Protein 4AS2 (pdb70)

Nearest PDB structures (foldseek):
  4as3-assembly1_A  TM=1.001E+00  e=1.064E-64  Pseudomonas aeruginosa
  4gxt-assembly1_A  TM=6.581E-01  e=7.121E-14  Anaerococcus prevotii DSM 20548
  4byg-assembly1_A  TM=3.192E-01  e=2.583E-02  Legionella pneumophila subsp. pneumophila str. Philadelphia 1
  4as3-assembly1_A  TM=9.998E-01  e=2.075E-66  Pseudomonas aeruginosa
  4gxt-assembly1_A  TM=6.626E-01  e=2.497E-14  Anaerococcus prevotii DSM 20548

Foldseek 3Di:
DALPLFDVVLSVLLVVLLVVCFQPQFAEEEAPDCWQWDFDALLQLQLVCVVVVNQFDVQFDPVLCPDDFDDDPVDGHGPSQVLVVQCVVHPVNSLLSSQQRQFPDFLQVLLVSSVVLQVVQWWGKDWHQPPPRIDIDTGGRIGGFQSSLVSLVSCVVRVHAYAYQYSHEQSSSLSQCCDCVNRSNHDSLRRHYWYAWWADPVVGDTDTQPRCVVVVHHDPVVRRGTTGHSHTDDPNRFQCSVVVCCCVRPHVPRAHQEYEDEACRGRVCCQQVRHDLNHAYEYAHADVVRVVVLVVVLVVQQVVCVVVPHHRRSPPHYDYHYSSSRD/DAQPLFDVVLRVLLVVLLVVCFPPQFAEEEAPDCWQWDFDQLLQLQLVCVVVVNQAPVQFDPVLCPDDWDDDPVGGAGPSQVLVVQCVVHPVRSLLSSQQSQFPDFLLVVLVSSVVLVPVQDWRKHWHQPPNDIDIDTGGRIGGQQSSLVSLVSSVVRVYAYAYQYSHEQSSSLSQCCDCVNRNNHDSLRRHYWWAWWADPVPRDTDTQQRCVVVVNHDPVVRRGTTGHSHTDDPNRFALRVVVCCCVRPHVPRAHLEYIDEACRGRVNCQQVRHPLNHAYEYADADPVRVVSLVVVLVVSQVVCVVVVHHRRSNPHYSYHYSSSRD/DQLPLFDVVLSVLLVVLLVVCFPPQFAEEEAFDLWQWDFDQLLQLQLVCVVVVNQDPVQFDVVLCPDDFDADPVGGAGVSQVLVVQVVVPPVRNLLSSQQRQFPAALLVLLVSSVCLQVVPDWRWHWHDPPNDIDTDTGHRIGGQQSSLVSLVSCVVRVHAYAYQYSHEQSNSLSQCCDCVNNNNHPSLRRHYWWAWWADPVPRDTDTQPRCVVVVNHDPVVRRGTTGHSHTDDPNRFALRVVVCCCVRPHVPRAHLEYEDEACRGRVNCQQVGHDLNHAYEYAHADPVRVVVLVVVLVVQQVVCVVVVHHRRSNPHYSYHYSSSRD/DALPLFDVVLSVLLVVLLVVCFPPQFAAEEAPDCWQWDFDALLQLQLVCVVVVNQFDVQFDPVLCPDDWDDDPVGGAGPSQVLVVQCVVHCVRNLLSSQQSQFPAALLVLLVSSVVLQVVQDWRKDWHDPPPDIDIDTGGHIGGQQSSLVSLVSNVVRRHAYAYQYSHELSSSLSQCCDCVNNNNHPSLRRHYWWAWWADPVPRDTDTQPRCVVVVNHDPVVRRGTTGHSHTDDPNRFALRVVVCCCPRPHVPRAHLYYEDEACRRRVNCQQVRHDLNHAYEYAHEDVVRVVVLVVVLVVQQVVCVVVVHHRRSVPHYHYHYSSSRD

B-factor: mean 22.14, std 10.2, range [2.0, 81.15]

GO terms:
  GO:0052731 phosphocholine phosphatase activity (F, EXP)
  GO:0052732 phosphoethanolamine phosphatase activity (F, EXP)
  GO:0042597 periplasmic space (C, EXP)

Radius of gyration: 36.2 Å; Cα contacts (8 Å, |Δi|>4): 2693; chains: 4; bounding box: 84×119×88 Å

InterPro domains:
  IPR023214 HAD superfamily [G3DSA:3.40.50.1000] (26-347)
  IPR036412 HAD-like superfamily [SSF56784] (27-221)
  IPR050582 HAD-like hydrolase superfamily, SerB [PTHR43344] (30-237)

Secondary structure (DSSP, 8-state):
---TTS-HHHHHHHHHHHHHHTTSS-EEEE--BTTTEES-HHHHHHHHHHHTTSS-TTTS-GGG--S-----SS-PPPHHHHHHHHHHH-HHHHHHHHHHTTTTSBHHHHHHHHHHHHHH-S-EEEEEEETTEEEEEEEPPPEE-HHHHHHHHHHHHTT-EEEEEEEEEHHHHHHHHT-GGGS----GGGEEEE-EEEE-TTT--EE-HHHHHHTT---GGGGTTPEEEEEEPSS-SSTHHHHHHHHHHT-SSPPPSEEEES-HHHHHHIIIIIS-TT-EEEEE---HHHHHHHHHHHHHHHHHHHTTT----TTSSEEEE-HHHH-/---TTS-HHHHHHHHHHHHHTTTSS-EEEE--BTTTEES-HHHHHHHHHHHTTSS-TTTS-GGG--S----BTTBPPPHHHHHHHHHHH-HHHHHHHHHHTTTTSBHHHHHHHHHHHHHH-S-EEEEEEETTEEEEEEEPPPEE-HHHHHHHHHHHHTT-EEEEEEEEEHHHHHHHHT-GGGS----GGGEEEE-EEEE-TTT--EE-HHHHHHTT---TGGGTTPEEEEEEPSS-SSTHHHHHHIIIII-SSPPPSEEEES-HHHHHIIIIIIS-TT-EEEEE---HHHHHHHHHHHHHHHHHHHHTT----TTSSEEEE-HHHH-/----SS-HHHHHHHHHHHHHHTTSS-EEEE--BTTTEES-HHHHHHHHHHHTTSS-GGGS-GGG--S----BTTBPPPHHHHHHHHHHH-HHHHHHHHHHTTTTSBHHHHHHHHHHHHHH-S-EEEEEEETTEEEEEEEPPPEE-HHHHHHHHHHHHTT-EEEEEEEEEHHHHHHHHT-GGGS----GGGEEEE-EEEE-TTT--EE-HHHHHHTT---GGGGTTPEEEEEEPSS--STHHHHHHIIIII-SSSPPSEEEES-HHHHHHIIIIIS-TT-EEEEE---HHHHHHHHHHHHHHHHHHHHTT----TTS-EEEE-HHHH-/----SS-HHHHHHHHHHHHHHTTSS-EEEE--BTTTEES-HHHHHHHHHHHTTSS-GGGS-GGG--S-----SS-PPPHHHHHHHHHHH-HHHHHHHHHHTTBTBBHHHHHHHHHHHHHH-S-EEEEEEETTEEEEEEEPPPEE-HHHHHHHHHHHHTT-EEEEEEEEEHHHHHHHHT-GGGS----GGGEEEE-EEEE-TTT--EE-HHHHHHHT---TGGGTTPEEEEEE-SS-SSTHHHHHHHHHHT-SS---SEEEES-HHHHHHIIIIIS-TT-EEEEE---HHHHHHHHHHHHHHHHHHHHTTPPP-TTSSEEEE-HHHH-

Organism: Pseudomonas aeruginosa (strain ATCC 15692 / DSM 22644 / CIP 104116 / JCM 14847 / LMG 12228 / 1C / PRS 101 / PAO1) (NCBI:txid208964)

Sequence (1308 aa):
TELEHWPAPAARQLNALIEANANKGAYAVFDMDNTSYRYDLEESLLPYLEMKGVLTRDRLDPSLKLIPFKDQAGHKESLFSYYYRLCEIDDMVCYPWVAQVFSGFTLRELKGYVDELMAYGKPIPATYYDGDKLATLDVEPPRVFSGQRELYNKLMENGIEVYVISAAHEELVRMVAADPRYGYNAKPENVIGVTTLLKNRKTGELTTARKQIAEGKYDPKANLDLEVTPYLWTPATWMAGKQAAILTYIDRWKRPILVAGDTPDSDGYMLFNGTAENGVHLWVNRKAKYMEQINGMIKQHSAAQAKAGLPVTADRNWVIVTPEQIQTELEHWPAPAARQLNALIEANANKGAYAVFDMDNTSYRYDLEESLLPYLEMKGVLTRDRLDPSLKLIPFKDQAGHKESLFSYYYRLCEIDDMVCYPWVAQVFSGFTLRELKGYVDELMAYGKPIPATYYDGDKLATLDVEPPRVFSGQRELYNKLMENGIEVYVISAAHEELVRMVAADPRYGYNAKPENVIGVTTLLKNRKTGELTTARKQIAEGKYDPKANLDLEVTPYLWTPATWMAGKQAAILTYIDRWKRPILVAGDTPDSDGYMLFNGTAENGVHLWVNRKAKYMEQINGMIKQHSAAQAKAGLPVTADRNWVIVTPEQIQTELEHWPAPAARQLNALIEANANKGAYAVFDMDNTSYRYDLEESLLPYLEMKGVLTRDRLDPSLKLIPFKDQAGHKESLFSYYYRLCEIDDMVCYPWVAQVFSGFTLRELKGYVDELMAYGKPIPATYYDGDKLATLDVEPPRVFSGQRELYNKLMENGIEVYVISAAHEELVRMVAADPRYGYNAKPENVIGVTTLLKNRKTGELTTARKQIAEGKYDPKANLDLEVTPYLWTPATWMAGKQAAILTYIDRWKRPILVAGDTPDSDGYMLFNGTAENGVHLWVNRKAKYMEQINGMIKQHSAAQAKAGLPVTADRNWVIVTPEQIQTELEHWPAPAARQLNALIEANANKGAYAVFDMDNTSYRYDLEESLLPYLEMKGVLTRDRLDPSLKLIPFKDQAGHKESLFSYYYRLCEIDDMVCYPWVAQVFSGFTLRELKGYVDELMAYGKPIPATYYDGDKLATLDVEPPRVFSGQRELYNKLMENGIEVYVISAAHEELVRMVAADPRYGYNAKPENVIGVTTLLKNRKTGELTTARKQIAEGKYDPKANLDLEVTPYLWTPATWMAGKQAAILTYIDRWKRPILVAGDTPDSDGYMLFNGTAENGVHLWVNRKAKYMEQINGMIKQHSAAQAKAGLPVTADRNWVIVTPEQIQ

Solvent-accessible surface area: 49157 Å² total; per-residue (Å²): 75,126,12,111,68,16,36,79,94,8,15,190,79,0,44,62,14,3,130,60,20,24,110,147,47,12,7,0,0,0,9,0,15,16,0,0,0,37,60,29,0,4,49,0,0,0,2,4,0,42,84,105,50,34,1,62,50,144,109,13,40,113,34,0,117,24,21,96,24,73,74,140,115,83,44,142,6,25,3,2,0,0,12,78,34,0,34,128,37,33,45,18,0,0,34,1,0,9,0,12,2,1,6,30,3,18,6,122,87,1,41,38,47,0,41,80,0,27,85,70,54,137,52,0,87,14,39,52,19,76,50,129,146,89,21,102,43,87,18,60,4,7,131,37,0,17,0,0,78,14,0,0,24,35,0,56,101,35,31,1,62,4,25,0,0,0,22,3,3,2,11,1,0,16,17,0,0,17,30,99,187,25,18,0,62,4,100,38,34,7,0,1,2,0,7,0,1,1,53,27,170,177,98,38,94,9,4,0,2,8,39,30,36,75,81,4,96,8,74,42,165,70,5,46,60,9,22,3,29,19,20,9,11,2,14,5,0,3,24,0,6,2,19,2,0,5,13,45,47,32,41,40,27,75,84,0,10,0,0,0,0,1,22,0,58,6,1,2,27,0,0,3,18,1,2,10,79,85,0,7,5,0,0,0,33,82,88,86,130,38,26,132,62,0,59,34,49,15,147,129,14,15,44,29,4,54,171,41,70,75,71,54,7,1,84,90,57,36,2,70,1,44,5,116,85,0,35,77,93,8,132,76,17,32,59,80,9,13,156,70,0,39,62,13,2,143,66,24,27,111,141,47,11,8,0,0,0,9,0,17,16,0,0,0,53,66,28,0,6,53,0,0,0,3,4,0,41,74,109,46,37,2,47,62,131,177,5,42,103,30,0,88,29,23,109,39,90,76,90,122,81,47,167,5,23,2,4,1,0,11,79,33,0,38,133,38,28,47,19,0,0,37,0,0,9,0,11,1,0,6,39,26,9,5,120,79,1,41,40,50,0,37,78,0,30,89,75,66,134,57,0,78,6,38,42,13,86,67,109,154,82,23,98,60,93,20,67,9,7,146,32,0,17,0,0,82,12,0,0,24,32,0,64,105,39,33,1,62,3,28,0,0,0,22,3,2,3,11,1,0,16,16,0,0,21,29,100,185,23,19,0,58,5,92,42,65,6,0,1,2,0,8,0,2,2,74,39,136,200,103,21,108,9,15,0,1,9,37,23,41,90,95,65,152,46,70,52,164,65,5,50,81,17,36,1,19,17,16,9,10,3,18,4,0,3,19,0,5,2,15,1,0,2,16,46,50,31,44,46,28,87,85,0,18,0,0,0,0,0,23,8,72,6,1,5,26,0,0,4,20,0,2,22,79,101,1,5,5,0,0,0,31,84,87,43,96,35,40,68,62,0,67,8,43,24,114,26,2,16,39,28,3,56,178,44,70,71,74,63,11,0,76,99,33,35,3,67,0,42,3,114,86,0,38,74,123,9,109,66,15,35,66,80,10,14,59,16,0,37,25,14,1,115,59,25,10,52,53,41,9,8,0,0,0,9,0,16,13,0,0,0,45,63,31,0,6,49,0,0,0,2,11,0,38,83,89,40,19,1,48,43,127,136,5,39,106,33,0,88,30,21,107,37,119,71,90,119,81,49,139,4,19,2,2,2,0,13,75,31,0,37,135,35,30,48,19,0,0,38,1,0,9,0,11,0,1,2,38,19,10,6,120,80,2,41,37,46,0,39,70,0,30,86,61,65,120,54,0,67,4,33,41,26,76,64,119,119,62,29,83,55,92,18,62,6,5,120,29,0,13,0,0,84,17,0,0,27,38,0,55,103,35,33,0,64,3,27,0,0,0,23,4,3,2,13,1,0,16,18,0,0,21,27,97,184,23,20,0,65,4,94,41,62,5,0,1,2,0,8,1,1,2,64,43,132,189,91,18,109,10,9,0,1,10,39,25,44,88,95,66,149,42,67,51,162,69,6,50,80,15,37,2,20,19,16,10,10,2,17,4,0,4,23,0,5,2,17,1,0,3,16,46,52,30,45,44,30,87,92,0,16,0,0,0,0,2,21,10,65,5,1,5,25,0,0,3,22,0,1,20,70,95,1,3,4,0,0,0,33,84,98,78,118,36,26,122,70,0,63,29,73,24,149,107,9,16,50,18,4,58,163,44,68,70,78,48,7,0,76,79,21,36,4,77,1,56,11,113,87,0,29,78,119,12,118,66,17,38,78,94,8,14,191,78,0,50,60,15,1,127,72,24,24,115,138,49,10,7,0,0,0,8,0,17,15,0,0,0,35,66,28,0,6,48,0,0,0,4,15,0,36,97,80,54,38,2,53,49,137,123,14,40,118,32,1,116,26,19,94,30,78,72,84,124,81,46,128,6,25,1,3,0,0,11,74,36,0,35,128,34,35,46,19,0,0,38,1,0,9,0,12,2,0,6,26,6,8,7,129,78,2,41,40,43,0,26,65,0,27,82,78,52,134,60,0,86,9,34,48,7,72,52,114,132,74,21,106,63,87,19,59,5,7,128,31,0,18,0,0,74,13,0,0,24,37,0,54,102,35,32,1,64,3,23,0,0,0,23,3,4,2,11,0,0,15,17,0,0,17,31,94,163,22,18,0,62,4,93,40,68,6,0,1,2,0,7,1,1,1,66,33,130,189,103,29,94,8,6,0,2,8,43,17,43,89,80,66,140,40,74,50,164,69,8,43,63,10,38,1,24,18,18,9,10,3,16,6,0,4,24,1,5,2,17,2,0,2,14,45,52,33,42,48,27,85,80,0,17,0,0,0,0,1,22,2,70,6,1,0,26,0,0,1,20,0,2,21,78,114,0,7,5,0,0,0,32,81,98,88,130,41,28,133,68,0,60,35,35,17,150,119,11,16,51,22,4,39,148,32,15,64,72,51,10,1,80,76,61,34,2,76,1,51,12,123,86,0,27

CATH classification: 3.40.50.1000 (+1 more: 1.20.1440.310)

Structure (mmCIF, N/CA/C/O backbone):
data_4AS2
#
_entry.id   4AS2
#
_cell.length_a   136.006
_cell.length_b   156.633
_cell.length_c   71.816
_cell.angle_alpha   90.00
_cell.angle_beta   118.03
_cell.angle_gamma   90.00
#
_symmetry.space_group_name_H-M   'C 1 2 1'
#
loop_
_entity.id
_entity.type
_entity.pdbx_description
1 polymer 'PHOSPHORYLCHOLINE PHOSPHATASE'
2 non-polymer 'MAGNESIUM ION'
3 non-polymer 'CHLORIDE ION'
4 non-polymer 'IODIDE ION'
5 non-polymer 2-[BIS-(2-HYDROXY-ETHYL)-AMINO]-2-HYDROXYMETHYL-PROPANE-1,3-DIOL
6 water water
#
loop_
_atom_site.group_PDB
_atom_site.id
_atom_site.type_symbol
_atom_site.label_atom_id
_atom_site.label_alt_id
_atom_site.label_comp_id
_atom_site.label_asym_id
_atom_site.label_entity_id
_atom_site.label_seq_id
_atom_site.pdbx_PDB_ins_code
_atom_site.Cartn_x
_atom_site.Cartn_y
_atom_site.Cartn_z
_atom_site.occupancy
_atom_site.B_iso_or_equiv
_atom_site.auth_seq_id
_atom_site.auth_comp_id
_atom_site.auth_asym_id
_atom_site.auth_atom_id
_atom_site.pdbx_PDB_model_num
ATOM 1 N N . THR A 1 1 ? 51.143 28.181 48.080 1.00 26.47 1 THR A N 1
ATOM 2 C CA . THR A 1 1 ? 50.684 29.530 48.644 1.00 23.91 1 THR A CA 1
ATOM 3 C C . THR A 1 1 ? 50.245 29.446 50.093 1.00 23.69 1 THR A C 1
ATOM 4 O O . THR A 1 1 ? 49.486 28.565 50.463 1.00 26.45 1 THR A O 1
ATOM 8 N N . GLU A 1 2 ? 50.692 30.349 50.949 1.00 23.89 2 GLU A N 1
ATOM 9 C CA . GLU A 1 2 ? 50.206 30.291 52.317 1.00 23.94 2 GLU A CA 1
ATOM 10 C C . GLU A 1 2 ? 49.177 31.439 52.567 1.00 23.13 2 GLU A C 1
ATOM 11 O O . GLU A 1 2 ? 49.187 32.504 51.918 1.00 20.27 2 GLU A O 1
ATOM 17 N N . LEU A 1 3 ? 48.269 31.213 53.504 1.00 20.65 3 LEU A N 1
ATOM 18 C CA . LEU A 1 3 ? 47.245 32.182 53.759 1.00 20.21 3 LEU A CA 1
ATOM 19 C C . LEU A 1 3 ? 47.758 33.206 54.740 1.00 19.93 3 LEU A C 1
ATOM 20 O O . LEU A 1 3 ? 47.262 33.322 55.826 1.00 19.97 3 LEU A O 1
ATOM 25 N N . GLU A 1 4 ? 48.727 33.987 54.313 1.00 22.01 4 GLU A N 1
ATOM 26 C CA . GLU A 1 4 ? 49.436 34.883 55.187 1.00 21.31 4 GLU A CA 1
ATOM 27 C C . GLU A 1 4 ? 48.549 36.094 55.562 1.00 19.62 4 GLU A C 1
ATOM 28 O O . GLU A 1 4 ? 48.525 36.537 56.730 1.00 15.73 4 GLU A O 1
ATOM 34 N N . HIS A 1 5 ? 47.813 36.655 54.599 1.00 16.43 5 HIS A N 1
ATOM 35 C CA . HIS A 1 5 ? 47.041 37.855 54.879 1.00 16.47 5 HIS A CA 1
ATOM 36 C C . HIS A 1 5 ? 45.645 37.604 55.337 1.00 16.34 5 HIS A C 1
ATOM 37 O O . HIS A 1 5 ? 44.699 38.150 54.764 1.00 17.24 5 HIS A O 1
ATOM 44 N N . TRP A 1 6 ? 45.540 36.814 56.391 1.00 16.52 6 TRP A N 1
ATOM 45 C CA . TRP A 1 6 ? 44.290 36.338 57.051 1.00 17.92 6 TRP A CA 1
ATOM 46 C C . TRP A 1 6 ? 44.498 36.319 58.531 1.00 17.66 6 TRP A C 1
ATOM 47 O O . TRP A 1 6 ? 45.575 35.992 58.946 1.00 16.71 6 TRP A O 1
ATOM 58 N N . PRO A 1 7 ? 43.446 36.606 59.337 1.00 18.65 7 PRO A N 1
ATOM 59 C CA . PRO A 1 7 ? 43.560 36.292 60.757 1.00 18.07 7 PRO A CA 1
ATOM 60 C C . PRO A 1 7 ? 43.797 34.804 60.896 1.00 17.06 7 PRO A C 1
ATOM 61 O O . PRO A 1 7 ? 43.312 34.017 60.057 1.00 18.07 7 PRO A O 1
ATOM 65 N N . ALA A 1 8 ? 44.583 34.409 61.898 1.00 16.09 8 ALA A N 1
ATOM 66 C CA . ALA A 1 8 ? 44.950 33.003 62.059 1.00 15.47 8 ALA A CA 1
ATOM 67 C C . ALA A 1 8 ? 43.738 32.069 62.209 1.00 14.91 8 ALA A C 1
ATOM 68 O O . ALA A 1 8 ? 43.764 30.944 61.683 1.00 15.54 8 ALA A O 1
ATOM 70 N N . PRO A 1 9 ? 42.675 32.516 62.900 1.00 13.97 9 PRO A N 1
ATOM 71 C CA . PRO A 1 9 ? 41.607 31.513 63.036 1.00 15.24 9 PRO A CA 1
ATOM 72 C C . PRO A 1 9 ? 40.813 31.262 61.724 1.00 15.52 9 PRO A C 1
ATOM 73 O O . PRO A 1 9 ? 40.433 30.114 61.437 1.00 15.78 9 PRO A O 1
ATOM 77 N N . ALA A 1 10 ? 40.562 32.329 60.969 1.00 16.14 10 ALA A N 1
ATOM 78 C CA . ALA A 1 10 ? 40.012 32.241 59.605 1.00 14.82 10 ALA A CA 1
ATOM 79 C C . ALA A 1 10 ? 40.955 31.405 58.699 1.00 14.86 10 ALA A C 1
ATOM 80 O O . ALA A 1 10 ? 40.475 30.523 58.026 1.00 16.60 10 ALA A O 1
ATOM 82 N N . ALA A 1 11 ? 42.281 31.616 58.771 1.00 13.92 11 ALA A N 1
ATOM 83 C CA . ALA A 1 11 ? 43.292 30.764 58.059 1.00 15.27 11 ALA A CA 1
ATOM 84 C C . ALA A 1 11 ? 43.169 29.314 58.366 1.00 14.73 11 ALA A C 1
ATOM 85 O O . ALA A 1 11 ? 43.272 28.485 57.450 1.00 14.68 11 ALA A O 1
ATOM 87 N N . ARG A 1 12 ? 42.986 28.980 59.647 1.00 15.09 12 ARG A N 1
ATOM 88 C CA . ARG A 1 12 ? 42.795 27.564 59.998 1.00 16.60 12 ARG A CA 1
ATOM 89 C C . ARG A 1 12 ? 41.496 26.962 59.432 1.00 16.58 12 ARG A C 1
ATOM 90 O O . ARG A 1 12 ? 41.474 25.818 58.932 1.00 17.09 12 ARG A O 1
ATOM 98 N N . GLN A 1 13 ? 40.388 27.698 59.565 1.00 17.37 13 GLN A N 1
ATOM 99 C CA . GLN A 1 13 ? 39.130 27.193 59.021 1.00 18.50 13 GLN A CA 1
ATOM 100 C C . GLN A 1 13 ? 39.205 27.006 57.509 1.00 17.84 13 GLN A C 1
ATOM 101 O O . GLN A 1 13 ? 38.724 26.005 56.958 1.00 17.96 13 GLN A O 1
ATOM 107 N N . LEU A 1 14 ? 39.812 27.976 56.825 1.00 16.90 14 LEU A N 1
ATOM 108 C CA . LEU A 1 14 ? 39.972 27.851 55.370 1.00 16.35 14 LEU A CA 1
ATOM 109 C C . LEU A 1 14 ? 40.924 26.660 55.052 1.00 16.43 14 LEU A C 1
ATOM 110 O O . LEU A 1 14 ? 40.639 25.849 54.181 1.00 15.68 14 LEU A O 1
ATOM 115 N N . ASN A 1 15 ? 42.042 26.571 55.768 1.00 16.00 15 ASN A N 1
ATOM 116 C CA . ASN A 1 15 ? 42.905 25.407 55.621 1.00 18.49 15 ASN A CA 1
ATOM 117 C C . ASN A 1 15 ? 42.193 24.070 55.857 1.00 17.51 15 ASN A C 1
ATOM 118 O O . ASN A 1 15 ? 42.333 23.143 55.091 1.00 17.44 15 ASN A O 1
ATOM 123 N N . ALA A 1 16 ? 41.383 24.010 56.880 1.00 16.65 16 ALA A N 1
ATOM 124 C CA . ALA A 1 16 ? 40.641 22.769 57.114 1.00 17.47 16 ALA A CA 1
ATOM 125 C C . ALA A 1 16 ? 39.718 22.445 55.904 1.00 17.83 16 ALA A C 1
ATOM 126 O O . ALA A 1 16 ? 39.604 21.276 55.470 1.00 15.93 16 ALA A O 1
ATOM 128 N N . LEU A 1 17 ? 39.005 23.464 55.414 1.00 17.02 17 LEU A N 1
ATOM 129 C CA . LEU A 1 17 ? 38.106 23.267 54.279 1.00 17.11 17 LEU A CA 1
ATOM 130 C C . LEU A 1 17 ? 38.897 22.776 53.069 1.00 16.75 17 LEU A C 1
ATOM 131 O O . LEU A 1 17 ? 38.570 21.745 52.492 1.00 18.27 17 LEU A O 1
ATOM 136 N N . ILE A 1 18 ? 39.971 23.476 52.727 1.00 16.74 18 ILE A N 1
ATOM 137 C CA . ILE A 1 18 ? 40.799 23.068 51.610 1.00 18.99 18 ILE A CA 1
ATOM 138 C C . ILE A 1 18 ? 41.260 21.619 51.764 1.00 22.21 18 ILE A C 1
ATOM 139 O O . ILE A 1 18 ? 41.186 20.880 50.787 1.00 21.03 18 ILE A O 1
ATOM 144 N N . GLU A 1 19 ? 41.722 21.216 52.960 1.00 22.75 19 GLU A N 1
ATOM 145 C CA . GLU A 1 19 ? 42.308 19.856 53.095 1.00 25.76 19 GLU A CA 1
ATOM 146 C C . GLU A 1 19 ? 41.245 18.822 52.938 1.00 24.12 19 GLU A C 1
ATOM 147 O O . GLU A 1 19 ? 41.509 17.786 52.382 1.00 25.96 19 GLU A O 1
ATOM 153 N N . ALA A 1 20 ? 40.050 19.083 53.473 1.00 21.73 20 ALA A N 1
ATOM 154 C CA . ALA A 1 20 ? 38.920 18.155 53.334 1.00 18.71 20 ALA A CA 1
ATOM 155 C C . ALA A 1 20 ? 38.473 18.058 51.898 1.00 19.94 20 ALA A C 1
ATOM 156 O O . ALA A 1 20 ? 37.966 17.037 51.499 1.00 21.36 20 ALA A O 1
ATOM 158 N N . ASN A 1 21 ? 38.689 19.088 51.070 1.00 20.25 21 ASN A N 1
ATOM 159 C CA . ASN A 1 21 ? 38.103 19.084 49.729 1.00 17.98 21 ASN A CA 1
ATOM 160 C C . ASN A 1 21 ? 39.094 19.068 48.583 1.00 18.03 21 ASN A C 1
ATOM 161 O O . ASN A 1 21 ? 38.719 19.352 47.461 1.00 16.77 21 ASN A O 1
ATOM 166 N N . ALA A 1 22 ? 40.367 18.802 48.871 1.00 17.76 22 ALA A N 1
ATOM 167 C CA . ALA A 1 22 ? 41.427 19.049 47.905 1.00 17.29 22 ALA A CA 1
ATOM 168 C C . ALA A 1 22 ? 41.289 18.020 46.812 1.00 17.26 22 ALA A C 1
ATOM 169 O O . ALA A 1 22 ? 41.014 16.896 47.097 1.00 17.17 22 ALA A O 1
ATOM 171 N N . ASN A 1 23 ? 41.473 18.426 45.575 1.00 17.68 23 ASN A N 1
ATOM 172 C CA . ASN A 1 23 ? 41.529 17.500 44.459 1.00 19.30 23 ASN A CA 1
ATOM 173 C C . ASN A 1 23 ? 40.408 16.544 44.431 1.00 19.92 23 ASN A C 1
ATOM 174 O O . ASN A 1 23 ? 40.619 15.363 44.295 1.00 19.28 23 ASN A O 1
ATOM 179 N N . LYS A 1 24 ? 39.190 17.038 44.519 1.00 21.09 24 LYS A N 1
ATOM 180 C CA . LYS A 1 24 ? 38.045 16.140 44.561 1.00 21.04 24 LYS A CA 1
ATOM 181 C C . LYS A 1 24 ? 36.981 16.622 43.602 1.00 19.44 24 LYS A C 1
ATOM 182 O O . LYS A 1 24 ? 35.857 16.172 43.692 1.00 18.96 24 LYS A O 1
ATOM 188 N N . GLY A 1 25 ? 37.320 17.552 42.707 1.00 20.51 25 GLY A N 1
ATOM 189 C CA . GLY A 1 25 ? 36.360 18.127 41.756 1.00 18.07 25 GLY A CA 1
ATOM 190 C C . GLY A 1 25 ? 35.454 19.198 42.388 1.00 17.89 25 GLY A C 1
ATOM 191 O O . GLY A 1 25 ? 34.434 19.533 41.827 1.00 17.50 25 GLY A O 1
ATOM 192 N N . ALA A 1 26 ? 35.851 19.733 43.540 1.00 15.62 26 ALA A N 1
ATOM 193 C CA . ALA A 1 26 ? 35.047 20.679 44.260 1.00 13.93 26 ALA A CA 1
ATOM 194 C C . ALA A 1 26 ? 35.324 22.022 43.638 1.00 14.64 26 ALA A C 1
ATOM 195 O O . ALA A 1 26 ? 36.336 22.196 42.925 1.00 13.21 26 ALA A O 1
ATOM 197 N N . TYR A 1 27 ? 34.465 23.006 43.937 1.00 14.32 27 TYR A N 1
ATOM 198 C CA . TYR A 1 27 ? 34.714 24.346 43.444 1.00 13.95 27 TYR A CA 1
ATOM 199 C C . TYR A 1 27 ? 34.300 25.373 44.464 1.00 14.54 27 TYR A C 1
ATOM 200 O O . TYR A 1 27 ? 33.613 25.047 45.426 1.00 14.90 27 TYR A O 1
ATOM 209 N N . ALA A 1 28 ? 34.793 26.606 44.269 1.00 14.92 28 ALA A N 1
ATOM 210 C CA . ALA A 1 28 ? 34.503 27.731 45.108 1.00 13.08 28 ALA A CA 1
ATOM 211 C C . ALA A 1 28 ? 33.959 28.873 44.201 1.00 12.28 28 ALA A C 1
ATOM 212 O O . ALA A 1 28 ? 34.302 28.963 43.004 1.00 12.16 28 ALA A O 1
ATOM 214 N N . VAL A 1 29 ? 33.158 29.765 44.775 1.00 10.75 29 VAL A N 1
ATOM 215 C CA . VAL A 1 29 ? 32.641 30.910 44.001 1.00 10.45 29 VAL A CA 1
ATOM 216 C C . VAL A 1 29 ? 32.899 32.187 44.800 1.00 11.59 29 VAL A C 1
ATOM 217 O O . VAL A 1 29 ? 32.600 32.222 46.001 1.00 10.76 29 VAL A O 1
ATOM 221 N N . PHE A 1 30 ? 33.447 33.220 44.156 1.00 10.80 30 PHE A N 1
ATOM 222 C CA . PHE A 1 30 ? 33.691 34.459 44.833 1.00 10.83 30 PHE A CA 1
ATOM 223 C C . PHE A 1 30 ? 32.898 35.568 44.103 1.00 11.34 30 PHE A C 1
ATOM 224 O O . PHE A 1 30 ? 32.978 35.695 42.864 1.00 9.85 30 PHE A O 1
ATOM 232 N N . ASP A 1 31 ? 32.241 36.429 44.878 1.00 10.09 31 ASP A N 1
ATOM 233 C CA . ASP A 1 31 ? 31.950 37.739 44.341 1.00 10.62 31 ASP A CA 1
ATOM 234 C C . ASP A 1 31 ? 33.273 38.493 44.086 1.00 10.62 31 ASP A C 1
ATOM 235 O O . ASP A 1 31 ? 34.321 38.174 44.659 1.00 10.08 31 ASP A O 1
ATOM 240 N N . MET A 1 32 ? 33.242 39.478 43.198 1.00 10.58 32 MET A N 1
ATOM 241 C CA . MET A 1 32 ? 34.435 40.255 42.948 1.00 10.59 32 MET A CA 1
ATOM 242 C C . MET A 1 32 ? 34.523 41.576 43.754 1.00 12.28 32 MET A C 1
ATOM 243 O O . MET A 1 32 ? 35.377 41.709 44.696 1.00 12.13 32 MET A O 1
ATOM 248 N N . ASP A 1 33 ? 33.665 42.558 43.391 1.00 12.23 33 ASP A N 1
ATOM 249 C CA . ASP A 1 33 ? 33.716 43.879 44.043 1.00 12.24 33 ASP A CA 1
ATOM 250 C C . ASP A 1 33 ? 33.519 43.824 45.561 1.00 13.64 33 ASP A C 1
ATOM 251 O O . ASP A 1 33 ? 32.527 43.252 46.034 1.00 14.88 33 ASP A O 1
ATOM 256 N N . ASN A 1 34 ? 34.443 44.407 46.327 1.00 12.92 34 ASN A N 1
ATOM 257 C CA . ASN A 1 34 ? 34.335 44.401 47.778 1.00 13.44 34 ASN A CA 1
ATOM 258 C C . ASN A 1 34 ? 34.426 43.029 48.467 1.00 13.13 34 ASN A C 1
ATOM 259 O O . ASN A 1 34 ? 34.267 42.929 49.661 1.00 13.01 34 ASN A O 1
ATOM 264 N N . THR A 1 35 ? 34.661 41.974 47.694 1.00 12.30 35 THR A N 1
ATOM 265 C CA . THR A 1 35 ? 34.872 40.624 48.249 1.00 11.50 35 THR A CA 1
ATOM 266 C C . THR A 1 35 ? 36.244 40.167 47.833 1.00 11.91 35 THR A C 1
ATOM 267 O O . THR A 1 35 ? 37.006 39.761 48.691 1.00 11.46 35 THR A O 1
ATOM 271 N N . SER A 1 36 ? 36.565 40.236 46.521 1.00 11.68 36 SER A N 1
ATOM 272 C CA . SER A 1 36 ? 37.901 39.774 46.080 1.00 12.04 36 SER A CA 1
ATOM 273 C C . SER A 1 36 ? 38.968 40.836 46.114 1.00 11.53 36 SER A C 1
ATOM 274 O O . SER A 1 36 ? 40.146 40.526 46.302 1.00 11.23 36 SER A O 1
ATOM 277 N N . TYR A 1 37 ? 38.574 42.071 45.820 1.00 12.62 37 TYR A N 1
ATOM 278 C CA . TYR A 1 37 ? 39.380 43.268 46.097 1.00 13.07 37 TYR A CA 1
ATOM 279 C C . TYR A 1 37 ? 38.468 44.226 46.837 1.00 13.86 37 TYR A C 1
ATOM 280 O O . TYR A 1 37 ? 37.227 44.169 46.803 1.00 12.11 37 TYR A O 1
ATOM 289 N N . ARG A 1 38 ? 39.111 45.127 47.524 1.00 14.29 38 ARG A N 1
ATOM 290 C CA . ARG A 1 38 ? 38.383 46.147 48.164 1.00 14.62 38 ARG A CA 1
ATOM 291 C C . ARG A 1 38 ? 37.900 47.163 47.120 1.00 13.41 38 ARG A C 1
ATOM 292 O O . ARG A 1 38 ? 38.589 47.435 46.148 1.00 12.03 38 ARG A O 1
ATOM 300 N N . TYR A 1 39 ? 36.720 47.702 47.408 1.00 12.94 39 TYR A N 1
ATOM 301 C CA . TYR A 1 39 ? 36.040 48.757 46.656 1.00 14.62 39 TYR A CA 1
ATOM 302 C C . TYR A 1 39 ? 35.437 48.176 45.387 1.00 14.04 39 TYR A C 1
ATOM 303 O O . TYR A 1 39 ? 35.365 46.984 45.265 1.00 11.71 39 TYR A O 1
ATOM 312 N N . ASP A 1 40 ? 35.052 49.054 44.460 1.00 14.95 40 ASP A N 1
ATOM 313 C CA . ASP A 1 40 ? 34.171 48.685 43.383 1.00 14.79 40 ASP A CA 1
ATOM 314 C C . ASP A 1 40 ? 34.653 49.145 42.027 1.00 14.65 40 ASP A C 1
ATOM 315 O O . ASP A 1 40 ? 34.935 50.340 41.778 1.00 14.34 40 ASP A O 1
ATOM 320 N N . LEU A 1 41 ? 34.772 48.186 41.122 1.00 14.08 41 LEU A N 1
ATOM 321 C CA . LEU A 1 41 ? 35.273 48.531 39.780 1.00 13.15 41 LEU A CA 1
ATOM 322 C C . LEU A 1 41 ? 34.349 49.504 39.018 1.00 11.94 41 LEU A C 1
ATOM 323 O O . LEU A 1 41 ? 34.768 50.580 38.625 1.00 12.62 41 LEU A O 1
ATOM 328 N N . GLU A 1 42 ? 33.100 49.121 38.776 1.00 12.08 42 GLU A N 1
ATOM 329 C CA . GLU A 1 42 ? 32.277 49.934 37.890 1.00 12.29 42 GLU A CA 1
ATOM 330 C C . GLU A 1 42 ? 32.004 51.311 38.564 1.00 13.69 42 GLU A C 1
ATOM 331 O O . GLU A 1 42 ? 31.991 52.370 37.905 1.00 13.77 42 GLU A O 1
ATOM 337 N N . GLU A 1 43 ? 31.814 51.311 39.875 1.00 13.38 43 GLU A N 1
ATOM 338 C CA . GLU A 1 43 ? 31.463 52.574 40.574 1.00 15.00 43 GLU A CA 1
ATOM 339 C C . GLU A 1 43 ? 32.596 53.537 40.634 1.00 15.34 43 GLU A C 1
ATOM 340 O O . GLU A 1 43 ? 32.392 54.740 40.860 1.00 16.46 43 GLU A O 1
ATOM 346 N N . SER A 1 44 ? 33.817 53.026 40.458 1.00 15.53 44 SER A N 1
ATOM 347 C CA . SER A 1 44 ? 34.975 53.917 40.344 1.00 15.01 44 SER A CA 1
ATOM 348 C C . SER A 1 44 ? 35.351 54.202 38.880 1.00 14.83 44 SER A C 1
ATOM 349 O O . SER A 1 44 ? 35.806 55.323 38.559 1.00 17.52 44 SER A O 1
ATOM 352 N N . LEU A 1 45 ? 35.243 53.213 38.002 1.00 14.09 45 LEU A N 1
ATOM 353 C CA . LEU A 1 45 ? 35.608 53.414 36.610 1.00 13.87 45 LEU A CA 1
ATOM 354 C C . LEU A 1 45 ? 34.689 54.435 35.938 1.00 14.58 45 LEU A C 1
ATOM 355 O O . LEU A 1 45 ? 35.128 55.183 35.067 1.00 14.94 45 LEU A O 1
ATOM 360 N N . LEU A 1 46 ? 33.412 54.440 36.307 1.00 14.31 46 LEU A N 1
ATOM 361 C CA . LEU A 1 46 ? 32.458 55.377 35.737 1.00 14.11 46 LEU A CA 1
ATOM 362 C C . LEU A 1 46 ? 32.906 56.845 36.013 1.00 15.69 46 LEU A C 1
ATOM 363 O O . LEU A 1 46 ? 33.141 57.608 35.070 1.00 15.86 46 LEU A O 1
ATOM 368 N N . PRO A 1 47 ? 33.043 57.222 37.300 1.00 15.74 47 PRO A N 1
ATOM 369 C CA . PRO A 1 47 ? 33.462 58.615 37.535 1.00 16.96 47 PRO A CA 1
ATOM 370 C C . PRO A 1 47 ? 34.915 58.884 37.109 1.00 17.61 47 PRO A C 1
ATOM 371 O O . PRO A 1 47 ? 35.242 60.031 36.755 1.00 17.56 47 PRO A O 1
ATOM 375 N N . TYR A 1 48 ? 35.789 57.860 37.159 1.00 17.91 48 TYR A N 1
ATOM 376 C CA . TYR A 1 48 ? 37.113 58.008 36.537 1.00 18.70 48 TYR A CA 1
ATOM 377 C C . TYR A 1 48 ? 36.990 58.408 35.035 1.00 19.12 48 TYR A C 1
ATOM 378 O O . TYR A 1 48 ? 37.608 59.406 34.580 1.00 19.83 48 TYR A O 1
ATOM 387 N N . LEU A 1 49 ? 36.188 57.667 34.267 1.00 17.42 49 LEU A N 1
ATOM 388 C CA . LEU A 1 49 ? 35.986 58.014 32.856 1.00 18.50 49 LEU A CA 1
ATOM 389 C C . LEU A 1 49 ? 35.287 59.365 32.640 1.00 18.41 49 LEU A C 1
ATOM 390 O O . LEU A 1 49 ? 35.611 60.061 31.702 1.00 19.12 49 LEU A O 1
ATOM 395 N N . GLU A 1 50 ? 34.340 59.711 33.495 1.00 17.80 50 GLU A N 1
ATOM 396 C CA . GLU A 1 50 ? 33.788 61.073 33.493 1.00 19.41 50 GLU A CA 1
ATOM 397 C C . GLU A 1 50 ? 34.815 62.188 33.777 1.00 19.62 50 GLU A C 1
ATOM 398 O O . GLU A 1 50 ? 34.856 63.175 33.087 1.00 18.71 50 GLU A O 1
ATOM 404 N N . MET A 1 51 ? 35.681 61.980 34.774 1.00 23.42 51 MET A N 1
ATOM 405 C CA . MET A 1 51 ? 36.675 62.963 35.179 1.00 23.58 51 MET A CA 1
ATOM 406 C C . MET A 1 51 ? 37.636 63.128 34.015 1.00 25.83 51 MET A C 1
ATOM 407 O O . MET A 1 51 ? 38.117 64.247 33.724 1.00 23.55 51 MET A O 1
ATOM 412 N N . LYS A 1 52 ? 37.917 62.009 33.351 1.00 24.83 52 LYS A N 1
ATOM 413 C CA . LYS A 1 52 ? 38.826 62.034 32.202 1.00 25.00 52 LYS A CA 1
ATOM 414 C C . LYS A 1 52 ? 38.169 62.684 30.991 1.00 24.84 52 LYS A C 1
ATOM 415 O O . LYS A 1 52 ? 38.833 62.918 29.995 1.00 25.44 52 LYS A O 1
ATOM 421 N N . GLY A 1 53 ? 36.863 62.942 31.059 1.00 26.12 53 GLY A N 1
ATOM 422 C CA . GLY A 1 53 ? 36.101 63.371 29.893 1.00 26.29 53 GLY A CA 1
ATOM 423 C C . GLY A 1 53 ? 35.972 62.341 28.788 1.00 27.13 53 GLY A C 1
ATOM 424 O O . GLY A 1 53 ? 35.778 62.695 27.630 1.00 27.33 53 GLY A O 1
ATOM 425 N N . VAL A 1 54 ? 36.065 61.059 29.115 1.00 28.12 54 VAL A N 1
ATOM 426 C CA . VAL A 1 54 ? 36.024 60.004 28.092 1.00 27.07 54 VAL A CA 1
ATOM 427 C C . VAL A 1 54 ? 34.559 59.545 28.008 1.00 31.71 54 VAL A C 1
ATOM 428 O O . VAL A 1 54 ? 34.036 59.271 26.927 1.00 34.96 54 VAL A O 1
ATOM 432 N N . LEU A 1 55 ? 33.894 59.454 29.160 1.00 29.58 55 LEU A N 1
ATOM 433 C CA . LEU A 1 55 ? 32.530 58.973 29.209 1.00 27.66 55 LEU A CA 1
ATOM 434 C C . LEU A 1 55 ? 31.561 60.103 29.632 1.00 31.58 55 LEU A C 1
ATOM 435 O O . LEU A 1 55 ? 31.541 60.522 30.795 1.00 30.76 55 LEU A O 1
ATOM 440 N N . THR A 1 56 ? 30.752 60.590 28.694 1.00 31.47 56 THR A N 1
ATOM 441 C CA . THR A 1 56 ? 29.890 61.741 28.949 1.00 30.55 56 THR A CA 1
ATOM 442 C C . THR A 1 56 ? 28.518 61.322 28.539 1.00 31.32 56 THR A C 1
ATOM 443 O O . THR A 1 56 ? 28.346 60.284 27.904 1.00 30.01 56 THR A O 1
ATOM 447 N N . ARG A 1 57 ? 27.550 62.141 28.898 1.00 30.23 57 ARG A N 1
ATOM 448 C CA . ARG A 1 57 ? 26.150 61.978 28.534 1.00 33.55 57 ARG A CA 1
ATOM 449 C C . ARG A 1 57 ? 25.842 61.738 27.063 1.00 34.51 57 ARG A C 1
ATOM 450 O O . ARG A 1 57 ? 24.996 60.927 26.769 1.00 36.08 57 ARG A O 1
ATOM 458 N N . ASP A 1 58 ? 26.494 62.485 26.159 1.00 34.05 58 ASP A N 1
ATOM 459 C CA . ASP A 1 58 ? 26.248 62.430 24.711 1.00 35.79 58 ASP A CA 1
ATOM 460 C C . ASP A 1 58 ? 26.812 61.162 24.166 1.00 40.12 58 ASP A C 1
ATOM 461 O O . ASP A 1 58 ? 26.395 60.700 23.100 1.00 40.73 58 ASP A O 1
ATOM 466 N N . ARG A 1 59 ? 27.794 60.612 24.865 1.00 36.88 59 ARG A N 1
ATOM 467 C CA . ARG A 1 59 ? 28.318 59.334 24.469 1.00 37.69 59 ARG A CA 1
ATOM 468 C C . ARG A 1 59 ? 27.427 58.188 24.909 1.00 34.37 59 ARG A C 1
ATOM 469 O O . ARG A 1 59 ? 27.455 57.110 24.308 1.00 30.46 59 ARG A O 1
ATOM 477 N N . LEU A 1 60 ? 26.664 58.411 25.980 1.00 30.89 60 LEU A N 1
ATOM 478 C CA . LEU A 1 60 ? 25.802 57.359 26.533 1.00 28.89 60 LEU A CA 1
ATOM 479 C C . LEU A 1 60 ? 24.875 56.696 25.500 1.00 31.54 60 LEU A C 1
ATOM 480 O O . LEU A 1 60 ? 24.047 57.380 24.880 1.00 31.87 60 LEU A O 1
ATOM 485 N N . ASP A 1 61 ? 24.946 55.372 25.346 1.00 28.72 61 ASP A N 1
ATOM 486 C CA . ASP A 1 61 ? 23.971 54.691 24.508 1.00 30.20 61 ASP A CA 1
ATOM 487 C C . ASP A 1 61 ? 22.551 55.192 24.774 1.00 32.40 61 ASP A C 1
ATOM 488 O O . ASP A 1 61 ? 22.146 55.377 25.955 1.00 34.12 61 ASP A O 1
ATOM 493 N N . PRO A 1 62 ? 21.780 55.426 23.691 1.00 31.03 62 PRO A N 1
ATOM 494 C CA . PRO A 1 62 ? 20.469 56.042 23.795 1.00 27.96 62 PRO A CA 1
ATOM 495 C C . PRO A 1 62 ? 19.500 55.249 24.559 1.00 26.00 62 PRO A C 1
ATOM 496 O O . PRO A 1 62 ? 18.685 55.838 25.243 1.00 25.51 62 PRO A O 1
ATOM 500 N N . SER A 1 63 ? 19.560 53.919 24.427 1.00 24.50 63 SER A N 1
ATOM 501 C CA . SER A 1 63 ? 18.668 53.047 25.158 1.00 22.88 63 SER A CA 1
ATOM 502 C C . SER A 1 63 ? 18.843 53.169 26.689 1.00 21.37 63 SER A C 1
ATOM 503 O O . SER A 1 63 ? 18.132 52.507 27.447 1.00 22.01 63 SER A O 1
ATOM 506 N N . LEU A 1 64 ? 19.848 53.928 27.130 1.00 19.68 64 LEU A N 1
ATOM 507 C CA . LEU A 1 64 ? 20.219 53.929 28.562 1.00 19.80 64 LEU A CA 1
ATOM 508 C C . LEU A 1 64 ? 19.720 55.191 29.200 1.00 20.05 64 LEU A C 1
ATOM 509 O O . LEU A 1 64 ? 19.849 55.381 30.440 1.00 18.96 64 LEU A O 1
ATOM 514 N N . LYS A 1 65 ? 19.173 56.078 28.357 1.00 20.09 65 LYS A N 1
ATOM 515 C CA . LYS A 1 65 ? 18.682 57.323 28.876 1.00 22.51 65 LYS A CA 1
ATOM 516 C C . LYS A 1 65 ? 17.251 57.029 29.371 1.00 23.35 65 LYS A C 1
ATOM 517 O O . LYS A 1 65 ? 16.285 57.236 28.680 1.00 24.24 65 LYS A O 1
ATOM 523 N N . LEU A 1 66 ? 17.111 56.457 30.558 1.00 21.81 66 LEU A N 1
ATOM 524 C CA . LEU A 1 66 ? 15.784 55.987 30.976 1.00 20.93 66 LEU A CA 1
ATOM 525 C C . LEU A 1 66 ? 14.863 57.078 31.544 1.00 22.22 66 LEU A C 1
ATOM 526 O O . LEU A 1 66 ? 13.657 56.933 31.554 1.00 21.80 66 LEU A O 1
ATOM 531 N N . ILE A 1 67 ? 15.443 58.152 32.062 1.00 22.57 67 ILE A N 1
ATOM 532 C CA . ILE A 1 67 ? 14.672 59.178 32.737 1.00 22.60 67 ILE A CA 1
ATOM 533 C C . ILE A 1 67 ? 15.381 60.467 32.445 1.00 24.42 67 ILE A C 1
ATOM 534 O O . ILE A 1 67 ? 16.548 60.448 32.049 1.00 24.82 67 ILE A O 1
ATOM 539 N N . PRO A 1 68 ? 14.689 61.613 32.602 1.00 26.84 68 PRO A N 1
ATOM 540 C CA . PRO A 1 68 ? 15.379 62.895 32.299 1.00 25.71 68 PRO A CA 1
ATOM 541 C C . PRO A 1 68 ? 16.554 63.096 33.251 1.00 25.07 68 PRO A C 1
ATOM 542 O O . PRO A 1 68 ? 16.488 62.650 34.413 1.00 27.29 68 PRO A O 1
ATOM 546 N N . PHE A 1 69 ? 17.632 63.716 32.767 1.00 25.72 69 PHE A N 1
ATOM 547 C CA . PHE A 1 69 ? 18.692 64.193 33.641 1.00 27.62 69 PHE A CA 1
ATOM 548 C C . PHE A 1 69 ? 18.219 65.368 34.487 1.00 29.78 69 PHE A C 1
ATOM 549 O O . PHE A 1 69 ? 17.339 66.128 34.075 1.00 31.56 69 PHE A O 1
ATOM 557 N N . LYS A 1 70 ? 18.764 65.495 35.685 1.00 28.84 70 LYS A N 1
ATOM 558 C CA . LYS A 1 70 ? 18.264 66.501 36.608 1.00 32.02 70 LYS A CA 1
ATOM 559 C C . LYS A 1 70 ? 19.351 67.542 36.726 1.00 33.15 70 LYS A C 1
ATOM 560 O O . LYS A 1 70 ? 20.299 67.373 37.486 1.00 34.05 70 LYS A O 1
ATOM 566 N N . ASP A 1 71 ? 19.269 68.563 35.880 1.00 35.08 71 ASP A N 1
ATOM 567 C CA . ASP A 1 71 ? 20.228 69.663 35.836 1.00 38.55 71 ASP A CA 1
ATOM 568 C C . ASP A 1 71 ? 19.692 70.903 36.565 1.00 42.24 71 ASP A C 1
ATOM 569 O O . ASP A 1 71 ? 18.505 71.188 36.486 1.00 43.04 71 ASP A O 1
ATOM 574 N N . GLN A 1 72 ? 20.544 71.582 37.333 1.00 48.46 72 GLN A N 1
ATOM 575 C CA . GLN A 1 72 ? 20.280 72.953 37.823 1.00 50.03 72 GLN A CA 1
ATOM 576 C C . GLN A 1 72 ? 21.189 73.905 36.988 1.00 50.93 72 GLN A C 1
ATOM 577 O O . GLN A 1 72 ? 22.210 73.465 36.458 1.00 47.88 72 GLN A O 1
ATOM 583 N N . ALA A 1 73 ? 20.816 75.177 36.823 1.00 52.89 73 ALA A N 1
ATOM 584 C CA . ALA A 1 73 ? 21.575 76.083 35.922 1.00 52.39 73 ALA A CA 1
ATOM 585 C C . ALA A 1 73 ? 23.094 76.134 36.192 1.00 53.68 73 ALA A C 1
ATOM 586 O O . ALA A 1 73 ? 23.887 76.231 35.241 1.00 49.45 73 ALA A O 1
ATOM 588 N N . GLY A 1 74 ? 23.482 76.069 37.476 1.00 51.63 74 GLY A N 1
ATOM 589 C CA . GLY A 1 74 ? 24.882 75.953 37.871 1.00 50.43 74 GLY A CA 1
ATOM 590 C C . GLY A 1 74 ? 25.529 74.644 37.397 1.00 58.53 74 GLY A C 1
ATOM 591 O O . GLY A 1 74 ? 26.653 74.637 36.893 1.00 57.31 74 GLY A O 1
ATOM 592 N N . HIS A 1 75 ? 24.794 73.536 37.491 1.00 56.04 75 HIS A N 1
ATOM 593 C CA . HIS A 1 75 ? 25.416 72.204 37.467 1.00 47.97 75 HIS A CA 1
ATOM 594 C C . HIS A 1 75 ? 24.775 71.178 36.539 1.00 41.05 75 HIS A C 1
ATOM 595 O O . HIS A 1 75 ? 23.562 70.987 36.514 1.00 40.15 75 HIS A O 1
ATOM 602 N N . LYS A 1 76 ? 25.590 70.535 35.721 1.00 39.47 76 LYS A N 1
ATOM 603 C CA . LYS A 1 76 ? 25.087 69.481 34.848 1.00 39.63 76 LYS A CA 1
ATOM 604 C C . LYS A 1 76 ? 25.174 68.129 35.594 1.00 33.60 76 LYS A C 1
ATOM 605 O O . LYS A 1 76 ? 26.181 67.837 36.224 1.00 32.06 76 LYS A O 1
ATOM 611 N N . GLU A 1 77 ? 24.107 67.343 35.567 1.00 29.59 77 GLU A N 1
ATOM 612 C CA . GLU A 1 77 ? 24.065 66.078 36.336 1.00 24.29 77 GLU A CA 1
ATOM 613 C C . GLU A 1 77 ? 25.096 65.088 35.785 1.00 22.14 77 GLU A C 1
ATOM 614 O O . GLU A 1 77 ? 25.108 64.839 34.616 1.00 21.16 77 GLU A O 1
ATOM 620 N N . SER A 1 78 ? 25.930 64.516 36.651 1.00 20.98 78 SER A N 1
ATOM 621 C CA . SER A 1 78 ? 26.869 63.523 36.234 1.00 20.22 78 SER A CA 1
ATOM 622 C C . SER A 1 78 ? 26.151 62.189 36.017 1.00 20.50 78 SER A C 1
ATOM 623 O O . SER A 1 78 ? 25.007 61.966 36.534 1.00 19.53 78 SER A O 1
ATOM 626 N N . LEU A 1 79 ? 26.798 61.336 35.207 1.00 19.97 79 LEU A N 1
ATOM 627 C CA . LEU A 1 79 ? 26.338 59.969 34.972 1.00 19.05 79 LEU A CA 1
ATOM 628 C C . LEU A 1 79 ? 26.383 59.174 36.269 1.00 16.33 79 LEU A C 1
ATOM 629 O O . LEU A 1 79 ? 25.567 58.283 36.504 1.00 16.04 79 LEU A O 1
ATOM 634 N N . PHE A 1 80 ? 27.336 59.513 37.119 1.00 16.70 80 PHE A N 1
ATOM 635 C CA . PHE A 1 80 ? 27.435 58.861 38.434 1.00 17.41 80 PHE A CA 1
ATOM 636 C C . PHE A 1 80 ? 26.214 59.191 39.255 1.00 16.71 80 PHE A C 1
ATOM 637 O O . PHE A 1 80 ? 25.614 58.315 39.956 1.00 16.56 80 PHE A O 1
ATOM 645 N N . SER A 1 81 ? 25.822 60.460 39.167 1.00 16.84 81 SER A N 1
ATOM 646 C CA . SER A 1 81 ? 24.669 60.925 39.928 1.00 16.73 81 SER A CA 1
ATOM 647 C C . SER A 1 81 ? 23.424 60.251 39.327 1.00 14.97 81 SER A C 1
ATOM 648 O O . SER A 1 81 ? 22.500 59.903 40.025 1.00 13.26 81 SER A O 1
ATOM 651 N N . TYR A 1 82 ? 23.390 60.176 38.005 1.00 13.46 82 TYR A N 1
ATOM 652 C CA . TYR A 1 82 ? 22.272 59.587 37.300 1.00 13.85 82 TYR A CA 1
ATOM 653 C C . TYR A 1 82 ? 22.067 58.077 37.751 1.00 13.39 82 TYR A C 1
ATOM 654 O O . TYR A 1 82 ? 20.950 57.624 38.061 1.00 13.61 82 TYR A O 1
ATOM 663 N N . TYR A 1 83 ? 23.157 57.324 37.735 1.00 12.80 83 TYR A N 1
ATOM 664 C CA . TYR A 1 83 ? 23.178 55.963 38.253 1.00 15.75 83 TYR A CA 1
ATOM 665 C C . TYR A 1 83 ? 22.540 55.831 39.622 1.00 17.06 83 TYR A C 1
ATOM 666 O O . TYR A 1 83 ? 21.693 54.969 39.789 1.00 16.76 83 TYR A O 1
ATOM 675 N N . TYR A 1 84 ? 22.938 56.700 40.577 1.00 19.54 84 TYR A N 1
ATOM 676 C CA . TYR A 1 84 ? 22.397 56.671 41.926 1.00 21.08 84 TYR A CA 1
ATOM 677 C C . TYR A 1 84 ? 20.907 56.976 41.906 1.00 20.11 84 TYR A C 1
ATOM 678 O O . TYR A 1 84 ? 20.150 56.291 42.546 1.00 17.74 84 TYR A O 1
ATOM 687 N N . ARG A 1 85 ? 20.474 57.965 41.127 1.00 18.56 85 ARG A N 1
ATOM 688 C CA . ARG A 1 85 ? 19.014 58.100 40.963 1.00 18.62 85 ARG A CA 1
ATOM 689 C C . ARG A 1 85 ? 18.393 56.878 40.377 1.00 16.66 85 ARG A C 1
ATOM 690 O O . ARG A 1 85 ? 17.350 56.492 40.813 1.00 16.31 85 ARG A O 1
ATOM 698 N N . LEU A 1 86 ? 19.045 56.211 39.412 1.00 17.62 86 LEU A N 1
ATOM 699 C CA . LEU A 1 86 ? 18.410 54.962 38.932 1.00 15.35 86 LEU A CA 1
ATOM 700 C C . LEU A 1 86 ? 18.291 53.941 40.036 1.00 13.84 86 LEU A C 1
ATOM 701 O O . LEU A 1 86 ? 17.300 53.226 40.109 1.00 14.04 86 LEU A O 1
ATOM 706 N N . CYS A 1 87 ? 19.284 53.860 40.908 1.00 14.80 87 CYS A N 1
ATOM 707 C CA . CYS A 1 87 ? 19.160 52.903 42.015 1.00 17.29 87 CYS A CA 1
ATOM 708 C C . CYS A 1 87 ? 17.987 53.264 42.873 1.00 16.78 87 CYS A C 1
ATOM 709 O O . CYS A 1 87 ? 17.358 52.368 43.394 1.00 17.81 87 CYS A O 1
ATOM 712 N N . GLU A 1 88 ? 17.691 54.539 43.050 1.00 18.80 88 GLU A N 1
ATOM 713 C CA . GLU A 1 88 ? 16.538 54.899 43.894 1.00 22.58 88 GLU A CA 1
ATOM 714 C C . GLU A 1 88 ? 15.241 54.374 43.311 1.00 22.72 88 GLU A C 1
ATOM 715 O O . GLU A 1 88 ? 14.304 54.158 44.061 1.00 22.09 88 GLU A O 1
ATOM 721 N N . ILE A 1 89 ? 15.188 54.167 41.992 1.00 19.69 89 ILE A N 1
ATOM 722 C CA . ILE A 1 89 ? 14.031 53.517 41.417 1.00 21.56 89 ILE A CA 1
ATOM 723 C C . ILE A 1 89 ? 14.073 52.076 41.854 1.00 21.26 89 ILE A C 1
ATOM 724 O O . ILE A 1 89 ? 13.213 51.662 42.566 1.00 20.72 89 ILE A O 1
ATOM 729 N N . ASP A 1 90 ? 15.109 51.335 41.469 1.00 19.62 90 ASP A N 1
ATOM 730 C CA . ASP A 1 90 ? 15.301 49.979 41.978 1.00 18.85 90 ASP A CA 1
ATOM 731 C C . ASP A 1 90 ? 16.702 49.516 41.640 1.00 17.54 90 ASP A C 1
ATOM 732 O O . ASP A 1 90 ? 17.231 49.907 40.612 1.00 16.01 90 ASP A O 1
ATOM 737 N N . ASP A 1 91 ? 17.269 48.662 42.502 1.00 17.28 91 ASP A N 1
ATOM 738 C CA . ASP A 1 91 ? 18.443 47.874 42.132 1.00 17.61 91 ASP A CA 1
ATOM 739 C C . ASP A 1 91 ? 18.317 47.221 40.739 1.00 17.37 91 ASP A C 1
ATOM 740 O O . ASP A 1 91 ? 19.298 47.200 39.983 1.00 16.75 91 ASP A O 1
ATOM 745 N N . MET A 1 92 ? 17.121 46.737 40.384 1.00 15.92 92 MET A N 1
ATOM 746 C CA . MET A 1 92 ? 16.995 45.985 39.163 1.00 15.88 92 MET A CA 1
ATOM 747 C C . MET A 1 92 ? 17.068 46.900 38.025 1.00 15.48 92 MET A C 1
ATOM 748 O O . MET A 1 92 ? 17.171 46.444 36.894 1.00 15.24 92 MET A O 1
ATOM 753 N N . VAL A 1 93 ? 16.998 48.213 38.291 1.00 14.83 93 VAL A N 1
ATOM 754 C CA . VAL A 1 93 ? 17.300 49.165 37.205 1.00 13.12 93 VAL A CA 1
ATOM 755 C C . VAL A 1 93 ? 18.779 49.511 37.081 1.00 13.69 93 VAL A C 1
ATOM 756 O O . VAL A 1 93 ? 19.424 49.530 35.982 1.00 12.76 93 VAL A O 1
ATOM 760 N N . CYS A 1 94 ? 19.351 49.838 38.230 1.00 13.74 94 CYS A N 1
ATOM 761 C CA . CYS A 1 94 ? 20.717 50.394 38.186 1.00 13.75 94 CYS A CA 1
ATOM 762 C C . CYS A 1 94 ? 21.804 49.348 38.112 1.00 12.25 94 CYS A C 1
ATOM 763 O O . CYS A 1 94 ? 22.833 49.648 37.546 1.00 10.58 94 CYS A O 1
ATOM 766 N N . TYR A 1 95 ? 21.556 48.110 38.606 1.00 13.13 95 TYR A N 1
ATOM 767 C CA . TYR A 1 95 ? 22.536 47.032 38.335 1.00 12.97 95 TYR A CA 1
ATOM 768 C C . TYR A 1 95 ? 22.843 46.846 36.827 1.00 13.22 95 TYR A C 1
ATOM 769 O O . TYR A 1 95 ? 24.001 46.859 36.447 1.00 14.14 95 TYR A O 1
ATOM 778 N N . PRO A 1 96 ? 21.820 46.557 35.967 1.00 12.67 96 PRO A N 1
ATOM 779 C CA . PRO A 1 96 ? 22.218 46.322 34.561 1.00 12.16 96 PRO A CA 1
ATOM 780 C C . PRO A 1 96 ? 22.836 47.635 34.043 1.00 12.98 96 PRO A C 1
ATOM 781 O O . PRO A 1 96 ? 23.842 47.626 33.410 1.00 13.48 96 PRO A O 1
ATOM 785 N N . TRP A 1 97 ? 22.241 48.766 34.384 1.00 13.36 97 TRP A N 1
ATOM 786 C CA . TRP A 1 97 ? 22.656 50.050 33.821 1.00 14.06 97 TRP A CA 1
ATOM 787 C C . TRP A 1 97 ? 24.117 50.363 34.028 1.00 14.24 97 TRP A C 1
ATOM 788 O O . TRP A 1 97 ? 24.791 50.839 33.118 1.00 14.73 97 TRP A O 1
ATOM 799 N N . VAL A 1 98 ? 24.634 50.100 35.238 1.00 14.92 98 VAL A N 1
ATOM 800 C CA . VAL A 1 98 ? 26.029 50.497 35.562 1.00 13.76 98 VAL A CA 1
ATOM 801 C C . VAL A 1 98 ? 27.055 49.533 34.935 1.00 13.53 98 VAL A C 1
ATOM 802 O O . VAL A 1 98 ? 28.252 49.827 34.955 1.00 13.97 98 VAL A O 1
ATOM 806 N N . ALA A 1 99 ? 26.596 48.385 34.399 1.00 13.62 99 ALA A N 1
ATOM 807 C CA . ALA A 1 99 ? 27.478 47.558 33.478 1.00 13.69 99 ALA A CA 1
ATOM 808 C C . ALA A 1 99 ? 27.299 48.087 32.042 1.00 12.86 99 ALA A C 1
ATOM 809 O O . ALA A 1 99 ? 28.286 48.260 31.321 1.00 12.61 99 ALA A O 1
ATOM 811 N N . GLN A 1 100 ? 26.050 48.348 31.640 1.00 11.92 100 GLN A N 1
ATOM 812 C CA . GLN A 1 100 ? 25.726 48.800 30.261 1.00 11.98 100 GLN A CA 1
ATOM 813 C C . GLN A 1 100 ? 26.334 50.138 29.891 1.00 12.76 100 GLN A C 1
ATOM 814 O O . GLN A 1 100 ? 26.583 50.404 28.709 1.00 14.86 100 GLN A O 1
ATOM 820 N N . VAL A 1 101 ? 26.564 50.993 30.867 1.00 12.02 101 VAL A N 1
ATOM 821 C CA . VAL A 1 101 ? 27.060 52.352 30.627 1.00 13.06 101 VAL A CA 1
ATOM 822 C C . VAL A 1 101 ? 28.419 52.324 29.951 1.00 14.30 101 VAL A C 1
ATOM 823 O O . VAL A 1 101 ? 28.803 53.289 29.337 1.00 16.82 101 VAL A O 1
ATOM 827 N N . PHE A 1 102 ? 29.124 51.207 30.014 1.00 14.57 102 PHE A N 1
ATOM 828 C CA . PHE A 1 102 ? 30.441 51.084 29.345 1.00 15.83 102 PHE A CA 1
ATOM 829 C C . PHE A 1 102 ? 30.363 50.631 27.875 1.00 16.42 102 PHE A C 1
ATOM 830 O O . PHE A 1 102 ? 31.390 50.369 27.211 1.00 15.94 102 PHE A O 1
ATOM 838 N N . SER A 1 103 ? 29.128 50.511 27.402 1.00 16.58 103 SER A N 1
ATOM 839 C CA . SER A 1 103 ? 28.833 50.269 25.976 1.00 17.86 103 SER A CA 1
ATOM 840 C C . SER A 1 103 ? 29.463 51.353 25.090 1.00 19.57 103 SER A C 1
ATOM 841 O O . SER A 1 103 ? 29.586 52.507 25.509 1.00 18.38 103 SER A O 1
ATOM 844 N N . GLY A 1 104 ? 29.861 50.956 23.889 1.00 19.20 104 GLY A N 1
ATOM 845 C CA . GLY A 1 104 ? 30.515 51.842 22.941 1.00 19.84 104 GLY A CA 1
ATOM 846 C C . GLY A 1 104 ? 32.040 51.875 23.021 1.00 21.06 104 GLY A C 1
ATOM 847 O O . GLY A 1 104 ? 32.675 52.591 22.244 1.00 21.55 104 GLY A O 1
ATOM 848 N N . PHE A 1 105 ? 32.636 51.114 23.946 1.00 20.28 105 PHE A N 1
ATOM 849 C CA . PHE A 1 105 ? 34.084 50.922 23.966 1.00 17.99 105 PHE A CA 1
ATOM 850 C C . PHE A 1 105 ? 34.416 49.500 23.585 1.00 18.36 105 PHE A C 1
ATOM 851 O O . PHE A 1 105 ? 33.648 48.558 23.916 1.00 17.81 105 PHE A O 1
ATOM 859 N N . THR A 1 106 ? 35.569 49.281 22.970 1.00 17.49 106 THR A N 1
ATOM 860 C CA . THR A 1 106 ? 35.918 47.885 22.789 1.00 16.26 106 THR A CA 1
ATOM 861 C C . THR A 1 106 ? 36.512 47.334 24.087 1.00 15.79 106 THR A C 1
ATOM 862 O O . THR A 1 106 ? 36.903 48.116 24.975 1.00 15.89 106 THR A O 1
ATOM 866 N N . LEU A 1 107 ? 36.607 46.007 24.161 1.00 13.05 107 LEU A N 1
ATOM 867 C CA . LEU A 1 107 ? 37.213 45.357 25.312 1.00 14.39 107 LEU A CA 1
ATOM 868 C C . LEU A 1 107 ? 38.619 45.884 25.461 1.00 13.51 107 LEU A C 1
ATOM 869 O O . LEU A 1 107 ? 39.055 46.237 26.611 1.00 13.09 107 LEU A O 1
ATOM 874 N N . ARG A 1 108 ? 39.346 45.992 24.335 1.00 14.08 108 ARG A N 1
ATOM 875 C CA . ARG A 1 108 ? 40.728 46.464 24.440 1.00 13.47 108 ARG A CA 1
ATOM 876 C C . ARG A 1 108 ? 40.772 47.873 25.009 1.00 14.11 108 ARG A C 1
ATOM 877 O O . ARG A 1 108 ? 41.650 48.186 25.804 1.00 12.85 108 ARG A O 1
ATOM 885 N N . GLU A 1 109 ? 39.883 48.749 24.570 1.00 12.81 109 GLU A N 1
ATOM 886 C CA . GLU A 1 109 ? 39.954 50.122 25.137 1.00 15.16 109 GLU A CA 1
ATOM 887 C C . GLU A 1 109 ? 39.660 50.054 26.633 1.00 15.17 109 GLU A C 1
ATOM 888 O O . GLU A 1 109 ? 40.306 50.761 27.436 1.00 14.73 109 GLU A O 1
ATOM 894 N N . LEU A 1 110 ? 38.659 49.231 26.986 1.00 14.86 110 LEU A N 1
ATOM 895 C CA . LEU A 1 110 ? 38.240 49.141 28.369 1.00 15.71 110 LEU A CA 1
ATOM 896 C C . LEU A 1 110 ? 39.327 48.566 29.265 1.00 16.30 110 LEU A C 1
ATOM 897 O O . LEU A 1 110 ? 39.435 48.971 30.422 1.00 18.38 110 LEU A O 1
ATOM 902 N N . LYS A 1 111 ? 40.086 47.601 28.734 1.00 16.45 111 LYS A N 1
ATOM 903 C CA . LYS A 1 111 ? 41.204 47.022 29.452 1.00 17.26 111 LYS A CA 1
ATOM 904 C C . LYS A 1 111 ? 42.272 48.111 29.758 1.00 18.13 111 LYS A C 1
ATOM 905 O O . LYS A 1 111 ? 42.861 48.127 30.859 1.00 17.71 111 LYS A O 1
ATOM 911 N N . GLY A 1 112 ? 42.527 48.988 28.784 1.00 17.20 112 GLY A N 1
ATOM 912 C CA . GLY A 1 112 ? 43.472 50.082 28.995 1.00 17.19 112 GLY A CA 1
ATOM 913 C C . GLY A 1 112 ? 42.997 50.938 30.144 1.00 16.76 112 GLY A C 1
ATOM 914 O O . GLY A 1 112 ? 43.771 51.283 31.032 1.00 15.95 112 GLY A O 1
ATOM 915 N N . TYR A 1 113 ? 41.706 51.273 30.141 1.00 17.55 113 TYR A N 1
ATOM 916 C CA . TYR A 1 113 ? 41.169 52.103 31.219 1.00 17.62 113 TYR A CA 1
ATOM 917 C C . TYR A 1 113 ? 41.121 51.375 32.541 1.00 17.46 113 TYR A C 1
ATOM 918 O O . TYR A 1 113 ? 41.351 51.981 33.557 1.00 18.65 113 TYR A O 1
ATOM 927 N N . VAL A 1 114 ? 40.782 50.094 32.540 1.00 15.94 114 VAL A N 1
ATOM 928 C CA . VAL A 1 114 ? 40.793 49.367 33.794 1.00 17.10 114 VAL A CA 1
ATOM 929 C C . VAL A 1 114 ? 42.204 49.348 34.410 1.00 17.86 114 VAL A C 1
ATOM 930 O O . VAL A 1 114 ? 42.347 49.625 35.620 1.00 19.23 114 VAL A O 1
ATOM 934 N N . ASP A 1 115 ? 43.220 49.009 33.619 1.00 18.22 115 ASP A N 1
ATOM 935 C CA . ASP A 1 115 ? 44.606 48.962 34.131 1.00 19.13 115 ASP A CA 1
ATOM 936 C C . ASP A 1 115 ? 44.970 50.333 34.624 1.00 20.01 115 ASP A C 1
ATOM 937 O O . ASP A 1 115 ? 45.581 50.449 35.663 1.00 20.41 115 ASP A O 1
ATOM 942 N N . GLU A 1 116 ? 44.566 51.372 33.883 1.00 19.86 116 GLU A N 1
ATOM 943 C CA . GLU A 1 116 ? 44.783 52.736 34.331 1.00 21.83 116 GLU A CA 1
ATOM 944 C C . GLU A 1 116 ? 44.129 53.024 35.659 1.00 21.54 116 GLU A C 1
ATOM 945 O O . GLU A 1 116 ? 44.787 53.481 36.607 1.00 19.57 116 GLU A O 1
ATOM 951 N N . LEU A 1 117 ? 42.826 52.729 35.728 1.00 19.89 117 LEU A N 1
ATOM 952 C CA . LEU A 1 117 ? 42.090 52.862 36.958 1.00 19.82 117 LEU A CA 1
ATOM 953 C C . LEU A 1 117 ? 42.785 52.111 38.117 1.00 20.59 117 LEU A C 1
ATOM 954 O O . LEU A 1 117 ? 42.979 52.692 39.220 1.00 21.54 117 LEU A O 1
ATOM 959 N N . MET A 1 118 ? 43.149 50.852 37.867 1.00 19.91 118 MET A N 1
ATOM 960 C CA . MET A 1 118 ? 43.801 50.012 38.858 1.00 21.92 118 MET A CA 1
ATOM 961 C C . MET A 1 118 ? 45.168 50.620 39.216 1.00 22.87 118 MET A C 1
ATOM 962 O O . MET A 1 118 ? 45.663 50.364 40.321 1.00 26.03 118 MET A O 1
ATOM 967 N N . ALA A 1 119 ? 45.804 51.397 38.332 1.00 21.42 119 ALA A N 1
ATOM 968 C CA . ALA A 1 119 ? 47.123 51.913 38.744 1.00 23.59 119 ALA A CA 1
ATOM 969 C C . ALA A 1 119 ? 47.059 53.299 39.410 1.00 24.65 119 ALA A C 1
ATOM 970 O O . ALA A 1 119 ? 47.982 53.708 40.074 1.00 24.69 119 ALA A O 1
ATOM 972 N N . TYR A 1 120 ? 45.942 53.986 39.237 1.00 24.94 120 TYR A N 1
ATOM 973 C CA . TYR A 1 120 ? 45.757 55.366 39.656 1.00 26.02 120 TYR A CA 1
ATOM 974 C C . TYR A 1 120 ? 45.781 55.559 41.184 1.00 26.21 120 TYR A C 1
ATOM 975 O O . TYR A 1 120 ? 46.377 56.487 41.660 1.00 26.17 120 TYR A O 1
ATOM 984 N N . GLY A 1 121 ? 45.090 54.711 41.925 1.00 23.65 121 GLY A N 1
ATOM 985 C CA . GLY A 1 121 ? 45.319 54.629 43.363 1.00 24.85 121 GLY A CA 1
ATOM 986 C C . GLY A 1 121 ? 44.617 55.658 44.196 1.00 23.35 121 GLY A C 1
ATOM 987 O O . GLY A 1 121 ? 44.265 55.379 45.334 1.00 24.75 121 GLY A O 1
ATOM 988 N N . LYS A 1 122 ? 44.397 56.841 43.648 1.00 21.72 122 LYS A N 1
ATOM 989 C CA . LYS A 1 122 ? 43.758 57.934 44.381 1.00 20.92 122 LYS A CA 1
ATOM 990 C C . LYS A 1 122 ? 42.214 57.871 44.245 1.00 19.53 122 LYS A C 1
ATOM 991 O O . LYS A 1 122 ? 41.704 57.455 43.209 1.00 16.22 122 LYS A O 1
ATOM 997 N N . PRO A 1 123 ? 41.472 58.376 45.259 1.00 20.68 123 PRO A N 1
ATOM 998 C CA . PRO A 1 123 ? 40.023 58.434 45.154 1.00 19.90 123 PRO A CA 1
ATOM 999 C C . PRO A 1 123 ? 39.654 59.365 44.019 1.00 21.51 123 PRO A C 1
ATOM 1000 O O . PRO A 1 123 ? 40.477 60.193 43.619 1.00 18.93 123 PRO A O 1
ATOM 1004 N N . ILE A 1 124 ? 38.448 59.177 43.476 1.00 21.47 124 ILE A N 1
ATOM 1005 C CA . ILE A 1 124 ? 37.986 59.925 42.320 1.00 19.83 124 ILE A CA 1
ATOM 1006 C C . ILE A 1 124 ? 36.817 60.740 42.765 1.00 21.23 124 ILE A C 1
ATOM 1007 O O . ILE A 1 124 ? 35.820 60.184 43.199 1.00 21.48 124 ILE A O 1
ATOM 1012 N N . PRO A 1 125 ? 36.922 62.081 42.701 1.00 23.87 125 PRO A N 1
ATOM 1013 C CA . PRO A 1 125 ? 35.742 62.892 43.103 1.00 24.20 125 PRO A CA 1
ATOM 1014 C C . PRO A 1 125 ? 34.546 62.630 42.222 1.00 23.74 125 PRO A C 1
ATOM 1015 O O . PRO A 1 125 ? 34.712 62.374 41.029 1.00 23.24 125 PRO A O 1
ATOM 1019 N N . ALA A 1 126 ? 33.361 62.582 42.827 1.00 23.87 126 ALA A N 1
ATOM 1020 C CA . ALA A 1 126 ? 32.130 62.512 42.083 1.00 22.18 126 ALA A CA 1
ATOM 1021 C C . ALA A 1 126 ? 31.004 63.198 42.893 1.00 25.72 126 ALA A C 1
ATOM 1022 O O . ALA A 1 126 ? 31.071 63.356 44.142 1.00 26.87 126 ALA A O 1
ATOM 1024 N N . THR A 1 127 ? 29.967 63.596 42.171 1.00 27.81 127 THR A N 1
ATOM 1025 C CA . THR A 1 127 ? 28.752 64.160 42.749 1.00 28.40 127 THR A CA 1
ATOM 1026 C C . THR A 1 127 ? 27.503 63.347 42.477 1.00 25.38 127 THR A C 1
ATOM 1027 O O . THR A 1 127 ? 27.424 62.613 41.501 1.00 26.49 127 THR A O 1
ATOM 1031 N N . TYR A 1 128 ? 26.538 63.470 43.382 1.00 23.16 128 TYR A N 1
ATOM 1032 C CA . TYR A 1 128 ? 25.272 62.785 43.266 1.00 25.01 128 TYR A CA 1
ATOM 1033 C C . TYR A 1 128 ? 24.254 63.592 44.009 1.00 25.86 128 TYR A C 1
ATOM 1034 O O . TYR A 1 128 ? 24.616 64.527 44.725 1.00 26.21 128 TYR A O 1
ATOM 1043 N N . TYR A 1 129 ? 22.979 63.234 43.887 1.00 24.96 129 TYR A N 1
ATOM 1044 C CA . TYR A 1 129 ? 21.953 64.038 44.584 1.00 26.56 129 TYR A CA 1
ATOM 1045 C C . TYR A 1 129 ? 21.578 63.355 45.848 1.00 28.84 129 TYR A C 1
ATOM 1046 O O . TYR A 1 129 ? 21.336 62.157 45.851 1.00 30.61 129 TYR A O 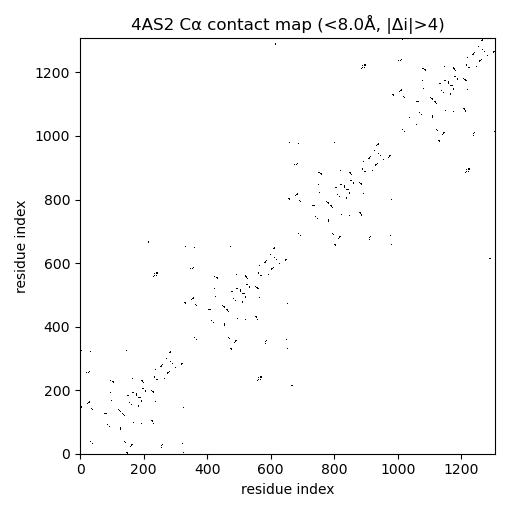1
ATOM 1055 N N . ASP A 1 130 ? 21.627 64.116 46.936 1.00 35.78 130 ASP A N 1
ATOM 1056 C CA . ASP A 1 130 ? 21.148 63.699 48.237 1.00 37.99 130 ASP A CA 1
ATOM 1057 C C . ASP A 1 130 ? 19.702 64.243 48.333 1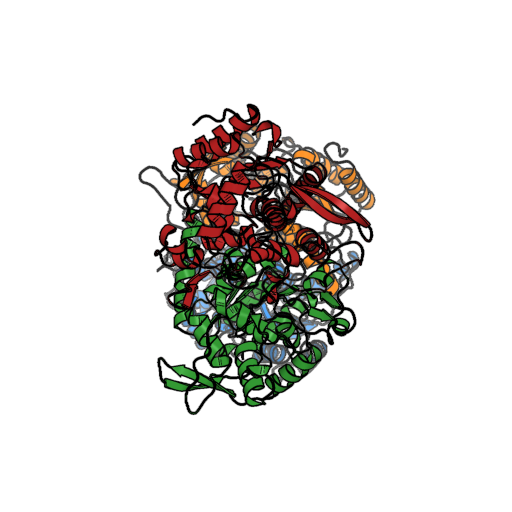.00 37.00 130 ASP A C 1
ATOM 1058 O O . ASP A 1 130 ? 19.479 65.345 48.825 1.00 33.25 130 ASP A O 1
ATOM 1063 N N . GLY A 1 131 ? 18.745 63.459 47.838 1.00 35.48 131 GLY A N 1
ATOM 1064 C CA . GLY A 1 131 ? 17.414 63.950 47.528 1.00 33.97 131 GLY A CA 1
ATOM 1065 C C . GLY A 1 131 ? 17.570 65.155 46.635 1.00 34.61 131 GLY A C 1
ATOM 1066 O O . GLY A 1 131 ? 18.010 65.042 45.492 1.00 32.82 131 GLY A O 1
ATOM 1067 N N . ASP A 1 132 ? 17.299 66.333 47.176 1.00 35.11 132 ASP A N 1
ATOM 1068 C CA . ASP A 1 132 ? 17.492 67.541 46.387 1.00 38.31 132 ASP A CA 1
ATOM 1069 C C . ASP A 1 132 ? 18.842 68.228 46.536 1.00 37.61 132 ASP A C 1
ATOM 1070 O O . ASP A 1 132 ? 19.126 69.202 45.848 1.00 32.97 132 ASP A O 1
ATOM 1075 N N . LYS A 1 133 ? 19.686 67.731 47.433 1.00 36.72 133 LYS A N 1
ATOM 1076 C CA . LYS A 1 133 ? 20.941 68.399 47.663 1.00 34.66 133 LYS A CA 1
ATOM 1077 C C . LYS A 1 133 ? 22.031 67.710 46.874 1.00 35.10 133 LYS A C 1
ATOM 1078 O O . LYS A 1 133 ? 22.168 66.497 46.880 1.00 29.41 133 LYS A O 1
ATOM 1084 N N . LEU A 1 134 ? 22.777 68.527 46.162 1.00 36.71 134 LEU A N 1
ATOM 1085 C CA . LEU A 1 134 ? 23.998 68.141 45.491 1.00 36.91 134 LEU A CA 1
ATOM 1086 C C . LEU A 1 134 ? 25.015 67.718 46.548 1.00 35.48 134 LEU A C 1
ATOM 1087 O O . LEU A 1 134 ? 25.327 68.495 47.442 1.00 35.16 134 LEU A O 1
ATOM 1092 N N . ALA A 1 135 ? 25.453 66.465 46.519 1.00 31.06 135 ALA A N 1
ATOM 1093 C CA . ALA A 1 135 ? 26.320 65.936 47.565 1.00 30.22 135 ALA A CA 1
ATOM 1094 C C . ALA A 1 135 ? 27.597 65.443 46.858 1.00 31.58 135 ALA A C 1
ATOM 1095 O O . ALA A 1 135 ? 27.632 65.359 45.639 1.00 32.85 135 ALA A O 1
ATOM 1097 N N . THR A 1 136 ? 28.629 65.088 47.618 1.00 33.21 136 THR A N 1
ATOM 1098 C CA . THR A 1 136 ? 29.981 64.930 47.084 1.00 31.76 136 THR A CA 1
ATOM 1099 C C . THR A 1 136 ? 30.536 63.685 47.707 1.00 33.02 136 THR A C 1
ATOM 1100 O O . THR A 1 136 ? 30.126 63.327 48.830 1.00 34.66 136 THR A O 1
ATOM 1104 N N . LEU A 1 137 ? 31.410 62.980 46.981 1.00 31.59 137 LEU A N 1
ATOM 1105 C CA . LEU A 1 137 ? 32.202 61.912 47.601 1.00 27.63 137 LEU A CA 1
ATOM 1106 C C . LEU A 1 137 ? 33.484 61.635 46.840 1.00 25.28 137 LEU A C 1
ATOM 1107 O O . LEU A 1 137 ? 33.743 62.230 45.785 1.00 25.58 137 LEU A O 1
ATOM 1112 N N . ASP A 1 138 ? 34.304 60.750 47.377 1.00 24.14 138 ASP A N 1
ATOM 1113 C CA . ASP A 1 138 ? 35.535 60.383 46.703 1.00 24.24 138 ASP A CA 1
ATOM 1114 C C . ASP A 1 138 ? 35.420 58.903 46.484 1.00 25.05 138 ASP A C 1
ATOM 1115 O O . ASP A 1 138 ? 35.385 58.144 47.431 1.00 25.07 138 ASP A O 1
ATOM 1120 N N . VAL A 1 139 ? 35.380 58.468 45.238 1.00 21.89 139 VAL A N 1
ATOM 1121 C CA . VAL A 1 139 ? 35.287 57.033 45.037 1.00 20.71 139 VAL A CA 1
ATOM 1122 C C . VAL A 1 139 ? 36.653 56.370 44.941 1.00 20.09 139 VAL A C 1
ATOM 1123 O O . VAL A 1 139 ? 37.522 56.796 44.166 1.00 19.62 139 VAL A O 1
ATOM 1127 N N . GLU A 1 140 ? 36.811 55.310 45.740 1.00 20.42 140 GLU A N 1
ATOM 1128 C CA . GLU A 1 140 ? 38.023 54.512 45.739 1.00 18.93 140 GLU A CA 1
ATOM 1129 C C . GLU A 1 140 ? 38.093 53.511 44.591 1.00 18.91 140 GLU A C 1
ATOM 1130 O O . GLU A 1 140 ? 37.186 52.715 44.387 1.00 18.86 140 GLU A O 1
ATOM 1136 N N . PRO A 1 141 ? 39.201 53.543 43.852 1.00 16.86 141 PRO A N 1
ATOM 1137 C CA . PRO A 1 141 ? 39.463 52.494 42.901 1.00 16.22 141 PRO A CA 1
ATOM 1138 C C . PRO A 1 141 ? 39.731 51.167 43.617 1.00 14.82 141 PRO A C 1
ATOM 1139 O O . PRO A 1 141 ? 40.046 51.127 44.813 1.00 15.05 141 PRO A O 1
ATOM 1143 N N . PRO A 1 142 ? 39.539 50.061 42.894 1.00 14.77 142 PRO A N 1
ATOM 1144 C CA . PRO A 1 142 ? 39.713 48.772 43.560 1.00 14.23 142 PRO A CA 1
ATOM 1145 C C . PRO A 1 142 ? 41.130 48.624 44.176 1.00 14.76 142 PRO A C 1
ATOM 1146 O O . PRO A 1 142 ? 42.102 49.142 43.613 1.00 14.71 142 PRO A O 1
ATOM 1150 N N . ARG A 1 143 ? 41.243 47.903 45.295 1.00 15.21 143 ARG A N 1
ATOM 1151 C CA . ARG A 1 143 ? 42.576 47.533 45.885 1.00 16.20 143 ARG A CA 1
ATOM 1152 C C . ARG A 1 143 ? 42.583 46.039 46.064 1.00 14.45 143 ARG A C 1
ATOM 1153 O O . ARG A 1 143 ? 41.747 45.486 46.864 1.00 12.98 143 ARG A O 1
ATOM 1161 N N . VAL A 1 144 ? 43.548 45.387 45.417 1.00 14.25 144 VAL A N 1
ATOM 1162 C CA . VAL A 1 144 ? 43.589 43.919 45.505 1.00 13.80 144 VAL A CA 1
ATOM 1163 C C . VAL A 1 144 ? 43.677 43.500 46.970 1.00 13.69 144 VAL A C 1
ATOM 1164 O O . VAL A 1 144 ? 44.488 44.034 47.734 1.00 16.46 144 VAL A O 1
ATOM 1168 N N . PHE A 1 145 ? 42.840 42.585 47.401 1.00 13.23 145 PHE A N 1
ATOM 1169 C CA . PHE A 1 145 ? 43.025 42.042 48.740 1.00 13.47 145 PHE A CA 1
ATOM 1170 C C . PHE A 1 145 ? 44.084 40.963 48.700 1.00 13.53 145 PHE A C 1
ATOM 1171 O O . PHE A 1 145 ? 43.855 39.894 48.088 1.00 13.21 145 PHE A O 1
ATOM 1179 N N . SER A 1 146 ? 45.178 41.180 49.430 1.00 12.46 146 SER A N 1
ATOM 1180 C CA . SER A 1 146 ? 46.233 40.180 49.421 1.00 13.06 146 SER A CA 1
ATOM 1181 C C . SER A 1 146 ? 45.724 38.844 49.874 1.00 12.86 146 SER A C 1
ATOM 1182 O O . SER A 1 146 ? 46.119 37.818 49.317 1.00 12.63 146 SER A O 1
ATOM 1185 N N . GLY A 1 147 ? 44.885 38.818 50.904 1.00 12.73 147 GLY A N 1
ATOM 1186 C CA . GLY A 1 147 ? 44.398 37.511 51.401 1.00 12.84 147 GLY A CA 1
ATOM 1187 C C . GLY A 1 147 ? 43.571 36.735 50.332 1.00 14.57 147 GLY A C 1
ATOM 1188 O O . GLY A 1 147 ? 43.636 35.502 50.226 1.00 13.98 147 GLY A O 1
ATOM 1189 N N . GLN A 1 148 ? 42.779 37.471 49.544 1.00 14.64 148 GLN A N 1
ATOM 1190 C CA . GLN A 1 148 ? 41.953 36.800 48.527 1.00 15.38 148 GLN A CA 1
ATOM 1191 C C . GLN A 1 148 ? 42.830 36.304 47.387 1.00 14.32 148 GLN A C 1
ATOM 1192 O O . GLN A 1 148 ? 42.615 35.215 46.898 1.00 14.07 148 GLN A O 1
ATOM 1198 N N . ARG A 1 149 ? 43.765 37.129 46.952 1.00 15.44 149 ARG A N 1
ATOM 1199 C CA . ARG A 1 149 ? 44.803 36.687 46.000 1.00 17.54 149 ARG A CA 1
ATOM 1200 C C . ARG A 1 149 ? 45.377 35.350 46.524 1.00 17.42 149 ARG A C 1
ATOM 1201 O O . ARG A 1 149 ? 45.425 34.351 45.788 1.00 18.59 149 ARG A O 1
ATOM 1209 N N . GLU A 1 150 ? 45.711 35.275 47.820 1.00 15.83 150 GLU A N 1
ATOM 1210 C CA . GLU A 1 150 ? 46.329 34.055 48.333 1.00 14.60 150 GLU A CA 1
ATOM 1211 C C . GLU A 1 150 ? 45.347 32.895 48.286 1.00 14.79 150 GLU A C 1
ATOM 1212 O O . GLU A 1 150 ? 45.703 31.757 47.876 1.00 14.18 150 GLU A O 1
ATOM 1218 N N . LEU A 1 151 ? 44.101 33.169 48.722 1.00 13.04 151 LEU A N 1
ATOM 1219 C CA . LEU A 1 151 ? 43.104 32.113 48.810 1.00 12.76 151 LEU A CA 1
ATOM 1220 C C . LEU A 1 151 ? 42.671 31.543 47.427 1.00 12.43 151 LEU A C 1
ATOM 1221 O O . LEU A 1 151 ? 42.541 30.316 47.287 1.00 11.64 151 LEU A O 1
ATOM 1226 N N . TYR A 1 152 ? 42.481 32.413 46.428 1.00 10.69 152 TYR A N 1
ATOM 1227 C CA . TYR A 1 152 ? 42.251 31.943 45.078 1.00 12.05 152 TYR A CA 1
ATOM 1228 C C . TYR A 1 152 ? 43.339 30.930 44.676 1.00 13.38 152 TYR A C 1
ATOM 1229 O O . TYR A 1 152 ? 43.025 29.843 44.162 1.00 13.66 152 TYR A O 1
ATOM 1238 N N . ASN A 1 153 ? 44.612 31.317 44.841 1.00 13.63 153 ASN A N 1
ATOM 1239 C CA . ASN A 1 153 ? 45.732 30.502 44.393 1.00 16.21 153 ASN A CA 1
ATOM 1240 C C . ASN A 1 153 ? 45.835 29.237 45.240 1.00 16.18 153 ASN A C 1
ATOM 1241 O O . ASN A 1 153 ? 46.099 28.192 44.701 1.00 19.94 153 ASN A O 1
ATOM 1246 N N . LYS A 1 154 ? 45.560 29.315 46.535 1.00 15.01 154 LYS A N 1
ATOM 1247 C CA . LYS A 1 154 ? 45.702 28.135 47.387 1.00 13.83 154 LYS A CA 1
ATOM 1248 C C . LYS A 1 154 ? 44.590 27.108 47.033 1.00 14.35 154 LYS A C 1
ATOM 1249 O O . LYS A 1 154 ? 44.860 25.909 46.959 1.00 13.58 154 LYS A O 1
ATOM 1255 N N . LEU A 1 155 ? 43.354 27.588 46.790 1.00 12.93 155 LEU A N 1
ATOM 1256 C CA . LEU A 1 155 ? 42.294 26.754 46.218 1.00 13.84 155 LEU A CA 1
ATOM 1257 C C . LEU A 1 155 ? 42.729 26.051 44.930 1.00 15.16 155 LEU A C 1
ATOM 1258 O O . LEU A 1 155 ? 42.738 24.803 44.819 1.00 14.23 155 LEU A O 1
ATOM 1263 N N . MET A 1 156 ? 43.160 26.844 43.974 1.00 15.02 156 MET A N 1
ATOM 1264 C CA . MET A 1 156 ? 43.535 26.285 42.710 1.00 15.53 156 MET A CA 1
ATOM 1265 C C . MET A 1 156 ? 44.683 25.280 42.819 1.00 16.23 156 MET A C 1
ATOM 1266 O O . MET A 1 156 ? 44.594 24.210 42.202 1.00 15.11 156 MET A O 1
ATOM 1271 N N . GLU A 1 157 ? 45.708 25.601 43.605 1.00 14.22 157 GLU A N 1
ATOM 1272 C CA . GLU A 1 157 ? 46.811 24.678 43.826 1.00 16.72 157 GLU A CA 1
ATOM 1273 C C . GLU A 1 157 ? 46.330 23.381 44.463 1.00 16.31 157 GLU A C 1
ATOM 1274 O O . GLU A 1 157 ? 46.997 22.368 44.367 1.00 19.44 157 GLU A O 1
ATOM 1280 N N . ASN A 1 158 ? 45.191 23.407 45.119 1.00 15.32 158 ASN A N 1
ATOM 1281 C CA . ASN A 1 158 ? 44.663 22.216 45.735 1.00 16.39 158 ASN A CA 1
ATOM 1282 C C . ASN A 1 158 ? 43.525 21.567 44.915 1.00 17.64 158 ASN A C 1
ATOM 1283 O O . ASN A 1 158 ? 42.678 20.797 45.433 1.00 18.65 158 ASN A O 1
ATOM 1288 N N . GLY A 1 159 ? 43.492 21.894 43.627 1.00 15.93 159 GLY A N 1
ATOM 1289 C CA . GLY A 1 159 ? 42.489 21.293 42.761 1.00 15.90 159 GLY A CA 1
ATOM 1290 C C . GLY A 1 159 ? 41.094 21.672 43.186 1.00 15.88 159 GLY A C 1
ATOM 1291 O O . GLY A 1 159 ? 40.181 20.842 43.159 1.00 15.79 159 GLY A O 1
ATOM 1292 N N . ILE A 1 160 ? 40.947 22.900 43.676 1.00 14.45 160 ILE A N 1
ATOM 1293 C CA . ILE A 1 160 ? 39.598 23.411 43.922 1.00 14.19 160 ILE A CA 1
ATOM 1294 C C . ILE A 1 160 ? 39.413 24.534 42.922 1.00 13.98 160 ILE A C 1
ATOM 1295 O O . ILE A 1 160 ? 40.136 25.577 42.950 1.00 13.52 160 ILE A O 1
ATOM 1300 N N . GLU A 1 161 ? 38.484 24.272 42.023 1.00 14.62 161 GLU A N 1
ATOM 1301 C CA . GLU A 1 161 ? 38.278 25.171 40.916 1.00 16.49 161 GLU A CA 1
ATOM 1302 C C . GLU A 1 161 ? 37.677 26.478 41.432 1.00 16.16 161 GLU A C 1
ATOM 1303 O O . GLU A 1 161 ? 36.739 26.465 42.285 1.00 19.88 161 GLU A O 1
ATOM 1309 N N . VAL A 1 162 ? 38.245 27.594 40.988 1.00 14.37 162 VAL A N 1
ATOM 1310 C CA . VAL A 1 162 ? 37.731 28.878 41.392 1.00 13.49 162 VAL A CA 1
ATOM 1311 C C . VAL A 1 162 ? 36.843 29.573 40.305 1.00 13.53 162 VAL A C 1
ATOM 1312 O O . VAL A 1 162 ? 37.258 29.699 39.177 1.00 13.43 162 VAL A O 1
ATOM 1316 N N . TYR A 1 163 ? 35.678 30.097 40.709 1.00 12.16 163 TYR A N 1
ATOM 1317 C CA . TYR A 1 163 ? 34.812 30.882 39.819 1.00 11.77 163 TYR A CA 1
ATOM 1318 C C . TYR A 1 163 ? 34.552 32.190 40.439 1.00 10.58 163 TYR A C 1
ATOM 1319 O O . TYR A 1 163 ? 34.498 32.306 41.690 1.00 10.68 163 TYR A O 1
ATOM 1328 N N . VAL A 1 164 ? 34.392 33.209 39.595 1.00 11.17 164 VAL A N 1
ATOM 1329 C CA . VAL A 1 164 ? 33.946 34.541 40.086 1.00 11.46 164 VAL A CA 1
ATOM 1330 C C . VAL A 1 164 ? 32.509 34.679 39.614 1.00 12.05 164 VAL A C 1
ATOM 1331 O O . VAL A 1 164 ? 32.241 34.445 38.417 1.00 13.34 164 VAL A O 1
ATOM 1335 N N . ILE A 1 165 ? 31.567 34.975 40.522 1.00 10.98 165 ILE A N 1
ATOM 1336 C CA . ILE A 1 165 ? 30.250 35.409 40.047 1.00 11.28 165 ILE A CA 1
ATOM 1337 C C . ILE A 1 165 ? 29.982 36.822 40.567 1.00 12.00 165 ILE A C 1
ATOM 1338 O O . ILE A 1 165 ? 29.828 37.069 41.784 1.00 11.19 165 ILE A O 1
ATOM 1343 N N . SER A 1 166 ? 30.014 37.749 39.638 1.00 11.52 166 SER A N 1
ATOM 1344 C CA . SER A 1 166 ? 30.035 39.162 39.945 1.00 12.51 166 SER A CA 1
ATOM 1345 C C . SER A 1 166 ? 28.831 39.856 39.288 1.00 12.51 166 SER A C 1
ATOM 1346 O O . SER A 1 166 ? 28.449 39.484 38.145 1.00 10.73 166 SER A O 1
ATOM 1349 N N . ALA A 1 167 ? 28.249 40.867 39.961 1.00 11.76 167 ALA A N 1
ATOM 1350 C CA . ALA A 1 167 ? 27.196 41.651 39.315 1.00 11.81 167 ALA A CA 1
ATOM 1351 C C . ALA A 1 167 ? 27.774 42.807 38.545 1.00 12.32 167 ALA A C 1
ATOM 1352 O O . ALA A 1 167 ? 27.026 43.750 38.140 1.00 12.76 167 ALA A O 1
ATOM 1354 N N . ALA A 1 168 ? 29.090 42.779 38.314 1.00 10.82 168 ALA A N 1
ATOM 1355 C CA . ALA A 1 168 ? 29.670 43.749 37.437 1.00 11.25 168 ALA A CA 1
ATOM 1356 C C . ALA A 1 168 ? 29.817 43.089 36.001 1.00 11.06 168 ALA A C 1
ATOM 1357 O O . ALA A 1 168 ? 29.764 41.866 35.849 1.00 11.76 168 ALA A O 1
ATOM 1359 N N . HIS A 1 169 ? 30.078 43.905 35.000 1.00 11.66 169 HIS A N 1
ATOM 1360 C CA . HIS A 1 169 ? 30.215 43.415 33.628 1.00 12.27 169 HIS A CA 1
ATOM 1361 C C . HIS A 1 169 ? 31.188 42.308 33.619 1.00 11.97 169 HIS A C 1
ATOM 1362 O O . HIS A 1 169 ? 32.328 42.451 34.057 1.00 12.70 169 HIS A O 1
ATOM 1369 N N . GLU A 1 170 ? 30.800 41.151 33.103 1.00 12.96 170 GLU A N 1
ATOM 1370 C CA . GLU A 1 170 ? 31.756 40.040 33.101 1.00 11.23 170 GLU A CA 1
ATOM 1371 C C . GLU A 1 170 ? 33.107 40.421 32.515 1.00 12.55 170 GLU A C 1
ATOM 1372 O O . GLU A 1 170 ? 34.196 39.979 33.002 1.00 12.23 170 GLU A O 1
ATOM 1378 N N . GLU A 1 171 ? 33.089 41.224 31.451 1.00 11.49 171 GLU A N 1
ATOM 1379 C CA . GLU A 1 171 ? 34.352 41.472 30.786 1.00 13.20 171 GLU A CA 1
ATOM 1380 C C . GLU A 1 171 ? 35.238 42.410 31.602 1.00 13.31 171 GLU A C 1
ATOM 1381 O O . GLU A 1 171 ? 36.464 42.252 31.636 1.00 13.81 171 GLU A O 1
ATOM 1387 N N . LEU A 1 172 ? 34.616 43.376 32.264 1.00 12.13 172 LEU A N 1
ATOM 1388 C CA . LEU A 1 172 ? 35.445 44.235 33.149 1.00 13.00 172 LEU A CA 1
ATOM 1389 C C . LEU A 1 172 ? 36.118 43.405 34.261 1.00 12.54 172 LEU A C 1
ATOM 1390 O O . LEU A 1 172 ? 37.306 43.613 34.571 1.00 13.61 172 LEU A O 1
ATOM 1395 N N . VAL A 1 173 ? 35.357 42.517 34.882 1.00 12.19 173 VAL A N 1
ATOM 1396 C CA . VAL A 1 173 ? 35.861 41.732 36.019 1.00 13.80 173 VAL A CA 1
ATOM 1397 C C . VAL A 1 173 ? 37.020 40.819 35.573 1.00 13.24 173 VAL A C 1
ATOM 1398 O O . VAL A 1 173 ? 38.004 40.657 36.265 1.00 13.21 173 VAL A O 1
ATOM 1402 N N . ARG A 1 174 ? 36.864 40.248 34.372 1.00 14.05 174 ARG A N 1
ATOM 1403 C CA . ARG A 1 174 ? 37.838 39.341 33.792 1.00 13.97 174 ARG A CA 1
ATOM 1404 C C . ARG A 1 174 ? 39.094 40.121 33.605 1.00 13.58 174 ARG A C 1
ATOM 1405 O O . ARG A 1 174 ? 40.178 39.571 33.812 1.00 14.49 174 ARG A O 1
ATOM 1413 N N . MET A 1 175 ? 38.963 41.424 33.253 1.00 12.83 175 MET A N 1
ATOM 1414 C CA . MET A 1 175 ? 40.168 42.257 33.079 1.00 13.47 175 MET A CA 1
ATOM 1415 C C . MET A 1 175 ? 41.075 42.353 34.328 1.00 13.66 175 MET A C 1
ATOM 1416 O O . MET A 1 175 ? 42.295 42.546 34.220 1.00 14.81 175 MET A O 1
ATOM 1421 N N . VAL A 1 176 ? 40.493 42.150 35.518 1.00 14.41 176 VAL A N 1
ATOM 1422 C CA . VAL A 1 176 ? 41.275 42.066 36.784 1.00 12.80 176 VAL A CA 1
ATOM 1423 C C . VAL A 1 176 ? 41.516 40.594 37.163 1.00 14.23 176 VAL A C 1
ATOM 1424 O O . VAL A 1 176 ? 42.686 40.119 37.273 1.00 14.81 176 VAL A O 1
ATOM 1428 N N . ALA A 1 177 ? 40.418 39.848 37.331 1.00 13.35 177 ALA A N 1
ATOM 1429 C CA . ALA A 1 177 ? 40.523 38.542 37.909 1.00 14.24 177 ALA A CA 1
ATOM 1430 C C . ALA A 1 177 ? 41.395 37.624 37.072 1.00 15.77 177 ALA A C 1
ATOM 1431 O O . ALA A 1 177 ? 42.027 36.738 37.625 1.00 16.80 177 ALA A O 1
ATOM 1433 N N . ALA A 1 178 ? 41.400 37.779 35.736 1.00 16.36 178 ALA A N 1
ATOM 1434 C CA . ALA A 1 178 ? 42.118 36.790 34.908 1.00 17.79 178 ALA A CA 1
ATOM 1435 C C . ALA A 1 178 ? 43.442 37.330 34.350 1.00 17.62 178 ALA A C 1
ATOM 1436 O O . ALA A 1 178 ? 44.158 36.627 33.690 1.00 16.91 178 ALA A O 1
ATOM 1438 N N . ASP A 1 179 ? 43.785 38.572 34.664 1.00 17.94 179 ASP A N 1
ATOM 1439 C CA . ASP A 1 179 ? 45.062 39.087 34.232 1.00 16.41 179 ASP A CA 1
ATOM 1440 C C . ASP A 1 179 ? 46.117 38.740 35.285 1.00 17.42 179 ASP A C 1
ATOM 1441 O O . ASP A 1 179 ? 46.003 39.214 36.396 1.00 17.17 179 ASP A O 1
ATOM 1446 N N . PRO A 1 180 ? 47.145 37.911 34.945 1.00 18.40 180 PRO A N 1
ATOM 1447 C CA . PRO A 1 180 ? 48.155 37.481 35.954 1.00 18.60 180 PRO A CA 1
ATOM 1448 C C . PRO A 1 180 ? 48.773 38.637 36.722 1.00 19.78 180 PRO A C 1
ATOM 1449 O O . PRO A 1 180 ? 49.174 38.479 37.860 1.00 22.83 180 PRO A O 1
ATOM 1453 N N . ARG A 1 181 ? 48.805 39.813 36.120 1.00 19.66 181 ARG A N 1
ATOM 1454 C CA . ARG A 1 181 ? 49.334 41.002 36.743 1.00 22.71 181 ARG A CA 1
ATOM 1455 C C . ARG A 1 181 ? 48.706 41.315 38.134 1.00 21.21 181 ARG A C 1
ATOM 1456 O O . ARG A 1 181 ? 49.392 41.742 39.013 1.00 19.30 181 ARG A O 1
ATOM 1464 N N . TYR A 1 182 ? 47.412 41.087 38.322 1.00 17.42 182 TYR A N 1
ATOM 1465 C CA . TYR A 1 182 ? 46.793 41.319 39.600 1.00 16.91 182 TYR A CA 1
ATOM 1466 C C . TYR A 1 182 ? 46.878 40.137 40.572 1.00 18.00 182 TYR A C 1
ATOM 1467 O O . TYR A 1 182 ? 46.460 40.273 41.763 1.00 19.72 182 TYR A O 1
ATOM 1476 N N . GLY A 1 183 ? 47.327 38.966 40.094 1.00 16.25 183 GLY A N 1
ATOM 1477 C CA . GLY A 1 183 ? 47.701 37.895 41.022 1.00 16.43 183 GLY A CA 1
ATOM 1478 C C . GLY A 1 183 ? 46.607 36.922 41.488 1.00 16.76 183 GLY A C 1
ATOM 1479 O O . GLY A 1 183 ? 46.841 36.080 42.350 1.00 15.30 183 GLY A O 1
ATOM 1480 N N . TYR A 1 184 ? 45.405 37.041 40.956 1.00 14.60 184 TYR A N 1
ATOM 1481 C CA . TYR A 1 184 ? 44.335 36.113 41.315 1.00 14.24 184 TYR A CA 1
ATOM 1482 C C . TYR A 1 184 ? 44.451 34.839 40.477 1.00 14.86 184 TYR A C 1
ATOM 1483 O O . TYR A 1 184 ? 44.183 33.731 40.998 1.00 15.18 184 TYR A O 1
ATOM 1492 N N . ASN A 1 185 ? 44.848 35.023 39.209 1.00 15.24 185 ASN A N 1
ATOM 1493 C CA . ASN A 1 185 ? 45.050 33.955 38.226 1.00 15.35 185 ASN A CA 1
ATOM 1494 C C . ASN A 1 185 ? 43.784 33.165 37.983 1.00 14.94 185 ASN A C 1
ATOM 1495 O O . ASN A 1 185 ? 43.855 31.997 37.642 1.00 16.50 185 ASN A O 1
ATOM 1500 N N . ALA A 1 186 ? 42.607 33.779 38.129 1.00 14.25 186 ALA A N 1
ATOM 1501 C CA . ALA A 1 186 ? 41.420 33.074 37.671 1.00 15.19 186 ALA A CA 1
ATOM 1502 C C . ALA A 1 186 ? 41.502 32.734 36.165 1.00 15.49 186 ALA A C 1
ATOM 1503 O O . ALA A 1 186 ? 42.005 33.532 35.374 1.00 15.16 186 ALA A O 1
ATOM 1505 N N . LYS A 1 187 ? 41.063 31.540 35.798 1.00 14.78 187 LYS A N 1
ATOM 1506 C CA . LYS A 1 187 ? 40.895 31.211 34.394 1.00 16.64 187 LYS A CA 1
ATOM 1507 C C . LYS A 1 187 ? 39.821 32.164 33.826 1.00 15.70 187 LYS A C 1
ATOM 1508 O O . LYS A 1 187 ? 38.783 32.339 34.425 1.00 14.73 187 LYS A O 1
ATOM 1514 N N . PRO A 1 188 ? 40.094 32.776 32.664 1.00 16.08 188 PRO A N 1
ATOM 1515 C CA . PRO A 1 188 ? 39.097 33.711 32.068 1.00 15.13 188 PRO A CA 1
ATOM 1516 C C . PRO A 1 188 ? 37.706 33.090 31.882 1.00 15.37 188 PRO A C 1
ATOM 1517 O O . PRO A 1 188 ? 36.688 33.780 32.076 1.00 16.14 188 PRO A O 1
ATOM 1521 N N . GLU A 1 189 ? 37.632 31.805 31.520 1.00 14.21 189 GLU A N 1
ATOM 1522 C CA . GLU A 1 189 ? 36.342 31.177 31.312 1.00 13.73 189 GLU A CA 1
ATOM 1523 C C . GLU A 1 189 ? 35.604 30.973 32.623 1.00 13.44 189 GLU A C 1
ATOM 1524 O O . GLU A 1 189 ? 34.388 30.780 32.625 1.00 13.09 189 GLU A O 1
ATOM 1530 N N . ASN A 1 190 ? 36.309 31.015 33.752 1.00 12.43 190 ASN A N 1
ATOM 1531 C CA . ASN A 1 190 ? 35.657 30.942 35.048 1.00 13.27 190 ASN A CA 1
ATOM 1532 C C . ASN A 1 190 ? 35.152 32.277 35.649 1.00 12.84 190 ASN A C 1
ATOM 1533 O O . ASN A 1 190 ? 34.630 32.353 36.773 1.00 12.81 190 ASN A O 1
ATOM 1538 N N . VAL A 1 191 ? 35.377 33.328 34.929 1.00 12.22 191 VAL A N 1
ATOM 1539 C CA . VAL A 1 191 ? 34.863 34.612 35.359 1.00 12.26 191 VAL A CA 1
ATOM 1540 C C . VAL A 1 191 ? 33.426 34.809 34.789 1.00 10.83 191 VAL A C 1
ATOM 1541 O O . VAL A 1 191 ? 33.211 34.889 33.561 1.00 10.60 191 VAL A O 1
ATOM 1545 N N . ILE A 1 192 ? 32.455 34.872 35.695 1.00 10.20 192 ILE A N 1
ATOM 1546 C CA . ILE A 1 192 ? 31.058 34.968 35.332 1.00 9.81 192 ILE A CA 1
ATOM 1547 C C . ILE A 1 192 ? 30.514 36.271 35.901 1.00 11.02 192 ILE A C 1
ATOM 1548 O O . ILE A 1 192 ? 30.560 36.508 37.140 1.00 10.16 192 ILE A O 1
ATOM 1553 N N . GLY A 1 193 ? 30.016 37.117 35.000 1.00 11.21 193 GLY A N 1
ATOM 1554 C CA . GLY A 1 193 ? 29.480 38.411 35.413 1.00 10.74 193 GLY A CA 1
ATOM 1555 C C . GLY A 1 193 ? 28.319 38.860 34.565 1.00 12.57 193 GLY A C 1
ATOM 1556 O O . GLY A 1 193 ? 27.642 38.050 33.895 1.00 14.18 193 GLY A O 1
ATOM 1557 N N . VAL A 1 194 ? 28.061 40.158 34.572 1.00 11.91 194 VAL A N 1
ATOM 1558 C CA . VAL A 1 194 ? 26.965 40.651 33.800 1.00 12.53 194 VAL A CA 1
ATOM 1559 C C . VAL A 1 194 ? 27.433 40.671 32.346 1.00 12.43 194 VAL A C 1
ATOM 1560 O O . VAL A 1 194 ? 28.444 41.214 32.028 1.00 11.66 194 VAL A O 1
ATOM 1564 N N . THR A 1 195 ? 26.665 40.023 31.489 1.00 13.95 195 THR A N 1
ATOM 1565 C CA . THR A 1 195 ? 27.073 39.880 30.106 1.00 14.72 195 THR A CA 1
ATOM 1566 C C . THR A 1 195 ? 26.159 40.716 29.203 1.00 14.41 195 THR A C 1
ATOM 1567 O O . THR A 1 195 ? 24.920 40.721 29.358 1.00 12.56 195 THR A O 1
ATOM 1571 N N . THR A 1 196 ? 26.778 41.460 28.300 1.00 15.17 196 THR A N 1
ATOM 1572 C CA . THR A 1 196 ? 26.010 42.107 27.238 1.00 14.26 196 THR A CA 1
ATOM 1573 C C . THR A 1 196 ? 26.529 41.744 25.861 1.00 15.50 196 THR A C 1
ATOM 1574 O O . THR A 1 196 ? 27.718 41.346 25.707 1.00 13.25 196 THR A O 1
ATOM 1578 N N . LEU A 1 197 ? 25.667 41.882 24.843 1.00 15.56 197 LEU A N 1
ATOM 1579 C CA . LEU A 1 197 ? 26.122 41.501 23.476 1.00 15.92 197 LEU A CA 1
ATOM 1580 C C . LEU A 1 197 ? 27.354 42.279 23.109 1.00 15.53 197 LEU A C 1
ATOM 1581 O O . LEU A 1 197 ? 27.425 43.495 23.319 1.00 15.96 197 LEU A O 1
ATOM 1586 N N . LEU A 1 198 ? 28.334 41.553 22.591 1.00 14.91 198 LEU A N 1
ATOM 1587 C CA . LEU A 1 198 ? 29.529 42.132 22.021 1.00 15.57 198 LEU A CA 1
ATOM 1588 C C . LEU A 1 198 ? 29.471 42.161 20.455 1.00 17.74 198 LEU A C 1
ATOM 1589 O O . LEU A 1 198 ? 29.067 41.191 19.814 1.00 15.84 198 LEU A O 1
ATOM 1594 N N . LYS A 1 199 ? 29.866 43.302 19.871 1.00 19.11 199 LYS A N 1
ATOM 1595 C CA . LYS A 1 199 ? 29.767 43.438 18.438 1.00 22.28 199 LYS A CA 1
ATOM 1596 C C . LYS A 1 199 ? 31.121 43.490 17.828 1.00 20.57 199 LYS A C 1
ATOM 1597 O O . LYS A 1 199 ? 31.961 44.349 18.179 1.00 19.50 199 LYS A O 1
ATOM 1603 N N . ASN A 1 200 ? 31.270 42.616 16.848 1.00 20.92 200 ASN A N 1
ATOM 1604 C CA . ASN A 1 200 ? 32.438 42.638 15.965 1.00 24.10 200 ASN A CA 1
ATOM 1605 C C . ASN A 1 200 ? 32.060 43.479 14.764 1.00 25.13 200 ASN A C 1
ATOM 1606 O O . ASN A 1 200 ? 31.244 43.069 13.959 1.00 23.51 200 ASN A O 1
ATOM 1611 N N . ARG A 1 201 ? 32.634 44.682 14.686 1.00 25.28 201 ARG A N 1
ATOM 1612 C CA . ARG A 1 201 ? 32.257 45.669 13.717 1.00 27.32 201 ARG A CA 1
ATOM 1613 C C . ARG A 1 201 ? 32.876 45.363 12.354 1.00 31.05 201 ARG A C 1
ATOM 1614 O O . ARG A 1 201 ? 32.518 46.010 11.352 1.00 29.24 201 ARG A O 1
ATOM 1622 N N . LYS A 1 202 ? 33.768 44.373 12.316 1.00 31.74 202 LYS A N 1
ATOM 1623 C CA . LYS A 1 202 ? 34.419 43.989 11.079 1.00 33.12 202 LYS A CA 1
ATOM 1624 C C . LYS A 1 202 ? 33.541 43.002 10.341 1.00 33.95 202 LYS A C 1
ATOM 1625 O O . LYS A 1 202 ? 33.267 43.145 9.149 1.00 31.91 202 LYS A O 1
ATOM 1631 N N . THR A 1 203 ? 33.001 42.053 11.084 1.00 31.89 203 THR A N 1
ATOM 1632 C CA . THR A 1 203 ? 32.252 40.982 10.493 1.00 25.91 203 THR A CA 1
ATOM 1633 C C . THR A 1 203 ? 30.768 41.119 10.746 1.00 26.78 203 THR A C 1
ATOM 1634 O O . THR A 1 203 ? 30.016 40.368 10.178 1.00 29.93 203 THR A O 1
ATOM 1638 N N . GLY A 1 204 ? 30.326 42.031 11.605 1.00 23.66 204 GLY A N 1
ATOM 1639 C CA . GLY A 1 204 ? 28.894 42.106 11.999 1.00 21.06 204 GLY A CA 1
ATOM 1640 C C . GLY A 1 204 ? 28.427 41.160 13.113 1.00 21.50 204 GLY A C 1
ATOM 1641 O O . GLY A 1 204 ? 27.308 41.242 13.627 1.00 18.72 204 GLY A O 1
ATOM 1642 N N . GLU A 1 205 ? 29.272 40.210 13.490 1.00 23.39 205 GLU A N 1
ATOM 1643 C CA . GLU A 1 205 ? 28.798 39.196 14.429 1.00 22.06 205 GLU A CA 1
ATOM 1644 C C . GLU A 1 205 ? 28.481 39.821 15.816 1.00 18.97 205 GLU A C 1
ATOM 1645 O O . GLU A 1 205 ? 29.239 40.618 16.303 1.00 17.52 205 GLU A O 1
ATOM 1651 N N . LEU A 1 206 ? 27.389 39.377 16.425 1.00 18.16 206 LEU A N 1
ATOM 1652 C CA . LEU A 1 206 ? 27.089 39.638 17.812 1.00 19.05 206 LEU A CA 1
ATOM 1653 C C . LEU A 1 206 ? 27.371 38.363 18.643 1.00 17.99 206 LEU A C 1
ATOM 1654 O O . LEU A 1 206 ? 26.860 37.298 18.323 1.00 15.28 206 LEU A O 1
ATOM 1659 N N . THR A 1 207 ? 28.209 38.473 19.682 1.00 16.37 207 THR A N 1
ATOM 1660 C CA . THR A 1 207 ? 28.514 37.243 20.486 1.00 15.70 207 THR A CA 1
ATOM 1661 C C . THR A 1 207 ? 28.696 37.650 21.955 1.00 14.59 207 THR A C 1
ATOM 1662 O O . THR A 1 207 ? 28.635 38.848 22.302 1.00 14.21 207 THR A O 1
ATOM 1666 N N . THR A 1 208 ? 28.913 36.667 22.798 1.00 14.56 208 THR A N 1
ATOM 1667 C CA . THR A 1 208 ? 29.392 36.932 24.174 1.00 14.61 208 THR A CA 1
ATOM 1668 C C . THR A 1 208 ? 30.352 35.850 24.550 1.00 14.57 208 THR A C 1
ATOM 1669 O O . THR A 1 208 ? 30.278 34.719 23.955 1.00 14.44 208 THR A O 1
ATOM 1673 N N . ALA A 1 209 ? 31.164 36.102 25.590 1.00 13.84 209 ALA A N 1
ATOM 1674 C CA . ALA A 1 209 ? 32.086 35.061 26.121 1.00 13.97 209 ALA A CA 1
ATOM 1675 C C . ALA A 1 209 ? 31.253 33.895 26.551 1.00 13.27 209 ALA A C 1
ATOM 1676 O O . ALA A 1 209 ? 31.593 32.751 26.226 1.00 13.38 209 ALA A O 1
ATOM 1678 N N . ARG A 1 210 ? 30.130 34.157 27.250 1.00 12.55 210 ARG A N 1
ATOM 1679 C CA . ARG A 1 210 ? 29.325 33.044 27.766 1.00 12.76 210 ARG A CA 1
ATOM 1680 C C . ARG A 1 210 ? 28.948 32.133 26.603 1.00 13.71 210 ARG A C 1
ATOM 1681 O O . ARG A 1 210 ? 29.012 30.869 26.711 1.00 12.43 210 ARG A O 1
ATOM 1689 N N . LYS A 1 211 ? 28.506 32.755 25.504 1.00 14.11 211 LYS A N 1
ATOM 1690 C CA . LYS A 1 211 ? 28.101 31.920 24.339 1.00 16.58 211 LYS A CA 1
ATOM 1691 C C . LYS A 1 211 ? 29.301 31.065 23.831 1.00 15.10 211 LYS A C 1
ATOM 1692 O O . LYS A 1 211 ? 29.184 29.851 23.636 1.00 14.64 211 LYS A O 1
ATOM 1698 N N . GLN A 1 212 ? 30.434 31.731 23.607 1.00 15.78 212 GLN A N 1
ATOM 1699 C CA . GLN A 1 212 ? 31.674 31.078 23.093 1.00 15.25 212 GLN A CA 1
ATOM 1700 C C . GLN A 1 212 ? 32.064 29.914 24.033 1.00 16.06 212 GLN A C 1
ATOM 1701 O O . GLN A 1 212 ? 32.324 28.811 23.560 1.00 16.68 212 GLN A O 1
ATOM 1707 N N . ILE A 1 213 ? 31.949 30.130 25.351 1.00 16.17 213 ILE A N 1
ATOM 1708 C CA . ILE A 1 213 ? 32.422 29.196 26.376 1.00 16.27 213 ILE A CA 1
ATOM 1709 C C . ILE A 1 213 ? 31.510 27.980 26.405 1.00 19.60 213 ILE A C 1
ATOM 1710 O O . ILE A 1 213 ? 31.985 26.831 26.523 1.00 19.54 213 ILE A O 1
ATOM 1715 N N . ALA A 1 214 ? 30.216 28.212 26.271 1.00 18.96 214 ALA A N 1
ATOM 1716 C CA . ALA A 1 214 ? 29.279 27.085 26.180 1.00 20.36 214 ALA A CA 1
ATOM 1717 C C . ALA A 1 214 ? 29.439 26.319 24.851 1.00 22.83 214 ALA A C 1
ATOM 1718 O O . ALA A 1 214 ? 29.058 25.176 24.810 1.00 22.96 214 ALA A O 1
ATOM 1720 N N . GLU A 1 215 ? 29.956 26.955 23.775 1.00 26.40 215 GLU A N 1
ATOM 1721 C CA . GLU A 1 215 ? 30.103 26.256 22.493 1.00 29.54 215 GLU A CA 1
ATOM 1722 C C . GLU A 1 215 ? 31.437 25.538 22.488 1.00 28.05 215 GLU A C 1
ATOM 1723 O O . GLU A 1 215 ? 31.768 24.879 21.519 1.00 27.35 215 GLU A O 1
ATOM 1729 N N . GLY A 1 216 ? 32.200 25.659 23.566 1.00 25.65 216 GLY A N 1
ATOM 1730 C CA . GLY A 1 216 ? 33.529 25.087 23.605 1.00 26.46 216 GLY A CA 1
ATOM 1731 C C . GLY A 1 216 ? 34.562 25.794 22.707 1.00 28.44 216 GLY A C 1
ATOM 1732 O O . GLY A 1 216 ? 35.543 25.191 22.317 1.00 30.58 216 GLY A O 1
ATOM 1733 N N . LYS A 1 217 ? 34.380 27.078 22.417 1.00 26.39 217 LYS A N 1
ATOM 1734 C CA . LYS A 1 217 ? 35.180 27.773 21.411 1.00 27.86 217 LYS A CA 1
ATOM 1735 C C . LYS A 1 217 ? 35.595 29.177 21.945 1.00 24.08 217 LYS A C 1
ATOM 1736 O O . LYS A 1 217 ? 35.463 30.171 21.280 1.00 25.95 217 LYS A O 1
ATOM 1742 N N . TYR A 1 218 ? 36.144 29.240 23.127 1.00 22.89 218 TYR A N 1
ATOM 1743 C CA . TYR A 1 218 ? 36.429 30.550 23.694 1.00 21.91 218 TYR A CA 1
ATOM 1744 C C . TYR A 1 218 ? 37.886 30.907 23.599 1.00 22.94 218 TYR A C 1
ATOM 1745 O O . TYR A 1 218 ? 38.720 30.124 24.033 1.00 23.24 218 TYR A O 1
ATOM 1754 N N . ASP A 1 219 ? 38.210 32.083 23.052 1.00 23.99 219 ASP A N 1
ATOM 1755 C CA . ASP A 1 219 ? 39.574 32.670 23.205 1.00 27.17 219 ASP A CA 1
ATOM 1756 C C . ASP A 1 219 ? 39.400 34.170 23.537 1.00 24.76 219 ASP A C 1
ATOM 1757 O O . ASP A 1 219 ? 38.901 34.942 22.705 1.00 20.71 219 ASP A O 1
ATOM 1762 N N . PRO A 1 220 ? 39.829 34.574 24.747 1.00 24.24 220 PRO A N 1
ATOM 1763 C CA . PRO A 1 220 ? 39.688 35.949 25.233 1.00 25.42 220 PRO A CA 1
ATOM 1764 C C . PRO A 1 220 ? 40.430 36.924 24.337 1.00 27.01 220 PRO A C 1
ATOM 1765 O O . PRO A 1 220 ? 39.970 38.060 24.094 1.00 28.24 220 PRO A O 1
ATOM 1769 N N . LYS A 1 221 ? 41.576 36.495 23.838 1.00 26.31 221 LYS A N 1
ATOM 1770 C CA . LYS A 1 221 ? 42.317 37.356 22.950 1.00 27.35 221 LYS A CA 1
ATOM 1771 C C . LYS A 1 221 ? 41.477 37.732 21.726 1.00 23.80 221 LYS A C 1
ATOM 1772 O O . LYS A 1 221 ? 41.562 38.850 21.260 1.00 22.86 221 LYS A O 1
ATOM 1778 N N . ALA A 1 222 ? 40.633 36.805 21.251 1.00 22.40 222 ALA A N 1
ATOM 1779 C CA . ALA A 1 222 ? 39.863 36.986 20.021 1.00 20.67 222 ALA A CA 1
ATOM 1780 C C . ALA A 1 222 ? 38.861 38.081 20.218 1.00 20.55 222 ALA A C 1
ATOM 1781 O O . ALA A 1 222 ? 38.391 38.634 19.250 1.00 18.44 222 ALA A O 1
ATOM 1783 N N . ASN A 1 223 ? 38.483 38.377 21.462 1.00 19.52 223 ASN A N 1
ATOM 1784 C CA . ASN A 1 223 ? 37.383 39.320 21.652 1.00 19.86 223 ASN A CA 1
ATOM 1785 C C . ASN A 1 223 ? 37.809 40.761 21.896 1.00 19.93 223 ASN A C 1
ATOM 1786 O O . ASN A 1 223 ? 36.978 41.644 22.095 1.00 21.25 223 ASN A O 1
ATOM 1791 N N . LEU A 1 224 ? 39.097 41.004 21.944 1.00 19.29 224 LEU A N 1
ATOM 1792 C CA . LEU A 1 224 ? 39.580 42.244 22.479 1.00 18.40 224 LEU A CA 1
ATOM 1793 C C . LEU A 1 224 ? 39.006 43.468 21.714 1.00 20.01 224 LEU A C 1
ATOM 1794 O O . LEU A 1 224 ? 38.734 44.524 22.311 1.00 21.23 224 LEU A O 1
ATOM 1799 N N . ASP A 1 225 ? 38.829 43.314 20.411 1.00 19.07 225 ASP A N 1
ATOM 1800 C CA . ASP A 1 225 ? 38.429 44.401 19.545 1.00 20.52 225 ASP A CA 1
ATOM 1801 C C . ASP A 1 225 ? 36.955 44.336 19.177 1.00 20.13 225 ASP A C 1
ATOM 1802 O O . ASP A 1 225 ? 36.525 44.903 18.193 1.00 20.79 225 ASP A O 1
ATOM 1807 N N . LEU A 1 226 ? 36.170 43.644 19.988 1.00 18.75 226 LEU A N 1
ATOM 1808 C CA . LEU A 1 226 ? 34.711 43.715 19.856 1.00 19.95 226 LEU A CA 1
ATOM 1809 C C . LEU A 1 226 ? 34.200 44.898 20.679 1.00 19.02 226 LEU A C 1
ATOM 1810 O O . LEU A 1 226 ? 34.741 45.149 21.763 1.00 16.23 226 LEU A O 1
ATOM 1815 N N . GLU A 1 227 ? 33.116 45.547 20.222 1.00 18.74 227 GLU A N 1
ATOM 1816 C CA . GLU A 1 227 ? 32.509 46.653 20.954 1.00 18.76 227 GLU A CA 1
ATOM 1817 C C . GLU A 1 227 ? 31.501 46.133 21.931 1.00 18.22 227 GLU A C 1
ATOM 1818 O O . GLU A 1 227 ? 30.717 45.233 21.584 1.00 16.82 227 GLU A O 1
ATOM 1824 N N . VAL A 1 228 ? 31.517 46.681 23.146 1.00 14.79 228 VAL A N 1
ATOM 1825 C CA . VAL A 1 228 ? 30.443 46.368 24.105 1.00 15.42 228 VAL A CA 1
ATOM 1826 C C . VAL A 1 228 ? 29.183 47.068 23.626 1.00 15.71 228 VAL A C 1
ATOM 1827 O O . VAL A 1 228 ? 29.226 48.258 23.326 1.00 14.59 228 VAL A O 1
ATOM 1831 N N . THR A 1 229 ? 28.083 46.327 23.559 1.00 15.60 229 THR A N 1
ATOM 1832 C CA . THR A 1 229 ? 26.745 46.909 23.368 1.00 16.24 229 THR A CA 1
ATOM 1833 C C . THR A 1 229 ? 25.935 46.731 24.660 1.00 15.91 229 THR A C 1
ATOM 1834 O O . THR A 1 229 ? 26.317 45.979 25.543 1.00 15.25 229 THR A O 1
ATOM 1838 N N . PRO A 1 230 ? 24.794 47.407 24.756 1.00 16.24 230 PRO A N 1
ATOM 1839 C CA . PRO A 1 230 ? 24.062 47.259 26.018 1.00 15.53 230 PRO A CA 1
ATOM 1840 C C . PRO A 1 230 ? 23.117 46.116 26.119 1.00 15.39 230 PRO A C 1
ATOM 1841 O O . PRO A 1 230 ? 22.607 45.881 27.207 1.00 17.02 230 PRO A O 1
ATOM 1845 N N . TYR A 1 231 ? 22.875 45.384 25.036 1.00 14.74 231 TYR A N 1
ATOM 1846 C CA . TYR A 1 231 ? 21.847 44.402 25.053 1.00 13.34 231 TYR A CA 1
ATOM 1847 C C . TYR A 1 231 ? 22.134 43.317 26.125 1.00 16.01 231 TYR A C 1
ATOM 1848 O O . TYR A 1 231 ? 23.160 42.657 26.083 1.00 16.14 231 TYR A O 1
ATOM 1857 N N . LEU A 1 232 ? 21.230 43.147 27.094 1.00 15.50 232 LEU A N 1
ATOM 1858 C CA . LEU A 1 232 ? 21.485 42.290 28.216 1.00 16.01 232 LEU A CA 1
ATOM 1859 C C . LEU A 1 232 ? 21.311 40.801 27.896 1.00 15.92 232 LEU A C 1
ATOM 1860 O O . LEU A 1 232 ? 20.273 40.361 27.458 1.00 15.88 232 LEU A O 1
ATOM 1865 N N . TRP A 1 233 ? 22.381 40.062 28.072 1.00 15.84 233 TRP A N 1
ATOM 1866 C CA . TRP A 1 233 ? 22.393 38.617 28.107 1.00 16.71 233 TRP A CA 1
ATOM 1867 C C . TRP A 1 233 ? 22.064 38.190 29.516 1.00 16.55 233 TRP A C 1
ATOM 1868 O O . TRP A 1 233 ? 22.211 38.973 30.451 1.00 18.62 233 TRP A O 1
ATOM 1879 N N . THR A 1 234 ? 21.611 36.961 29.676 1.00 16.15 234 THR A N 1
ATOM 1880 C CA . THR A 1 234 ? 21.168 36.433 30.954 1.00 16.62 234 THR A CA 1
ATOM 1881 C C . THR A 1 234 ? 21.646 34.982 31.031 1.00 17.41 234 THR A C 1
ATOM 1882 O O . THR A 1 234 ? 21.905 34.387 30.003 1.00 18.89 234 THR A O 1
ATOM 1886 N N . PRO A 1 235 ? 21.682 34.389 32.242 1.00 17.46 235 PRO A N 1
ATOM 1887 C CA . PRO A 1 235 ? 21.312 34.980 33.555 1.00 16.26 235 PRO A CA 1
ATOM 1888 C C . PRO A 1 235 ? 22.026 36.318 33.898 1.00 15.80 235 PRO A C 1
ATOM 1889 O O . PRO A 1 235 ? 23.229 36.471 33.627 1.00 16.76 235 PRO A O 1
ATOM 1893 N N . ALA A 1 236 ? 21.285 37.284 34.448 1.00 14.69 236 ALA A N 1
ATOM 1894 C CA . ALA A 1 236 ? 21.852 38.482 35.005 1.00 14.09 236 ALA A CA 1
ATOM 1895 C C . ALA A 1 236 ? 22.383 38.136 36.415 1.00 13.64 236 ALA A C 1
ATOM 1896 O O . ALA A 1 236 ? 21.604 37.737 37.285 1.00 15.50 236 ALA A O 1
ATOM 1898 N N . THR A 1 237 ? 23.684 38.349 36.624 1.00 13.92 237 THR A N 1
ATOM 1899 C CA . THR A 1 237 ? 24.448 37.741 37.739 1.00 13.87 237 THR A CA 1
ATOM 1900 C C . THR A 1 237 ? 24.415 38.581 39.059 1.00 13.14 237 THR A C 1
ATOM 1901 O O . THR A 1 237 ? 25.416 38.991 39.611 1.00 11.85 237 THR A O 1
ATOM 1905 N N . TRP A 1 238 ? 23.210 38.805 39.534 1.00 12.16 238 TRP A N 1
ATOM 1906 C CA . TRP A 1 238 ? 22.977 39.400 40.823 1.00 12.58 238 TRP A CA 1
ATOM 1907 C C . TRP A 1 238 ? 21.810 38.753 41.491 1.00 12.28 238 TRP A C 1
ATOM 1908 O O . TRP A 1 238 ? 20.880 38.242 40.796 1.00 13.44 238 TRP A O 1
ATOM 1919 N N . MET A 1 239 ? 21.756 38.843 42.814 1.00 11.37 239 MET A N 1
ATOM 1920 C CA . MET A 1 239 ? 20.625 38.328 43.561 1.00 11.64 239 MET A CA 1
ATOM 1921 C C . MET A 1 239 ? 20.418 36.901 43.094 1.00 10.85 239 MET A C 1
ATOM 1922 O O . MET A 1 239 ? 21.355 36.144 43.053 1.00 10.23 239 MET A O 1
ATOM 1927 N N . ALA A 1 240 ? 19.199 36.512 42.762 1.00 10.69 240 ALA A N 1
ATOM 1928 C CA . ALA A 1 240 ? 19.005 35.123 42.440 1.00 12.50 240 ALA A CA 1
ATOM 1929 C C . ALA A 1 240 ? 19.702 34.708 41.121 1.00 13.73 240 ALA A C 1
ATOM 1930 O O . ALA A 1 240 ? 19.915 33.500 40.897 1.00 14.67 240 ALA A O 1
ATOM 1932 N N . GLY A 1 241 ? 20.079 35.702 40.292 1.00 12.65 241 GLY A N 1
ATOM 1933 C CA . GLY A 1 241 ? 20.821 35.461 39.037 1.00 12.13 241 GLY A CA 1
ATOM 1934 C C . GLY A 1 241 ? 22.172 34.819 39.362 1.00 13.25 241 GLY A C 1
ATOM 1935 O O . GLY A 1 241 ? 22.712 34.045 38.523 1.00 10.84 241 GLY A O 1
ATOM 1936 N N . LYS A 1 242 ? 22.698 35.037 40.599 1.00 12.28 242 LYS A N 1
ATOM 1937 C CA . LYS A 1 242 ? 24.002 34.380 40.963 1.00 11.96 242 LYS A CA 1
ATOM 1938 C C . LYS A 1 242 ? 23.834 32.866 41.084 1.00 13.42 242 LYS A C 1
ATOM 1939 O O . LYS A 1 242 ? 24.687 32.081 40.632 1.00 14.07 242 LYS A O 1
ATOM 1945 N N . GLN A 1 243 ? 22.698 32.466 41.643 1.00 13.54 243 GLN A N 1
ATOM 1946 C CA . GLN A 1 243 ? 22.419 31.066 41.829 1.00 14.15 243 GLN A CA 1
ATOM 1947 C C . GLN A 1 243 ? 22.105 30.508 40.440 1.00 14.85 243 GLN A C 1
ATOM 1948 O O . GLN A 1 243 ? 22.594 29.420 40.101 1.00 12.48 243 GLN A O 1
ATOM 1954 N N . ALA A 1 244 ? 21.296 31.267 39.656 1.00 13.23 244 ALA A N 1
ATOM 1955 C CA . ALA A 1 244 ? 20.991 30.863 38.280 1.00 13.35 244 ALA A CA 1
ATOM 1956 C C . ALA A 1 244 ? 22.323 30.667 37.508 1.00 13.57 244 ALA A C 1
ATOM 1957 O O . ALA A 1 244 ? 22.434 29.722 36.735 1.00 15.75 244 ALA A O 1
ATOM 1959 N N . ALA A 1 245 ? 23.306 31.542 37.717 1.00 12.19 245 ALA A N 1
ATOM 1960 C CA . ALA A 1 245 ? 24.598 31.445 37.001 1.00 12.91 245 ALA A CA 1
ATOM 1961 C C . ALA A 1 245 ? 25.304 30.164 37.418 1.00 12.51 245 ALA A C 1
ATOM 1962 O O . ALA A 1 245 ? 25.884 29.499 36.584 1.00 12.40 245 ALA A O 1
ATOM 1964 N N . ILE A 1 246 ? 25.271 29.819 38.713 1.00 11.46 246 ILE A N 1
ATOM 1965 C CA . ILE A 1 246 ? 25.924 28.573 39.148 1.00 11.49 246 ILE A CA 1
ATOM 1966 C C . ILE A 1 246 ? 25.335 27.342 38.376 1.00 12.38 246 ILE A C 1
ATOM 1967 O O . ILE A 1 246 ? 26.053 26.485 37.860 1.00 12.90 246 ILE A O 1
ATOM 1972 N N . LEU A 1 247 ? 24.015 27.315 38.269 1.00 12.49 247 LEU A N 1
ATOM 1973 C CA . LEU A 1 247 ? 23.336 26.245 37.646 1.00 12.81 247 LEU A CA 1
ATOM 1974 C C . LEU A 1 247 ? 23.622 26.277 36.171 1.00 13.87 247 LEU A C 1
ATOM 1975 O O . LEU A 1 247 ? 23.848 25.268 35.593 1.00 15.45 247 LEU A O 1
ATOM 1980 N N . THR A 1 248 ? 23.653 27.441 35.557 1.00 14.13 248 THR A N 1
ATOM 1981 C CA . THR A 1 248 ? 23.810 27.487 34.108 1.00 15.57 248 THR A CA 1
ATOM 1982 C C . THR A 1 248 ? 25.239 27.191 33.677 1.00 15.90 248 THR A C 1
ATOM 1983 O O . THR A 1 248 ? 25.466 26.498 32.698 1.00 15.09 248 THR A O 1
ATOM 1987 N N . TYR A 1 249 ? 26.210 27.722 34.401 1.00 14.71 249 TYR A N 1
ATOM 1988 C CA . TYR A 1 249 ? 27.549 27.684 33.932 1.00 15.42 249 TYR A CA 1
ATOM 1989 C C . TYR A 1 249 ? 28.465 26.802 34.720 1.00 16.77 249 TYR A C 1
ATOM 1990 O O . TYR A 1 249 ? 29.586 26.627 34.290 1.00 19.32 249 TYR A O 1
ATOM 1999 N N . ILE A 1 250 ? 28.080 26.330 35.903 1.00 15.62 250 ILE A N 1
ATOM 2000 C CA . ILE A 1 250 ? 29.069 25.589 36.676 1.00 14.50 250 ILE A CA 1
ATOM 2001 C C . ILE A 1 250 ? 28.556 24.191 36.859 1.00 14.04 250 ILE A C 1
ATOM 2002 O O . ILE A 1 250 ? 29.157 23.263 36.385 1.00 14.29 250 ILE A O 1
ATOM 2007 N N . ASP A 1 251 ? 27.507 24.036 37.641 1.00 13.86 251 ASP A N 1
ATOM 2008 C CA . ASP A 1 251 ? 27.021 22.683 37.917 1.00 15.77 251 ASP A CA 1
ATOM 2009 C C . ASP A 1 251 ? 25.572 22.723 38.351 1.00 16.70 251 ASP A C 1
ATOM 2010 O O . ASP A 1 251 ? 25.145 23.653 39.119 1.00 15.07 251 ASP A O 1
ATOM 2015 N N . ARG A 1 252 ? 24.821 21.716 37.919 1.00 15.21 252 ARG A N 1
ATOM 2016 C CA . ARG A 1 252 ? 23.420 21.699 38.211 1.00 15.60 252 ARG A CA 1
ATOM 2017 C C . ARG A 1 252 ? 23.099 21.078 39.603 1.00 16.96 252 ARG A C 1
ATOM 2018 O O . ARG A 1 252 ? 22.018 21.298 40.086 1.00 17.92 252 ARG A O 1
ATOM 2026 N N . TRP A 1 253 ? 23.989 20.282 40.195 1.00 16.02 253 TRP A N 1
ATOM 2027 C CA . TRP A 1 253 ? 23.718 19.542 41.419 1.00 16.99 253 TRP A CA 1
ATOM 2028 C C . TRP A 1 253 ? 24.832 19.689 42.421 1.00 16.12 253 TRP A C 1
ATOM 2029 O O . TRP A 1 253 ? 24.578 19.735 43.582 1.00 16.37 253 TRP A O 1
ATOM 2040 N N . LYS A 1 254 ? 26.077 19.731 41.990 1.00 16.30 254 LYS A N 1
ATOM 2041 C CA . LYS A 1 254 ? 27.155 19.811 42.943 1.00 16.86 254 LYS A CA 1
ATOM 2042 C C . LYS A 1 254 ? 27.190 21.289 43.411 1.00 16.71 254 LYS A C 1
ATOM 2043 O O . LYS A 1 254 ? 27.120 22.212 42.571 1.00 14.56 254 LYS A O 1
ATOM 2049 N N . ARG A 1 255 ? 27.301 21.487 44.730 1.00 15.59 255 ARG A N 1
ATOM 2050 C CA . ARG A 1 255 ? 27.292 22.836 45.293 1.00 17.06 255 ARG A CA 1
ATOM 2051 C C . ARG A 1 255 ? 28.711 23.320 45.631 1.00 16.18 255 ARG A C 1
ATOM 2052 O O . ARG A 1 255 ? 29.619 22.494 45.899 1.00 16.70 255 ARG A O 1
ATOM 2060 N N . PRO A 1 256 ? 28.920 24.658 45.595 1.00 14.68 256 PRO A N 1
ATOM 2061 C CA . PRO A 1 256 ? 30.259 25.105 45.841 1.00 13.50 256 PRO A CA 1
ATOM 2062 C C . PRO A 1 256 ? 30.606 24.874 47.293 1.00 13.63 256 PRO A C 1
ATOM 2063 O O . PRO A 1 256 ? 29.728 24.990 48.153 1.00 15.41 256 PRO A O 1
ATOM 2067 N N . ILE A 1 257 ? 31.878 24.617 47.599 1.00 13.49 257 ILE A N 1
ATOM 2068 C CA . ILE A 1 257 ? 32.239 24.321 49.021 1.00 13.51 257 ILE A CA 1
ATOM 2069 C C . ILE A 1 257 ? 32.637 25.608 49.731 1.00 13.51 257 ILE A C 1
ATOM 2070 O O . ILE A 1 257 ? 32.865 25.611 50.948 1.00 14.46 257 ILE A O 1
ATOM 2075 N N . LEU A 1 258 ? 32.760 26.692 48.968 1.00 12.35 258 LEU A N 1
ATOM 2076 C CA . LEU A 1 258 ? 32.916 28.012 49.573 1.00 11.55 258 LEU A CA 1
ATOM 2077 C C . LEU A 1 258 ? 32.288 29.037 48.665 1.00 13.13 258 LEU A C 1
ATOM 2078 O O . LEU A 1 258 ? 32.497 28.988 47.421 1.00 14.76 258 LEU A O 1
ATOM 2083 N N . VAL A 1 259 ? 31.572 30.000 49.259 1.00 12.58 259 VAL A N 1
ATOM 2084 C CA . VAL A 1 259 ? 30.973 31.081 48.505 1.00 11.16 259 VAL A CA 1
ATOM 2085 C C . VAL A 1 259 ? 31.326 32.334 49.266 1.00 11.44 259 VAL A C 1
ATOM 2086 O O . VAL A 1 259 ? 31.170 32.354 50.474 1.00 12.31 259 VAL A O 1
ATOM 2090 N N . ALA A 1 260 ? 31.835 33.350 48.579 1.00 10.85 260 ALA A N 1
ATOM 2091 C CA . ALA A 1 260 ? 32.284 34.547 49.258 1.00 10.94 260 ALA A CA 1
ATOM 2092 C C . ALA A 1 260 ? 31.486 35.750 48.729 1.00 11.62 260 ALA A C 1
ATOM 2093 O O . ALA A 1 260 ? 31.314 35.942 47.526 1.00 12.41 260 ALA A O 1
ATOM 2095 N N . GLY A 1 261 ? 31.035 36.615 49.628 1.00 12.58 261 GLY A N 1
ATOM 2096 C CA . GLY A 1 261 ? 30.436 37.843 49.183 1.00 11.28 261 GLY A CA 1
ATOM 2097 C C . GLY A 1 261 ? 30.544 38.893 50.291 1.00 12.05 261 GLY A C 1
ATOM 2098 O O . GLY A 1 261 ? 31.273 38.721 51.290 1.00 10.56 261 GLY A O 1
ATOM 2099 N N . ASP A 1 262 ? 29.769 39.964 50.104 1.00 12.12 262 ASP A N 1
ATOM 2100 C CA . ASP A 1 262 ? 29.907 41.176 50.873 1.00 13.08 262 ASP A CA 1
ATOM 2101 C C . ASP A 1 262 ? 28.615 41.994 50.781 1.00 14.20 262 ASP A C 1
ATOM 2102 O O . ASP A 1 262 ? 28.385 42.855 51.646 1.00 15.14 262 ASP A O 1
ATOM 2107 N N . THR A 1 263 ? 27.757 41.722 49.788 1.00 13.72 263 THR A N 1
ATOM 2108 C CA . THR A 1 263 ? 26.488 42.471 49.655 1.00 13.76 263 THR A CA 1
ATOM 2109 C C . THR A 1 263 ? 25.326 41.547 50.006 1.00 13.82 263 THR A C 1
ATOM 2110 O O . THR A 1 263 ? 25.127 40.561 49.325 1.00 13.58 263 THR A O 1
ATOM 2114 N N . PRO A 1 264 ? 24.611 41.838 51.117 1.00 13.70 264 PRO A N 1
ATOM 2115 C CA . PRO A 1 264 ? 23.657 40.864 51.575 1.00 14.56 264 PRO A CA 1
ATOM 2116 C C . PRO A 1 264 ? 22.616 40.500 50.510 1.00 15.85 264 PRO A C 1
ATOM 2117 O O . PRO A 1 264 ? 22.444 39.266 50.286 1.00 15.37 264 PRO A O 1
ATOM 2121 N N . ASP A 1 265 ? 21.973 41.475 49.824 1.00 14.95 265 ASP A N 1
ATOM 2122 C CA . ASP A 1 265 ? 20.920 41.053 48.889 1.00 16.90 265 ASP A CA 1
ATOM 2123 C C . ASP A 1 265 ? 21.531 40.379 47.610 1.00 17.19 265 ASP A C 1
ATOM 2124 O O . ASP A 1 265 ? 21.134 39.303 47.206 1.00 17.15 265 ASP A O 1
ATOM 2129 N N . SER A 1 266 ? 22.485 41.034 46.998 1.00 14.27 266 SER A N 1
ATOM 2130 C CA . SER A 1 266 ? 23.027 40.592 45.760 1.00 16.16 266 SER A CA 1
ATOM 2131 C C . SER A 1 266 ? 23.798 39.255 45.919 1.00 14.97 266 SER A C 1
ATOM 2132 O O . SER A 1 266 ? 23.816 38.484 44.986 1.00 15.33 266 SER A O 1
ATOM 2135 N N . ASP A 1 267 ? 24.416 39.001 47.081 1.00 13.30 267 ASP A N 1
ATOM 2136 C CA . ASP A 1 267 ? 25.212 37.749 47.279 1.00 12.49 267 ASP A CA 1
ATOM 2137 C C . ASP A 1 267 ? 24.452 36.680 48.013 1.00 12.05 267 ASP A C 1
ATOM 2138 O O . ASP A 1 267 ? 24.856 35.478 48.032 1.00 11.35 267 ASP A O 1
ATOM 2143 N N . GLY A 1 268 ? 23.294 37.057 48.542 1.00 11.78 268 GLY A N 1
ATOM 2144 C CA . GLY A 1 268 ? 22.597 36.207 49.487 1.00 13.22 268 GLY A CA 1
ATOM 2145 C C . GLY A 1 268 ? 22.075 34.905 48.889 1.00 14.75 268 GLY A C 1
ATOM 2146 O O . GLY A 1 268 ? 22.030 33.867 49.566 1.00 14.31 268 GLY A O 1
ATOM 2147 N N . TYR A 1 269 ? 21.686 34.918 47.612 1.00 13.72 269 TYR A N 1
ATOM 2148 C CA . TYR A 1 269 ? 21.145 33.706 47.089 1.00 13.71 269 TYR A CA 1
ATOM 2149 C C . TYR A 1 269 ? 22.253 32.648 46.915 1.00 13.40 269 TYR A C 1
ATOM 2150 O O . TYR A 1 269 ? 22.076 31.494 47.297 1.00 14.92 269 TYR A O 1
ATOM 2159 N N . MET A 1 270 ? 23.370 33.011 46.311 1.00 13.36 270 MET A N 1
ATOM 2160 C CA . MET A 1 270 ? 24.488 32.062 46.214 1.00 13.44 270 MET A CA 1
ATOM 2161 C C . MET A 1 270 ? 24.992 31.730 47.611 1.00 13.77 270 MET A C 1
ATOM 2162 O O . MET A 1 270 ? 25.320 30.576 47.892 1.00 15.50 270 MET A O 1
ATOM 2167 N N . LEU A 1 271 ? 25.035 32.705 48.516 1.00 14.65 271 LEU A N 1
ATOM 2168 C CA . LEU A 1 271 ? 25.521 32.392 49.904 1.00 14.23 271 LEU A CA 1
ATOM 2169 C C . LEU A 1 271 ? 24.660 31.360 50.567 1.00 15.72 271 LEU A C 1
ATOM 2170 O O . LEU A 1 271 ? 25.203 30.375 51.105 1.00 17.68 271 LEU A O 1
ATOM 2175 N N . PHE A 1 272 ? 23.330 31.586 50.562 1.00 13.72 272 PHE A N 1
ATOM 2176 C CA . PHE A 1 272 ? 22.435 30.700 51.266 1.00 14.66 272 PHE A CA 1
ATOM 2177 C C . PHE A 1 272 ? 21.950 29.449 50.533 1.00 14.93 272 PHE A C 1
ATOM 2178 O O . PHE A 1 272 ? 21.955 28.393 51.099 1.00 15.05 272 PHE A O 1
ATOM 2186 N N . ASN A 1 273 ? 21.528 29.597 49.290 1.00 15.09 273 ASN A N 1
ATOM 2187 C CA . ASN A 1 273 ? 21.076 28.488 48.487 1.00 15.86 273 ASN A CA 1
ATOM 2188 C C . ASN A 1 273 ? 22.236 27.780 47.792 1.00 15.78 273 ASN A C 1
ATOM 2189 O O . ASN A 1 273 ? 22.115 26.626 47.559 1.00 18.16 273 ASN A O 1
ATOM 2194 N N . GLY A 1 274 ? 23.341 28.450 47.472 1.00 14.30 274 GLY A N 1
ATOM 2195 C CA . GLY A 1 274 ? 24.399 27.812 46.708 1.00 16.51 274 GLY A CA 1
ATOM 2196 C C . GLY A 1 274 ? 25.347 27.010 47.618 1.00 17.55 274 GLY A C 1
ATOM 2197 O O . GLY A 1 274 ? 25.538 25.832 47.382 1.00 15.87 274 GLY A O 1
ATOM 2198 N N . THR A 1 275 ? 25.865 27.641 48.682 1.00 14.67 275 THR A N 1
ATOM 2199 C CA . THR A 1 275 ? 26.859 27.020 49.578 1.00 14.73 275 THR A CA 1
ATOM 2200 C C . THR A 1 275 ? 26.533 25.560 49.965 1.00 16.07 275 THR A C 1
ATOM 2201 O O . THR A 1 275 ? 25.454 25.285 50.511 1.00 14.10 275 THR A O 1
ATOM 2205 N N . ALA A 1 276 ? 27.478 24.640 49.686 1.00 14.76 276 ALA A N 1
ATOM 2206 C CA . ALA A 1 276 ? 27.327 23.233 50.079 1.00 15.05 276 ALA A CA 1
ATOM 2207 C C . ALA A 1 276 ? 27.029 23.110 51.575 1.00 16.22 276 ALA A C 1
ATOM 2208 O O . ALA A 1 276 ? 27.506 23.931 52.391 1.00 15.87 276 ALA A O 1
ATOM 2210 N N . GLU A 1 277 ? 26.245 22.097 51.942 1.00 16.18 277 GLU A N 1
ATOM 2211 C CA . GLU A 1 277 ? 25.965 21.841 53.346 1.00 20.36 277 GLU A CA 1
ATOM 2212 C C . GLU A 1 277 ? 27.188 22.065 54.277 1.00 18.95 277 GLU A C 1
ATOM 2213 O O . GLU A 1 277 ? 27.093 22.756 55.290 1.00 21.34 277 GLU A O 1
ATOM 2219 N N . ASN A 1 278 ? 28.312 21.528 53.861 1.00 18.36 278 ASN A N 1
ATOM 2220 C CA . ASN A 1 278 ? 29.604 21.461 54.546 1.00 21.64 278 ASN A CA 1
ATOM 2221 C C . ASN A 1 278 ? 30.510 22.615 54.092 1.00 19.89 278 ASN A C 1
ATOM 2222 O O . ASN A 1 278 ? 31.667 22.599 54.364 1.00 17.49 278 ASN A O 1
ATOM 2227 N N . GLY A 1 279 ? 30.011 23.578 53.322 1.00 17.75 279 GLY A N 1
ATOM 2228 C CA . GLY A 1 279 ? 30.932 24.503 52.726 1.00 16.23 279 GLY A CA 1
ATOM 2229 C C . GLY A 1 279 ? 31.068 25.733 53.630 1.00 15.78 279 GLY A C 1
ATOM 2230 O O . GLY A 1 279 ? 30.348 25.872 54.605 1.00 14.48 279 GLY A O 1
ATOM 2231 N N . VAL A 1 280 ? 31.934 26.650 53.230 1.00 14.06 280 VAL A N 1
ATOM 2232 C CA . VAL A 1 280 ? 32.190 27.793 54.022 1.00 13.63 280 VAL A CA 1
ATOM 2233 C C . VAL A 1 280 ? 31.430 28.962 53.413 1.00 14.03 280 VAL A C 1
ATOM 2234 O O . VAL A 1 280 ? 31.384 29.105 52.180 1.00 12.74 280 VAL A O 1
ATOM 2238 N N . HIS A 1 281 ? 30.821 29.783 54.272 1.00 14.91 281 HIS A N 1
ATOM 2239 C CA . HIS A 1 281 ? 30.282 31.106 53.906 1.00 14.24 281 HIS A CA 1
ATOM 2240 C C . HIS A 1 281 ? 31.387 32.092 54.228 1.00 14.04 281 HIS A C 1
ATOM 2241 O O . HIS A 1 281 ? 31.700 32.362 55.402 1.00 15.75 281 HIS A O 1
ATOM 2248 N N . LEU A 1 282 ? 32.045 32.597 53.208 1.00 12.32 282 LEU A N 1
ATOM 2249 C CA . LEU A 1 282 ? 33.102 33.534 53.425 1.00 12.52 282 LEU A CA 1
ATOM 2250 C C . LEU A 1 282 ? 32.476 34.913 53.254 1.00 13.22 282 LEU A C 1
ATOM 2251 O O . LEU A 1 282 ? 31.883 35.214 52.203 1.00 13.51 282 LEU A O 1
ATOM 2256 N N . TRP A 1 283 ? 32.591 35.725 54.290 1.00 12.91 283 TRP A N 1
ATOM 2257 C CA . TRP A 1 283 ? 31.959 37.045 54.341 1.00 13.29 283 TRP A CA 1
ATOM 2258 C C . TRP A 1 283 ? 32.946 38.153 54.576 1.00 13.97 283 TRP A C 1
ATOM 2259 O O . TRP A 1 283 ? 33.771 38.096 55.505 1.00 14.60 283 TRP A O 1
ATOM 2270 N N . VAL A 1 284 ? 32.911 39.173 53.727 1.00 13.66 284 VAL A N 1
ATOM 2271 C CA . VAL A 1 284 ? 33.900 40.239 53.872 1.00 13.76 284 VAL A CA 1
ATOM 2272 C C . VAL A 1 284 ? 33.045 41.376 54.406 1.00 15.32 284 VAL A C 1
ATOM 2273 O O . VAL A 1 284 ? 32.163 41.865 53.704 1.00 12.25 284 VAL A O 1
ATOM 2277 N N . ASN A 1 285 ? 33.255 41.730 55.675 1.00 15.07 285 ASN A N 1
ATOM 2278 C CA . ASN A 1 285 ? 32.293 42.600 56.371 1.00 16.60 285 ASN A CA 1
ATOM 2279 C C . ASN A 1 285 ? 32.790 44.015 56.236 1.00 19.51 285 ASN A C 1
ATOM 2280 O O . ASN A 1 285 ? 33.727 44.378 56.968 1.00 20.47 285 ASN A O 1
ATOM 2285 N N . ARG A 1 286 ? 32.229 44.796 55.313 1.00 18.95 286 ARG A N 1
ATOM 2286 C CA . ARG A 1 286 ? 32.717 46.132 55.091 1.00 23.44 286 ARG A CA 1
ATOM 2287 C C . ARG A 1 286 ? 31.808 47.224 55.668 1.00 26.44 286 ARG A C 1
ATOM 2288 O O . ARG A 1 286 ? 32.179 48.376 55.659 1.00 30.51 286 ARG A O 1
ATOM 2296 N N . LYS A 1 287 ? 30.659 46.884 56.225 1.00 26.49 287 LYS A N 1
ATOM 2297 C CA . LYS A 1 287 ? 29.681 47.898 56.613 1.00 26.26 287 LYS A CA 1
ATOM 2298 C C . LYS A 1 287 ? 28.890 47.265 57.754 1.00 24.68 287 LYS A C 1
ATOM 2299 O O . LYS A 1 287 ? 28.328 46.189 57.592 1.00 21.49 287 LYS A O 1
ATOM 2305 N N . ALA A 1 288 ? 28.858 47.908 58.927 1.00 23.18 288 ALA A N 1
ATOM 2306 C CA . ALA A 1 288 ? 28.110 47.319 60.061 1.00 23.91 288 ALA A CA 1
ATOM 2307 C C . ALA A 1 288 ? 26.692 47.019 59.664 1.00 20.85 288 ALA A C 1
ATOM 2308 O O . ALA A 1 288 ? 26.122 46.005 60.083 1.00 23.55 288 ALA A O 1
ATOM 2310 N N . LYS A 1 289 ? 26.075 47.918 58.899 1.00 22.69 289 LYS A N 1
ATOM 2311 C CA . LYS A 1 289 ? 24.653 47.713 58.517 1.00 22.61 289 LYS A CA 1
ATOM 2312 C C . LYS A 1 289 ? 24.532 46.356 57.736 1.00 20.20 289 LYS A C 1
ATOM 2313 O O . LYS A 1 289 ? 23.646 45.558 57.988 1.00 19.23 289 LYS A O 1
ATOM 2319 N N . TYR A 1 290 ? 25.449 46.084 56.807 1.00 19.92 290 TYR A N 1
ATOM 2320 C CA . TYR A 1 290 ? 25.429 44.801 56.055 1.00 20.35 290 TYR A CA 1
ATOM 2321 C C . TYR A 1 290 ? 25.685 43.598 56.981 1.00 19.91 290 TYR A C 1
ATOM 2322 O O . TYR A 1 290 ? 25.074 42.504 56.835 1.00 17.67 290 TYR A O 1
ATOM 2331 N N . MET A 1 291 ? 26.544 43.816 57.976 1.00 20.42 291 MET A N 1
ATOM 2332 C CA . MET A 1 291 ? 26.839 42.762 58.926 1.00 19.97 291 MET A CA 1
ATOM 2333 C C . MET A 1 291 ? 25.599 42.440 59.705 1.00 20.07 291 MET A C 1
ATOM 2334 O O . MET A 1 291 ? 25.241 41.293 59.863 1.00 18.06 291 MET A O 1
ATOM 2339 N N . GLU A 1 292 ? 24.948 43.483 60.189 1.00 21.17 292 GLU A N 1
ATOM 2340 C CA . GLU A 1 292 ? 23.609 43.268 60.772 1.00 24.26 292 GLU A CA 1
ATOM 2341 C C . GLU A 1 292 ? 22.585 42.597 59.828 1.00 21.66 292 GLU A C 1
ATOM 2342 O O . GLU A 1 292 ? 21.847 41.696 60.235 1.00 18.77 292 GLU A O 1
ATOM 2348 N N . GLN A 1 293 ? 22.547 43.016 58.562 1.00 20.87 293 GLN A N 1
ATOM 2349 C CA . GLN A 1 293 ? 21.586 42.379 57.607 1.00 21.37 293 GLN A CA 1
ATOM 2350 C C . GLN A 1 293 ? 21.900 40.914 57.324 1.00 20.68 293 GLN A C 1
ATOM 2351 O O . GLN A 1 293 ? 21.021 40.060 57.377 1.00 20.90 293 GLN A O 1
ATOM 2357 N N . ILE A 1 294 ? 23.177 40.605 57.081 1.00 20.22 294 ILE A N 1
ATOM 2358 C CA . ILE A 1 294 ? 23.519 39.193 56.883 1.00 20.77 294 ILE A CA 1
ATOM 2359 C C . ILE A 1 294 ? 23.192 38.341 58.118 1.00 18.10 294 ILE A C 1
ATOM 2360 O O . ILE A 1 294 ? 22.665 37.239 57.976 1.00 19.74 294 ILE A O 1
ATOM 2365 N N . ASN A 1 295 ? 23.453 38.843 59.331 1.00 20.41 295 ASN A N 1
ATOM 2366 C CA . ASN A 1 295 ? 23.183 38.019 60.567 1.00 20.87 295 ASN A CA 1
ATOM 2367 C C . ASN A 1 295 ? 21.714 37.767 60.690 1.00 19.51 295 ASN A C 1
ATOM 2368 O O . ASN A 1 295 ? 21.244 36.631 60.948 1.00 23.88 295 ASN A O 1
ATOM 2373 N N . GLY A 1 296 ? 20.944 38.827 60.444 1.00 21.96 296 GLY A N 1
ATOM 2374 C CA . GLY A 1 296 ? 19.495 38.718 60.334 1.00 19.87 296 GLY A CA 1
ATOM 2375 C C . GLY A 1 296 ? 19.080 37.670 59.371 1.00 21.30 296 GLY A C 1
ATOM 2376 O O . GLY A 1 296 ? 18.262 36.820 59.728 1.00 24.77 296 GLY A O 1
ATOM 2377 N N . MET A 1 297 ? 19.653 37.688 58.140 1.00 22.43 297 MET A N 1
ATOM 2378 C CA . MET A 1 297 ? 19.314 36.718 57.102 1.00 20.92 297 MET A CA 1
ATOM 2379 C C . MET A 1 297 ? 19.719 35.291 57.514 1.00 19.02 297 MET A C 1
ATOM 2380 O O . MET A 1 297 ? 19.024 34.312 57.225 1.00 18.49 297 MET A O 1
ATOM 2385 N N . ILE A 1 298 ? 20.850 35.145 58.181 1.00 18.12 298 ILE A N 1
ATOM 2386 C CA . ILE A 1 298 ? 21.232 33.802 58.602 1.00 19.08 298 ILE A CA 1
ATOM 2387 C C . ILE A 1 298 ? 20.156 33.216 59.524 1.00 21.15 298 ILE A C 1
ATOM 2388 O O . ILE A 1 298 ? 19.772 32.035 59.390 1.00 18.36 298 ILE A O 1
ATOM 2393 N N . LYS A 1 299 ? 19.671 34.059 60.461 1.00 22.10 299 LYS A N 1
ATOM 2394 C CA . LYS A 1 299 ? 18.609 33.655 61.383 1.00 23.33 299 LYS A CA 1
ATOM 2395 C C . LYS A 1 299 ? 17.383 33.190 60.629 1.00 23.15 299 LYS A C 1
ATOM 2396 O O . LYS A 1 299 ? 16.840 32.093 60.880 1.00 23.72 299 LYS A O 1
ATOM 2402 N N . GLN A 1 300 ? 16.995 34.010 59.669 1.00 26.38 300 GLN A N 1
ATOM 2403 C CA . GLN A 1 300 ? 15.805 33.788 58.887 1.00 27.84 300 GLN A CA 1
ATOM 2404 C C . GLN A 1 300 ? 15.958 32.531 58.059 1.00 27.54 300 GLN A C 1
ATOM 2405 O O . GLN A 1 300 ? 15.042 31.677 58.040 1.00 28.87 300 GLN A O 1
ATOM 2411 N N . HIS A 1 301 ? 17.110 32.352 57.402 1.00 26.99 301 HIS A N 1
ATOM 2412 C CA . HIS A 1 301 ? 17.267 31.132 56.576 1.00 25.15 301 HIS A CA 1
ATOM 2413 C C . HIS A 1 301 ? 17.499 29.858 57.354 1.00 22.29 301 HIS A C 1
ATOM 2414 O O . HIS A 1 301 ? 17.072 28.766 56.927 1.00 21.51 301 HIS A O 1
ATOM 2421 N N . SER A 1 302 ? 18.217 29.967 58.462 1.00 19.83 302 SER A N 1
ATOM 2422 C CA . SER A 1 302 ? 18.355 28.811 59.353 1.00 23.29 302 SER A CA 1
ATOM 2423 C C . SER A 1 302 ? 16.963 28.265 59.741 1.00 23.95 302 SER A C 1
ATOM 2424 O O . SER A 1 302 ? 16.699 27.101 59.579 1.00 23.94 302 SER A O 1
ATOM 2427 N N . ALA A 1 303 ? 16.087 29.150 60.203 1.00 25.43 303 ALA A N 1
ATOM 2428 C CA . ALA A 1 303 ? 14.720 28.807 60.627 1.00 28.00 303 ALA A CA 1
ATOM 2429 C C . ALA A 1 303 ? 13.900 28.296 59.457 1.00 28.36 303 ALA A C 1
ATOM 2430 O O . ALA A 1 303 ? 13.274 27.247 59.561 1.00 31.11 303 ALA A O 1
ATOM 2432 N N . ALA A 1 304 ? 13.946 28.996 58.306 1.00 32.75 304 ALA A N 1
ATOM 2433 C CA . ALA A 1 304 ? 13.253 28.503 57.099 1.00 28.53 304 ALA A CA 1
ATOM 2434 C C . ALA A 1 304 ? 13.816 27.211 56.520 1.00 30.67 304 ALA A C 1
ATOM 2435 O O . ALA A 1 304 ? 13.042 26.394 55.986 1.00 33.92 304 ALA A O 1
ATOM 2437 N N . GLN A 1 305 ? 15.129 26.972 56.615 1.00 26.60 305 GLN A N 1
ATOM 2438 C CA . GLN A 1 305 ? 15.601 25.658 56.165 1.00 28.95 305 GLN A CA 1
ATOM 2439 C C . GLN A 1 305 ? 14.998 24.568 57.027 1.00 29.11 305 GLN A C 1
ATOM 2440 O O . GLN A 1 305 ? 14.641 23.522 56.516 1.00 29.71 305 GLN A O 1
ATOM 2446 N N . ALA A 1 306 ? 14.925 24.841 58.338 1.00 30.98 306 ALA A N 1
ATOM 2447 C CA . ALA A 1 306 ? 14.347 23.955 59.373 1.00 32.55 306 ALA A CA 1
ATOM 2448 C C . ALA A 1 306 ? 12.877 23.699 59.049 1.00 37.03 306 ALA A C 1
ATOM 2449 O O . ALA A 1 306 ? 12.453 22.533 58.931 1.00 39.36 306 ALA A O 1
ATOM 2451 N N . LYS A 1 307 ? 12.109 24.785 58.880 1.00 37.73 307 LYS A N 1
ATOM 2452 C CA . LYS A 1 307 ? 10.662 24.672 58.560 1.00 41.38 307 LYS A CA 1
ATOM 2453 C C . LYS A 1 307 ? 10.371 24.048 57.177 1.00 41.30 307 LYS A C 1
ATOM 2454 O O . LYS A 1 307 ? 9.229 24.018 56.768 1.00 42.67 307 LYS A O 1
ATOM 2460 N N . ALA A 1 308 ? 11.400 23.572 56.471 1.00 41.55 308 ALA A N 1
ATOM 2461 C CA . ALA A 1 308 ? 11.251 23.013 55.112 1.00 39.35 308 ALA A CA 1
ATOM 2462 C C . ALA A 1 308 ? 11.853 21.635 55.027 1.00 38.51 308 ALA A C 1
ATOM 2463 O O . ALA A 1 308 ? 11.919 21.058 53.942 1.00 37.91 308 ALA A O 1
ATOM 2465 N N . GLY A 1 309 ? 12.309 21.116 56.168 1.00 40.23 309 GLY A N 1
ATOM 2466 C CA . GLY A 1 309 ? 12.764 19.736 56.268 1.00 34.64 309 GLY A CA 1
ATOM 2467 C C . GLY A 1 309 ? 14.216 19.569 55.926 1.00 36.71 309 GLY A C 1
ATOM 2468 O O . GLY A 1 309 ? 14.709 18.460 55.750 1.00 37.95 309 GLY A O 1
ATOM 2469 N N . LEU A 1 310 ? 14.937 20.669 55.846 1.00 33.36 310 LEU A N 1
ATOM 2470 C CA . LEU A 1 310 ? 16.301 20.576 55.360 1.00 31.98 310 LEU A CA 1
ATOM 2471 C C . LEU A 1 310 ? 17.216 20.673 56.570 1.00 33.14 310 LEU A C 1
ATOM 2472 O O . LEU A 1 310 ? 16.841 21.319 57.600 1.00 28.25 310 LEU A O 1
ATOM 2477 N N . PRO A 1 311 ? 18.408 20.046 56.471 1.00 30.91 311 PRO A N 1
ATOM 2478 C CA . PRO A 1 311 ? 19.387 20.262 57.532 1.00 29.43 311 PRO A CA 1
ATOM 2479 C C . PRO A 1 311 ? 19.773 21.752 57.542 1.00 27.70 311 PRO A C 1
ATOM 2480 O O . PRO A 1 311 ? 19.875 22.403 56.492 1.00 27.70 311 PRO A O 1
ATOM 2484 N N . VAL A 1 312 ? 19.913 22.309 58.731 1.00 25.00 312 VAL A N 1
ATOM 2485 C CA . VAL A 1 312 ? 20.057 23.741 58.869 1.00 23.80 312 VAL A CA 1
ATOM 2486 C C . VAL A 1 312 ? 21.503 24.002 58.583 1.00 22.72 312 VAL A C 1
ATOM 2487 O O . VAL A 1 312 ? 22.327 23.464 59.281 1.00 21.04 312 VAL A O 1
ATOM 2491 N N . THR A 1 313 ? 21.818 24.714 57.490 1.00 20.46 313 THR A N 1
ATOM 2492 C CA . THR A 1 313 ? 23.218 24.983 57.199 1.00 19.77 313 THR A CA 1
ATOM 2493 C C . THR A 1 313 ? 23.425 26.484 57.021 1.00 18.48 313 THR A C 1
ATOM 2494 O O . THR A 1 313 ? 24.565 26.947 56.893 1.00 18.97 313 THR A O 1
ATOM 2498 N N . ALA A 1 314 ? 22.339 27.240 56.987 1.00 15.42 314 ALA A N 1
ATOM 2499 C CA . ALA A 1 314 ? 22.467 28.696 56.828 1.00 16.25 314 ALA A CA 1
ATOM 2500 C C . ALA A 1 314 ? 23.457 29.356 57.816 1.00 16.52 314 ALA A C 1
ATOM 2501 O O . ALA A 1 314 ? 24.186 30.292 57.442 1.00 15.08 314 ALA A O 1
ATOM 2503 N N . ASP A 1 315 ? 23.550 28.788 59.030 1.00 15.89 315 ASP A N 1
ATOM 2504 C CA . ASP A 1 315 ? 24.338 29.398 60.082 1.00 17.14 315 ASP A CA 1
ATOM 2505 C C . ASP A 1 315 ? 25.702 28.705 60.291 1.00 18.36 315 ASP A C 1
ATOM 2506 O O . ASP A 1 315 ? 26.344 28.858 61.333 1.00 16.45 315 ASP A O 1
ATOM 2511 N N . ARG A 1 316 ? 26.117 27.915 59.290 1.00 18.62 316 ARG A N 1
ATOM 2512 C CA . ARG A 1 316 ? 27.227 27.038 59.497 1.00 19.63 316 ARG A CA 1
ATOM 2513 C C . ARG A 1 316 ? 28.509 27.528 58.775 1.00 18.97 316 ARG A C 1
ATOM 2514 O O . ARG A 1 316 ? 28.427 28.032 57.630 1.00 18.22 316 ARG A O 1
ATOM 2522 N N . ASN A 1 317 ? 29.676 27.382 59.421 1.00 16.84 317 ASN A N 1
ATOM 2523 C CA . ASN A 1 317 ? 30.953 27.648 58.785 1.00 15.53 317 ASN A CA 1
ATOM 2524 C C . ASN A 1 317 ? 31.081 29.043 58.174 1.00 15.97 317 ASN A C 1
ATOM 2525 O O . ASN A 1 317 ? 31.431 29.205 56.998 1.00 15.38 317 ASN A O 1
ATOM 2530 N N . TRP A 1 318 ? 30.837 30.039 58.975 1.00 14.64 318 TRP A N 1
ATOM 2531 C CA . TRP A 1 318 ? 31.026 31.381 58.541 1.00 14.61 318 TRP A CA 1
ATOM 2532 C C . TRP A 1 318 ? 32.410 31.790 58.854 1.00 16.75 318 TRP A C 1
ATOM 2533 O O . TRP A 1 318 ? 32.848 31.739 60.022 1.00 18.30 318 TRP A O 1
ATOM 2544 N N . VAL A 1 319 ? 33.111 32.273 57.835 1.00 16.03 319 VAL A N 1
ATOM 2545 C CA . VAL A 1 319 ? 34.402 32.912 58.056 1.00 15.23 319 VAL A CA 1
ATOM 2546 C C . VAL A 1 319 ? 34.187 34.366 57.709 1.00 14.92 319 VAL A C 1
ATOM 2547 O O . VAL A 1 319 ? 33.918 34.723 56.569 1.00 13.85 319 VAL A O 1
ATOM 2551 N N . ILE A 1 320 ? 34.280 35.211 58.714 1.00 14.28 320 ILE A N 1
ATOM 2552 C CA . ILE A 1 320 ? 33.946 36.585 58.523 1.00 14.57 320 ILE A CA 1
ATOM 2553 C C . ILE A 1 320 ? 35.213 37.445 58.792 1.00 16.13 320 ILE A C 1
ATOM 2554 O O . ILE A 1 320 ? 35.782 37.337 59.843 1.00 18.46 320 ILE A O 1
ATOM 2559 N N . VAL A 1 321 ? 35.644 38.239 57.821 1.00 15.59 321 VAL A N 1
ATOM 2560 C CA . VAL A 1 321 ? 36.807 39.128 57.925 1.00 14.78 321 VAL A CA 1
ATOM 2561 C C . VAL A 1 321 ? 36.411 40.528 57.455 1.00 15.60 321 VAL A C 1
ATOM 2562 O O . VAL A 1 321 ? 35.458 40.695 56.636 1.00 14.88 321 VAL A O 1
ATOM 2566 N N . THR A 1 322 ? 37.141 41.532 57.964 1.00 14.61 322 THR A N 1
ATOM 2567 C CA . THR A 1 322 ? 36.993 42.921 57.492 1.00 15.26 322 THR A CA 1
ATOM 2568 C C . THR A 1 322 ? 38.018 43.151 56.368 1.00 13.68 322 THR A C 1
ATOM 2569 O O . THR A 1 322 ? 38.986 42.411 56.262 1.00 11.90 322 THR A O 1
ATOM 2573 N N . PRO A 1 323 ? 37.817 44.185 55.528 1.00 13.56 323 PRO A N 1
ATOM 2574 C CA . PRO A 1 323 ? 38.738 44.448 54.438 1.00 13.94 323 PRO A CA 1
ATOM 2575 C C . PRO A 1 323 ? 40.154 44.644 54.939 1.00 15.17 323 PRO A C 1
ATOM 2576 O O . PRO A 1 323 ? 41.118 44.183 54.321 1.00 15.27 323 PRO A O 1
ATOM 2580 N N . GLU A 1 324 ? 40.246 45.307 56.077 1.00 13.95 324 GLU A N 1
ATOM 2581 C CA . GLU A 1 324 ? 41.530 45.574 56.729 1.00 16.34 324 GLU A CA 1
ATOM 2582 C C . GLU A 1 324 ? 42.267 44.273 57.070 1.00 16.55 324 GLU A C 1
ATOM 2583 O O . GLU A 1 324 ? 43.491 44.191 56.900 1.00 16.49 324 GLU A O 1
ATOM 2589 N N . GLN A 1 325 ? 41.558 43.237 57.528 1.00 15.85 325 GLN A N 1
ATOM 2590 C CA . GLN A 1 325 ? 42.194 41.936 57.860 1.00 17.02 325 GLN A CA 1
ATOM 2591 C C . GLN A 1 325 ? 42.746 41.160 56.701 1.00 19.51 325 GLN A C 1
ATOM 2592 O O . GLN A 1 325 ? 43.620 40.340 56.918 1.00 19.23 325 GLN A O 1
ATOM 2598 N N . ILE A 1 326 ? 42.254 41.386 55.461 1.00 16.80 326 ILE A N 1
ATOM 2599 C CA . ILE A 1 326 ? 42.742 40.589 54.326 1.00 14.43 326 ILE A CA 1
ATOM 2600 C C . ILE A 1 326 ? 43.402 41.487 53.275 1.00 14.47 326 ILE A C 1
ATOM 2601 O O . ILE A 1 326 ? 43.704 41.043 52.182 1.00 14.33 326 ILE A O 1
ATOM 2606 N N . GLN A 1 327 ? 43.579 42.766 53.583 1.00 15.72 327 GLN A N 1
ATOM 2607 C CA . GLN A 1 327 ? 44.117 43.720 52.621 1.00 15.01 327 GLN A CA 1
ATOM 2608 C C . GLN A 1 327 ? 45.495 43.348 52.069 1.00 16.17 327 GLN A C 1
ATOM 2609 O O . GLN A 1 327 ? 46.346 42.888 52.823 1.00 16.03 327 GLN A O 1
ATOM 2616 N N . THR B 1 1 ? -14.096 20.929 40.662 1.00 44.39 1 THR B N 1
ATOM 2617 C CA . THR B 1 1 ? -13.515 20.820 39.291 1.00 43.79 1 THR B CA 1
ATOM 2618 C C . THR B 1 1 ? -12.873 19.468 39.179 1.00 47.71 1 THR B C 1
ATOM 2619 O O . THR B 1 1 ? -12.176 19.033 40.097 1.00 51.97 1 THR B O 1
ATOM 2623 N N . GLU B 1 2 ? -13.088 18.788 38.067 1.00 45.47 2 GLU B N 1
ATOM 2624 C CA . GLU B 1 2 ? -12.490 17.481 37.943 1.00 51.82 2 GLU B CA 1
ATOM 2625 C C . GLU B 1 2 ? -11.741 17.353 36.629 1.00 45.49 2 GLU B C 1
ATOM 2626 O O . GLU B 1 2 ? -11.996 18.074 35.694 1.00 47.89 2 GLU B O 1
ATOM 2632 N N . LEU B 1 3 ? -10.783 16.438 36.598 1.00 43.94 3 LEU B N 1
ATOM 2633 C CA . LEU B 1 3 ? -9.788 16.374 35.553 1.00 42.86 3 LEU B CA 1
ATOM 2634 C C . LEU B 1 3 ? -10.272 15.655 34.285 1.00 44.30 3 LEU B C 1
ATOM 2635 O O . LEU B 1 3 ? -9.741 14.623 33.870 1.00 46.00 3 LEU B O 1
ATOM 2640 N N . GLU B 1 4 ? -11.254 16.258 33.634 1.00 50.43 4 GLU B N 1
ATOM 2641 C CA . GLU B 1 4 ? -11.868 15.649 32.455 1.00 55.10 4 GLU B CA 1
ATOM 2642 C C . GLU B 1 4 ? -10.914 15.456 31.310 1.00 52.74 4 GLU B C 1
ATOM 2643 O O . GLU B 1 4 ? -10.780 14.344 30.787 1.00 49.02 4 GLU B O 1
ATOM 2649 N N . HIS B 1 5 ? -10.278 16.542 30.888 1.00 48.17 5 HIS B N 1
ATOM 2650 C CA . HIS B 1 5 ? -9.498 16.478 29.674 1.00 46.80 5 HIS B CA 1
ATOM 2651 C C . HIS B 1 5 ? -8.078 15.976 29.877 1.00 48.88 5 HIS B C 1
ATOM 2652 O O . HIS B 1 5 ? -7.104 16.604 29.447 1.00 48.43 5 HIS B O 1
ATOM 2659 N N . TRP B 1 6 ? -7.988 14.799 30.500 1.00 47.92 6 TRP B N 1
ATOM 2660 C CA . TRP B 1 6 ? -6.724 14.151 30.865 1.00 46.08 6 TRP B CA 1
ATOM 2661 C C . TRP B 1 6 ? -6.810 12.684 30.607 1.00 43.92 6 TRP B C 1
ATOM 2662 O O . TRP B 1 6 ? -7.819 12.076 30.955 1.00 42.31 6 TRP B O 1
ATOM 2673 N N . PRO B 1 7 ? -5.755 12.090 30.006 1.00 43.42 7 PRO B N 1
ATOM 2674 C CA . PRO B 1 7 ? -5.608 10.626 29.988 1.00 43.62 7 PRO B CA 1
ATOM 2675 C C . PRO B 1 7 ? -5.776 10.105 31.405 1.00 47.22 7 PRO B C 1
ATOM 2676 O O . PRO B 1 7 ? -5.323 10.764 32.341 1.00 49.41 7 PRO B O 1
ATOM 2680 N N . ALA B 1 8 ? -6.450 8.970 31.597 1.00 42.11 8 ALA B N 1
ATOM 2681 C CA . ALA B 1 8 ? -6.765 8.569 32.956 1.00 40.83 8 ALA B CA 1
ATOM 2682 C C . ALA B 1 8 ? -5.551 8.328 33.847 1.00 40.68 8 ALA B C 1
ATOM 2683 O O . ALA B 1 8 ? -5.622 8.610 35.044 1.00 46.73 8 ALA B O 1
ATOM 2685 N N . PRO B 1 9 ? -4.463 7.744 33.307 1.00 40.96 9 PRO B N 1
ATOM 2686 C CA . PRO B 1 9 ? -3.280 7.563 34.182 1.00 41.34 9 PRO B CA 1
ATOM 2687 C C . PRO B 1 9 ? -2.662 8.917 34.632 1.00 42.01 9 PRO B C 1
ATOM 2688 O O . PRO B 1 9 ? -2.277 9.059 35.800 1.00 41.06 9 PRO B O 1
ATOM 2692 N N . ALA B 1 10 ? -2.590 9.873 33.699 1.00 37.73 10 ALA B N 1
ATOM 2693 C CA . ALA B 1 10 ? -2.275 11.278 33.999 1.00 40.52 10 ALA B CA 1
ATOM 2694 C C . ALA B 1 10 ? -3.234 11.868 35.009 1.00 40.38 10 ALA B C 1
ATOM 2695 O O . ALA B 1 10 ? -2.792 12.530 35.940 1.00 43.83 10 ALA B O 1
ATOM 2697 N N . ALA B 1 11 ? -4.535 11.623 34.859 1.00 38.89 11 ALA B N 1
ATOM 2698 C CA . ALA B 1 11 ? -5.481 12.125 35.845 1.00 39.01 11 ALA B CA 1
ATOM 2699 C C . ALA B 1 11 ? -5.282 11.496 37.235 1.00 40.68 11 ALA B C 1
ATOM 2700 O O . ALA B 1 11 ? -5.400 12.200 38.244 1.00 42.96 11 ALA B O 1
ATOM 2702 N N . ARG B 1 12 ? -4.930 10.199 37.294 1.00 41.03 12 ARG B N 1
ATOM 2703 C CA . ARG B 1 12 ? -4.796 9.497 38.578 1.00 42.57 12 ARG B CA 1
ATOM 2704 C C . ARG B 1 12 ? -3.623 10.045 39.386 1.00 41.67 12 ARG B C 1
ATOM 2705 O O . ARG B 1 12 ? -3.715 10.248 40.611 1.00 46.18 12 ARG B O 1
ATOM 2713 N N . GLN B 1 13 ? -2.519 10.279 38.691 1.00 42.33 13 GLN B N 1
ATOM 2714 C CA . GLN B 1 13 ? -1.320 10.819 39.305 1.00 37.98 13 GLN B CA 1
ATOM 2715 C C . GLN B 1 13 ? -1.552 12.223 39.858 1.00 36.64 13 GLN B C 1
ATOM 2716 O O . GLN B 1 13 ? -1.262 12.466 41.033 1.00 35.30 13 GLN B O 1
ATOM 2722 N N . LEU B 1 14 ? -2.090 13.130 39.028 1.00 35.33 14 LEU B N 1
ATOM 2723 C CA . LEU B 1 14 ? -2.427 14.492 39.475 1.00 33.27 14 LEU B CA 1
ATOM 2724 C C . LEU B 1 14 ? -3.394 14.473 40.656 1.00 32.21 14 LEU B C 1
ATOM 2725 O O . LEU B 1 14 ? -3.210 15.179 41.671 1.00 30.71 14 LEU B O 1
ATOM 2730 N N . ASN B 1 15 ? -4.411 13.615 40.552 1.00 35.08 15 ASN B N 1
ATOM 2731 C CA . ASN B 1 15 ? -5.305 13.448 41.673 1.00 32.36 15 ASN B CA 1
ATOM 2732 C C . ASN B 1 15 ? -4.610 12.945 42.894 1.00 31.94 15 ASN B C 1
ATOM 2733 O O . ASN B 1 15 ? -4.830 13.465 43.994 1.00 30.22 15 ASN B O 1
ATOM 2738 N N . ALA B 1 16 ? -3.715 11.977 42.724 1.00 33.95 16 ALA B N 1
ATOM 2739 C CA . ALA B 1 16 ? -2.995 11.539 43.906 1.00 33.15 16 ALA B CA 1
ATOM 2740 C C . ALA B 1 16 ? -2.230 12.735 44.531 1.00 31.22 16 ALA B C 1
ATOM 2741 O O . ALA B 1 16 ? -2.281 12.982 45.742 1.00 32.25 16 ALA B O 1
ATOM 2743 N N . LEU B 1 17 ? -1.554 13.509 43.693 1.00 33.24 17 LEU B N 1
ATOM 2744 C CA . LEU B 1 17 ? -0.673 14.539 44.213 1.00 31.82 17 LEU B CA 1
ATOM 2745 C C . LEU B 1 17 ? -1.490 15.615 44.864 1.00 31.59 17 LEU B C 1
ATOM 2746 O O . LEU B 1 17 ? -1.164 16.043 45.975 1.00 35.43 17 LEU B O 1
ATOM 2751 N N . ILE B 1 18 ? -2.552 16.049 44.171 1.00 33.91 18 ILE B N 1
ATOM 2752 C CA . ILE B 1 18 ? -3.425 17.091 44.684 1.00 34.13 18 ILE B CA 1
ATOM 2753 C C . ILE B 1 18 ? -3.951 16.661 46.059 1.00 38.15 18 ILE B C 1
ATOM 2754 O O . ILE B 1 18 ? -3.875 17.417 47.050 1.00 34.42 18 ILE B O 1
ATOM 2759 N N . GLU B 1 19 ? -4.463 15.432 46.120 1.00 36.71 19 GLU B N 1
ATOM 2760 C CA . GLU B 1 19 ? -5.017 14.962 47.356 1.00 39.50 19 GLU B CA 1
ATOM 2761 C C . GLU B 1 19 ? -3.965 14.927 48.458 1.00 34.06 19 GLU B C 1
ATOM 2762 O O . GLU B 1 19 ? -4.194 15.472 49.515 1.00 33.87 19 GLU B O 1
ATOM 2768 N N . ALA B 1 20 ? -2.799 14.341 48.190 1.00 33.88 20 ALA B N 1
ATOM 2769 C CA . ALA B 1 20 ? -1.674 14.316 49.152 1.00 32.49 20 ALA B CA 1
ATOM 2770 C C . ALA B 1 20 ? -1.227 15.695 49.686 1.00 34.91 20 ALA B C 1
ATOM 2771 O O . ALA B 1 20 ? -0.724 15.827 50.791 1.00 34.79 20 ALA B O 1
ATOM 2773 N N . ASN B 1 21 ? -1.413 16.737 48.896 1.00 37.66 21 ASN B N 1
ATOM 2774 C CA . ASN B 1 21 ? -0.807 18.021 49.180 1.00 36.12 21 ASN B CA 1
ATOM 2775 C C . ASN B 1 21 ? -1.812 19.138 49.470 1.00 38.17 21 ASN B C 1
ATOM 2776 O O . ASN B 1 21 ? -1.457 20.335 49.487 1.00 34.04 21 ASN B O 1
ATOM 2781 N N . ALA B 1 22 ? -3.068 18.747 49.696 1.00 36.84 22 ALA B N 1
ATOM 2782 C CA . ALA B 1 22 ? -4.146 19.733 49.863 1.00 35.35 22 ALA B CA 1
ATOM 2783 C C . ALA B 1 22 ? -4.052 20.521 51.160 1.00 35.62 22 ALA B C 1
ATOM 2784 O O . ALA B 1 22 ? -3.629 20.005 52.205 1.00 39.15 22 ALA B O 1
ATOM 2786 N N . ASN B 1 23 ? -4.355 21.810 51.062 1.00 35.44 23 ASN B N 1
ATOM 2787 C CA . ASN B 1 23 ? -4.291 22.732 52.212 1.00 39.46 23 ASN B CA 1
ATOM 2788 C C . ASN B 1 23 ? -3.100 22.593 53.139 1.00 36.47 23 ASN B C 1
ATOM 2789 O O . ASN B 1 23 ? -3.246 22.513 54.337 1.00 38.33 23 ASN B O 1
ATOM 2794 N N . LYS B 1 24 ? -1.908 22.543 52.568 1.00 37.02 24 LYS B N 1
ATOM 2795 C CA . LYS B 1 24 ? -0.728 22.495 53.394 1.00 35.03 24 LYS B CA 1
ATOM 2796 C C . LYS B 1 24 ? 0.258 23.564 53.005 1.00 34.13 24 LYS B C 1
ATOM 2797 O O . LYS B 1 24 ? 1.396 23.393 53.264 1.00 36.63 24 LYS B O 1
ATOM 2803 N N . GLY B 1 25 ? -0.181 24.660 52.381 1.00 33.69 25 GLY B N 1
ATOM 2804 C CA . GLY B 1 25 ? 0.726 25.733 51.938 1.00 30.50 25 GLY B CA 1
ATOM 2805 C C . GLY B 1 25 ? 1.614 25.403 50.724 1.00 28.99 25 GLY B C 1
ATOM 2806 O O . GLY B 1 25 ? 2.632 26.055 50.501 1.00 27.57 25 GLY B O 1
ATOM 2807 N N . ALA B 1 26 ? 1.222 24.409 49.934 1.00 28.04 26 ALA B N 1
ATOM 2808 C CA . ALA B 1 26 ? 1.989 23.963 48.759 1.00 25.40 26 ALA B CA 1
ATOM 2809 C C . ALA B 1 26 ? 1.688 24.796 47.539 1.00 26.56 26 ALA B C 1
ATOM 2810 O O . ALA B 1 26 ? 0.759 25.613 47.526 1.00 29.08 26 ALA B O 1
ATOM 2812 N N . TYR B 1 27 ? 2.471 24.624 46.483 1.00 26.21 27 TYR B N 1
ATOM 2813 C CA . TYR B 1 27 ? 2.222 25.455 45.336 1.00 25.77 27 TYR B CA 1
ATOM 2814 C C . TYR B 1 27 ? 2.672 24.746 44.103 1.00 24.85 27 TYR B C 1
ATOM 2815 O O . TYR B 1 27 ? 3.443 23.787 44.203 1.00 23.33 27 TYR B O 1
ATOM 2824 N N . ALA B 1 28 ? 2.179 25.220 42.956 1.00 24.22 28 ALA B N 1
ATOM 2825 C CA . ALA B 1 28 ? 2.576 24.707 41.660 1.00 24.62 28 ALA B CA 1
ATOM 2826 C C . ALA B 1 28 ? 2.978 25.836 40.736 1.00 24.77 28 ALA B C 1
ATOM 2827 O O . ALA B 1 28 ? 2.528 26.997 40.884 1.00 25.01 28 ALA B O 1
ATOM 2829 N N . VAL B 1 29 ? 3.750 25.457 39.717 1.00 21.42 29 VAL B N 1
ATOM 2830 C CA . VAL B 1 29 ? 4.233 26.364 38.689 1.00 18.84 29 VAL B CA 1
ATOM 2831 C C . VAL B 1 29 ? 4.027 25.830 37.272 1.00 19.35 29 VAL B C 1
ATOM 2832 O O . VAL B 1 29 ? 4.480 24.694 36.949 1.00 19.11 29 VAL B O 1
ATOM 2836 N N . PHE B 1 30 ? 3.440 26.674 36.418 1.00 17.43 30 PHE B N 1
ATOM 2837 C CA . PHE B 1 30 ? 3.203 26.336 35.042 1.00 18.14 30 PHE B CA 1
ATOM 2838 C C . PHE B 1 30 ? 3.948 27.283 34.128 1.00 19.49 30 PHE B C 1
ATOM 2839 O O . PHE B 1 30 ? 3.833 28.538 34.292 1.00 19.64 30 PHE B O 1
ATOM 2847 N N . ASP B 1 31 ? 4.661 26.732 33.144 1.00 17.68 31 ASP B N 1
ATOM 2848 C CA . ASP B 1 31 ? 4.910 27.535 31.990 1.00 20.24 31 ASP B CA 1
ATOM 2849 C C . ASP B 1 31 ? 3.546 27.861 31.309 1.00 20.91 31 ASP B C 1
ATOM 2850 O O . ASP B 1 31 ? 2.557 27.185 31.594 1.00 21.29 31 ASP B O 1
ATOM 2855 N N . MET B 1 32 ? 3.515 28.917 30.477 1.00 22.02 32 MET B N 1
ATOM 2856 C CA . MET B 1 32 ? 2.294 29.314 29.774 1.00 24.20 32 MET B CA 1
ATOM 2857 C C . MET B 1 32 ? 2.289 28.766 28.341 1.00 23.09 32 MET B C 1
ATOM 2858 O O . MET B 1 32 ? 1.609 27.785 28.063 1.00 27.25 32 MET B O 1
ATOM 2863 N N . ASP B 1 33 ? 3.067 29.371 27.453 1.00 23.54 33 ASP B N 1
ATOM 2864 C CA . ASP B 1 33 ? 2.936 29.068 26.066 1.00 24.99 33 ASP B CA 1
ATOM 2865 C C . ASP B 1 33 ? 3.224 27.579 25.818 1.00 27.52 33 ASP B C 1
ATOM 2866 O O . ASP B 1 33 ? 4.272 27.061 26.220 1.00 28.82 33 ASP B O 1
ATOM 2871 N N . ASN B 1 34 ? 2.311 26.913 25.139 1.00 25.21 34 ASN B N 1
ATOM 2872 C CA . ASN B 1 34 ? 2.455 25.484 24.822 1.00 24.36 34 ASN B CA 1
ATOM 2873 C C . ASN B 1 34 ? 2.483 24.576 25.987 1.00 24.55 34 ASN B C 1
ATOM 2874 O O . ASN B 1 34 ? 2.806 23.399 25.836 1.00 27.37 34 ASN B O 1
ATOM 2879 N N . THR B 1 35 ? 2.110 25.111 27.139 1.00 21.72 35 THR B N 1
ATOM 2880 C CA . THR B 1 35 ? 2.026 24.294 28.315 1.00 21.35 35 THR B CA 1
ATOM 2881 C C . THR B 1 35 ? 0.643 24.427 28.951 1.00 22.15 35 THR B C 1
ATOM 2882 O O . THR B 1 35 ? 0.000 23.422 29.253 1.00 25.73 35 THR B O 1
ATOM 2886 N N . SER B 1 36 ? 0.221 25.661 29.197 1.00 21.89 36 SER B N 1
ATOM 2887 C CA . SER B 1 36 ? -1.091 25.928 29.749 1.00 25.71 36 SER B CA 1
ATOM 2888 C C . SER B 1 36 ? -2.109 26.116 28.616 1.00 26.92 36 SER B C 1
ATOM 2889 O O . SER B 1 36 ? -3.301 25.884 28.789 1.00 31.34 36 SER B O 1
ATOM 2892 N N . TYR B 1 37 ? -1.653 26.617 27.483 1.00 25.16 37 TYR B N 1
ATOM 2893 C CA . TYR B 1 37 ? -2.519 26.655 26.328 1.00 26.69 37 TYR B CA 1
ATOM 2894 C C . TYR B 1 37 ? -1.609 26.213 25.222 1.00 26.52 37 TYR B C 1
ATOM 2895 O O . TYR B 1 37 ? -0.383 26.223 25.396 1.00 23.84 37 TYR B O 1
ATOM 2904 N N . ARG B 1 38 ? -2.217 25.778 24.119 1.00 26.94 38 ARG B N 1
ATOM 2905 C CA . ARG B 1 38 ? -1.486 25.404 22.937 1.00 26.28 38 ARG B CA 1
ATOM 2906 C C . ARG B 1 38 ? -1.080 26.641 22.171 1.00 26.97 38 ARG B C 1
ATOM 2907 O O . ARG B 1 38 ? -1.798 27.662 22.206 1.00 28.44 38 ARG B O 1
ATOM 2915 N N . TYR B 1 39 ? 0.074 26.535 21.520 1.00 22.24 39 TYR B N 1
ATOM 2916 C CA . TYR B 1 39 ? 0.667 27.589 20.733 1.00 27.32 39 TYR B CA 1
ATOM 2917 C C . TYR B 1 39 ? 1.240 28.721 21.597 1.00 25.74 39 TYR B C 1
ATOM 2918 O O . TYR B 1 39 ? 1.327 28.613 22.801 1.00 25.77 39 TYR B O 1
ATOM 2927 N N . ASP B 1 40 ? 1.614 29.805 20.959 1.00 26.45 40 ASP B N 1
ATOM 2928 C CA . ASP B 1 40 ? 2.474 30.757 21.582 1.00 21.82 40 ASP B CA 1
ATOM 2929 C C . ASP B 1 40 ? 1.937 32.167 21.389 1.00 21.10 40 ASP B C 1
ATOM 2930 O O . ASP B 1 40 ? 1.745 32.626 20.271 1.00 19.58 40 ASP B O 1
ATOM 2935 N N . LEU B 1 41 ? 1.658 32.816 22.524 1.00 21.63 41 LEU B N 1
ATOM 2936 C CA . LEU B 1 41 ? 1.138 34.149 22.560 1.00 22.82 41 LEU B CA 1
ATOM 2937 C C . LEU B 1 41 ? 1.958 35.133 21.774 1.00 21.80 41 LEU B C 1
ATOM 2938 O O . LEU B 1 41 ? 1.451 35.701 20.831 1.00 22.98 41 LEU B O 1
ATOM 2943 N N . GLU B 1 42 ? 3.226 35.339 22.140 1.00 21.88 42 GLU B N 1
ATOM 2944 C CA . GLU B 1 42 ? 4.052 36.373 21.487 1.00 21.58 42 GLU B CA 1
ATOM 2945 C C . GLU B 1 42 ? 4.301 36.088 20.014 1.00 21.56 42 GLU B C 1
ATOM 2946 O O . GLU B 1 42 ? 4.414 37.027 19.199 1.00 18.75 42 GLU B O 1
ATOM 2952 N N . GLU B 1 43 ? 4.445 34.793 19.698 1.00 22.51 43 GLU B N 1
ATOM 2953 C CA . GLU B 1 43 ? 4.847 34.384 18.338 1.00 23.90 43 GLU B CA 1
ATOM 2954 C C . GLU B 1 43 ? 3.671 34.498 17.362 1.00 25.15 43 GLU B C 1
ATOM 2955 O O . GLU B 1 43 ? 3.886 34.742 16.193 1.00 27.01 43 GLU B O 1
ATOM 2961 N N . SER B 1 44 ? 2.444 34.405 17.875 1.00 25.41 44 SER B N 1
ATOM 2962 C CA . SER B 1 44 ? 1.263 34.797 17.123 1.00 25.26 44 SER B CA 1
ATOM 2963 C C . SER B 1 44 ? 0.866 36.288 17.253 1.00 27.12 44 SER B C 1
ATOM 2964 O O . SER B 1 44 ? 0.434 36.851 16.255 1.00 26.43 44 SER B O 1
ATOM 2967 N N . LEU B 1 45 ? 0.985 36.919 18.434 1.00 23.56 45 LEU B N 1
ATOM 2968 C CA . LEU B 1 45 ? 0.638 38.354 18.551 1.00 21.67 45 LEU B CA 1
ATOM 2969 C C . LEU B 1 45 ? 1.544 39.226 17.688 1.00 21.81 45 LEU B C 1
ATOM 2970 O O . LEU B 1 45 ? 1.110 40.225 17.087 1.00 22.03 45 LEU B O 1
ATOM 2975 N N . LEU B 1 46 ? 2.819 38.865 17.595 1.00 20.97 46 LEU B N 1
ATOM 2976 C CA . LEU B 1 46 ? 3.711 39.645 16.757 1.00 22.98 46 LEU B CA 1
ATOM 2977 C C . LEU B 1 46 ? 3.310 39.682 15.255 1.00 23.06 46 LEU B C 1
ATOM 2978 O O . LEU B 1 46 ? 3.170 40.773 14.693 1.00 23.45 46 LEU B O 1
ATOM 2983 N N . PRO B 1 47 ? 3.183 38.509 14.596 1.00 24.83 47 PRO B N 1
ATOM 2984 C CA . PRO B 1 47 ? 2.814 38.557 13.172 1.00 24.65 47 PRO B CA 1
ATOM 2985 C C . PRO B 1 47 ? 1.346 39.016 12.972 1.00 25.28 47 PRO B C 1
ATOM 2986 O O . PRO B 1 47 ? 1.031 39.584 11.947 1.00 25.47 47 PRO B O 1
ATOM 2990 N N . TYR B 1 48 ? 0.479 38.780 13.950 1.00 26.80 48 TYR B N 1
ATOM 2991 C CA . TYR B 1 48 ? -0.860 39.397 13.962 1.00 28.97 48 TYR B CA 1
ATOM 2992 C C . TYR B 1 48 ? -0.899 40.937 13.926 1.00 29.43 48 TYR B C 1
ATOM 2993 O O . TYR B 1 48 ? -1.719 41.539 13.219 1.00 28.22 48 TYR B O 1
ATOM 3002 N N . LEU B 1 49 ? -0.065 41.573 14.739 1.00 30.12 49 LEU B N 1
ATOM 3003 C CA . LEU B 1 49 ? -0.026 43.038 14.788 1.00 29.53 49 LEU B CA 1
ATOM 3004 C C . LEU B 1 49 ? 0.701 43.592 13.590 1.00 29.03 49 LEU B C 1
ATOM 3005 O O . LEU B 1 49 ? 0.543 44.764 13.209 1.00 31.27 49 LEU B O 1
ATOM 3010 N N . GLU B 1 50 ? 1.519 42.767 12.978 1.00 28.22 50 GLU B N 1
ATOM 3011 C CA . GLU B 1 50 ? 2.256 43.253 11.834 1.00 30.04 50 GLU B CA 1
ATOM 3012 C C . GLU B 1 50 ? 1.251 43.312 10.675 1.00 33.79 50 GLU B C 1
ATOM 3013 O O . GLU B 1 50 ? 1.253 44.262 9.842 1.00 31.11 50 GLU B O 1
ATOM 3019 N N . MET B 1 51 ? 0.431 42.254 10.637 1.00 35.04 51 MET B N 1
ATOM 3020 C CA . MET B 1 51 ? -0.514 42.041 9.604 1.00 32.74 51 MET B CA 1
ATOM 3021 C C . MET B 1 51 ? -1.475 43.212 9.722 1.00 34.39 51 MET B C 1
ATOM 3022 O O . MET B 1 51 ? -1.695 43.895 8.732 1.00 36.79 51 MET B O 1
ATOM 3027 N N . LYS B 1 52 ? -1.979 43.491 10.929 1.00 33.17 52 LYS B N 1
ATOM 3028 C CA . LYS B 1 52 ? -2.851 44.651 11.161 1.00 30.91 52 LYS B CA 1
ATOM 3029 C C . LYS B 1 52 ? -2.153 45.974 10.940 1.00 29.35 52 LYS B C 1
ATOM 3030 O O . LYS B 1 52 ? -2.773 46.989 11.079 1.00 29.21 52 LYS B O 1
ATOM 3036 N N . GLY B 1 53 ? -0.866 45.979 10.587 1.00 30.73 53 GLY B N 1
ATOM 3037 C CA . GLY B 1 53 ? -0.110 47.221 10.397 1.00 31.47 53 GLY B CA 1
ATOM 3038 C C . GLY B 1 53 ? 0.156 48.069 11.650 1.00 34.79 53 GLY B C 1
ATOM 3039 O O . GLY B 1 53 ? 0.694 49.184 11.565 1.00 31.95 53 GLY B O 1
ATOM 3040 N N . VAL B 1 54 ? -0.229 47.535 12.806 1.00 33.66 54 VAL B N 1
ATOM 3041 C CA . VAL B 1 54 ? 0.006 48.145 14.100 1.00 34.80 54 VAL B CA 1
ATOM 3042 C C . VAL B 1 54 ? 1.502 48.113 14.524 1.00 31.47 54 VAL B C 1
ATOM 3043 O O . VAL B 1 54 ? 2.013 49.051 15.074 1.00 33.06 54 VAL B O 1
ATOM 3047 N N . LEU B 1 55 ? 2.191 47.020 14.297 1.00 31.21 55 LEU B N 1
ATOM 3048 C CA . LEU B 1 55 ? 3.552 46.890 14.758 1.00 32.80 55 LEU B CA 1
ATOM 3049 C C . LEU B 1 55 ? 4.427 46.819 13.551 1.00 33.30 55 LEU B C 1
ATOM 3050 O O . LEU B 1 55 ? 4.378 45.836 12.827 1.00 35.75 55 LEU B O 1
ATOM 3055 N N . THR B 1 56 ? 5.210 47.869 13.332 1.00 34.89 56 THR B N 1
ATOM 3056 C CA . THR B 1 56 ? 5.997 48.028 12.122 1.00 32.19 56 THR B CA 1
ATOM 3057 C C . THR B 1 56 ? 7.450 48.398 12.460 1.00 35.23 56 THR B C 1
ATOM 3058 O O . THR B 1 56 ? 7.745 48.951 13.514 1.00 33.86 56 THR B O 1
ATOM 3062 N N . ARG B 1 57 ? 8.358 48.137 11.528 1.00 36.70 57 ARG B N 1
ATOM 3063 C CA . ARG B 1 57 ? 9.767 48.490 11.667 1.00 35.07 57 ARG B CA 1
ATOM 3064 C C . ARG B 1 57 ? 9.920 49.962 12.125 1.00 36.42 57 ARG B C 1
ATOM 3065 O O . ARG B 1 57 ? 10.860 50.332 12.835 1.00 31.95 57 ARG B O 1
ATOM 3073 N N . ASP B 1 58 ? 8.959 50.790 11.741 1.00 35.39 58 ASP B N 1
ATOM 3074 C CA . ASP B 1 58 ? 9.011 52.182 12.052 1.00 35.69 58 ASP B CA 1
ATOM 3075 C C . ASP B 1 58 ? 8.732 52.509 13.488 1.00 34.40 58 ASP B C 1
ATOM 3076 O O . ASP B 1 58 ? 9.242 53.495 14.014 1.00 40.99 58 ASP B O 1
ATOM 3081 N N . ARG B 1 59 ? 7.929 51.695 14.139 1.00 36.71 59 ARG B N 1
ATOM 3082 C CA . ARG B 1 59 ? 7.504 51.960 15.514 1.00 36.59 59 ARG B CA 1
ATOM 3083 C C . ARG B 1 59 ? 8.372 51.157 16.470 1.00 33.96 59 ARG B C 1
ATOM 3084 O O . ARG B 1 59 ? 8.227 51.281 17.653 1.00 32.25 59 ARG B O 1
ATOM 3092 N N . LEU B 1 60 ? 9.245 50.308 15.953 1.00 31.62 60 LEU B N 1
ATOM 3093 C CA . LEU B 1 60 ? 10.054 49.426 16.814 1.00 31.02 60 LEU B CA 1
ATOM 3094 C C . LEU B 1 60 ? 11.107 50.218 17.555 1.00 29.46 60 LEU B C 1
ATOM 3095 O O . LEU B 1 60 ? 11.913 50.924 16.943 1.00 26.72 60 LEU B O 1
ATOM 3100 N N . ASP B 1 61 ? 11.107 50.107 18.877 1.00 30.40 61 ASP B N 1
ATOM 3101 C CA . ASP B 1 61 ? 12.151 50.791 19.652 1.00 26.62 61 ASP B CA 1
ATOM 3102 C C . ASP B 1 61 ? 13.558 50.614 19.032 1.00 25.71 61 ASP B C 1
ATOM 3103 O O . ASP B 1 61 ? 13.971 49.521 18.731 1.00 24.77 61 ASP B O 1
ATOM 3108 N N . PRO B 1 62 ? 14.277 51.718 18.799 1.00 26.82 62 PRO B N 1
ATOM 3109 C CA . PRO B 1 62 ? 15.600 51.701 18.174 1.00 27.00 62 PRO B CA 1
ATOM 3110 C C . PRO B 1 62 ? 16.565 50.786 18.932 1.00 28.26 62 PRO B C 1
ATOM 3111 O O . PRO B 1 62 ? 17.501 50.264 18.336 1.00 24.34 62 PRO B O 1
ATOM 3115 N N . SER B 1 63 ? 16.345 50.624 20.242 1.00 25.33 63 SER B N 1
ATOM 3116 C CA . SER B 1 63 ? 17.246 49.801 21.032 1.00 26.50 63 SER B CA 1
ATOM 3117 C C . SER B 1 63 ? 17.100 48.324 20.627 1.00 25.33 63 SER B C 1
ATOM 3118 O O . SER B 1 63 ? 17.939 47.501 20.984 1.00 28.79 63 SER B O 1
ATOM 3121 N N . LEU B 1 64 ? 16.052 48.004 19.862 1.00 22.50 64 LEU B N 1
ATOM 3122 C CA . LEU B 1 64 ? 15.789 46.613 19.408 1.00 22.81 64 LEU B CA 1
ATOM 3123 C C . LEU B 1 64 ? 16.232 46.320 17.975 1.00 22.32 64 LEU B C 1
ATOM 3124 O O . LEU B 1 64 ? 16.083 45.181 17.488 1.00 20.52 64 LEU B O 1
ATOM 3129 N N . LYS B 1 65 ? 16.793 47.334 17.315 1.00 21.58 65 LYS B N 1
ATOM 3130 C CA . LYS B 1 65 ? 17.390 47.129 15.966 1.00 23.39 65 LYS B CA 1
ATOM 3131 C C . LYS B 1 65 ? 18.863 46.696 16.159 1.00 23.03 65 LYS B C 1
ATOM 3132 O O . LYS B 1 65 ? 19.781 47.455 15.973 1.00 23.20 65 LYS B O 1
ATOM 3138 N N . LEU B 1 66 ? 19.044 45.457 16.549 1.00 23.38 66 LEU B N 1
ATOM 3139 C CA . LEU B 1 66 ? 20.315 44.928 16.920 1.00 24.44 66 LEU B CA 1
ATOM 3140 C C . LEU B 1 66 ? 21.166 44.560 15.685 1.00 26.72 66 LEU B C 1
ATOM 3141 O O . LEU B 1 66 ? 22.378 44.535 15.793 1.00 28.07 66 LEU B O 1
ATOM 3146 N N . ILE B 1 67 ? 20.525 44.185 14.575 1.00 26.07 67 ILE B N 1
ATOM 3147 C CA . ILE B 1 67 ? 21.225 43.755 13.345 1.00 27.60 67 ILE B CA 1
ATOM 3148 C C . ILE B 1 67 ? 20.645 44.502 12.105 1.00 28.00 67 ILE B C 1
ATOM 3149 O O . ILE B 1 67 ? 19.537 45.057 12.189 1.00 25.50 67 ILE B O 1
ATOM 3154 N N . PRO B 1 68 ? 21.397 44.564 10.972 1.00 28.97 68 PRO B N 1
ATOM 3155 C CA . PRO B 1 68 ? 20.705 45.173 9.819 1.00 28.45 68 PRO B CA 1
ATOM 3156 C C . PRO B 1 68 ? 19.507 44.293 9.391 1.00 28.67 68 PRO B C 1
ATOM 3157 O O . PRO B 1 68 ? 19.532 43.025 9.526 1.00 26.01 68 PRO B O 1
ATOM 3161 N N . PHE B 1 69 ? 18.450 44.950 8.928 1.00 27.38 69 PHE B N 1
ATOM 3162 C CA . PHE B 1 69 ? 17.375 44.216 8.271 1.00 30.00 69 PHE B CA 1
ATOM 3163 C C . PHE B 1 69 ? 17.803 43.583 6.975 1.00 32.24 69 PHE B C 1
ATOM 3164 O O . PHE B 1 69 ? 18.655 44.118 6.290 1.00 34.40 69 PHE B O 1
ATOM 3172 N N . LYS B 1 70 ? 17.219 42.431 6.669 1.00 34.98 70 LYS B N 1
ATOM 3173 C CA . LYS B 1 70 ? 17.552 41.695 5.484 1.00 36.79 70 LYS B CA 1
ATOM 3174 C C . LYS B 1 70 ? 16.473 41.911 4.426 1.00 34.91 70 LYS B C 1
ATOM 3175 O O . LYS B 1 70 ? 15.574 41.103 4.268 1.00 34.48 70 LYS B O 1
ATOM 3181 N N . ASP B 1 71 ? 16.572 43.013 3.708 1.00 36.10 71 ASP B N 1
ATOM 3182 C CA . ASP B 1 71 ? 15.596 43.345 2.685 1.00 39.60 71 ASP B CA 1
ATOM 3183 C C . ASP B 1 71 ? 15.979 42.849 1.262 1.00 43.12 71 ASP B C 1
ATOM 3184 O O . ASP B 1 71 ? 17.116 43.026 0.826 1.00 39.86 71 ASP B O 1
ATOM 3189 N N . GLN B 1 72 ? 15.007 42.232 0.573 1.00 45.46 72 GLN B N 1
ATOM 3190 C CA . GLN B 1 72 ? 15.061 41.940 -0.874 1.00 50.60 72 GLN B CA 1
ATOM 3191 C C . GLN B 1 72 ? 14.311 43.034 -1.692 1.00 56.37 72 GLN B C 1
ATOM 3192 O O . GLN B 1 72 ? 13.333 43.638 -1.184 1.00 52.49 72 GLN B O 1
ATOM 3198 N N . ALA B 1 73 ? 14.748 43.292 -2.941 1.00 53.57 73 ALA B N 1
ATOM 3199 C CA . ALA B 1 73 ? 14.055 44.253 -3.827 1.00 48.76 73 ALA B CA 1
ATOM 3200 C C . ALA B 1 73 ? 12.566 43.901 -3.807 1.00 45.33 73 ALA B C 1
ATOM 3201 O O . ALA B 1 73 ? 11.720 44.759 -3.584 1.00 42.54 73 ALA B O 1
ATOM 3203 N N . GLY B 1 74 ? 12.258 42.616 -3.949 1.00 45.38 74 GLY B N 1
ATOM 3204 C CA . GLY B 1 74 ? 10.895 42.140 -3.768 1.00 46.35 74 GLY B CA 1
ATOM 3205 C C . GLY B 1 74 ? 10.195 42.561 -2.481 1.00 52.72 74 GLY B C 1
ATOM 3206 O O . GLY B 1 74 ? 8.974 42.743 -2.502 1.00 51.19 74 GLY B O 1
ATOM 3207 N N . HIS B 1 75 ? 10.950 42.762 -1.373 1.00 51.28 75 HIS B N 1
ATOM 3208 C CA . HIS B 1 75 ? 10.398 42.516 -0.013 1.00 46.93 75 HIS B CA 1
ATOM 3209 C C . HIS B 1 75 ? 11.071 43.214 1.172 1.00 41.10 75 HIS B C 1
ATOM 3210 O O . HIS B 1 75 ? 12.273 43.103 1.326 1.00 37.91 75 HIS B O 1
ATOM 3217 N N . LYS B 1 76 ? 10.306 43.916 2.020 1.00 39.87 76 LYS B N 1
ATOM 3218 C CA . LYS B 1 76 ? 10.848 44.370 3.314 1.00 40.24 76 LYS B CA 1
ATOM 3219 C C . LYS B 1 76 ? 10.794 43.173 4.235 1.00 36.81 76 LYS B C 1
ATOM 3220 O O . LYS B 1 76 ? 9.756 42.476 4.308 1.00 34.47 76 LYS B O 1
ATOM 3226 N N . GLU B 1 77 ? 11.901 42.919 4.931 1.00 31.40 77 GLU B N 1
ATOM 3227 C CA . GLU B 1 77 ? 11.890 41.879 5.971 1.00 30.85 77 GLU B CA 1
ATOM 3228 C C . GLU B 1 77 ? 10.880 42.201 7.092 1.00 27.65 77 GLU B C 1
ATOM 3229 O O . GLU B 1 77 ? 10.823 43.322 7.587 1.00 27.79 77 GLU B O 1
ATOM 3235 N N . SER B 1 78 ? 10.079 41.215 7.454 1.00 27.39 78 SER B N 1
ATOM 3236 C CA . SER B 1 78 ? 9.159 41.331 8.561 1.00 28.19 78 SER B CA 1
ATOM 3237 C C . SER B 1 78 ? 9.891 41.273 9.944 1.00 30.17 78 SER B C 1
ATOM 3238 O O . SER B 1 78 ? 11.035 40.816 10.045 1.00 29.92 78 SER B O 1
ATOM 3241 N N . LEU B 1 79 ? 9.216 41.773 10.976 1.00 27.60 79 LEU B N 1
ATOM 3242 C CA . LEU B 1 79 ? 9.640 41.694 12.356 1.00 26.56 79 LEU B CA 1
ATOM 3243 C C . LEU B 1 79 ? 9.685 40.226 12.785 1.00 26.14 79 LEU B C 1
ATOM 3244 O O . LEU B 1 79 ? 10.598 39.815 13.490 1.00 24.34 79 LEU B O 1
ATOM 3249 N N . PHE B 1 80 ? 8.749 39.428 12.283 1.00 24.64 80 PHE B N 1
ATOM 3250 C CA . PHE B 1 80 ? 8.702 38.017 12.615 1.00 23.71 80 PHE B CA 1
ATOM 3251 C C . PHE B 1 80 ? 9.972 37.355 12.085 1.00 23.67 80 PHE B C 1
ATOM 3252 O O . PHE B 1 80 ? 10.560 36.483 12.713 1.00 22.63 80 PHE B O 1
ATOM 3260 N N . SER B 1 81 ? 10.394 37.768 10.904 1.00 23.53 81 SER B N 1
ATOM 3261 C CA . SER B 1 81 ? 11.462 37.070 10.241 1.00 24.51 81 SER B CA 1
ATOM 3262 C C . SER B 1 81 ? 12.774 37.537 10.953 1.00 24.23 81 SER B C 1
ATOM 3263 O O . SER B 1 81 ? 13.732 36.775 11.116 1.00 21.79 81 SER B O 1
ATOM 3266 N N . TYR B 1 82 ? 12.783 38.814 11.321 1.00 23.56 82 TYR B N 1
ATOM 3267 C CA . TYR B 1 82 ? 13.897 39.415 12.046 1.00 23.16 82 TYR B CA 1
ATOM 3268 C C . TYR B 1 82 ? 14.097 38.637 13.372 1.00 19.42 82 TYR B C 1
ATOM 3269 O O . TYR B 1 82 ? 15.173 38.251 13.719 1.00 21.04 82 TYR B O 1
ATOM 3278 N N . TYR B 1 83 ? 13.025 38.403 14.078 1.00 21.33 83 TYR B N 1
ATOM 3279 C CA . TYR B 1 83 ? 13.037 37.577 15.299 1.00 24.62 83 TYR B CA 1
ATOM 3280 C C . TYR B 1 83 ? 13.713 36.215 15.110 1.00 28.31 83 TYR B C 1
ATOM 3281 O O . TYR B 1 83 ? 14.566 35.822 15.937 1.00 26.63 83 TYR B O 1
ATOM 3290 N N . TYR B 1 84 ? 13.290 35.491 14.062 1.00 29.73 84 TYR B N 1
ATOM 3291 C CA . TYR B 1 84 ? 13.876 34.206 13.722 1.00 29.83 84 TYR B CA 1
ATOM 3292 C C . TYR B 1 84 ? 15.371 34.397 13.486 1.00 26.25 84 TYR B C 1
ATOM 3293 O O . TYR B 1 84 ? 16.172 33.634 13.955 1.00 24.89 84 TYR B O 1
ATOM 3302 N N . ARG B 1 85 ? 15.766 35.433 12.776 1.00 24.62 85 ARG B N 1
ATOM 3303 C CA . ARG B 1 85 ? 17.183 35.586 12.608 1.00 24.95 85 ARG B CA 1
ATOM 3304 C C . ARG B 1 85 ? 17.897 35.910 13.933 1.00 23.15 85 ARG B C 1
ATOM 3305 O O . ARG B 1 85 ? 19.049 35.487 14.107 1.00 22.47 85 ARG B O 1
ATOM 3313 N N . LEU B 1 86 ? 17.224 36.621 14.849 1.00 21.48 86 LEU B N 1
ATOM 3314 C CA . LEU B 1 86 ? 17.819 36.846 16.185 1.00 21.08 86 LEU B CA 1
ATOM 3315 C C . LEU B 1 86 ? 17.999 35.535 16.934 1.00 20.31 86 LEU B C 1
ATOM 3316 O O . LEU B 1 86 ? 19.060 35.336 17.529 1.00 20.85 86 LEU B O 1
ATOM 3321 N N . CYS B 1 87 ? 17.028 34.613 16.843 1.00 19.63 87 CYS B N 1
ATOM 3322 C CA . CYS B 1 87 ? 17.178 33.313 17.538 1.00 21.16 87 CYS B CA 1
ATOM 3323 C C . CYS B 1 87 ? 18.320 32.504 16.980 1.00 23.28 87 CYS B C 1
ATOM 3324 O O . CYS B 1 87 ? 18.876 31.700 17.688 1.00 24.11 87 CYS B O 1
ATOM 3327 N N . GLU B 1 88 ? 18.658 32.690 15.707 1.00 23.80 88 GLU B N 1
ATOM 3328 C CA . GLU B 1 88 ? 19.832 32.020 15.125 1.00 24.95 88 GLU B CA 1
ATOM 3329 C C . GLU B 1 88 ? 21.101 32.564 15.687 1.00 24.19 88 GLU B C 1
ATOM 3330 O O . GLU B 1 88 ? 22.090 31.905 15.662 1.00 25.79 88 GLU B O 1
ATOM 3336 N N . ILE B 1 89 ? 21.103 33.751 16.254 1.00 23.63 89 ILE B N 1
ATOM 3337 C CA . ILE B 1 89 ? 22.295 34.146 16.965 1.00 23.88 89 ILE B CA 1
ATOM 3338 C C . ILE B 1 89 ? 22.276 33.351 18.290 1.00 24.40 89 ILE B C 1
ATOM 3339 O O . ILE B 1 89 ? 23.210 32.635 18.611 1.00 25.79 89 ILE B O 1
ATOM 3344 N N . ASP B 1 90 ? 21.199 33.477 19.056 1.00 22.26 90 ASP B N 1
ATOM 3345 C CA . ASP B 1 90 ? 21.063 32.727 20.277 1.00 21.63 90 ASP B CA 1
ATOM 3346 C C . ASP B 1 90 ? 19.699 32.919 20.912 1.00 19.39 90 ASP B C 1
ATOM 3347 O O . ASP B 1 90 ? 19.159 34.009 20.867 1.00 18.72 90 ASP B O 1
ATOM 3352 N N . ASP B 1 91 ? 19.193 31.872 21.549 1.00 19.40 91 ASP B N 1
ATOM 3353 C CA . ASP B 1 91 ? 18.016 32.018 22.462 1.00 20.85 91 ASP B CA 1
ATOM 3354 C C . ASP B 1 91 ? 18.064 33.248 23.418 1.00 21.66 91 ASP B C 1
ATOM 3355 O O . ASP B 1 91 ? 17.035 33.890 23.684 1.00 18.85 91 ASP B O 1
ATOM 3360 N N . MET B 1 92 ? 19.257 33.547 23.939 1.00 18.58 92 MET B N 1
ATOM 3361 C CA . MET B 1 92 ? 19.381 34.567 24.918 1.00 19.80 92 MET B CA 1
ATOM 3362 C C . MET B 1 92 ? 19.223 35.930 24.260 1.00 20.50 92 MET B C 1
ATOM 3363 O O . MET B 1 92 ? 19.033 36.937 24.938 1.00 20.05 92 MET B O 1
ATOM 3368 N N . VAL B 1 93 ? 19.317 35.977 22.937 1.00 20.74 93 VAL B N 1
ATOM 3369 C CA . VAL B 1 93 ? 19.014 37.229 22.209 1.00 19.42 93 VAL B CA 1
ATOM 3370 C C . VAL B 1 93 ? 17.518 37.355 21.939 1.00 20.41 93 VAL B C 1
ATOM 3371 O O . VAL B 1 93 ? 16.904 38.404 22.226 1.00 19.72 93 VAL B O 1
ATOM 3375 N N . CYS B 1 94 ? 16.899 36.281 21.431 1.00 19.21 94 CYS B N 1
ATOM 3376 C CA . CYS B 1 94 ? 15.606 36.481 20.821 1.00 20.28 94 CYS B CA 1
ATOM 3377 C C . CYS B 1 94 ? 14.499 36.338 21.839 1.00 20.00 94 CYS B C 1
ATOM 3378 O O . CYS B 1 94 ? 13.460 36.971 21.681 1.00 19.19 94 CYS B O 1
ATOM 3381 N N . TYR B 1 95 ? 14.763 35.560 22.913 1.00 18.83 95 TYR B N 1
ATOM 3382 C CA . TYR B 1 95 ? 13.854 35.484 24.058 1.00 18.52 95 TYR B CA 1
ATOM 3383 C C . TYR B 1 95 ? 13.497 36.886 24.670 1.00 17.35 95 TYR B C 1
ATOM 3384 O O . TYR B 1 95 ? 12.331 37.198 24.837 1.00 16.67 95 TYR B O 1
ATOM 3393 N N . PRO B 1 96 ? 14.499 37.697 25.037 1.00 17.24 96 PRO B N 1
ATOM 3394 C CA . PRO B 1 96 ? 14.079 39.028 25.526 1.00 17.54 96 PRO B CA 1
ATOM 3395 C C . PRO B 1 96 ? 13.427 39.853 24.413 1.00 18.80 96 PRO B C 1
ATOM 3396 O O . PRO B 1 96 ? 12.403 40.550 24.647 1.00 18.52 96 PRO B O 1
ATOM 3400 N N . TRP B 1 97 ? 13.987 39.753 23.222 1.00 16.38 97 TRP B N 1
ATOM 3401 C CA . TRP B 1 97 ? 13.606 40.616 22.140 1.00 18.11 97 TRP B CA 1
ATOM 3402 C C . TRP B 1 97 ? 12.138 40.450 21.794 1.00 19.91 97 TRP B C 1
ATOM 3403 O O . TRP B 1 97 ? 11.423 41.458 21.595 1.00 20.64 97 TRP B O 1
ATOM 3414 N N . VAL B 1 98 ? 11.641 39.215 21.814 1.00 18.22 98 VAL B N 1
ATOM 3415 C CA . VAL B 1 98 ? 10.264 38.971 21.416 1.00 17.59 98 VAL B CA 1
ATOM 3416 C C . VAL B 1 98 ? 9.249 39.373 22.489 1.00 18.75 98 VAL B C 1
ATOM 3417 O O . VAL B 1 98 ? 8.042 39.356 22.261 1.00 17.06 98 VAL B O 1
ATOM 3421 N N . ALA B 1 99 ? 9.735 39.713 23.685 1.00 17.49 99 ALA B N 1
ATOM 3422 C CA . ALA B 1 99 ? 8.884 40.373 24.680 1.00 17.63 99 ALA B CA 1
ATOM 3423 C C . ALA B 1 99 ? 9.003 41.899 24.512 1.00 17.96 99 ALA B C 1
ATOM 3424 O O . ALA B 1 99 ? 7.995 42.644 24.606 1.00 17.70 99 ALA B O 1
ATOM 3426 N N . GLN B 1 100 ? 10.229 42.354 24.266 1.00 16.64 100 GLN B N 1
ATOM 3427 C CA . GLN B 1 100 ? 10.491 43.761 24.169 1.00 17.35 100 GLN B CA 1
ATOM 3428 C C . GLN B 1 100 ? 9.808 44.382 22.966 1.00 18.72 100 GLN B C 1
ATOM 3429 O O . GLN B 1 100 ? 9.526 45.586 22.994 1.00 16.55 100 GLN B O 1
ATOM 3435 N N . VAL B 1 101 ? 9.642 43.591 21.889 1.00 18.19 101 VAL B N 1
ATOM 3436 C CA . VAL B 1 101 ? 9.136 44.094 20.611 1.00 18.00 101 VAL B CA 1
ATOM 3437 C C . VAL B 1 101 ? 7.744 44.728 20.759 1.00 18.75 101 VAL B C 1
ATOM 3438 O O . VAL B 1 101 ? 7.395 45.572 19.971 1.00 21.29 101 VAL B O 1
ATOM 3442 N N . PHE B 1 102 ? 7.005 44.365 21.800 1.00 17.39 102 PHE B N 1
ATOM 3443 C CA . PHE B 1 102 ? 5.759 45.056 22.173 1.00 20.00 102 PHE B CA 1
ATOM 3444 C C . PHE B 1 102 ? 5.891 46.380 22.936 1.00 21.24 102 PHE B C 1
ATOM 3445 O O . PHE B 1 102 ? 4.895 46.961 23.265 1.00 24.25 102 PHE B O 1
ATOM 3453 N N . SER B 1 103 ? 7.108 46.908 23.075 1.00 19.15 103 SER B N 1
ATOM 3454 C CA . SER B 1 103 ? 7.316 48.237 23.645 1.00 21.12 103 SER B CA 1
ATOM 3455 C C . SER B 1 103 ? 6.620 49.301 22.831 1.00 23.44 103 SER B C 1
ATOM 3456 O O . SER B 1 103 ? 6.556 49.187 21.597 1.00 20.31 103 SER B O 1
ATOM 3459 N N . GLY B 1 104 ? 6.196 50.375 23.502 1.00 20.93 104 GLY B N 1
ATOM 3460 C CA . GLY B 1 104 ? 5.656 51.502 22.750 1.00 22.08 104 GLY B CA 1
ATOM 3461 C C . GLY B 1 104 ? 4.148 51.510 22.932 1.00 23.17 104 GLY B C 1
ATOM 3462 O O . GLY B 1 104 ? 3.515 52.546 22.801 1.00 24.45 104 GLY B O 1
ATOM 3463 N N . PHE B 1 105 ? 3.592 50.376 23.331 1.00 22.23 105 PHE B N 1
ATOM 3464 C CA . PHE B 1 105 ? 2.158 50.263 23.553 1.00 23.40 105 PHE B CA 1
ATOM 3465 C C . PHE B 1 105 ? 1.848 50.324 25.061 1.00 24.09 105 PHE B C 1
ATOM 3466 O O . PHE B 1 105 ? 2.651 49.862 25.854 1.00 20.42 105 PHE B O 1
ATOM 3474 N N . THR B 1 106 ? 0.671 50.866 25.430 1.00 22.79 106 THR B N 1
ATOM 3475 C CA . THR B 1 106 ? 0.185 50.778 26.782 1.00 22.68 106 THR B CA 1
ATOM 3476 C C . THR B 1 106 ? -0.383 49.363 27.038 1.00 21.92 106 THR B C 1
ATOM 3477 O O . THR B 1 106 ? -0.738 48.625 26.082 1.00 20.99 106 THR B O 1
ATOM 3481 N N . LEU B 1 107 ? -0.482 48.982 28.317 1.00 22.84 107 LEU B N 1
ATOM 3482 C CA . LEU B 1 107 ? -1.100 47.698 28.662 1.00 22.95 107 LEU B CA 1
ATOM 3483 C C . LEU B 1 107 ? -2.577 47.593 28.198 1.00 22.95 107 LEU B C 1
ATOM 3484 O O . LEU B 1 107 ? -2.990 46.547 27.687 1.00 21.24 107 LEU B O 1
ATOM 3489 N N . ARG B 1 108 ? -3.345 48.667 28.357 1.00 23.74 108 ARG B N 1
ATOM 3490 C CA . ARG B 1 108 ? -4.763 48.666 27.860 1.00 24.35 108 ARG B CA 1
ATOM 3491 C C . ARG B 1 108 ? -4.795 48.282 26.364 1.00 24.87 108 ARG B C 1
ATOM 3492 O O . ARG B 1 108 ? -5.534 47.371 25.947 1.00 22.91 108 ARG B O 1
ATOM 3500 N N . GLU B 1 109 ? -3.939 48.947 25.582 1.00 23.77 109 GLU B N 1
ATOM 3501 C CA . GLU B 1 109 ? -3.874 48.670 24.187 1.00 22.83 109 GLU B CA 1
ATOM 3502 C C . GLU B 1 109 ? -3.505 47.219 23.884 1.00 24.99 109 GLU B C 1
ATOM 3503 O O . GLU B 1 109 ? -4.144 46.587 23.067 1.00 22.67 109 GLU B O 1
ATOM 3509 N N . LEU B 1 110 ? -2.450 46.701 24.516 1.00 22.70 110 LEU B N 1
ATOM 3510 C CA . LEU B 1 110 ? -2.029 45.344 24.268 1.00 21.29 110 LEU B CA 1
ATOM 3511 C C . LEU B 1 110 ? -3.126 44.361 24.692 1.00 21.11 110 LEU B C 1
ATOM 3512 O O . LEU B 1 110 ? -3.255 43.319 24.116 1.00 19.96 110 LEU B O 1
ATOM 3517 N N . LYS B 1 111 ? -3.888 44.694 25.731 1.00 22.85 111 LYS B N 1
ATOM 3518 C CA . LYS B 1 111 ? -4.936 43.863 26.237 1.00 24.37 111 LYS B CA 1
ATOM 3519 C C . LYS B 1 111 ? -6.046 43.725 25.170 1.00 25.61 111 LYS B C 1
ATOM 3520 O O . LYS B 1 111 ? -6.576 42.610 24.941 1.00 27.24 111 LYS B O 1
ATOM 3526 N N . GLY B 1 112 ? -6.374 44.833 24.527 1.00 24.57 112 GLY B N 1
ATOM 3527 C CA . GLY B 1 112 ? -7.325 44.798 23.405 1.00 26.46 112 GLY B CA 1
ATOM 3528 C C . GLY B 1 112 ? -6.805 43.841 22.326 1.00 27.00 112 GLY B C 1
ATOM 3529 O O . GLY B 1 112 ? -7.518 42.978 21.841 1.00 27.23 112 GLY B O 1
ATOM 3530 N N . TYR B 1 113 ? -5.544 43.998 21.950 1.00 28.04 113 TYR B N 1
ATOM 3531 C CA . TYR B 1 113 ? -4.958 43.120 20.928 1.00 28.97 113 TYR B CA 1
ATOM 3532 C C . TYR B 1 113 ? -4.867 41.627 21.335 1.00 27.94 113 TYR B C 1
ATOM 3533 O O . TYR B 1 113 ? -5.107 40.729 20.497 1.00 28.48 113 TYR B O 1
ATOM 3542 N N . VAL B 1 114 ? -4.560 41.355 22.604 1.00 26.01 114 VAL B N 1
ATOM 3543 C CA . VAL B 1 114 ? -4.479 39.976 23.055 1.00 26.09 114 VAL B CA 1
ATOM 3544 C C . VAL B 1 114 ? -5.848 39.355 22.890 1.00 27.29 114 VAL B C 1
ATOM 3545 O O . VAL B 1 114 ? -5.948 38.240 22.390 1.00 28.16 114 VAL B O 1
ATOM 3549 N N . ASP B 1 115 ? -6.900 40.060 23.314 1.00 28.67 115 ASP B N 1
ATOM 3550 C CA . ASP B 1 115 ? -8.231 39.452 23.278 1.00 29.73 115 ASP B CA 1
ATOM 3551 C C . ASP B 1 115 ? -8.708 39.281 21.862 1.00 30.74 115 ASP B C 1
ATOM 3552 O O . ASP B 1 115 ? -9.313 38.277 21.558 1.00 31.15 115 ASP B O 1
ATOM 3557 N N . GLU B 1 116 ? -8.423 40.281 21.027 1.00 31.95 116 GLU B N 1
ATOM 3558 C CA . GLU B 1 116 ? -8.631 40.224 19.578 1.00 33.52 116 GLU B CA 1
ATOM 3559 C C . GLU B 1 116 ? -7.947 38.933 19.081 1.00 34.68 116 GLU B C 1
ATOM 3560 O O . GLU B 1 116 ? -8.607 38.031 18.539 1.00 31.04 116 GLU B O 1
ATOM 3566 N N . LEU B 1 117 ? -6.640 38.818 19.341 1.00 34.75 117 LEU B N 1
ATOM 3567 C CA . LEU B 1 117 ? -5.871 37.615 19.000 1.00 33.18 117 LEU B CA 1
ATOM 3568 C C . LEU B 1 117 ? -6.482 36.291 19.530 1.00 32.87 117 LEU B C 1
ATOM 3569 O O . LEU B 1 117 ? -6.610 35.307 18.782 1.00 29.55 117 LEU B O 1
ATOM 3574 N N . MET B 1 118 ? -6.847 36.274 20.806 1.00 30.23 118 MET B N 1
ATOM 3575 C CA . MET B 1 118 ? -7.436 35.103 21.410 1.00 32.30 118 MET B CA 1
ATOM 3576 C C . MET B 1 118 ? -8.751 34.656 20.741 1.00 37.09 118 MET B C 1
ATOM 3577 O O . MET B 1 118 ? -9.065 33.484 20.747 1.00 37.90 118 MET B O 1
ATOM 3582 N N . ALA B 1 119 ? -9.493 35.595 20.159 1.00 38.76 119 ALA B N 1
ATOM 3583 C CA . ALA B 1 119 ? -10.782 35.319 19.535 1.00 39.51 119 ALA B CA 1
ATOM 3584 C C . ALA B 1 119 ? -10.641 35.095 18.036 1.00 39.98 119 ALA B C 1
ATOM 3585 O O . ALA B 1 119 ? -11.560 34.610 17.399 1.00 41.91 119 ALA B O 1
ATOM 3587 N N . TYR B 1 120 ? -9.484 35.453 17.480 1.00 42.39 120 TYR B N 1
ATOM 3588 C CA . TYR B 1 120 ? -9.227 35.364 16.047 1.00 43.24 120 TYR B CA 1
ATOM 3589 C C . TYR B 1 120 ? -9.473 33.961 15.457 1.00 47.57 120 TYR B C 1
ATOM 3590 O O . TYR B 1 120 ? -10.108 33.836 14.420 1.00 48.46 120 TYR B O 1
ATOM 3599 N N . GLY B 1 121 ? -8.998 32.914 16.121 1.00 47.41 121 GLY B N 1
ATOM 3600 C CA . GLY B 1 121 ? -9.184 31.524 15.620 1.00 51.59 121 GLY B CA 1
ATOM 3601 C C . GLY B 1 121 ? -8.900 31.150 14.143 1.00 54.21 121 GLY B C 1
ATOM 3602 O O . GLY B 1 121 ? -9.438 30.164 13.650 1.00 52.04 121 GLY B O 1
ATOM 3603 N N . LYS B 1 122 ? -8.055 31.924 13.447 1.00 51.50 122 LYS B N 1
ATOM 3604 C CA . LYS B 1 122 ? -7.524 31.575 12.127 1.00 45.97 122 LYS B CA 1
ATOM 3605 C C . LYS B 1 122 ? -5.988 31.566 12.212 1.00 43.91 122 LYS B C 1
ATOM 3606 O O . LYS B 1 122 ? -5.421 32.297 12.993 1.00 41.74 122 LYS B O 1
ATOM 3612 N N . PRO B 1 123 ? -5.297 30.765 11.386 1.00 42.68 123 PRO B N 1
ATOM 3613 C CA . PRO B 1 123 ? -3.835 30.934 11.307 1.00 40.20 123 PRO B CA 1
ATOM 3614 C C . PRO B 1 123 ? -3.458 32.353 10.844 1.00 39.86 123 PRO B C 1
ATOM 3615 O O . PRO B 1 123 ? -4.281 33.016 10.236 1.00 36.87 123 PRO B O 1
ATOM 3619 N N . ILE B 1 124 ? -2.246 32.817 11.171 1.00 36.88 124 ILE B N 1
ATOM 3620 C CA . ILE B 1 124 ? -1.754 34.150 10.792 1.00 34.44 124 ILE B CA 1
ATOM 3621 C C . ILE B 1 124 ? -0.515 33.945 9.957 1.00 35.66 124 ILE B C 1
ATOM 3622 O O . ILE B 1 124 ? 0.449 33.304 10.400 1.00 33.79 124 ILE B O 1
ATOM 3627 N N . PRO B 1 125 ? -0.520 34.497 8.742 1.00 34.50 125 PRO B N 1
ATOM 3628 C CA . PRO B 1 125 ? 0.602 34.196 7.894 1.00 34.21 125 PRO B CA 1
ATOM 3629 C C . PRO B 1 125 ? 1.812 35.062 8.288 1.00 36.37 125 PRO B C 1
ATOM 3630 O O . PRO B 1 125 ? 1.692 36.250 8.649 1.00 34.35 125 PRO B O 1
ATOM 3634 N N . ALA B 1 126 ? 2.979 34.464 8.235 1.00 36.90 126 ALA B N 1
ATOM 3635 C CA . ALA B 1 126 ? 4.160 35.144 8.649 1.00 37.07 126 ALA B CA 1
ATOM 3636 C C . ALA B 1 126 ? 5.152 34.721 7.604 1.00 36.01 126 ALA B C 1
ATOM 3637 O O . ALA B 1 126 ? 5.068 33.607 7.097 1.00 33.22 126 ALA B O 1
ATOM 3639 N N . THR B 1 127 ? 6.072 35.618 7.270 1.00 38.23 127 THR B N 1
ATOM 3640 C CA . THR B 1 127 ? 7.176 35.267 6.380 1.00 39.87 127 THR B CA 1
ATOM 3641 C C . THR B 1 127 ? 8.485 35.238 7.147 1.00 39.77 127 THR B C 1
ATOM 3642 O O . THR B 1 127 ? 8.705 35.990 8.115 1.00 37.29 127 THR B O 1
ATOM 3646 N N . TYR B 1 128 ? 9.349 34.346 6.711 1.00 39.88 128 TYR B N 1
ATOM 3647 C CA . TYR B 1 128 ? 10.671 34.267 7.270 1.00 43.82 128 TYR B CA 1
ATOM 3648 C C . TYR B 1 128 ? 11.699 33.896 6.184 1.00 45.97 128 TYR B C 1
ATOM 3649 O O . TYR B 1 128 ? 11.374 33.879 4.988 1.00 46.75 128 TYR B O 1
ATOM 3658 N N . TYR B 1 129 ? 12.940 33.660 6.590 1.00 44.93 129 TYR B N 1
ATOM 3659 C CA . TYR B 1 129 ? 13.967 33.224 5.661 1.00 47.01 129 TYR B CA 1
ATOM 3660 C C . TYR B 1 129 ? 14.385 31.822 6.018 1.00 48.18 129 TYR B C 1
ATOM 3661 O O . TYR B 1 129 ? 14.927 31.638 7.088 1.00 44.95 129 TYR B O 1
ATOM 3670 N N . ASP B 1 130 ? 14.068 30.831 5.172 1.00 51.94 130 ASP B N 1
ATOM 3671 C CA . ASP B 1 130 ? 14.726 29.522 5.227 1.00 49.08 130 ASP B CA 1
ATOM 3672 C C . ASP B 1 130 ? 16.025 29.751 4.511 1.00 52.21 130 ASP B C 1
ATOM 3673 O O . ASP B 1 130 ? 16.031 29.925 3.275 1.00 49.74 130 ASP B O 1
ATOM 3678 N N . GLY B 1 131 ? 17.115 29.763 5.292 1.00 52.28 131 GLY B N 1
ATOM 3679 C CA . GLY B 1 1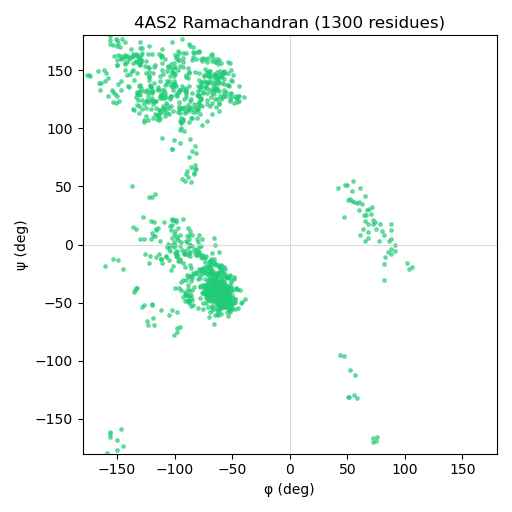31 ? 18.449 30.149 4.822 1.00 50.79 131 GLY B CA 1
ATOM 3680 C C . GLY B 1 131 ? 18.366 31.434 4.021 1.00 59.03 131 GLY B C 1
ATOM 3681 O O . GLY B 1 131 ? 18.328 32.541 4.576 1.00 56.93 131 GLY B O 1
ATOM 3682 N N . ASP B 1 132 ? 18.293 31.301 2.701 1.00 64.78 132 ASP B N 1
ATOM 3683 C CA . ASP B 1 132 ? 18.204 32.497 1.885 1.00 61.21 132 ASP B CA 1
ATOM 3684 C C . ASP B 1 132 ? 16.875 32.746 1.168 1.00 58.12 132 ASP B C 1
ATOM 3685 O O . ASP B 1 132 ? 16.603 33.859 0.730 1.00 56.04 132 ASP B O 1
ATOM 3690 N N . LYS B 1 133 ? 16.032 31.733 1.064 1.00 57.93 133 LYS B N 1
ATOM 3691 C CA . LYS B 1 133 ? 14.759 31.920 0.366 1.00 58.62 133 LYS B CA 1
ATOM 3692 C C . LYS B 1 133 ? 13.668 32.414 1.323 1.00 59.51 133 LYS B C 1
ATOM 3693 O O . LYS B 1 133 ? 13.626 32.016 2.503 1.00 59.44 133 LYS B O 1
ATOM 3699 N N . LEU B 1 134 ? 12.803 33.296 0.818 1.00 56.07 134 LEU B N 1
ATOM 3700 C CA . LEU B 1 134 ? 11.645 33.772 1.573 1.00 49.82 134 LEU B CA 1
ATOM 3701 C C . LEU B 1 134 ? 10.698 32.592 1.741 1.00 48.58 134 LEU B C 1
ATOM 3702 O O . LEU B 1 134 ? 10.166 32.085 0.776 1.00 52.71 134 LEU B O 1
ATOM 3707 N N . ALA B 1 135 ? 10.538 32.115 2.963 1.00 48.06 135 ALA B N 1
ATOM 3708 C CA . ALA B 1 135 ? 9.542 31.090 3.261 1.00 45.68 135 ALA B CA 1
ATOM 3709 C C . ALA B 1 135 ? 8.340 31.744 3.933 1.00 45.08 135 ALA B C 1
ATOM 3710 O O . ALA B 1 135 ? 8.360 32.926 4.212 1.00 47.05 135 ALA B O 1
ATOM 3712 N N . THR B 1 136 ? 7.292 30.966 4.169 1.00 48.79 136 THR B N 1
ATOM 3713 C CA . THR B 1 136 ? 6.048 31.465 4.714 1.00 44.78 136 THR B CA 1
ATOM 3714 C C . THR B 1 136 ? 5.484 30.429 5.628 1.00 45.24 136 THR B C 1
ATOM 3715 O O . THR B 1 136 ? 5.808 29.261 5.527 1.00 47.16 136 THR B O 1
ATOM 3719 N N . LEU B 1 137 ? 4.597 30.860 6.496 1.00 45.13 137 LEU B N 1
ATOM 3720 C CA . LEU B 1 137 ? 4.202 30.059 7.601 1.00 45.65 137 LEU B CA 1
ATOM 3721 C C . LEU B 1 137 ? 2.893 30.608 8.112 1.00 43.19 137 LEU B C 1
ATOM 3722 O O . LEU B 1 137 ? 2.606 31.799 7.989 1.00 44.91 137 LEU B O 1
ATOM 3727 N N . ASP B 1 138 ? 2.084 29.737 8.675 1.00 42.44 138 ASP B N 1
ATOM 3728 C CA . ASP B 1 138 ? 0.903 30.173 9.378 1.00 44.77 138 ASP B CA 1
ATOM 3729 C C . ASP B 1 138 ? 1.170 29.927 10.839 1.00 42.67 138 ASP B C 1
ATOM 3730 O O . ASP B 1 138 ? 1.608 28.821 11.214 1.00 43.24 138 ASP B O 1
ATOM 3735 N N . VAL B 1 139 ? 0.877 30.933 11.661 1.00 36.21 139 VAL B N 1
ATOM 3736 C CA . VAL B 1 139 ? 1.066 30.808 13.099 1.00 35.52 139 VAL B CA 1
ATOM 3737 C C . VAL B 1 139 ? -0.292 30.788 13.735 1.00 34.94 139 VAL B C 1
ATOM 3738 O O . VAL B 1 139 ? -1.110 31.685 13.505 1.00 33.07 139 VAL B O 1
ATOM 3742 N N . GLU B 1 140 ? -0.541 29.760 14.524 1.00 31.19 140 GLU B N 1
ATOM 3743 C CA . GLU B 1 140 ? -1.810 29.635 15.221 1.00 35.02 140 GLU B CA 1
ATOM 3744 C C . GLU B 1 140 ? -1.931 30.628 16.389 1.00 35.36 140 GLU B C 1
ATOM 3745 O O . GLU B 1 140 ? -0.977 30.829 17.127 1.00 33.95 140 GLU B O 1
ATOM 3751 N N . PRO B 1 141 ? -3.111 31.231 16.594 1.00 37.25 141 PRO B N 1
ATOM 3752 C CA . PRO B 1 141 ? -3.296 31.941 17.867 1.00 34.03 141 PRO B CA 1
ATOM 3753 C C . PRO B 1 141 ? -3.327 30.941 19.000 1.00 35.35 141 PRO B C 1
ATOM 3754 O O . PRO B 1 141 ? -3.455 29.744 18.739 1.00 32.03 141 PRO B O 1
ATOM 3758 N N . PRO B 1 142 ? -3.164 31.408 20.257 1.00 31.67 142 PRO B N 1
ATOM 3759 C CA . PRO B 1 142 ? -3.143 30.430 21.336 1.00 31.59 142 PRO B CA 1
ATOM 3760 C C . PRO B 1 142 ? -4.468 29.682 21.486 1.00 32.17 142 PRO B C 1
ATOM 3761 O O . PRO B 1 142 ? -5.515 30.267 21.300 1.00 33.84 142 PRO B O 1
ATOM 3765 N N . ARG B 1 143 ? -4.417 28.406 21.862 1.00 33.72 143 ARG B N 1
ATOM 3766 C CA . ARG B 1 143 ? -5.650 27.696 22.222 1.00 34.33 143 ARG B CA 1
ATOM 3767 C C . ARG B 1 143 ? -5.637 27.058 23.602 1.00 30.27 143 ARG B C 1
ATOM 3768 O O . ARG B 1 143 ? -4.872 26.112 23.825 1.00 30.25 143 ARG B O 1
ATOM 3776 N N . VAL B 1 144 ? -6.542 27.530 24.477 1.00 29.23 144 VAL B N 1
ATOM 3777 C CA . VAL B 1 144 ? -6.618 27.095 25.903 1.00 28.98 144 VAL B CA 1
ATOM 3778 C C . VAL B 1 144 ? -6.685 25.575 25.940 1.00 30.33 144 VAL B C 1
ATOM 3779 O O . VAL B 1 144 ? -7.364 24.950 25.096 1.00 30.43 144 VAL B O 1
ATOM 3783 N N . PHE B 1 145 ? -5.911 24.978 26.853 1.00 30.71 145 PHE B N 1
ATOM 3784 C CA . PHE B 1 145 ? -5.894 23.529 27.026 1.00 30.61 145 PHE B CA 1
ATOM 3785 C C . PHE B 1 145 ? -6.927 23.273 28.048 1.00 29.84 145 PHE B C 1
ATOM 3786 O O . PHE B 1 145 ? -6.788 23.764 29.156 1.00 30.72 145 PHE B O 1
ATOM 3794 N N . SER B 1 146 ? -7.972 22.517 27.711 1.00 31.08 146 SER B N 1
ATOM 3795 C CA . SER B 1 146 ? -9.085 22.374 28.672 1.00 29.53 146 SER B CA 1
ATOM 3796 C C . SER B 1 146 ? -8.575 21.740 29.933 1.00 27.91 146 SER B C 1
ATOM 3797 O O . SER B 1 146 ? -9.040 22.030 31.033 1.00 29.93 146 SER B O 1
ATOM 3800 N N . GLY B 1 147 ? -7.606 20.863 29.758 1.00 28.84 147 GLY B N 1
ATOM 3801 C CA . GLY B 1 147 ? -7.045 20.083 30.870 1.00 29.56 147 GLY B CA 1
ATOM 3802 C C . GLY B 1 147 ? -6.285 20.961 31.842 1.00 30.23 147 GLY B C 1
ATOM 3803 O O . GLY B 1 147 ? -6.355 20.765 33.063 1.00 28.85 147 GLY B O 1
ATOM 3804 N N . GLN B 1 148 ? -5.566 21.943 31.301 1.00 28.37 148 GLN B N 1
ATOM 3805 C CA . GLN B 1 148 ? -4.787 22.794 32.158 1.00 27.35 148 GLN B CA 1
ATOM 3806 C C . GLN B 1 148 ? -5.725 23.686 32.933 1.00 28.48 148 GLN B C 1
ATOM 3807 O O . GLN B 1 148 ? -5.631 23.773 34.183 1.00 26.28 148 GLN B O 1
ATOM 3813 N N . ARG B 1 149 ? -6.695 24.269 32.213 1.00 32.70 149 ARG B N 1
ATOM 3814 C CA . ARG B 1 149 ? -7.780 25.071 32.818 1.00 33.99 149 ARG B CA 1
ATOM 3815 C C . ARG B 1 149 ? -8.422 24.350 34.013 1.00 32.98 149 ARG B C 1
ATOM 3816 O O . ARG B 1 149 ? -8.605 24.913 35.110 1.00 32.61 149 ARG B O 1
ATOM 3824 N N . GLU B 1 150 ? -8.720 23.079 33.812 1.00 34.37 150 GLU B N 1
ATOM 3825 C CA . GLU B 1 150 ? -9.270 22.273 34.888 1.00 32.60 150 GLU B CA 1
ATOM 3826 C C . GLU B 1 150 ? -8.241 22.097 36.006 1.00 31.32 150 GLU B C 1
ATOM 3827 O O . GLU B 1 150 ? -8.577 22.278 37.180 1.00 32.44 150 GLU B O 1
ATOM 3833 N N . LEU B 1 151 ? -6.999 21.736 35.666 1.00 30.61 151 LEU B N 1
ATOM 3834 C CA . LEU B 1 151 ? -5.983 21.436 36.722 1.00 29.22 151 LEU B CA 1
ATOM 3835 C C . LEU B 1 151 ? -5.634 22.712 37.511 1.00 27.70 151 LEU B C 1
ATOM 3836 O O . LEU B 1 151 ? -5.580 22.718 38.756 1.00 28.80 151 LEU B O 1
ATOM 3841 N N . TYR B 1 152 ? -5.465 23.823 36.811 1.00 26.03 152 TYR B N 1
ATOM 3842 C CA . TYR B 1 152 ? -5.279 25.082 37.530 1.00 26.07 152 TYR B CA 1
ATOM 3843 C C . TYR B 1 152 ? -6.305 25.249 38.622 1.00 26.80 152 TYR B C 1
ATOM 3844 O O . TYR B 1 152 ? -5.988 25.490 39.815 1.00 26.79 152 TYR B O 1
ATOM 3853 N N . ASN B 1 153 ? -7.563 25.156 38.196 1.00 27.88 153 ASN B N 1
ATOM 3854 C CA . ASN B 1 153 ? -8.705 25.276 39.141 1.00 28.84 153 ASN B CA 1
ATOM 3855 C C . ASN B 1 153 ? -8.744 24.209 40.285 1.00 27.69 153 ASN B C 1
ATOM 3856 O O . ASN B 1 153 ? -8.886 24.508 41.504 1.00 28.51 153 ASN B O 1
ATOM 3861 N N . LYS B 1 154 ? -8.565 22.960 39.932 1.00 27.88 154 LYS B N 1
ATOM 3862 C CA . LYS B 1 154 ? -8.596 21.951 40.985 1.00 29.63 154 LYS B CA 1
ATOM 3863 C C . LYS B 1 154 ? -7.450 22.189 42.006 1.00 31.61 154 LYS B C 1
ATOM 3864 O O . LYS B 1 154 ? -7.631 21.970 43.233 1.00 33.44 154 LYS B O 1
ATOM 3870 N N . LEU B 1 155 ? -6.297 22.690 41.528 1.00 29.43 155 LEU B N 1
ATOM 3871 C CA . LEU B 1 155 ? -5.203 23.000 42.465 1.00 28.66 155 LEU B CA 1
ATOM 3872 C C . LEU B 1 155 ? -5.669 24.058 43.417 1.00 27.65 155 LEU B C 1
ATOM 3873 O O . LEU B 1 155 ? -5.550 23.869 44.634 1.00 28.90 155 LEU B O 1
ATOM 3878 N N . MET B 1 156 ? -6.198 25.156 42.870 1.00 27.89 156 MET B N 1
ATOM 3879 C CA . MET B 1 156 ? -6.653 26.285 43.691 1.00 33.25 156 MET B CA 1
ATOM 3880 C C . MET B 1 156 ? -7.662 25.885 44.722 1.00 32.46 156 MET B C 1
ATOM 3881 O O . MET B 1 156 ? -7.558 26.282 45.878 1.00 33.97 156 MET B O 1
ATOM 3886 N N . GLU B 1 157 ? -8.651 25.113 44.274 1.00 35.17 157 GLU B N 1
ATOM 3887 C CA . GLU B 1 157 ? -9.707 24.575 45.112 1.00 35.10 157 GLU B CA 1
ATOM 3888 C C . GLU B 1 157 ? -9.185 23.749 46.272 1.00 36.78 157 GLU B C 1
ATOM 3889 O O . GLU B 1 157 ? -9.809 23.742 47.325 1.00 40.31 157 GLU B O 1
ATOM 3895 N N . ASN B 1 158 ? -8.077 23.031 46.086 1.00 35.00 158 ASN B N 1
ATOM 3896 C CA . ASN B 1 158 ? -7.504 22.257 47.191 1.00 34.32 158 ASN B CA 1
ATOM 3897 C C . ASN B 1 158 ? -6.424 22.991 48.003 1.00 33.39 158 ASN B C 1
ATOM 3898 O O . ASN B 1 158 ? -5.622 22.356 48.694 1.00 30.90 158 ASN B O 1
ATOM 3903 N N . GLY B 1 159 ? -6.434 24.325 47.939 1.00 32.63 159 GLY B N 1
ATOM 3904 C CA . GLY B 1 159 ? -5.494 25.159 48.688 1.00 30.37 159 GLY B CA 1
ATOM 3905 C C . GLY B 1 159 ? -4.047 25.016 48.228 1.00 30.91 159 GLY B C 1
ATOM 3906 O O . GLY B 1 159 ? -3.115 25.158 49.032 1.00 32.28 159 GLY B O 1
ATOM 3907 N N . ILE B 1 160 ? -3.868 24.704 46.939 1.00 30.81 160 ILE B N 1
ATOM 3908 C CA . ILE B 1 160 ? -2.546 24.652 46.309 1.00 29.49 160 ILE B CA 1
ATOM 3909 C C . ILE B 1 160 ? -2.332 25.850 45.384 1.00 28.04 160 ILE B C 1
ATOM 3910 O O . ILE B 1 160 ? -2.989 25.993 44.332 1.00 27.93 160 ILE B O 1
ATOM 3915 N N . GLU B 1 161 ? -1.408 26.715 45.766 1.00 26.54 161 GLU B N 1
ATOM 3916 C CA . GLU B 1 161 ? -1.269 27.953 45.036 1.00 24.55 161 GLU B CA 1
ATOM 3917 C C . GLU B 1 161 ? -0.647 27.721 43.655 1.00 23.99 161 GLU B C 1
ATOM 3918 O O . GLU B 1 161 ? 0.286 26.909 43.495 1.00 22.08 161 GLU B O 1
ATOM 3924 N N . VAL B 1 162 ? -1.202 28.435 42.682 1.00 21.55 162 VAL B N 1
ATOM 3925 C CA . VAL B 1 162 ? -0.849 28.315 41.284 1.00 20.60 162 VAL B CA 1
ATOM 3926 C C . VAL B 1 162 ? -0.089 29.562 40.836 1.00 20.77 162 VAL B C 1
ATOM 3927 O O . VAL B 1 162 ? -0.529 30.733 41.041 1.00 19.62 162 VAL B O 1
ATOM 3931 N N . TYR B 1 163 ? 1.088 29.303 40.277 1.00 19.48 163 TYR B N 1
ATOM 3932 C CA . TYR B 1 163 ? 1.914 30.355 39.721 1.00 17.90 163 TYR B CA 1
ATOM 3933 C C . TYR B 1 163 ? 2.160 30.016 38.283 1.00 16.45 163 TYR B C 1
ATOM 3934 O O . TYR B 1 163 ? 2.266 28.839 37.899 1.00 17.10 163 TYR B O 1
ATOM 3943 N N . VAL B 1 164 ? 2.299 31.047 37.486 1.00 16.58 164 VAL B N 1
ATOM 3944 C CA . VAL B 1 164 ? 2.768 30.899 36.119 1.00 18.07 164 VAL B CA 1
ATOM 3945 C C . VAL B 1 164 ? 4.189 31.479 36.076 1.00 18.78 164 VAL B C 1
ATOM 3946 O O . VAL B 1 164 ? 4.431 32.627 36.556 1.00 18.09 164 VAL B O 1
ATOM 3950 N N . ILE B 1 165 ? 5.120 30.703 35.508 1.00 16.22 165 ILE B N 1
ATOM 3951 C CA . ILE B 1 165 ? 6.415 31.282 35.242 1.00 16.07 165 ILE B CA 1
ATOM 3952 C C . ILE B 1 165 ? 6.737 31.114 33.796 1.00 15.96 165 ILE B C 1
ATOM 3953 O O . ILE B 1 165 ? 6.980 29.957 33.310 1.00 13.63 165 ILE B O 1
ATOM 3958 N N . SER B 1 166 ? 6.740 32.257 33.097 1.00 17.00 166 SER B N 1
ATOM 3959 C CA . SER B 1 166 ? 6.735 32.229 31.625 1.00 15.48 166 SER B CA 1
ATOM 3960 C C . SER B 1 166 ? 7.871 32.932 31.003 1.00 16.71 166 SER B C 1
ATOM 3961 O O . SER B 1 166 ? 8.229 34.020 31.479 1.00 15.51 166 SER B O 1
ATOM 3964 N N . ALA B 1 167 ? 8.429 32.399 29.897 1.00 15.73 167 ALA B N 1
ATOM 3965 C CA . ALA B 1 167 ? 9.411 33.193 29.204 1.00 16.55 167 ALA B CA 1
ATOM 3966 C C . ALA B 1 167 ? 8.765 34.316 28.379 1.00 16.80 167 ALA B C 1
ATOM 3967 O O . ALA B 1 167 ? 9.446 35.042 27.709 1.00 18.84 167 ALA B O 1
ATOM 3969 N N . ALA B 1 168 ? 7.456 34.504 28.459 1.00 16.78 168 ALA B N 1
ATOM 3970 C CA . ALA B 1 168 ? 6.827 35.613 27.686 1.00 14.97 168 ALA B CA 1
ATOM 3971 C C . ALA B 1 168 ? 6.642 36.850 28.579 1.00 15.20 168 ALA B C 1
ATOM 3972 O O . ALA B 1 168 ? 6.594 36.721 29.819 1.00 16.39 168 ALA B O 1
ATOM 3974 N N . HIS B 1 169 ? 6.503 38.035 27.972 1.00 14.41 169 HIS B N 1
ATOM 3975 C CA . HIS B 1 169 ? 6.231 39.228 28.771 1.00 16.94 169 HIS B CA 1
ATOM 3976 C C . HIS B 1 169 ? 5.196 38.973 29.800 1.00 17.62 169 HIS B C 1
ATOM 3977 O O . HIS B 1 169 ? 4.109 38.498 29.476 1.00 17.97 169 HIS B O 1
ATOM 3984 N N . GLU B 1 170 ? 5.518 39.307 31.045 1.00 17.91 170 GLU B N 1
ATOM 3985 C CA . GLU B 1 170 ? 4.630 39.025 32.164 1.00 18.13 170 GLU B CA 1
ATOM 3986 C C . GLU B 1 170 ? 3.283 39.719 31.948 1.00 19.07 170 GLU B C 1
ATOM 3987 O O . GLU B 1 170 ? 2.269 39.172 32.329 1.00 18.76 170 GLU B O 1
ATOM 3993 N N . GLU B 1 171 ? 3.285 40.932 31.390 1.00 19.75 171 GLU B N 1
ATOM 3994 C CA . GLU B 1 171 ? 2.010 41.661 31.261 1.00 22.96 171 GLU B CA 1
ATOM 3995 C C . GLU B 1 171 ? 1.041 41.004 30.230 1.00 22.22 171 GLU B C 1
ATOM 3996 O O . GLU B 1 171 ? -0.171 40.878 30.460 1.00 21.38 171 GLU B O 1
ATOM 4002 N N . LEU B 1 172 ? 1.605 40.518 29.137 1.00 21.19 172 LEU B N 1
ATOM 4003 C CA . LEU B 1 172 ? 0.839 39.781 28.122 1.00 21.82 172 LEU B CA 1
ATOM 4004 C C . LEU B 1 172 ? 0.255 38.491 28.656 1.00 23.13 172 LEU B C 1
ATOM 4005 O O . LEU B 1 172 ? -0.940 38.173 28.408 1.00 21.01 172 LEU B O 1
ATOM 4010 N N . VAL B 1 173 ? 1.090 37.725 29.377 1.00 21.87 173 VAL B N 1
ATOM 4011 C CA . VAL B 1 173 ? 0.674 36.434 29.925 1.00 20.47 173 VAL B CA 1
ATOM 4012 C C . VAL B 1 173 ? -0.408 36.677 30.936 1.00 20.98 173 VAL B C 1
ATOM 4013 O O . VAL B 1 173 ? -1.374 35.891 31.107 1.00 18.89 173 VAL B O 1
ATOM 4017 N N . ARG B 1 174 ? -0.275 37.784 31.649 1.00 22.38 174 ARG B N 1
ATOM 4018 C CA . ARG B 1 174 ? -1.219 38.014 32.743 1.00 22.40 174 ARG B CA 1
ATOM 4019 C C . ARG B 1 174 ? -2.593 38.280 32.103 1.00 22.11 174 ARG B C 1
ATOM 4020 O O . ARG B 1 174 ? -3.625 37.957 32.704 1.00 22.34 174 ARG B O 1
ATOM 4028 N N . MET B 1 175 ? -2.565 38.862 30.901 1.00 20.96 175 MET B N 1
ATOM 4029 C CA . MET B 1 175 ? -3.772 39.273 30.209 1.00 22.79 175 MET B CA 1
ATOM 4030 C C . MET B 1 175 ? -4.605 38.064 29.836 1.00 25.10 175 MET B C 1
ATOM 4031 O O . MET B 1 175 ? -5.792 38.181 29.537 1.00 27.24 175 MET B O 1
ATOM 4036 N N . VAL B 1 176 ? -4.013 36.883 29.904 1.00 24.66 176 VAL B N 1
ATOM 4037 C CA . VAL B 1 176 ? -4.762 35.701 29.590 1.00 23.74 176 VAL B CA 1
ATOM 4038 C C . VAL B 1 176 ? -4.930 34.932 30.860 1.00 24.45 176 VAL B C 1
ATOM 4039 O O . VAL B 1 176 ? -6.056 34.677 31.266 1.00 23.85 176 VAL B O 1
ATOM 4043 N N . ALA B 1 177 ? -3.820 34.591 31.526 1.00 23.69 177 ALA B N 1
ATOM 4044 C CA . ALA B 1 177 ? -3.853 33.708 32.711 1.00 22.62 177 ALA B CA 1
ATOM 4045 C C . ALA B 1 177 ? -4.746 34.251 33.792 1.00 22.90 177 ALA B C 1
ATOM 4046 O O . ALA B 1 177 ? -5.428 33.487 34.523 1.00 22.66 177 ALA B O 1
ATOM 4048 N N . ALA B 1 178 ? -4.706 35.562 33.963 1.00 22.76 178 ALA B N 1
ATOM 4049 C CA . ALA B 1 178 ? -5.480 36.119 35.091 1.00 22.34 178 ALA B CA 1
ATOM 4050 C C . ALA B 1 178 ? -6.839 36.743 34.706 1.00 24.90 178 ALA B C 1
ATOM 4051 O O . ALA B 1 178 ? -7.534 37.315 35.565 1.00 24.96 178 ALA B O 1
ATOM 4053 N N . ASP B 1 179 ? -7.206 36.692 33.429 1.00 24.30 179 ASP B N 1
ATOM 4054 C CA . ASP B 1 179 ? -8.504 37.239 33.058 1.00 24.51 179 ASP B CA 1
ATOM 4055 C C . ASP B 1 179 ? -9.526 36.083 33.138 1.00 25.72 179 ASP B C 1
ATOM 4056 O O . ASP B 1 179 ? -9.431 35.151 32.378 1.00 23.68 179 ASP B O 1
ATOM 4061 N N . PRO B 1 180 ? -10.501 36.165 34.060 1.00 27.64 180 PRO B N 1
ATOM 4062 C CA . PRO B 1 180 ? -11.430 35.045 34.321 1.00 29.59 180 PRO B CA 1
ATOM 4063 C C . PRO B 1 180 ? -12.120 34.512 33.074 1.00 32.52 180 PRO B C 1
ATOM 4064 O O . PRO B 1 180 ? -12.427 33.288 33.006 1.00 33.36 180 PRO B O 1
ATOM 4068 N N . ARG B 1 181 ? -12.293 35.390 32.079 1.00 30.87 181 ARG B N 1
ATOM 4069 C CA . ARG B 1 181 ? -12.918 35.010 30.828 1.00 32.52 181 ARG B CA 1
ATOM 4070 C C . ARG B 1 181 ? -12.196 33.832 30.146 1.00 33.45 181 ARG B C 1
ATOM 4071 O O . ARG B 1 181 ? -12.783 33.165 29.310 1.00 28.69 181 ARG B O 1
ATOM 4079 N N . TYR B 1 182 ? -10.924 33.582 30.485 1.00 31.23 182 TYR B N 1
ATOM 4080 C CA . TYR B 1 182 ? -10.184 32.488 29.842 1.00 27.05 182 TYR B CA 1
ATOM 4081 C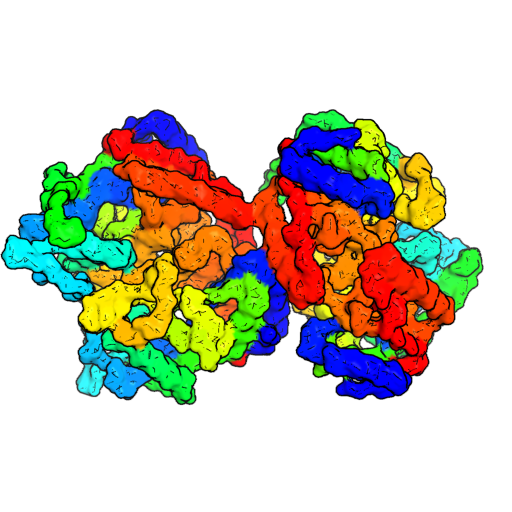 C . TYR B 1 182 ? -10.178 31.261 30.672 1.00 25.38 182 TYR B C 1
ATOM 4082 O O . TYR B 1 182 ? -9.735 30.183 30.201 1.00 24.70 182 TYR B O 1
ATOM 4091 N N . GLY B 1 183 ? -10.658 31.421 31.903 1.00 23.83 183 GLY B N 1
ATOM 4092 C CA . GLY B 1 183 ? -10.993 30.279 32.746 1.00 23.71 183 GLY B CA 1
ATOM 4093 C C . GLY B 1 183 ? -9.852 29.698 33.558 1.00 25.18 183 GLY B C 1
ATOM 4094 O O . GLY B 1 183 ? -10.017 28.681 34.215 1.00 25.82 183 GLY B O 1
ATOM 4095 N N . TYR B 1 184 ? -8.662 30.291 33.488 1.00 24.25 184 TYR B N 1
ATOM 4096 C CA . TYR B 1 184 ? -7.574 29.782 34.308 1.00 23.41 184 TYR B CA 1
ATOM 4097 C C . TYR B 1 184 ? -7.739 30.266 35.752 1.00 24.57 184 TYR B C 1
ATOM 4098 O O . TYR B 1 184 ? -7.430 29.528 36.678 1.00 25.89 184 TYR B O 1
ATOM 4107 N N . ASN B 1 185 ? -8.240 31.501 35.924 1.00 25.95 185 ASN B N 1
ATOM 4108 C CA . ASN B 1 185 ? -8.332 32.176 37.245 1.00 27.99 185 ASN B CA 1
ATOM 4109 C C . ASN B 1 185 ? -7.083 32.207 38.084 1.00 28.25 185 ASN B C 1
ATOM 4110 O O . ASN B 1 185 ? -7.136 32.037 39.287 1.00 27.95 185 ASN B O 1
ATOM 4115 N N . ALA B 1 186 ? -5.944 32.393 37.441 1.00 28.69 186 ALA B N 1
ATOM 4116 C CA . ALA B 1 186 ? -4.721 32.632 38.191 1.00 27.38 186 ALA B CA 1
ATOM 4117 C C . ALA B 1 186 ? -4.822 34.023 38.867 1.00 26.99 186 ALA B C 1
ATOM 4118 O O . ALA B 1 186 ? -5.395 34.950 38.285 1.00 23.83 186 ALA B O 1
ATOM 4120 N N . LYS B 1 187 ? -4.280 34.163 40.073 1.00 26.15 187 LYS B N 1
ATOM 4121 C CA . LYS B 1 187 ? -4.147 35.482 40.660 1.00 27.68 187 LYS B CA 1
ATOM 4122 C C . LYS B 1 187 ? -3.125 36.333 39.841 1.00 26.45 187 LYS B C 1
ATOM 4123 O O . LYS B 1 187 ? -2.094 35.860 39.434 1.00 25.26 187 LYS B O 1
ATOM 4129 N N . PRO B 1 188 ? -3.438 37.597 39.578 1.00 26.40 188 PRO B N 1
ATOM 4130 C CA . PRO B 1 188 ? -2.554 38.385 38.743 1.00 24.30 188 PRO B CA 1
ATOM 4131 C C . PRO B 1 188 ? -1.137 38.499 39.353 1.00 22.87 188 PRO B C 1
ATOM 4132 O O . PRO B 1 188 ? -0.151 38.362 38.629 1.00 23.05 188 PRO B O 1
ATOM 4136 N N . GLU B 1 189 ? -1.043 38.670 40.668 1.00 21.70 189 GLU B N 1
ATOM 4137 C CA . GLU B 1 189 ? 0.270 38.684 41.333 1.00 21.81 189 GLU B CA 1
ATOM 4138 C C . GLU B 1 189 ? 1.019 37.364 41.187 1.00 20.26 189 GLU B C 1
ATOM 4139 O O . GLU B 1 189 ? 2.230 37.321 41.408 1.00 20.77 189 GLU B O 1
ATOM 4145 N N . ASN B 1 190 ? 0.316 36.293 40.827 1.00 19.93 190 ASN B N 1
ATOM 4146 C CA . ASN B 1 190 ? 0.948 34.969 40.708 1.00 20.95 190 ASN B CA 1
ATOM 4147 C C . ASN B 1 190 ? 1.400 34.650 39.300 1.00 21.21 190 ASN B C 1
ATOM 4148 O O . ASN B 1 190 ? 1.930 33.538 39.037 1.00 22.72 190 ASN B O 1
ATOM 4153 N N . VAL B 1 191 ? 1.193 35.618 38.410 1.00 20.32 191 VAL B N 1
ATOM 4154 C CA . VAL B 1 191 ? 1.714 35.533 37.043 1.00 20.54 191 VAL B CA 1
ATOM 4155 C C . VAL B 1 191 ? 3.111 36.171 36.992 1.00 18.67 191 VAL B C 1
ATOM 4156 O O . VAL B 1 191 ? 3.255 37.400 37.184 1.00 17.35 191 VAL B O 1
ATOM 4160 N N . ILE B 1 192 ? 4.103 35.309 36.734 1.00 16.58 192 ILE B N 1
ATOM 4161 C CA . ILE B 1 192 ? 5.540 35.678 36.659 1.00 17.13 192 ILE B CA 1
ATOM 4162 C C . ILE B 1 192 ? 6.091 35.439 35.223 1.00 17.33 192 ILE B C 1
ATOM 4163 O O . ILE B 1 192 ? 6.029 34.315 34.682 1.00 18.88 192 ILE B O 1
ATOM 4168 N N . GLY B 1 193 ? 6.634 36.484 34.637 1.00 16.40 193 GLY B N 1
ATOM 4169 C CA . GLY B 1 193 ? 7.105 36.438 33.249 1.00 16.19 193 GLY B CA 1
ATOM 4170 C C . GLY B 1 193 ? 8.163 37.481 33.006 1.00 16.92 193 GLY B C 1
ATOM 4171 O O . GLY B 1 193 ? 8.753 38.020 33.947 1.00 20.31 193 GLY B O 1
ATOM 4172 N N . VAL B 1 194 ? 8.430 37.788 31.759 1.00 16.37 194 VAL B N 1
ATOM 4173 C CA . VAL B 1 194 ? 9.556 38.659 31.419 1.00 15.73 194 VAL B CA 1
ATOM 4174 C C . VAL B 1 194 ? 9.010 40.044 31.724 1.00 15.78 194 VAL B C 1
ATOM 4175 O O . VAL B 1 194 ? 7.926 40.381 31.244 1.00 13.71 194 VAL B O 1
ATOM 4179 N N . THR B 1 195 ? 9.755 40.824 32.514 1.00 14.43 195 THR B N 1
ATOM 4180 C CA . THR B 1 195 ? 9.311 42.120 32.990 1.00 14.30 195 THR B CA 1
ATOM 4181 C C . THR B 1 195 ? 10.156 43.183 32.378 1.00 13.94 195 THR B C 1
ATOM 4182 O O . THR B 1 195 ? 11.383 43.062 32.370 1.00 14.23 195 THR B O 1
ATOM 4186 N N . THR B 1 196 ? 9.544 44.183 31.771 1.00 13.60 196 THR B N 1
ATOM 4187 C CA . THR B 1 196 ? 10.306 45.335 31.329 1.00 14.31 196 THR B CA 1
ATOM 4188 C C . THR B 1 196 ? 9.786 46.604 32.018 1.00 14.86 196 THR B C 1
ATOM 4189 O O . THR B 1 196 ? 8.673 46.613 32.535 1.00 15.27 196 THR B O 1
ATOM 4193 N N . LEU B 1 197 ? 10.550 47.698 31.993 1.00 13.92 197 LEU B N 1
ATOM 4194 C CA . LEU B 1 197 ? 10.030 48.838 32.695 1.00 14.72 197 LEU B CA 1
ATOM 4195 C C . LEU B 1 197 ? 8.775 49.339 31.987 1.00 15.12 197 LEU B C 1
ATOM 4196 O O . LEU B 1 197 ? 8.728 49.491 30.745 1.00 14.70 197 LEU B O 1
ATOM 4201 N N . LEU B 1 198 ? 7.761 49.589 32.811 1.00 17.42 198 LEU B N 1
ATOM 4202 C CA . LEU B 1 198 ? 6.542 50.289 32.403 1.00 17.01 198 LEU B CA 1
ATOM 4203 C C . LEU B 1 198 ? 6.674 51.786 32.697 1.00 18.25 198 LEU B C 1
ATOM 4204 O O . LEU B 1 198 ? 7.201 52.165 33.740 1.00 18.88 198 LEU B O 1
ATOM 4209 N N . LYS B 1 199 ? 6.254 52.631 31.770 1.00 19.16 199 LYS B N 1
ATOM 4210 C CA . LYS B 1 199 ? 6.542 54.052 31.910 1.00 20.57 199 LYS B CA 1
ATOM 4211 C C . LYS B 1 199 ? 5.229 54.835 31.967 1.00 22.03 199 LYS B C 1
ATOM 4212 O O . LYS B 1 199 ? 4.302 54.588 31.193 1.00 23.26 199 LYS B O 1
ATOM 4218 N N . ASN B 1 200 ? 5.131 55.727 32.947 1.00 23.79 200 ASN B N 1
ATOM 4219 C CA . ASN B 1 200 ? 3.994 56.656 33.042 1.00 23.63 200 ASN B CA 1
ATOM 4220 C C . ASN B 1 200 ? 4.267 57.783 32.065 1.00 24.84 200 ASN B C 1
ATOM 4221 O O . ASN B 1 200 ? 5.248 58.522 32.242 1.00 24.13 200 ASN B O 1
ATOM 4226 N N . ARG B 1 201 ? 3.434 57.926 31.032 1.00 25.51 201 ARG B N 1
ATOM 4227 C CA . ARG B 1 201 ? 3.680 58.940 30.010 1.00 27.66 201 ARG B CA 1
ATOM 4228 C C . ARG B 1 201 ? 3.507 60.363 30.494 1.00 30.08 201 ARG B C 1
ATOM 4229 O O . ARG B 1 201 ? 3.940 61.294 29.822 1.00 29.80 201 ARG B O 1
ATOM 4237 N N . LYS B 1 202 ? 2.833 60.530 31.633 1.00 32.88 202 LYS B N 1
ATOM 4238 C CA . LYS B 1 202 ? 2.671 61.857 32.280 1.00 32.36 202 LYS B CA 1
ATOM 4239 C C . LYS B 1 202 ? 3.773 62.185 33.290 1.00 30.73 202 LYS B C 1
ATOM 4240 O O . LYS B 1 202 ? 4.318 63.283 33.281 1.00 31.36 202 LYS B O 1
ATOM 4246 N N . THR B 1 203 ? 4.183 61.247 34.128 1.00 29.04 203 THR B N 1
ATOM 4247 C CA . THR B 1 203 ? 5.142 61.669 35.140 1.00 29.43 203 THR B CA 1
ATOM 4248 C C . THR B 1 203 ? 6.572 61.284 34.802 1.00 28.39 203 THR B C 1
ATOM 4249 O O . THR B 1 203 ? 7.507 61.801 35.381 1.00 30.29 203 THR B O 1
ATOM 4253 N N . GLY B 1 204 ? 6.720 60.335 33.893 1.00 29.15 204 GLY B N 1
ATOM 4254 C CA . GLY B 1 204 ? 8.017 59.766 33.586 1.00 28.73 204 GLY B CA 1
ATOM 4255 C C . GLY B 1 204 ? 8.386 58.642 34.531 1.00 26.12 204 GLY B C 1
ATOM 4256 O O . GLY B 1 204 ? 9.421 58.007 34.358 1.00 28.28 204 GLY B O 1
ATOM 4257 N N . GLU B 1 205 ? 7.571 58.439 35.552 1.00 24.43 205 GLU B N 1
ATOM 4258 C CA . GLU B 1 205 ? 7.802 57.351 36.487 1.00 25.20 205 GLU B CA 1
ATOM 4259 C C . GLU B 1 205 ? 7.963 55.947 35.847 1.00 23.70 205 GLU B C 1
ATOM 4260 O O . GLU B 1 205 ? 7.179 55.532 35.000 1.00 19.35 205 GLU B O 1
ATOM 4266 N N . LEU B 1 206 ? 8.936 55.190 36.352 1.00 22.90 206 LEU B N 1
ATOM 4267 C CA . LEU B 1 206 ? 9.147 53.851 35.846 1.00 21.36 206 LEU B CA 1
ATOM 4268 C C . LEU B 1 206 ? 8.843 52.828 36.920 1.00 20.84 206 LEU B C 1
ATOM 4269 O O . LEU B 1 206 ? 9.244 52.980 38.059 1.00 21.70 206 LEU B O 1
ATOM 4274 N N . THR B 1 207 ? 8.126 51.772 36.549 1.00 18.39 207 THR B N 1
ATOM 4275 C CA . THR B 1 207 ? 7.682 50.839 37.538 1.00 16.85 207 THR B CA 1
ATOM 4276 C C . THR B 1 207 ? 7.571 49.463 36.893 1.00 15.70 207 THR B C 1
ATOM 4277 O O . THR B 1 207 ? 7.659 49.356 35.693 1.00 16.19 207 THR B O 1
ATOM 4281 N N . THR B 1 208 ? 7.347 48.418 37.679 1.00 15.65 208 THR B N 1
ATOM 4282 C CA . THR B 1 208 ? 6.962 47.162 37.122 1.00 15.53 208 THR B CA 1
ATOM 4283 C C . THR B 1 208 ? 6.048 46.529 38.127 1.00 16.24 208 THR B C 1
ATOM 4284 O O . THR B 1 208 ? 6.052 46.890 39.284 1.00 15.05 208 THR B O 1
ATOM 4288 N N . ALA B 1 209 ? 5.260 45.579 37.672 1.00 17.03 209 ALA B N 1
ATOM 4289 C CA . ALA B 1 209 ? 4.373 44.868 38.571 1.00 18.04 209 ALA B CA 1
ATOM 4290 C C . ALA B 1 209 ? 5.158 44.131 39.624 1.00 16.82 209 ALA B C 1
ATOM 4291 O O . ALA B 1 209 ? 4.749 44.083 40.778 1.00 18.09 209 ALA B O 1
ATOM 4293 N N . ARG B 1 210 ? 6.253 43.505 39.244 1.00 15.39 210 ARG B N 1
ATOM 4294 C CA . ARG B 1 210 ? 7.087 42.798 40.267 1.00 15.46 210 ARG B CA 1
ATOM 4295 C C . ARG B 1 210 ? 7.493 43.732 41.444 1.00 15.87 210 ARG B C 1
ATOM 4296 O O . ARG B 1 210 ? 7.375 43.371 42.586 1.00 14.67 210 ARG B O 1
ATOM 4304 N N . LYS B 1 211 ? 7.925 44.942 41.138 1.00 15.26 211 LYS B N 1
ATOM 4305 C CA . LYS B 1 211 ? 8.268 45.928 42.208 1.00 17.03 211 LYS B CA 1
ATOM 4306 C C . LYS B 1 211 ? 7.035 46.251 43.030 1.00 17.47 211 LYS B C 1
ATOM 4307 O O . LYS B 1 211 ? 7.095 46.239 44.246 1.00 16.68 211 LYS B O 1
ATOM 4313 N N . GLN B 1 212 ? 5.898 46.547 42.362 1.00 18.62 212 GLN B N 1
ATOM 4314 C CA . GLN B 1 212 ? 4.662 46.889 43.129 1.00 18.47 212 GLN B CA 1
ATOM 4315 C C . GLN B 1 212 ? 4.305 45.749 44.037 1.00 16.91 212 GLN B C 1
ATOM 4316 O O . GLN B 1 212 ? 4.074 45.939 45.203 1.00 17.01 212 GLN B O 1
ATOM 4322 N N . ILE B 1 213 ? 4.301 44.540 43.510 1.00 18.29 213 ILE B N 1
ATOM 4323 C CA . ILE B 1 213 ? 4.026 43.348 44.308 1.00 18.43 213 ILE B CA 1
ATOM 4324 C C . ILE B 1 213 ? 5.003 43.220 45.505 1.00 22.35 213 ILE B C 1
ATOM 4325 O O . ILE B 1 213 ? 4.557 43.072 46.621 1.00 21.89 213 ILE B O 1
ATOM 4330 N N . ALA B 1 214 ? 6.326 43.249 45.277 1.00 22.65 214 ALA B N 1
ATOM 4331 C CA . ALA B 1 214 ? 7.287 43.114 46.395 1.00 26.13 214 ALA B CA 1
ATOM 4332 C C . ALA B 1 214 ? 7.027 44.164 47.487 1.00 27.29 214 ALA B C 1
ATOM 4333 O O . ALA B 1 214 ? 7.205 43.878 48.651 1.00 31.76 214 ALA B O 1
ATOM 4335 N N . GLU B 1 215 ? 6.603 45.366 47.095 1.00 29.19 215 GLU B N 1
ATOM 4336 C CA . GLU B 1 215 ? 6.287 46.476 48.006 1.00 29.45 215 GLU B CA 1
ATOM 4337 C C . GLU B 1 215 ? 4.860 46.453 48.580 1.00 29.20 215 GLU B C 1
ATOM 4338 O O . GLU B 1 215 ? 4.495 47.330 49.348 1.00 29.04 215 GLU B O 1
ATOM 4344 N N . GLY B 1 216 ? 4.075 45.454 48.173 1.00 29.68 216 GLY B N 1
ATOM 4345 C CA . GLY B 1 216 ? 2.682 45.293 48.538 1.00 28.20 216 GLY B CA 1
ATOM 4346 C C . GLY B 1 216 ? 1.817 46.475 48.147 1.00 28.96 216 GLY B C 1
ATOM 4347 O O . GLY B 1 216 ? 0.940 46.867 48.897 1.00 33.07 216 GLY B O 1
ATOM 4348 N N . LYS B 1 217 ? 2.104 47.096 47.018 1.00 28.34 217 LYS B N 1
ATOM 4349 C CA . LYS B 1 217 ? 1.219 48.122 46.435 1.00 30.82 217 LYS B CA 1
ATOM 4350 C C . LYS B 1 217 ? 0.777 47.726 44.986 1.00 26.62 217 LYS B C 1
ATOM 4351 O O . LYS B 1 217 ? 0.804 48.541 44.100 1.00 26.18 217 LYS B O 1
ATOM 4357 N N . TYR B 1 218 ? 0.462 46.464 44.729 1.00 26.61 218 TYR B N 1
ATOM 4358 C CA . TYR B 1 218 ? 0.105 46.079 43.360 1.00 25.54 218 TYR B CA 1
ATOM 4359 C C . TYR B 1 218 ? -1.372 46.449 43.030 1.00 25.22 218 TYR B C 1
ATOM 4360 O O . TYR B 1 218 ? -2.269 45.937 43.680 1.00 24.26 218 TYR B O 1
ATOM 4369 N N . ASP B 1 219 ? -1.586 47.341 42.059 1.00 23.96 219 ASP B N 1
ATOM 4370 C CA . ASP B 1 219 ? -2.913 47.508 41.424 1.00 26.82 219 ASP B CA 1
ATOM 4371 C C . ASP B 1 219 ? -2.910 47.327 39.901 1.00 25.00 219 ASP B C 1
ATOM 4372 O O . ASP B 1 219 ? -2.490 48.247 39.175 1.00 24.34 219 ASP B O 1
ATOM 4377 N N . PRO B 1 220 ? -3.464 46.208 39.409 1.00 26.57 220 PRO B N 1
ATOM 4378 C CA . PRO B 1 220 ? -3.382 45.927 37.992 1.00 27.29 220 PRO B CA 1
ATOM 4379 C C . PRO B 1 220 ? -4.049 47.026 37.159 1.00 29.73 220 PRO B C 1
ATOM 4380 O O . PRO B 1 220 ? -3.513 47.403 36.133 1.00 25.26 220 PRO B O 1
ATOM 4384 N N . LYS B 1 221 ? -5.178 47.564 37.643 1.00 32.60 221 LYS B N 1
ATOM 4385 C CA . LYS B 1 221 ? -5.919 48.582 36.902 1.00 32.95 221 LYS B CA 1
ATOM 4386 C C . LYS B 1 221 ? -5.060 49.802 36.692 1.00 31.07 221 LYS B C 1
ATOM 4387 O O . LYS B 1 221 ? -5.071 50.381 35.626 1.00 29.30 221 LYS B O 1
ATOM 4393 N N . ALA B 1 222 ? -4.333 50.210 37.730 1.00 31.19 222 ALA B N 1
ATOM 4394 C CA . ALA B 1 222 ? -3.443 51.384 37.639 1.00 27.81 222 ALA B CA 1
ATOM 4395 C C . ALA B 1 222 ? -2.358 51.213 36.601 1.00 25.40 222 ALA B C 1
ATOM 4396 O O . ALA B 1 222 ? -1.775 52.168 36.175 1.00 26.91 222 ALA B O 1
ATOM 4398 N N . ASN B 1 223 ? -2.056 50.002 36.190 1.00 23.72 223 ASN B N 1
ATOM 4399 C CA . ASN B 1 223 ? -0.955 49.856 35.200 1.00 23.37 223 ASN B CA 1
ATOM 4400 C C . ASN B 1 223 ? -1.375 49.946 33.747 1.00 24.33 223 ASN B C 1
ATOM 4401 O O . ASN B 1 223 ? -0.517 50.008 32.850 1.00 24.92 223 ASN B O 1
ATOM 4406 N N . LEU B 1 224 ? -2.701 49.948 33.513 1.00 23.79 224 LEU B N 1
ATOM 4407 C CA . LEU B 1 224 ? -3.271 49.842 32.176 1.00 22.54 224 LEU B CA 1
ATOM 4408 C C . LEU B 1 224 ? -2.816 50.911 31.243 1.00 20.32 224 LEU B C 1
ATOM 4409 O O . LEU B 1 224 ? -2.611 50.631 30.087 1.00 18.38 224 LEU B O 1
ATOM 4414 N N . ASP B 1 225 ? -2.619 52.135 31.731 1.00 21.46 225 ASP B N 1
ATOM 4415 C CA . ASP B 1 225 ? -2.218 53.214 30.818 1.00 22.86 225 ASP B CA 1
ATOM 4416 C C . ASP B 1 225 ? -0.723 53.503 30.801 1.00 21.33 225 ASP B C 1
ATOM 4417 O O . ASP B 1 225 ? -0.254 54.418 30.135 1.00 23.57 225 ASP B O 1
ATOM 4422 N N . LEU B 1 226 ? 0.026 52.693 31.507 1.00 20.09 226 LEU B N 1
ATOM 4423 C CA . LEU B 1 226 ? 1.496 52.702 31.399 1.00 19.58 226 LEU B CA 1
ATOM 4424 C C . LEU B 1 226 ? 1.991 52.134 30.049 1.00 17.36 226 LEU B C 1
ATOM 4425 O O . LEU B 1 226 ? 1.441 51.192 29.515 1.00 19.35 226 LEU B O 1
ATOM 4430 N N . GLU B 1 227 ? 3.070 52.679 29.536 1.00 16.61 227 GLU B N 1
ATOM 4431 C CA . GLU B 1 227 ? 3.642 52.215 28.295 1.00 18.71 227 GLU B CA 1
ATOM 4432 C C . GLU B 1 227 ? 4.774 51.225 28.540 1.00 19.28 227 GLU B C 1
ATOM 4433 O O . GLU B 1 227 ? 5.692 51.473 29.365 1.00 18.09 227 GLU B O 1
ATOM 4439 N N . VAL B 1 228 ? 4.713 50.098 27.832 1.00 20.15 228 VAL B N 1
ATOM 4440 C CA . VAL B 1 228 ? 5.749 49.089 27.937 1.00 17.30 228 VAL B CA 1
ATOM 4441 C C . VAL B 1 228 ? 6.969 49.695 27.343 1.00 18.62 228 VAL B C 1
ATOM 4442 O O . VAL B 1 228 ? 6.909 50.273 26.263 1.00 20.05 228 VAL B O 1
ATOM 4446 N N . THR B 1 229 ? 8.085 49.616 28.070 1.00 17.00 229 THR B N 1
ATOM 4447 C CA . THR B 1 229 ? 9.361 49.938 27.481 1.00 16.19 229 THR B CA 1
ATOM 4448 C C . THR B 1 229 ? 10.204 48.632 27.431 1.00 16.00 229 THR B C 1
ATOM 4449 O O . THR B 1 229 ? 9.864 47.580 28.104 1.00 17.47 229 THR B O 1
ATOM 4453 N N . PRO B 1 230 ? 11.270 48.669 26.622 1.00 15.28 230 PRO B N 1
ATOM 4454 C CA . PRO B 1 230 ? 12.105 47.497 26.419 1.00 16.86 230 PRO B CA 1
ATOM 4455 C C . PRO B 1 230 ? 13.060 47.184 27.592 1.00 16.71 230 PRO B C 1
ATOM 4456 O O . PRO B 1 230 ? 13.683 46.131 27.589 1.00 15.75 230 PRO B O 1
ATOM 4460 N N . TYR B 1 231 ? 13.209 48.113 28.546 1.00 16.17 231 TYR B N 1
ATOM 4461 C CA . TYR B 1 231 ? 14.302 47.977 29.519 1.00 16.27 231 TYR B CA 1
ATOM 4462 C C . TYR B 1 231 ? 14.069 46.770 30.443 1.00 15.86 231 TYR B C 1
ATOM 4463 O O . TYR B 1 231 ? 13.048 46.700 31.114 1.00 17.15 231 TYR B O 1
ATOM 4472 N N . LEU B 1 232 ? 15.010 45.827 30.453 1.00 15.97 232 LEU B N 1
ATOM 4473 C CA . LEU B 1 232 ? 14.791 44.515 31.040 1.00 15.06 232 LEU B CA 1
ATOM 4474 C C . LEU B 1 232 ? 15.055 44.432 32.563 1.00 16.33 232 LEU B C 1
ATOM 4475 O O . LEU B 1 232 ? 16.134 44.797 33.090 1.00 15.88 232 LEU B O 1
ATOM 4480 N N . TRP B 1 233 ? 14.030 43.956 33.238 1.00 15.24 233 TRP B N 1
ATOM 4481 C CA . TRP B 1 233 ? 14.040 43.719 34.643 1.00 15.93 233 TRP B CA 1
ATOM 4482 C C . TRP B 1 233 ? 14.453 42.280 34.780 1.00 17.51 233 TRP B C 1
ATOM 4483 O O . TRP B 1 233 ? 14.372 41.497 33.786 1.00 17.31 233 TRP B O 1
ATOM 4494 N N . THR B 1 234 ? 14.837 41.885 36.003 1.00 16.47 234 THR B N 1
ATOM 4495 C CA . THR B 1 234 ? 15.335 40.525 36.232 1.00 16.21 234 THR B CA 1
ATOM 4496 C C . THR B 1 234 ? 14.850 40.067 37.579 1.00 17.08 234 THR B C 1
ATOM 4497 O O . THR B 1 234 ? 14.650 40.891 38.465 1.00 19.33 234 THR B O 1
ATOM 4501 N N . PRO B 1 235 ? 14.753 38.759 37.793 1.00 16.50 235 PRO B N 1
ATOM 4502 C CA . PRO B 1 235 ? 15.201 37.624 36.942 1.00 16.70 235 PRO B CA 1
ATOM 4503 C C . PRO B 1 235 ? 14.494 37.603 35.586 1.00 17.49 235 PRO B C 1
ATOM 4504 O O . PRO B 1 235 ? 13.279 37.909 35.475 1.00 17.64 235 PRO B O 1
ATOM 4508 N N . ALA B 1 236 ? 15.247 37.301 34.547 1.00 17.26 236 ALA B N 1
ATOM 4509 C CA . ALA B 1 236 ? 14.635 36.988 33.244 1.00 16.61 236 ALA B CA 1
ATOM 4510 C C . ALA B 1 236 ? 14.134 35.531 33.284 1.00 15.81 236 ALA B C 1
ATOM 4511 O O . ALA B 1 236 ? 14.893 34.615 33.487 1.00 16.02 236 ALA B O 1
ATOM 4513 N N . THR B 1 237 ? 12.835 35.370 33.141 1.00 17.08 237 THR B N 1
ATOM 4514 C CA . THR B 1 237 ? 12.133 34.118 33.493 1.00 15.83 237 THR B CA 1
ATOM 4515 C C . THR B 1 237 ? 12.222 33.107 32.367 1.00 16.26 237 THR B C 1
ATOM 4516 O O . THR B 1 237 ? 11.194 32.770 31.789 1.00 16.26 237 THR B O 1
ATOM 4520 N N . TRP B 1 238 ? 13.454 32.695 32.003 1.00 16.31 238 TRP B N 1
ATOM 4521 C CA . TRP B 1 238 ? 13.669 31.592 31.055 1.00 15.42 238 TRP B CA 1
ATOM 4522 C C . TRP B 1 238 ? 14.869 30.832 31.534 1.00 15.77 238 TRP B C 1
ATOM 4523 O O . TRP B 1 238 ? 15.754 31.449 32.144 1.00 14.26 238 TRP B O 1
ATOM 4534 N N . MET B 1 239 ? 14.924 29.508 31.271 1.00 16.53 239 MET B N 1
ATOM 4535 C CA . MET B 1 239 ? 16.119 28.698 31.566 1.00 16.00 239 MET B CA 1
ATOM 4536 C C . MET B 1 239 ? 16.387 28.822 33.075 1.00 15.76 239 MET B C 1
ATOM 4537 O O . MET B 1 239 ? 15.416 28.643 33.851 1.00 15.75 239 MET B O 1
ATOM 4542 N N . ALA B 1 240 ? 17.629 29.094 33.512 1.00 13.29 240 ALA B N 1
ATOM 4543 C CA . ALA B 1 240 ? 17.889 29.110 34.964 1.00 14.99 240 ALA B CA 1
ATOM 4544 C C . ALA B 1 240 ? 17.140 30.271 35.651 1.00 14.06 240 ALA B C 1
ATOM 4545 O O . ALA B 1 240 ? 16.848 30.213 36.834 1.00 15.46 240 ALA B O 1
ATOM 4547 N N . GLY B 1 241 ? 16.835 31.324 34.889 1.00 13.80 241 GLY B N 1
ATOM 4548 C CA . GLY B 1 241 ? 15.950 32.409 35.337 1.00 14.36 241 GLY B CA 1
ATOM 4549 C C . GLY B 1 241 ? 14.562 32.026 35.870 1.00 15.97 241 GLY B C 1
ATOM 4550 O O . GLY B 1 241 ? 14.004 32.733 36.758 1.00 13.78 241 GLY B O 1
ATOM 4551 N N . LYS B 1 242 ? 14.013 30.888 35.388 1.00 16.03 242 LYS B N 1
ATOM 4552 C CA . LYS B 1 242 ? 12.724 30.339 35.922 1.00 15.54 242 LYS B CA 1
ATOM 4553 C C . LYS B 1 242 ? 12.933 29.873 37.361 1.00 15.88 242 LYS B C 1
ATOM 4554 O O . LYS B 1 242 ? 12.123 30.193 38.228 1.00 14.49 242 LYS B O 1
ATOM 4560 N N . GLN B 1 243 ? 14.025 29.139 37.610 1.00 14.72 243 GLN B N 1
ATOM 4561 C CA . GLN B 1 243 ? 14.397 28.796 38.966 1.00 15.95 243 GLN B CA 1
ATOM 4562 C C . GLN B 1 243 ? 14.731 30.057 39.813 1.00 14.98 243 GLN B C 1
ATOM 4563 O O . GLN B 1 243 ? 14.278 30.170 40.947 1.00 16.83 243 GLN B O 1
ATOM 4569 N N . ALA B 1 244 ? 15.498 30.988 39.274 1.00 13.51 244 ALA B N 1
ATOM 4570 C CA . ALA B 1 244 ? 15.716 32.275 39.963 1.00 12.85 244 ALA B CA 1
ATOM 4571 C C . ALA B 1 244 ? 14.399 32.912 40.350 1.00 13.89 244 ALA B C 1
ATOM 4572 O O . ALA B 1 244 ? 14.213 33.409 41.477 1.00 14.91 244 ALA B O 1
ATOM 4574 N N . ALA B 1 245 ? 13.449 32.909 39.410 1.00 15.66 245 ALA B N 1
ATOM 4575 C CA . ALA B 1 245 ? 12.103 33.535 39.676 1.00 15.15 245 ALA B CA 1
ATOM 4576 C C . ALA B 1 245 ? 11.427 32.854 40.868 1.00 15.40 245 ALA B C 1
ATOM 4577 O O . ALA B 1 245 ? 10.860 33.523 41.730 1.00 15.33 245 ALA B O 1
ATOM 4579 N N . ILE B 1 246 ? 11.417 31.523 40.889 1.00 15.79 246 ILE B N 1
ATOM 4580 C CA . ILE B 1 246 ? 10.802 30.805 42.040 1.00 15.44 246 ILE B CA 1
ATOM 4581 C C . ILE B 1 246 ? 11.494 31.259 43.358 1.00 16.16 246 ILE B C 1
ATOM 4582 O O . ILE B 1 246 ? 10.844 31.500 44.365 1.00 17.36 246 ILE B O 1
ATOM 4587 N N . LEU B 1 247 ? 12.826 31.310 43.373 1.00 15.70 247 LEU B N 1
ATOM 4588 C CA . LEU B 1 247 ? 13.515 31.693 44.606 1.00 15.58 247 LEU B CA 1
ATOM 4589 C C . LEU B 1 247 ? 13.204 33.130 44.943 1.00 16.28 247 LEU B C 1
ATOM 4590 O O . LEU B 1 247 ? 13.090 33.480 46.140 1.00 17.69 247 LEU B O 1
ATOM 4595 N N . THR B 1 248 ? 13.133 33.970 43.921 1.00 15.13 248 THR B N 1
ATOM 4596 C CA . THR B 1 248 ? 12.965 35.407 44.160 1.00 16.50 248 THR B CA 1
ATOM 4597 C C . THR B 1 248 ? 11.513 35.741 44.551 1.00 17.41 248 THR B C 1
ATOM 4598 O O . THR B 1 248 ? 11.229 36.603 45.411 1.00 17.46 248 THR B O 1
ATOM 4602 N N . TYR B 1 249 ? 10.574 35.120 43.880 1.00 17.12 249 TYR B N 1
ATOM 4603 C CA . TYR B 1 249 ? 9.216 35.618 43.984 1.00 17.54 249 TYR B CA 1
ATOM 4604 C C . TYR B 1 249 ? 8.329 34.652 44.707 1.00 19.11 249 TYR B C 1
ATOM 4605 O O . TYR B 1 249 ? 7.222 35.022 45.038 1.00 18.76 249 TYR B O 1
ATOM 4614 N N . ILE B 1 250 ? 8.777 33.418 44.932 1.00 16.93 250 ILE B N 1
ATOM 4615 C CA . ILE B 1 250 ? 7.850 32.468 45.537 1.00 16.73 250 ILE B CA 1
ATOM 4616 C C . ILE B 1 250 ? 8.385 31.992 46.862 1.00 18.10 250 ILE B C 1
ATOM 4617 O O . ILE B 1 250 ? 7.788 32.254 47.872 1.00 17.55 250 ILE B O 1
ATOM 4622 N N . ASP B 1 251 ? 9.527 31.306 46.887 1.00 19.42 251 ASP B N 1
ATOM 4623 C CA . ASP B 1 251 ? 10.017 30.777 48.156 1.00 19.79 251 ASP B CA 1
ATOM 4624 C C . ASP B 1 251 ? 11.465 30.348 48.003 1.00 21.34 251 ASP B C 1
ATOM 4625 O O . ASP B 1 251 ? 11.836 29.713 46.971 1.00 22.11 251 ASP B O 1
ATOM 4630 N N . ARG B 1 252 ? 12.263 30.653 49.025 1.00 19.27 252 ARG B N 1
ATOM 4631 C CA . ARG B 1 252 ? 13.684 30.370 48.987 1.00 20.75 252 ARG B CA 1
ATOM 4632 C C . ARG B 1 252 ? 13.988 28.916 49.224 1.00 20.69 252 ARG B C 1
ATOM 4633 O O . ARG B 1 252 ? 15.052 28.443 48.831 1.00 21.48 252 ARG B O 1
ATOM 4641 N N . TRP B 1 253 ? 13.053 28.197 49.846 1.00 21.15 253 TRP B N 1
ATOM 4642 C CA . TRP B 1 253 ? 13.346 26.848 50.370 1.00 20.64 253 TRP B CA 1
ATOM 4643 C C . TRP B 1 253 ? 12.284 25.884 50.055 1.00 22.37 253 TRP B C 1
ATOM 4644 O O . TRP B 1 253 ? 12.578 24.803 49.680 1.00 25.41 253 TRP B O 1
ATOM 4655 N N . LYS B 1 254 ? 11.023 26.264 50.159 1.00 24.57 254 LYS B N 1
ATOM 4656 C CA . LYS B 1 254 ? 9.924 25.318 49.847 1.00 26.69 254 LYS B CA 1
ATOM 4657 C C . LYS B 1 254 ? 9.826 25.161 48.340 1.00 25.17 254 LYS B C 1
ATOM 4658 O O . LYS B 1 254 ? 9.818 26.176 47.618 1.00 24.66 254 LYS B O 1
ATOM 4664 N N . ARG B 1 255 ? 9.793 23.912 47.863 1.00 23.28 255 ARG B N 1
ATOM 4665 C CA . ARG B 1 255 ? 9.835 23.616 46.411 1.00 24.33 255 ARG B CA 1
ATOM 4666 C C . ARG B 1 255 ? 8.401 23.332 45.856 1.00 23.31 255 ARG B C 1
ATOM 4667 O O . ARG B 1 255 ? 7.560 22.796 46.582 1.00 23.31 255 ARG B O 1
ATOM 4675 N N . PRO B 1 256 ? 8.116 23.704 44.588 1.00 21.51 256 PRO B N 1
ATOM 4676 C CA . PRO B 1 256 ? 6.775 23.436 44.090 1.00 22.41 256 PRO B CA 1
ATOM 4677 C C . PRO B 1 256 ? 6.476 21.953 44.024 1.00 23.39 256 PRO B C 1
ATOM 4678 O O . PRO B 1 256 ? 7.351 21.134 43.685 1.00 21.92 256 PRO B O 1
ATOM 4682 N N . ILE B 1 257 ? 5.238 21.594 44.317 1.00 24.30 257 ILE B N 1
ATOM 4683 C CA . ILE B 1 257 ? 4.892 20.156 44.296 1.00 28.29 257 ILE B CA 1
ATOM 4684 C C . ILE B 1 257 ? 4.591 19.716 42.875 1.00 25.64 257 ILE B C 1
ATOM 4685 O O . ILE B 1 257 ? 4.377 18.540 42.605 1.00 25.60 257 ILE B O 1
ATOM 4690 N N . LEU B 1 258 ? 4.536 20.688 41.967 1.00 25.02 258 LEU B N 1
ATOM 4691 C CA . LEU B 1 258 ? 4.274 20.385 40.565 1.00 27.16 258 LEU B CA 1
ATOM 4692 C C . LEU B 1 258 ? 4.845 21.461 39.680 1.00 24.08 258 LEU B C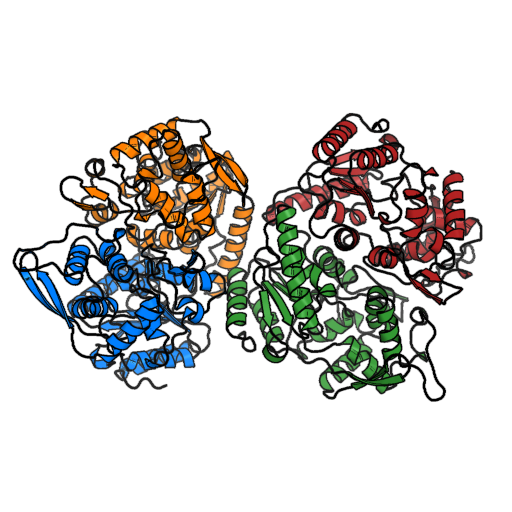 1
ATOM 4693 O O . LEU B 1 258 ? 4.678 22.639 39.950 1.00 25.28 258 LEU B O 1
ATOM 4698 N N . VAL B 1 259 ? 5.550 21.055 38.633 1.00 23.05 259 VAL B N 1
ATOM 4699 C CA . VAL B 1 259 ? 6.061 22.016 37.664 1.00 22.18 259 VAL B CA 1
ATOM 4700 C C . VAL B 1 259 ? 5.668 21.576 36.263 1.00 23.10 259 VAL B C 1
ATOM 4701 O O . VAL B 1 259 ? 5.799 20.390 35.919 1.00 21.14 259 VAL B O 1
ATOM 4705 N N . ALA B 1 260 ? 5.186 22.531 35.458 1.00 23.36 260 ALA B N 1
ATOM 4706 C CA . ALA B 1 260 ? 4.741 22.209 34.102 1.00 20.93 260 ALA B CA 1
ATOM 4707 C C . ALA B 1 260 ? 5.505 22.935 33.026 1.00 22.14 260 ALA B C 1
ATOM 4708 O O . ALA B 1 260 ? 5.693 24.172 33.057 1.00 23.17 260 ALA B O 1
ATOM 4710 N N . GLY B 1 261 ? 5.962 22.157 32.052 1.00 21.77 261 GLY B N 1
ATOM 4711 C CA . GLY B 1 261 ? 6.678 22.730 30.959 1.00 21.94 261 GLY B CA 1
ATOM 4712 C C . GLY B 1 261 ? 6.576 22.000 29.644 1.00 21.47 261 GLY B C 1
ATOM 4713 O O . GLY B 1 261 ? 5.944 20.947 29.541 1.00 21.37 261 GLY B O 1
ATOM 4714 N N . ASP B 1 262 ? 7.191 22.593 28.620 1.00 21.79 262 ASP B N 1
ATOM 4715 C CA . ASP B 1 262 ? 7.152 22.003 27.262 1.00 23.61 262 ASP B CA 1
ATOM 4716 C C . ASP B 1 262 ? 8.444 22.208 26.479 1.00 24.36 262 ASP B C 1
ATOM 4717 O O . ASP B 1 262 ? 8.709 21.470 25.543 1.00 25.32 262 ASP B O 1
ATOM 4722 N N . THR B 1 263 ? 9.260 23.203 26.857 1.00 23.82 263 THR B N 1
ATOM 4723 C CA . THR B 1 263 ? 10.526 23.467 26.161 1.00 24.62 263 THR B CA 1
ATOM 4724 C C . THR B 1 263 ? 11.707 22.993 26.989 1.00 23.66 263 THR B C 1
ATOM 4725 O O . THR B 1 263 ? 11.905 23.479 28.083 1.00 22.04 263 THR B O 1
ATOM 4729 N N . PRO B 1 264 ? 12.485 22.012 26.482 1.00 22.37 264 PRO B N 1
ATOM 4730 C CA . PRO B 1 264 ? 13.479 21.391 27.371 1.00 22.05 264 PRO B CA 1
ATOM 4731 C C . PRO B 1 264 ? 14.479 22.384 28.001 1.00 21.37 264 PRO B C 1
ATOM 4732 O O . PRO B 1 264 ? 14.563 22.403 29.231 1.00 20.05 264 PRO B O 1
ATOM 4736 N N . ASP B 1 265 ? 15.174 23.217 27.213 1.00 21.61 265 ASP B N 1
ATOM 4737 C CA . ASP B 1 265 ? 16.135 24.153 27.803 1.00 22.47 265 ASP B CA 1
ATOM 4738 C C . ASP B 1 265 ? 15.387 25.214 28.632 1.00 23.49 265 ASP B C 1
ATOM 4739 O O . ASP B 1 265 ? 15.665 25.357 29.822 1.00 21.80 265 ASP B O 1
ATOM 4744 N N . SER B 1 266 ? 14.400 25.902 28.053 1.00 21.97 266 SER B N 1
ATOM 4745 C CA . SER B 1 266 ? 13.727 26.986 28.792 1.00 22.41 266 SER B CA 1
ATOM 4746 C C . SER B 1 266 ? 13.098 26.574 30.122 1.00 21.74 266 SER B C 1
ATOM 4747 O O . SER B 1 266 ? 13.259 27.243 31.143 1.00 24.96 266 SER B O 1
ATOM 4750 N N . ASP B 1 267 ? 12.423 25.442 30.122 1.00 20.70 267 ASP B N 1
ATOM 4751 C CA . ASP B 1 267 ? 11.719 24.960 31.293 1.00 18.72 267 ASP B CA 1
ATOM 4752 C C . ASP B 1 267 ? 12.465 23.986 32.151 1.00 17.41 267 ASP B C 1
ATOM 4753 O O . ASP B 1 267 ? 12.039 23.712 33.262 1.00 15.71 267 ASP B O 1
ATOM 4758 N N . GLY B 1 268 ? 13.577 23.444 31.653 1.00 17.72 268 GLY B N 1
ATOM 4759 C CA . GLY B 1 268 ? 14.318 22.394 32.388 1.00 17.79 268 GLY B CA 1
ATOM 4760 C C . GLY B 1 268 ? 14.933 22.742 33.731 1.00 15.67 268 GLY B C 1
ATOM 4761 O O . GLY B 1 268 ? 14.973 21.923 34.600 1.00 15.51 268 GLY B O 1
ATOM 4762 N N . TYR B 1 269 ? 15.349 23.969 33.927 1.00 15.61 269 TYR B N 1
ATOM 4763 C CA . TYR B 1 269 ? 15.818 24.380 35.266 1.00 17.85 269 TYR B CA 1
ATOM 4764 C C . TYR B 1 269 ? 14.737 24.306 36.332 1.00 17.30 269 TYR B C 1
ATOM 4765 O O . TYR B 1 269 ? 14.924 23.629 37.334 1.00 18.20 269 TYR B O 1
ATOM 4774 N N . MET B 1 270 ? 13.572 24.905 36.094 1.00 18.60 270 MET B N 1
ATOM 4775 C CA . MET B 1 270 ? 12.519 24.719 37.082 1.00 20.66 270 MET B CA 1
ATOM 4776 C C . MET B 1 270 ? 11.975 23.270 37.122 1.00 20.26 270 MET B C 1
ATOM 4777 O O . MET B 1 270 ? 11.613 22.758 38.196 1.00 18.18 270 MET B O 1
ATOM 4782 N N . LEU B 1 271 ? 11.951 22.584 35.984 1.00 19.52 271 LEU B N 1
ATOM 4783 C CA . LEU B 1 271 ? 11.473 21.170 36.076 1.00 19.03 271 LEU B CA 1
ATOM 4784 C C . LEU B 1 271 ? 12.372 20.318 36.924 1.00 17.93 271 LEU B C 1
ATOM 4785 O O . LEU B 1 271 ? 11.911 19.576 37.737 1.00 17.58 271 LEU B O 1
ATOM 4790 N N . PHE B 1 272 ? 13.673 20.405 36.693 1.00 17.89 272 PHE B N 1
ATOM 4791 C CA . PHE B 1 272 ? 14.560 19.467 37.318 1.00 17.91 272 PHE B CA 1
ATOM 4792 C C . PHE B 1 272 ? 15.032 19.967 38.642 1.00 18.04 272 PHE B C 1
ATOM 4793 O O . PHE B 1 272 ? 15.122 19.184 39.582 1.00 18.33 272 PHE B O 1
ATOM 4801 N N . ASN B 1 273 ? 15.392 21.256 38.714 1.00 18.23 273 ASN B N 1
ATOM 4802 C CA . ASN B 1 273 ? 15.914 21.773 39.961 1.00 18.78 273 ASN B CA 1
ATOM 4803 C C . ASN B 1 273 ? 14.802 22.206 40.881 1.00 18.80 273 ASN B C 1
ATOM 4804 O O . ASN B 1 273 ? 14.992 22.233 42.077 1.00 19.30 273 ASN B O 1
ATOM 4809 N N . GLY B 1 274 ? 13.661 22.588 40.335 1.00 19.63 274 GLY B N 1
ATOM 4810 C CA . GLY B 1 274 ? 12.605 23.216 41.154 1.00 19.04 274 GLY B CA 1
ATOM 4811 C C . GLY B 1 274 ? 11.719 22.187 41.820 1.00 20.23 274 GLY B C 1
ATOM 4812 O O . GLY B 1 274 ? 11.510 22.220 43.043 1.00 20.50 274 GLY B O 1
ATOM 4813 N N . THR B 1 275 ? 11.187 21.288 41.007 1.00 18.16 275 THR B N 1
ATOM 4814 C CA . THR B 1 275 ? 10.178 20.313 41.429 1.00 20.80 275 THR B CA 1
ATOM 4815 C C . THR B 1 275 ? 10.594 19.663 42.689 1.00 21.05 275 THR B C 1
ATOM 4816 O O . THR B 1 275 ? 11.684 19.124 42.741 1.00 22.97 275 THR B O 1
ATOM 4820 N N . ALA B 1 276 ? 9.727 19.653 43.687 1.00 21.99 276 ALA B N 1
ATOM 4821 C CA . ALA B 1 276 ? 10.032 19.038 44.973 1.00 23.22 276 ALA B CA 1
ATOM 4822 C C . ALA B 1 276 ? 10.276 17.537 44.797 1.00 25.58 276 ALA B C 1
ATOM 4823 O O . ALA B 1 276 ? 9.826 16.919 43.812 1.00 24.59 276 ALA B O 1
ATOM 4825 N N . GLU B 1 277 ? 11.032 16.967 45.728 1.00 28.97 277 GLU B N 1
ATOM 4826 C CA . GLU B 1 277 ? 11.387 15.541 45.662 1.00 33.00 277 GLU B CA 1
ATOM 4827 C C . GLU B 1 277 ? 10.208 14.710 45.256 1.00 34.47 277 GLU B C 1
ATOM 4828 O O . GLU B 1 277 ? 10.308 13.907 44.321 1.00 39.15 277 GLU B O 1
ATOM 4834 N N . ASN B 1 278 ? 9.091 14.925 45.941 1.00 33.20 278 ASN B N 1
ATOM 4835 C CA . ASN B 1 278 ? 7.906 14.138 45.659 1.00 36.36 278 ASN B CA 1
ATOM 4836 C C . ASN B 1 278 ? 6.901 14.845 44.751 1.00 33.59 278 ASN B C 1
ATOM 4837 O O . ASN B 1 278 ? 5.736 14.477 44.686 1.00 32.85 278 ASN B O 1
ATOM 4842 N N . GLY B 1 279 ? 7.365 15.856 44.040 1.00 28.52 279 GLY B N 1
ATOM 4843 C CA . GLY B 1 279 ? 6.491 16.525 43.131 1.00 27.91 279 GLY B CA 1
ATOM 4844 C C . GLY B 1 279 ? 6.447 15.866 41.770 1.00 28.91 279 GLY B C 1
ATOM 4845 O O . GLY B 1 279 ? 7.264 14.975 41.435 1.00 29.98 279 GLY B O 1
ATOM 4846 N N . VAL B 1 280 ? 5.505 16.348 40.968 1.00 26.09 280 VAL B N 1
ATOM 4847 C CA . VAL B 1 280 ? 5.276 15.823 39.646 1.00 24.59 280 VAL B CA 1
ATOM 4848 C C . VAL B 1 280 ? 5.954 16.708 38.642 1.00 24.11 280 VAL B C 1
ATOM 4849 O O . VAL B 1 280 ? 5.901 17.924 38.756 1.00 23.11 280 VAL B O 1
ATOM 4853 N N . HIS B 1 281 ? 6.618 16.095 37.670 1.00 23.27 281 HIS B N 1
ATOM 4854 C CA . HIS B 1 281 ? 7.037 16.811 36.490 1.00 22.37 281 HIS B CA 1
ATOM 4855 C C . HIS B 1 281 ? 5.953 16.664 35.421 1.00 22.95 281 HIS B C 1
ATOM 4856 O O . HIS B 1 281 ? 5.800 15.620 34.824 1.00 20.04 281 HIS B O 1
ATOM 4863 N N . LEU B 1 282 ? 5.198 17.725 35.179 1.00 24.27 282 LEU B N 1
ATOM 4864 C CA . LEU B 1 282 ? 4.188 17.717 34.131 1.00 23.24 282 LEU B CA 1
ATOM 4865 C C . LEU B 1 282 ? 4.753 18.146 32.813 1.00 24.24 282 LEU B C 1
ATOM 4866 O O . LEU B 1 282 ? 5.228 19.268 32.672 1.00 25.39 282 LEU B O 1
ATOM 4871 N N . TRP B 1 283 ? 4.679 17.270 31.818 1.00 24.62 283 TRP B N 1
ATOM 4872 C CA . TRP B 1 283 ? 5.311 17.529 30.536 1.00 25.45 283 TRP B CA 1
ATOM 4873 C C . TRP B 1 283 ? 4.335 17.440 29.349 1.00 29.23 283 TRP B C 1
ATOM 4874 O O . TRP B 1 283 ? 3.686 16.378 29.143 1.00 26.96 283 TRP B O 1
ATOM 4885 N N . VAL B 1 284 ? 4.248 18.536 28.567 1.00 25.86 284 VAL B N 1
ATOM 4886 C CA . VAL B 1 284 ? 3.480 18.572 27.343 1.00 24.76 284 VAL B CA 1
ATOM 4887 C C . VAL B 1 284 ? 4.439 18.262 26.201 1.00 27.26 284 VAL B C 1
ATOM 4888 O O . VAL B 1 284 ? 5.319 19.070 25.817 1.00 25.16 284 VAL B O 1
ATOM 4892 N N . ASN B 1 285 ? 4.325 17.037 25.698 1.00 26.51 285 ASN B N 1
ATOM 4893 C CA . ASN B 1 285 ? 5.248 16.579 24.682 1.00 28.54 285 ASN B CA 1
ATOM 4894 C C . ASN B 1 285 ? 4.685 17.065 23.363 1.00 30.33 285 ASN B C 1
ATOM 4895 O O . ASN B 1 285 ? 3.637 16.580 22.933 1.00 32.70 285 ASN B O 1
ATOM 4900 N N . ARG B 1 286 ? 5.297 18.046 22.725 1.00 30.93 286 ARG B N 1
ATOM 4901 C CA . ARG B 1 286 ? 4.689 18.486 21.480 1.00 33.59 286 ARG B CA 1
ATOM 4902 C C . ARG B 1 286 ? 5.553 18.169 20.276 1.00 33.33 286 ARG B C 1
ATOM 4903 O O . ARG B 1 286 ? 5.152 18.478 19.175 1.00 33.25 286 ARG B O 1
ATOM 4911 N N . LYS B 1 287 ? 6.694 17.495 20.481 1.00 34.60 287 LYS B N 1
ATOM 4912 C CA . LYS B 1 287 ? 7.769 17.453 19.498 1.00 33.83 287 LYS B CA 1
ATOM 4913 C C . LYS B 1 287 ? 8.746 16.326 19.866 1.00 36.47 287 LYS B C 1
ATOM 4914 O O . LYS B 1 287 ? 9.151 16.201 21.054 1.00 36.20 287 LYS B O 1
ATOM 4920 N N . ALA B 1 288 ? 9.115 15.502 18.879 1.00 30.20 288 ALA B N 1
ATOM 4921 C CA . ALA B 1 288 ? 9.993 14.352 19.104 1.00 31.52 288 ALA B CA 1
ATOM 4922 C C . ALA B 1 288 ? 11.400 14.792 19.507 1.00 27.40 288 ALA B C 1
ATOM 4923 O O . ALA B 1 288 ? 12.011 14.172 20.345 1.00 30.47 288 ALA B O 1
ATOM 4925 N N . LYS B 1 289 ? 11.908 15.825 18.861 1.00 25.24 289 LYS B N 1
ATOM 4926 C CA . LYS B 1 289 ? 13.222 16.341 19.130 1.00 28.44 289 LYS B CA 1
ATOM 4927 C C . LYS B 1 289 ? 13.255 16.742 20.638 1.00 26.48 289 LYS B C 1
ATOM 4928 O O . LYS B 1 289 ? 14.227 16.473 21.360 1.00 23.75 289 LYS B O 1
ATOM 4934 N N . TYR B 1 290 ? 12.156 17.338 21.092 1.00 24.12 290 TYR B N 1
ATOM 4935 C CA . TYR B 1 290 ? 12.022 17.768 22.475 1.00 27.52 290 TYR B CA 1
ATOM 4936 C C . TYR B 1 290 ? 11.879 16.597 23.437 1.00 27.32 290 TYR B C 1
ATOM 4937 O O . TYR B 1 290 ? 12.387 16.640 24.555 1.00 26.57 290 TYR B O 1
ATOM 4946 N N . MET B 1 291 ? 11.159 15.571 23.015 1.00 26.21 291 MET B N 1
ATOM 4947 C CA . MET B 1 291 ? 10.892 14.434 23.900 1.00 24.95 291 MET B CA 1
ATOM 4948 C C . MET B 1 291 ? 12.179 13.707 24.167 1.00 23.80 291 MET B C 1
ATOM 4949 O O . MET B 1 291 ? 12.433 13.272 25.288 1.00 24.57 291 MET B O 1
ATOM 4954 N N . GLU B 1 292 ? 12.960 13.575 23.114 1.00 23.09 292 GLU B N 1
ATOM 4955 C CA . GLU B 1 292 ? 14.284 13.020 23.157 1.00 24.45 292 GLU B CA 1
ATOM 4956 C C . GLU B 1 292 ? 15.202 13.880 24.057 1.00 23.81 292 GLU B C 1
ATOM 4957 O O . GLU B 1 292 ? 15.950 13.322 24.892 1.00 22.63 292 GLU B O 1
ATOM 4963 N N . GLN B 1 293 ? 15.201 15.204 23.855 1.00 23.59 293 GLN B N 1
ATOM 4964 C CA . GLN B 1 293 ? 16.076 16.104 24.664 1.00 23.41 293 GLN B CA 1
ATOM 4965 C C . GLN B 1 293 ? 15.772 15.899 26.133 1.00 21.31 293 GLN B C 1
ATOM 4966 O O . GLN B 1 293 ? 16.655 15.648 26.915 1.00 21.39 293 GLN B O 1
ATOM 4972 N N . ILE B 1 294 ? 14.496 15.923 26.495 1.00 22.18 294 ILE B N 1
ATOM 4973 C CA . ILE B 1 294 ? 14.143 15.816 27.907 1.00 23.51 294 ILE B CA 1
ATOM 4974 C C . ILE B 1 294 ? 14.465 14.411 28.477 1.00 23.26 294 ILE B C 1
ATOM 4975 O O . ILE B 1 294 ? 14.856 14.290 29.632 1.00 23.01 294 ILE B O 1
ATOM 4980 N N . ASN B 1 295 ? 14.316 13.352 27.679 1.00 21.94 295 ASN B N 1
ATOM 4981 C CA . ASN B 1 295 ? 14.725 12.005 28.128 1.00 22.43 295 ASN B CA 1
ATOM 4982 C C . ASN B 1 295 ? 16.195 11.899 28.413 1.00 19.53 295 ASN B C 1
ATOM 4983 O O . ASN B 1 295 ? 16.569 11.300 29.381 1.00 21.64 295 ASN B O 1
ATOM 4988 N N . GLY B 1 296 ? 17.040 12.480 27.584 1.00 18.90 296 GLY B N 1
ATOM 4989 C CA . GLY B 1 296 ? 18.477 12.481 27.901 1.00 18.82 296 GLY B CA 1
ATOM 4990 C C . GLY B 1 296 ? 18.765 13.312 29.179 1.00 19.55 296 GLY B C 1
ATOM 4991 O O . GLY B 1 296 ? 19.701 13.000 29.965 1.00 17.96 296 GLY B O 1
ATOM 4992 N N . MET B 1 297 ? 17.960 14.353 29.387 1.00 16.97 297 MET B N 1
ATOM 4993 C CA . MET B 1 297 ? 18.159 15.205 30.560 1.00 21.12 297 MET B CA 1
ATOM 4994 C C . MET B 1 297 ? 17.766 14.458 31.843 1.00 19.35 297 MET B C 1
ATOM 4995 O O . MET B 1 297 ? 18.461 14.471 32.863 1.00 18.64 297 MET B O 1
ATOM 5000 N N . ILE B 1 298 ? 16.688 13.712 31.740 1.00 19.80 298 ILE B N 1
ATOM 5001 C CA . ILE B 1 298 ? 16.305 12.847 32.805 1.00 20.24 298 ILE B CA 1
ATOM 5002 C C . ILE B 1 298 ? 17.455 11.892 33.154 1.00 20.23 298 ILE B C 1
ATOM 5003 O O . ILE B 1 298 ? 17.796 11.741 34.340 1.00 20.03 298 ILE B O 1
ATOM 5008 N N . LYS B 1 299 ? 18.049 11.241 32.144 1.00 20.27 299 LYS B N 1
ATOM 5009 C CA . LYS B 1 299 ? 19.178 10.325 32.404 1.00 21.34 299 LYS B CA 1
ATOM 5010 C C . LYS B 1 299 ? 20.400 11.059 32.972 1.00 19.80 299 LYS B C 1
ATOM 5011 O O . LYS B 1 299 ? 20.999 10.628 33.948 1.00 18.41 299 LYS B O 1
ATOM 5017 N N . GLN B 1 300 ? 20.773 12.186 32.367 1.00 20.06 300 GLN B N 1
ATOM 5018 C CA . GLN B 1 300 ? 21.973 12.834 32.861 1.00 19.83 300 GLN B CA 1
ATOM 5019 C C . GLN B 1 300 ? 21.753 13.322 34.309 1.00 19.77 300 GLN B C 1
ATOM 5020 O O . GLN B 1 300 ? 22.685 13.249 35.163 1.00 18.49 300 GLN B O 1
ATOM 5026 N N . HIS B 1 301 ? 20.557 13.868 34.558 1.00 17.96 301 HIS B N 1
ATOM 5027 C CA . HIS B 1 301 ? 20.281 14.475 35.866 1.00 20.14 301 HIS B CA 1
ATOM 5028 C C . HIS B 1 301 ? 20.084 13.427 36.946 1.00 19.81 301 HIS B C 1
ATOM 5029 O O . HIS B 1 301 ? 20.546 13.606 38.051 1.00 16.79 301 HIS B O 1
ATOM 5036 N N . SER B 1 302 ? 19.455 12.296 36.612 1.00 20.81 302 SER B N 1
ATOM 5037 C CA . SER B 1 302 ? 19.365 11.201 37.579 1.00 20.78 302 SER B CA 1
ATOM 5038 C C . SER B 1 302 ? 20.755 10.707 37.990 1.00 20.91 302 SER B C 1
ATOM 5039 O O . SER B 1 302 ? 21.018 10.528 39.177 1.00 19.96 302 SER B O 1
ATOM 5042 N N . ALA B 1 303 ? 21.650 10.509 37.026 1.00 20.07 303 ALA B N 1
ATOM 5043 C CA . ALA B 1 303 ? 22.998 10.050 37.374 1.00 21.36 303 ALA B CA 1
ATOM 5044 C C . ALA B 1 303 ? 23.739 11.117 38.174 1.00 21.29 303 ALA B C 1
ATOM 5045 O O . ALA B 1 303 ? 24.428 10.798 39.121 1.00 22.04 303 ALA B O 1
ATOM 5047 N N . ALA B 1 304 ? 23.569 12.393 37.808 1.00 20.87 304 ALA B N 1
ATOM 5048 C CA . ALA B 1 304 ? 24.257 13.497 38.496 1.00 19.89 304 ALA B CA 1
ATOM 5049 C C . ALA B 1 304 ? 23.726 13.651 39.929 1.00 20.34 304 ALA B C 1
ATOM 5050 O O . ALA B 1 304 ? 24.464 13.925 40.861 1.00 19.96 304 ALA B O 1
ATOM 5052 N N . GLN B 1 305 ? 22.437 13.479 40.096 1.00 20.50 305 GLN B N 1
ATOM 5053 C CA . GLN B 1 305 ? 21.860 13.521 41.430 1.00 22.09 305 GLN B CA 1
ATOM 5054 C C . GLN B 1 305 ? 22.470 12.442 42.313 1.00 25.00 305 GLN B C 1
ATOM 5055 O O . GLN B 1 305 ? 22.856 12.708 43.465 1.00 23.93 305 GLN B O 1
ATOM 5061 N N . ALA B 1 306 ? 22.549 11.225 41.777 1.00 23.55 306 ALA B N 1
ATOM 5062 C CA . ALA B 1 306 ? 23.114 10.104 42.539 1.00 25.29 306 ALA B CA 1
ATOM 5063 C C . ALA B 1 306 ? 24.584 10.401 42.842 1.00 25.87 306 ALA B C 1
ATOM 5064 O O . ALA B 1 306 ? 25.013 10.305 43.979 1.00 27.24 306 ALA B O 1
ATOM 5066 N N . LYS B 1 307 ? 25.340 10.829 41.839 1.00 28.53 307 LYS B N 1
ATOM 5067 C CA . LYS B 1 307 ? 26.750 11.119 42.019 1.00 30.66 307 LYS B CA 1
ATOM 5068 C C . LYS B 1 307 ? 26.923 12.207 43.141 1.00 32.42 307 LYS B C 1
ATOM 5069 O O . LYS B 1 307 ? 27.864 12.167 43.906 1.00 33.33 307 LYS B O 1
ATOM 5075 N N . ALA B 1 308 ? 25.979 13.133 43.269 1.00 29.66 308 ALA B N 1
ATOM 5076 C CA . ALA B 1 308 ? 26.142 14.251 44.171 1.00 31.46 308 ALA B CA 1
ATOM 5077 C C . ALA B 1 308 ? 25.635 13.886 45.549 1.00 36.49 308 ALA B C 1
ATOM 5078 O O . ALA B 1 308 ? 25.753 14.691 46.457 1.00 37.07 308 ALA B O 1
ATOM 5080 N N . GLY B 1 309 ? 25.090 12.678 45.710 1.00 34.61 309 GLY B N 1
ATOM 5081 C CA . GLY B 1 309 ? 24.674 12.203 47.022 1.00 33.00 309 GLY B CA 1
ATOM 5082 C C . GLY B 1 309 ? 23.265 12.607 47.356 1.00 32.22 309 GLY B C 1
ATOM 5083 O O . GLY B 1 309 ? 22.871 12.551 48.509 1.00 32.49 309 GLY B O 1
ATOM 5084 N N . LEU B 1 310 ? 22.496 12.980 46.335 1.00 31.95 310 LEU B N 1
ATOM 5085 C CA . LEU B 1 310 ? 21.098 13.459 46.452 1.00 31.11 310 LEU B CA 1
ATOM 5086 C C . LEU B 1 310 ? 20.162 12.362 46.120 1.00 28.98 310 LEU B C 1
ATOM 5087 O O . LEU B 1 310 ? 20.528 11.497 45.324 1.00 31.06 310 LEU B O 1
ATOM 5092 N N . PRO B 1 311 ? 18.924 12.378 46.678 1.00 31.34 311 PRO B N 1
ATOM 5093 C CA . PRO B 1 311 ? 18.003 11.335 46.200 1.00 29.08 311 PRO B CA 1
ATOM 5094 C C . PRO B 1 311 ? 17.766 11.528 44.703 1.00 27.94 311 PRO B C 1
ATOM 5095 O O . PRO B 1 311 ? 17.773 12.652 44.200 1.00 25.60 311 PRO B O 1
ATOM 5099 N N . VAL B 1 312 ? 17.631 10.430 43.986 1.00 27.79 312 VAL B N 1
ATOM 5100 C CA . VAL B 1 312 ? 17.415 10.497 42.579 1.00 24.04 312 VAL B CA 1
ATOM 5101 C C . VAL B 1 312 ? 15.943 10.889 42.333 1.00 25.24 312 VAL B C 1
ATOM 5102 O O . VAL B 1 312 ? 15.061 10.074 42.502 1.00 21.56 312 VAL B O 1
ATOM 5106 N N . THR B 1 313 ? 15.663 12.141 41.974 1.00 24.10 313 THR B N 1
ATOM 5107 C CA . THR B 1 313 ? 14.265 12.513 41.723 1.00 25.28 313 THR B CA 1
ATOM 5108 C C . THR B 1 313 ? 13.996 12.926 40.292 1.00 24.59 313 THR B C 1
ATOM 5109 O O . THR B 1 313 ? 12.857 13.073 39.931 1.00 25.99 313 THR B O 1
ATOM 5113 N N . ALA B 1 314 ? 15.059 13.124 39.495 1.00 24.90 314 ALA B N 1
ATOM 5114 C CA . ALA B 1 314 ? 14.987 13.715 38.139 1.00 22.82 314 ALA B CA 1
ATOM 5115 C C . ALA B 1 314 ? 14.105 12.867 37.271 1.00 24.57 314 ALA B C 1
ATOM 5116 O O . ALA B 1 314 ? 13.593 13.336 36.277 1.00 23.68 314 ALA B O 1
ATOM 5118 N N . ASP B 1 315 ? 13.924 11.605 37.664 1.00 26.73 315 ASP B N 1
ATOM 5119 C CA . ASP B 1 315 ? 13.243 10.645 36.824 1.00 28.01 315 ASP B CA 1
ATOM 5120 C C . ASP B 1 315 ? 11.970 10.140 37.518 1.00 29.26 315 ASP B C 1
ATOM 5121 O O . ASP B 1 315 ? 11.450 9.093 37.140 1.00 30.53 315 ASP B O 1
ATOM 5126 N N . ARG B 1 316 ? 11.472 10.875 38.515 1.00 28.35 316 ARG B N 1
ATOM 5127 C CA . ARG B 1 316 ? 10.332 10.432 39.294 1.00 30.39 316 ARG B CA 1
ATOM 5128 C C . ARG B 1 316 ? 9.084 11.224 38.871 1.00 31.03 316 ARG B C 1
ATOM 5129 O O . ARG B 1 316 ? 9.154 12.414 38.543 1.00 29.90 316 ARG B O 1
ATOM 5137 N N . ASN B 1 317 ? 7.944 10.554 38.800 1.00 30.53 317 ASN B N 1
ATOM 5138 C CA . ASN B 1 317 ? 6.658 11.262 38.733 1.00 30.22 317 ASN B CA 1
ATOM 5139 C C . ASN B 1 317 ? 6.544 12.137 37.530 1.00 29.71 317 ASN B C 1
ATOM 5140 O O . ASN B 1 317 ? 6.190 13.313 37.662 1.00 29.24 317 ASN B O 1
ATOM 5145 N N . TRP B 1 318 ? 6.878 11.586 36.360 1.00 28.21 318 TRP B N 1
ATOM 5146 C CA . TRP B 1 318 ? 6.651 12.309 35.136 1.00 27.66 318 TRP B CA 1
ATOM 5147 C C . TRP B 1 318 ? 5.247 12.042 34.749 1.00 26.97 318 TRP B C 1
ATOM 5148 O O . TRP B 1 318 ? 4.789 10.908 34.764 1.00 26.86 318 TRP B O 1
ATOM 5159 N N . VAL B 1 319 ? 4.526 13.101 34.455 1.00 27.60 319 VAL B N 1
ATOM 5160 C CA . VAL B 1 319 ? 3.232 12.984 33.871 1.00 27.28 319 VAL B CA 1
ATOM 5161 C C . VAL B 1 319 ? 3.358 13.642 32.531 1.00 30.63 319 VAL B C 1
ATOM 5162 O O . VAL B 1 319 ? 3.536 14.887 32.449 1.00 31.33 319 VAL B O 1
ATOM 5166 N N . ILE B 1 320 ? 3.258 12.803 31.488 1.00 28.21 320 ILE B N 1
ATOM 5167 C CA . ILE B 1 320 ? 3.531 13.213 30.149 1.00 28.57 320 ILE B CA 1
ATOM 5168 C C . ILE B 1 320 ? 2.315 13.121 29.265 1.00 30.98 320 ILE B C 1
ATOM 5169 O O . ILE B 1 320 ? 1.759 12.032 29.087 1.00 34.30 320 ILE B O 1
ATOM 5174 N N . VAL B 1 321 ? 1.951 14.245 28.657 1.00 27.43 321 VAL B N 1
ATOM 5175 C CA . VAL B 1 321 ? 0.791 14.328 27.775 1.00 29.30 321 VAL B CA 1
ATOM 5176 C C . VAL B 1 321 ? 1.152 15.043 26.481 1.00 32.52 321 VAL B C 1
ATOM 5177 O O . VAL B 1 321 ? 2.228 15.708 26.343 1.00 35.12 321 VAL B O 1
ATOM 5181 N N . THR B 1 322 ? 0.288 14.868 25.497 1.00 30.04 322 THR B N 1
ATOM 5182 C CA . THR B 1 322 ? 0.507 15.518 24.225 1.00 28.60 322 THR B CA 1
ATOM 5183 C C . THR B 1 322 ? -0.578 16.605 24.213 1.00 25.34 322 THR B C 1
ATOM 5184 O O . THR B 1 322 ? -1.551 16.508 24.972 1.00 25.01 322 THR B O 1
ATOM 5188 N N . PRO B 1 323 ? -0.402 17.650 23.389 1.00 27.81 323 PRO B N 1
ATOM 5189 C CA . PRO B 1 323 ? -1.401 18.740 23.349 1.00 31.99 323 PRO B CA 1
ATOM 5190 C C . PRO B 1 323 ? -2.820 18.211 23.115 1.00 33.77 323 PRO B C 1
ATOM 5191 O O . PRO B 1 323 ? -3.751 18.640 23.781 1.00 35.45 323 PRO B O 1
ATOM 5195 N N . GLU B 1 324 ? -2.950 17.269 22.174 1.00 36.81 324 GLU B N 1
ATOM 5196 C CA . GLU B 1 324 ? -4.256 16.698 21.766 1.00 41.04 324 GLU B CA 1
ATOM 5197 C C . GLU B 1 324 ? -4.880 15.997 22.966 1.00 34.53 324 GLU B C 1
ATOM 5198 O O . GLU B 1 324 ? -6.079 16.086 23.194 1.00 34.45 324 GLU B O 1
ATOM 5204 N N . GLN B 1 325 ? -4.053 15.394 23.805 1.00 33.20 325 GLN B N 1
ATOM 5205 C CA . GLN B 1 325 ? -4.620 14.732 25.004 1.00 36.56 325 GLN B CA 1
ATOM 5206 C C . GLN B 1 325 ? -5.266 15.656 26.019 1.00 34.34 325 GLN B C 1
ATOM 5207 O O . GLN B 1 325 ? -5.951 15.197 26.895 1.00 38.71 325 GLN B O 1
ATOM 5213 N N . ILE B 1 326 ? -5.008 16.954 25.949 1.00 37.66 326 ILE B N 1
ATOM 5214 C CA . ILE B 1 326 ? -5.483 17.843 27.013 1.00 36.88 326 ILE B CA 1
ATOM 5215 C C . ILE B 1 326 ? -6.221 19.039 26.425 1.00 37.70 326 ILE B C 1
ATOM 5216 O O . ILE B 1 326 ? -6.620 19.983 27.172 1.00 34.39 326 ILE B O 1
ATOM 5221 N N . GLN B 1 327 ? -6.385 19.014 25.101 1.00 37.29 327 GLN B N 1
ATOM 5222 C CA . GLN B 1 327 ? -6.994 20.171 24.404 1.00 41.24 327 GLN B CA 1
ATOM 5223 C C . GLN B 1 327 ? -8.428 20.433 24.914 1.00 40.51 327 GLN B C 1
ATOM 5224 O O . GLN B 1 327 ? -9.159 19.519 25.233 1.00 42.14 327 GLN B O 1
ATOM 5231 N N . THR C 1 1 ? 39.438 11.941 35.379 1.00 22.49 1 THR C N 1
ATOM 5232 C CA . THR C 1 1 ? 40.590 11.927 34.480 1.00 20.10 1 THR C CA 1
ATOM 5233 C C . THR C 1 1 ? 40.631 13.282 33.816 1.00 21.05 1 THR C C 1
ATOM 5234 O O . THR C 1 1 ? 39.662 13.719 33.208 1.00 22.68 1 THR C O 1
ATOM 5238 N N . GLU C 1 2 ? 41.755 13.958 33.944 1.00 19.62 2 GLU C N 1
ATOM 5239 C CA . GLU C 1 2 ? 41.913 15.273 33.364 1.00 21.94 2 GLU C CA 1
ATOM 5240 C C . GLU C 1 2 ? 42.473 15.117 31.962 1.00 20.24 2 GLU C C 1
ATOM 5241 O O . GLU C 1 2 ? 43.319 14.242 31.724 1.00 18.46 2 GLU C O 1
ATOM 5247 N N . LEU C 1 3 ? 42.020 15.997 31.072 1.00 18.91 3 LEU C N 1
ATOM 5248 C CA . LEU C 1 3 ? 42.476 16.054 29.678 1.00 18.46 3 LEU C CA 1
ATOM 5249 C C . LEU C 1 3 ? 43.769 16.814 29.653 1.00 20.30 3 LEU C C 1
ATOM 5250 O O . LEU C 1 3 ? 43.861 17.888 29.101 1.00 21.24 3 LEU C O 1
ATOM 5255 N N . GLU C 1 4 ? 44.779 16.238 30.284 1.00 21.59 4 GLU C N 1
ATOM 5256 C CA . GLU C 1 4 ? 46.060 16.901 30.406 1.00 22.81 4 GLU C CA 1
ATOM 5257 C C . GLU C 1 4 ? 46.849 17.047 29.115 1.00 20.80 4 GLU C C 1
ATOM 5258 O O . GLU C 1 4 ? 47.438 18.106 28.807 1.00 19.70 4 GLU C O 1
ATOM 5264 N N . HIS C 1 5 ? 46.930 15.963 28.362 1.00 17.59 5 HIS C N 1
ATOM 5265 C CA . HIS C 1 5 ? 47.727 16.040 27.157 1.00 17.01 5 HIS C CA 1
ATOM 5266 C C . HIS C 1 5 ? 46.928 16.478 25.967 1.00 16.20 5 HIS C C 1
ATOM 5267 O O . HIS C 1 5 ? 46.837 15.753 25.020 1.00 14.45 5 HIS C O 1
ATOM 5274 N N . TRP C 1 6 ? 46.360 17.683 26.066 1.00 16.98 6 TRP C N 1
ATOM 5275 C CA . TRP C 1 6 ? 45.548 18.395 25.039 1.00 16.50 6 TRP C CA 1
ATOM 5276 C C . TRP C 1 6 ? 45.910 19.870 25.071 1.00 17.14 6 TRP C C 1
ATOM 5277 O O . TRP C 1 6 ? 46.044 20.403 26.127 1.00 16.38 6 TRP C O 1
ATOM 5288 N N . PRO C 1 7 ? 46.084 20.538 23.915 1.00 18.15 7 PRO C N 1
ATOM 5289 C CA . PRO C 1 7 ? 46.155 21.989 23.933 1.00 19.07 7 PRO C CA 1
ATOM 5290 C C . PRO C 1 7 ? 44.962 22.502 24.705 1.00 22.00 7 PRO C C 1
ATOM 5291 O O . PRO C 1 7 ? 43.888 21.853 24.679 1.00 22.38 7 PRO C O 1
ATOM 5295 N N . ALA C 1 8 ? 45.081 23.659 25.370 1.00 21.79 8 ALA C N 1
ATOM 5296 C CA . ALA C 1 8 ? 43.988 24.081 26.253 1.00 20.02 8 ALA C CA 1
ATOM 5297 C C . ALA C 1 8 ? 42.656 24.311 25.515 1.00 20.41 8 ALA C C 1
ATOM 5298 O O . ALA C 1 8 ? 41.610 24.070 26.096 1.00 22.31 8 ALA C O 1
ATOM 5300 N N . PRO C 1 9 ? 42.674 24.834 24.268 1.00 19.62 9 PRO C N 1
ATOM 5301 C CA . PRO C 1 9 ? 41.364 25.050 23.634 1.00 19.70 9 PRO C CA 1
ATOM 5302 C C . PRO C 1 9 ? 40.749 23.708 23.236 1.00 20.18 9 PRO C C 1
ATOM 5303 O O . PRO C 1 9 ? 39.541 23.580 23.254 1.00 22.65 9 PRO C O 1
ATOM 5307 N N . ALA C 1 10 ? 41.569 22.749 22.825 1.00 17.91 10 ALA C N 1
ATOM 5308 C CA . ALA C 1 10 ? 41.059 21.442 22.545 1.00 19.18 10 ALA C CA 1
ATOM 5309 C C . ALA C 1 10 ? 40.452 20.840 23.774 1.00 17.41 10 ALA C C 1
ATOM 5310 O O . ALA C 1 10 ? 39.346 20.318 23.695 1.00 21.20 10 ALA C O 1
ATOM 5312 N N . ALA C 1 11 ? 41.086 20.951 24.925 1.00 17.66 11 ALA C N 1
ATOM 5313 C CA . ALA C 1 11 ? 40.505 20.351 26.130 1.00 16.97 11 ALA C CA 1
ATOM 5314 C C . ALA C 1 11 ? 39.173 21.034 26.487 1.00 18.27 11 ALA C C 1
ATOM 5315 O O . ALA C 1 11 ? 38.226 20.380 26.929 1.00 16.87 11 ALA C O 1
ATOM 5317 N N . ARG C 1 12 ? 39.099 22.360 26.298 1.00 17.61 12 ARG C N 1
ATOM 5318 C CA . ARG C 1 12 ? 37.881 23.080 26.559 1.00 18.38 12 ARG C CA 1
ATOM 5319 C C . ARG C 1 12 ? 36.732 22.550 25.640 1.00 16.89 12 ARG C C 1
ATOM 5320 O O . ARG C 1 12 ? 35.627 22.411 26.083 1.00 16.19 12 ARG C O 1
ATOM 5328 N N . GLN C 1 13 ? 36.994 22.340 24.363 1.00 16.96 13 GLN C N 1
ATOM 5329 C CA . GLN C 1 13 ? 35.920 21.946 23.519 1.00 19.76 13 GLN C CA 1
ATOM 5330 C C . GLN C 1 13 ? 35.482 20.512 23.921 1.00 18.29 13 GLN C C 1
ATOM 5331 O O . GLN C 1 13 ? 34.278 20.207 23.916 1.00 16.66 13 GLN C O 1
ATOM 5337 N N . LEU C 1 14 ? 36.462 19.658 24.284 1.00 16.53 14 LEU C N 1
ATOM 5338 C CA . LEU C 1 14 ? 36.183 18.260 24.538 1.00 14.77 14 LEU C CA 1
ATOM 5339 C C . LEU C 1 14 ? 35.410 18.207 25.833 1.00 15.39 14 LEU C C 1
ATOM 5340 O O . LEU C 1 14 ? 34.378 17.536 25.911 1.00 13.88 14 LEU C O 1
ATOM 5345 N N . ASN C 1 15 ? 35.864 18.942 26.842 1.00 16.39 15 ASN C N 1
ATOM 5346 C CA . ASN C 1 15 ? 35.107 19.039 28.089 1.00 16.66 15 ASN C CA 1
ATOM 5347 C C . ASN C 1 15 ? 33.676 19.539 27.908 1.00 15.93 15 ASN C C 1
ATOM 5348 O O . ASN C 1 15 ? 32.783 18.976 28.501 1.00 16.22 15 ASN C O 1
ATOM 5353 N N . ALA C 1 16 ? 33.462 20.549 27.062 1.00 15.40 16 ALA C N 1
ATOM 5354 C CA . ALA C 1 16 ? 32.102 21.094 26.888 1.00 16.01 16 ALA C CA 1
ATOM 5355 C C . ALA C 1 16 ? 31.234 19.986 26.241 1.00 16.28 16 ALA C C 1
ATOM 5356 O O . ALA C 1 16 ? 30.133 19.682 26.719 1.00 18.08 16 ALA C O 1
ATOM 5358 N N . LEU C 1 17 ? 31.799 19.294 25.236 1.00 16.48 17 LEU C N 1
ATOM 5359 C CA . LEU C 1 17 ? 31.148 18.124 24.645 1.00 16.22 17 LEU C CA 1
ATOM 5360 C C . LEU C 1 17 ? 30.805 17.062 25.669 1.00 15.73 17 LEU C C 1
ATOM 5361 O O . LEU C 1 17 ? 29.655 16.622 25.773 1.00 15.14 17 LEU C O 1
ATOM 5366 N N . ILE C 1 18 ? 31.793 16.669 26.456 1.00 16.13 18 ILE C N 1
ATOM 5367 C CA . ILE C 1 18 ? 31.587 15.641 27.465 1.00 15.14 18 ILE C CA 1
ATOM 5368 C C . ILE C 1 18 ? 30.552 16.007 28.519 1.00 16.52 18 ILE C C 1
ATOM 5369 O O . ILE C 1 18 ? 29.693 15.190 28.873 1.00 14.21 18 ILE C O 1
ATOM 5374 N N . GLU C 1 19 ? 30.677 17.234 29.068 1.00 16.40 19 GLU C N 1
ATOM 5375 C CA . GLU C 1 19 ? 29.725 17.674 30.077 1.00 18.85 19 GLU C CA 1
ATOM 5376 C C . GLU C 1 19 ? 28.327 17.706 29.497 1.00 16.64 19 GLU C C 1
ATOM 5377 O O . GLU C 1 19 ? 27.407 17.269 30.178 1.00 16.93 19 GLU C O 1
ATOM 5383 N N . ALA C 1 20 ? 28.167 18.136 28.229 1.00 16.87 20 ALA C N 1
ATOM 5384 C CA . ALA C 1 20 ? 26.819 18.248 27.616 1.00 18.16 20 ALA C CA 1
ATOM 5385 C C . ALA C 1 20 ? 26.142 16.902 27.382 1.00 17.61 20 ALA C C 1
ATOM 5386 O O . ALA C 1 20 ? 24.918 16.792 27.345 1.00 17.69 20 ALA C O 1
ATOM 5388 N N . ASN C 1 21 ? 26.959 15.867 27.269 1.00 17.72 21 ASN C N 1
ATOM 5389 C CA . ASN C 1 21 ? 26.502 14.548 26.846 1.00 18.58 21 ASN C CA 1
ATOM 5390 C C . ASN C 1 21 ? 26.729 13.417 27.852 1.00 19.24 21 ASN C C 1
ATOM 5391 O O . ASN C 1 21 ? 26.580 12.207 27.511 1.00 18.41 21 ASN C O 1
ATOM 5396 N N . ALA C 1 22 ? 27.122 13.807 29.067 1.00 17.43 22 ALA C N 1
ATOM 5397 C CA . ALA C 1 22 ? 27.426 12.844 30.080 1.00 16.64 22 ALA C CA 1
ATOM 5398 C C . ALA C 1 22 ? 26.166 12.078 30.409 1.00 16.72 22 ALA C C 1
ATOM 5399 O O . ALA C 1 22 ? 25.088 12.654 30.430 1.00 18.16 22 ALA C O 1
ATOM 5401 N N . ASN C 1 23 ? 26.305 10.763 30.577 1.00 17.50 23 ASN C N 1
ATOM 5402 C CA . ASN C 1 23 ? 25.208 9.902 31.070 1.00 17.00 23 ASN C CA 1
ATOM 5403 C C . ASN C 1 23 ? 23.862 9.995 30.337 1.00 17.67 23 ASN C C 1
ATOM 5404 O O . ASN C 1 23 ? 22.792 10.040 31.004 1.00 17.27 23 ASN C O 1
ATOM 5409 N N . LYS C 1 24 ? 23.889 10.126 29.004 1.00 16.76 24 LYS C N 1
ATOM 5410 C CA . LYS C 1 24 ? 22.666 10.132 28.238 1.00 17.39 24 LYS C CA 1
ATOM 5411 C C . LYS C 1 24 ? 22.635 8.997 27.195 1.00 17.70 24 LYS C C 1
ATOM 5412 O O . LYS C 1 24 ? 21.935 9.139 26.243 1.00 19.71 24 LYS C O 1
ATOM 5418 N N . GLY C 1 25 ? 23.415 7.934 27.318 1.00 17.40 25 GLY C N 1
ATOM 5419 C CA . GLY C 1 25 ? 23.472 6.878 26.285 1.00 16.11 25 GLY C CA 1
ATOM 5420 C C . GLY C 1 25 ? 24.237 7.306 25.033 1.00 16.06 25 GLY C C 1
ATOM 5421 O O . GLY C 1 25 ? 24.090 6.706 23.965 1.00 16.27 25 GLY C O 1
ATOM 5422 N N . ALA C 1 26 ? 25.062 8.338 25.141 1.00 14.65 26 ALA C N 1
ATOM 5423 C CA . ALA C 1 26 ? 25.842 8.811 23.987 1.00 13.58 26 ALA C CA 1
ATOM 5424 C C . ALA C 1 26 ? 27.040 7.884 23.788 1.00 13.47 26 ALA C C 1
ATOM 5425 O O . ALA C 1 26 ? 27.367 7.107 24.655 1.00 12.19 26 ALA C O 1
ATOM 5427 N N . TYR C 1 27 ? 27.701 7.992 22.627 1.00 12.42 27 TYR C N 1
ATOM 5428 C CA . TYR C 1 27 ? 28.906 7.201 22.378 1.00 12.88 27 TYR C CA 1
ATOM 5429 C C . TYR C 1 27 ? 29.823 7.957 21.466 1.00 12.13 27 TYR C C 1
ATOM 5430 O O . TYR C 1 27 ? 29.415 8.884 20.776 1.00 12.35 27 TYR C O 1
ATOM 5439 N N . ALA C 1 28 ? 31.072 7.518 21.451 1.00 12.48 28 ALA C N 1
ATOM 5440 C CA . ALA C 1 28 ? 32.118 8.123 20.652 1.00 11.75 28 ALA C CA 1
ATOM 5441 C C . ALA C 1 28 ? 32.812 7.017 19.876 1.00 12.77 28 ALA C C 1
ATOM 5442 O O . ALA C 1 28 ? 32.859 5.820 20.306 1.00 11.76 28 ALA C O 1
ATOM 5444 N N . VAL C 1 29 ? 33.411 7.416 18.748 1.00 12.39 29 VAL C N 1
ATOM 5445 C CA . VAL C 1 29 ? 34.059 6.441 17.848 1.00 12.64 29 VAL C CA 1
ATOM 5446 C C . VAL C 1 29 ? 35.490 6.953 17.526 1.00 12.51 29 VAL C C 1
ATOM 5447 O O . VAL C 1 29 ? 35.663 8.127 17.103 1.00 11.44 29 VAL C O 1
ATOM 5451 N N . PHE C 1 30 ? 36.497 6.094 17.720 1.00 11.51 30 PHE C N 1
ATOM 5452 C CA . PHE C 1 30 ? 37.884 6.467 17.420 1.00 11.71 30 PHE C CA 1
ATOM 5453 C C . PHE C 1 30 ? 38.448 5.495 16.397 1.00 12.77 30 PHE C C 1
ATOM 5454 O O . PHE C 1 30 ? 38.359 4.237 16.566 1.00 12.45 30 PHE C O 1
ATOM 5462 N N . ASP C 1 31 ? 39.156 6.032 15.426 1.00 11.89 31 ASP C N 1
ATOM 5463 C CA . ASP C 1 31 ? 40.068 5.223 14.699 1.00 12.32 31 ASP C CA 1
ATOM 5464 C C . ASP C 1 31 ? 41.202 4.858 15.651 1.00 11.64 31 ASP C C 1
ATOM 5465 O O . ASP C 1 31 ? 41.391 5.519 16.703 1.00 11.96 31 ASP C O 1
ATOM 5470 N N . MET C 1 32 ? 41.978 3.846 15.298 1.00 10.02 32 MET C N 1
ATOM 5471 C CA . MET C 1 32 ? 43.076 3.457 16.134 1.00 11.01 32 MET C CA 1
ATOM 5472 C C . MET C 1 32 ? 44.453 3.974 15.641 1.00 11.51 32 MET C C 1
ATOM 5473 O O . MET C 1 32 ? 44.992 4.933 16.258 1.00 13.18 32 MET C O 1
ATOM 5478 N N . ASP C 1 33 ? 45.037 3.333 14.610 1.00 10.49 33 ASP C N 1
ATOM 5479 C CA . ASP C 1 33 ? 46.400 3.696 14.206 1.00 11.72 33 ASP C CA 1
ATOM 5480 C C . ASP C 1 33 ? 46.482 5.211 13.910 1.00 12.83 33 ASP C C 1
ATOM 5481 O O . ASP C 1 33 ? 45.653 5.759 13.142 1.00 13.18 33 ASP C O 1
ATOM 5486 N N . ASN C 1 34 ? 47.475 5.876 14.468 1.00 12.88 34 ASN C N 1
ATOM 5487 C CA . ASN C 1 34 ? 47.657 7.313 14.196 1.00 12.97 34 ASN C CA 1
ATOM 5488 C C . ASN C 1 34 ? 46.503 8.197 14.605 1.00 12.44 34 ASN C C 1
ATOM 5489 O O . ASN C 1 34 ? 46.519 9.356 14.325 1.00 11.71 34 ASN C O 1
ATOM 5494 N N . THR C 1 35 ? 45.532 7.643 15.314 1.00 11.87 35 THR C N 1
ATOM 5495 C CA . THR C 1 35 ? 44.521 8.475 15.919 1.00 11.87 35 THR C CA 1
ATOM 5496 C C . THR C 1 35 ? 44.583 8.274 17.370 1.00 11.46 35 THR C C 1
ATOM 5497 O O . THR C 1 35 ? 44.567 9.231 18.110 1.00 12.06 35 THR C O 1
ATOM 5501 N N . SER C 1 36 ? 44.549 7.029 17.802 1.00 12.56 36 SER C N 1
ATOM 5502 C CA . SER C 1 36 ? 44.525 6.744 19.261 1.00 12.32 36 SER C CA 1
ATOM 5503 C C . SER C 1 36 ? 45.943 6.551 19.786 1.00 13.19 36 SER C C 1
ATOM 5504 O O . SER C 1 36 ? 46.227 6.822 20.945 1.00 12.46 36 SER C O 1
ATOM 5507 N N . TYR C 1 37 ? 46.828 6.038 18.923 1.00 14.71 37 TYR C N 1
ATOM 5508 C CA . TYR C 1 37 ? 48.275 6.012 19.206 1.00 14.76 37 TYR C CA 1
ATOM 5509 C C . TYR C 1 37 ? 48.986 6.493 17.983 1.00 13.65 37 TYR C C 1
ATOM 5510 O O . TYR C 1 37 ? 48.442 6.465 16.893 1.00 12.61 37 TYR C O 1
ATOM 5519 N N . ARG C 1 38 ? 50.192 6.985 18.190 1.00 14.26 38 ARG C N 1
ATOM 5520 C CA . ARG C 1 38 ? 51.009 7.414 17.111 1.00 15.74 38 ARG C CA 1
ATOM 5521 C C . ARG C 1 38 ? 51.515 6.178 16.428 1.00 14.84 38 ARG C C 1
ATOM 5522 O O . ARG C 1 38 ? 51.702 5.132 17.090 1.00 15.99 38 ARG C O 1
ATOM 5530 N N . TYR C 1 39 ? 51.639 6.307 15.109 1.00 13.32 39 TYR C N 1
ATOM 5531 C CA . TYR C 1 39 ? 52.149 5.272 14.229 1.00 14.37 39 TYR C CA 1
ATOM 5532 C C . TYR C 1 39 ? 51.150 4.136 13.991 1.00 15.24 39 TYR C C 1
ATOM 5533 O O . TYR C 1 39 ? 49.950 4.281 14.257 1.00 13.16 39 TYR C O 1
ATOM 5542 N N . ASP C 1 40 ? 51.640 3.062 13.391 1.00 15.11 40 ASP C N 1
ATOM 5543 C CA . ASP C 1 40 ? 50.734 2.096 12.814 1.00 14.83 40 ASP C CA 1
ATOM 5544 C C . ASP C 1 40 ? 51.076 0.696 13.229 1.00 13.00 40 ASP C C 1
ATOM 5545 O O . ASP C 1 40 ? 52.220 0.280 13.194 1.00 12.83 40 ASP C O 1
ATOM 5550 N N . LEU C 1 41 ? 50.055 -0.019 13.679 1.00 13.54 41 LEU C N 1
ATOM 5551 C CA . LEU C 1 41 ? 50.276 -1.313 14.301 1.00 12.96 41 LEU C CA 1
ATOM 5552 C C . LEU C 1 41 ? 50.750 -2.332 13.247 1.00 13.08 41 LEU C C 1
ATOM 5553 O O . LEU C 1 41 ? 51.859 -2.959 13.355 1.00 13.52 41 LEU C O 1
ATOM 5558 N N . GLU C 1 42 ? 49.910 -2.504 12.220 1.00 12.58 42 GLU C N 1
ATOM 5559 C CA . GLU C 1 42 ? 50.160 -3.543 11.202 1.00 11.93 42 GLU C CA 1
ATOM 5560 C C . GLU C 1 42 ? 51.434 -3.234 10.386 1.00 11.79 42 GLU C C 1
ATOM 5561 O O . GLU C 1 42 ? 52.234 -4.136 10.080 1.00 11.80 42 GLU C O 1
ATOM 5567 N N . GLU C 1 43 ? 51.619 -1.955 10.069 1.00 11.94 43 GLU C N 1
ATOM 5568 C CA . GLU C 1 43 ? 52.732 -1.568 9.210 1.00 13.42 43 GLU C CA 1
ATOM 5569 C C . GLU C 1 43 ? 54.041 -1.693 9.950 1.00 13.43 43 GLU C C 1
ATOM 5570 O O . GLU C 1 43 ? 55.049 -1.724 9.288 1.00 14.34 43 GLU C O 1
ATOM 5576 N N . SER C 1 44 ? 54.019 -1.745 11.297 1.00 13.10 44 SER C N 1
ATOM 5577 C CA . SER C 1 44 ? 55.261 -2.006 12.019 1.00 13.99 44 SER C CA 1
ATOM 5578 C C . SER C 1 44 ? 55.310 -3.456 12.411 1.00 13.82 44 SER C C 1
ATOM 5579 O O . SER C 1 44 ? 56.377 -4.033 12.414 1.00 13.53 44 SER C O 1
ATOM 5582 N N . LEU C 1 45 ? 54.169 -4.051 12.788 1.00 14.06 45 LEU C N 1
ATOM 5583 C CA . LEU C 1 45 ? 54.223 -5.488 13.208 1.00 13.42 45 LEU C CA 1
ATOM 5584 C C . LEU C 1 45 ? 54.709 -6.398 12.037 1.00 14.32 45 LEU C C 1
ATOM 5585 O O . LEU C 1 45 ? 55.409 -7.432 12.240 1.00 14.55 45 LEU C O 1
ATOM 5590 N N . LEU C 1 46 ? 54.324 -6.034 10.808 1.00 13.47 46 LEU C N 1
ATOM 5591 C CA . LEU C 1 46 ? 54.691 -6.854 9.686 1.00 13.22 46 LEU C CA 1
ATOM 5592 C C . LEU C 1 46 ? 56.250 -6.871 9.480 1.00 15.68 46 LEU C C 1
ATOM 5593 O O . LEU C 1 46 ? 56.861 -7.962 9.476 1.00 17.12 46 LEU C O 1
ATOM 5598 N N . PRO C 1 47 ? 56.865 -5.696 9.237 1.00 15.18 47 PRO C N 1
ATOM 5599 C CA . PRO C 1 47 ? 58.342 -5.714 9.165 1.00 17.41 47 PRO C CA 1
ATOM 5600 C C . PRO C 1 47 ? 59.011 -6.230 10.456 1.00 18.28 47 PRO C C 1
ATOM 5601 O O . PRO C 1 47 ? 60.065 -6.860 10.394 1.00 20.70 47 PRO C O 1
ATOM 5605 N N . TYR C 1 48 ? 58.416 -5.997 11.625 1.00 18.95 48 TYR C N 1
ATOM 5606 C CA . TYR C 1 48 ? 59.006 -6.592 12.837 1.00 18.67 48 TYR C CA 1
ATOM 5607 C C . TYR C 1 48 ? 59.032 -8.142 12.817 1.00 18.30 48 TYR C C 1
ATOM 5608 O O . TYR C 1 48 ? 60.069 -8.783 13.094 1.00 17.62 48 TYR C O 1
ATOM 5617 N N . LEU C 1 49 ? 57.924 -8.771 12.457 1.00 17.34 49 LEU C N 1
ATOM 5618 C CA . LEU C 1 49 ? 57.955 -10.252 12.341 1.00 16.96 49 LEU C CA 1
ATOM 5619 C C . LEU C 1 49 ? 58.840 -10.770 11.194 1.00 17.61 49 LEU C C 1
ATOM 5620 O O . LEU C 1 49 ? 59.355 -11.872 11.284 1.00 19.97 49 LEU C O 1
ATOM 5625 N N . GLU C 1 50 ? 58.925 -10.027 10.094 1.00 17.90 50 GLU C N 1
ATOM 5626 C CA . GLU C 1 50 ? 59.842 -10.349 9.006 1.00 19.21 50 GLU C CA 1
ATOM 5627 C C . GLU C 1 50 ? 61.280 -10.339 9.516 1.00 20.71 50 GLU C C 1
ATOM 5628 O O . GLU C 1 50 ? 62.018 -11.322 9.312 1.00 21.26 50 GLU C O 1
ATOM 5634 N N . MET C 1 51 ? 61.643 -9.235 10.169 1.00 19.99 51 MET C N 1
ATOM 5635 C CA . MET C 1 51 ? 62.982 -9.053 10.701 1.00 22.41 51 MET C CA 1
ATOM 5636 C C . MET C 1 51 ? 63.326 -10.165 11.686 1.00 23.82 51 MET C C 1
ATOM 5637 O O . MET C 1 51 ? 64.423 -10.640 11.671 1.00 27.85 51 MET C O 1
ATOM 5642 N N . LYS C 1 52 ? 62.399 -10.587 12.535 1.00 22.30 52 LYS C N 1
ATOM 5643 C CA . LYS C 1 52 ? 62.667 -11.712 13.409 1.00 22.53 52 LYS C CA 1
ATOM 5644 C C . LYS C 1 52 ? 62.583 -13.069 12.709 1.00 20.65 52 LYS C C 1
ATOM 5645 O O . LYS C 1 52 ? 62.717 -14.072 13.346 1.00 19.79 52 LYS C O 1
ATOM 5651 N N . GLY C 1 53 ? 62.268 -13.121 11.426 1.00 20.70 53 GLY C N 1
ATOM 5652 C CA . GLY C 1 53 ? 62.235 -14.446 10.761 1.00 20.60 53 GLY C CA 1
ATOM 5653 C C . GLY C 1 53 ? 60.934 -15.210 11.004 1.00 21.92 53 GLY C C 1
ATOM 5654 O O . GLY C 1 53 ? 60.800 -16.418 10.686 1.00 21.37 53 GLY C O 1
ATOM 5655 N N . VAL C 1 54 ? 59.981 -14.531 11.611 1.00 20.11 54 VAL C N 1
ATOM 5656 C CA . VAL C 1 54 ? 58.761 -15.188 12.046 1.00 21.07 54 VAL C CA 1
ATOM 5657 C C . VAL C 1 54 ? 57.709 -15.212 10.909 1.00 21.19 54 VAL C C 1
ATOM 5658 O O . VAL C 1 54 ? 57.022 -16.208 10.672 1.00 20.53 54 VAL C O 1
ATOM 5662 N N . LEU C 1 55 ? 57.609 -14.125 10.170 1.00 21.72 55 LEU C N 1
ATOM 5663 C CA . LEU C 1 55 ? 56.645 -14.107 9.091 1.00 23.08 55 LEU C CA 1
ATOM 5664 C C . LEU C 1 55 ? 57.394 -14.046 7.785 1.00 22.87 55 LEU C C 1
ATOM 5665 O O . LEU C 1 55 ? 57.936 -13.009 7.440 1.00 26.18 55 LEU C O 1
ATOM 5670 N N . THR C 1 56 ? 57.409 -15.159 7.056 1.00 23.41 56 THR C N 1
ATOM 5671 C CA . THR C 1 56 ? 58.158 -15.251 5.806 1.00 24.68 56 THR C CA 1
ATOM 5672 C C . THR C 1 56 ? 57.224 -15.624 4.698 1.00 23.77 56 THR C C 1
ATOM 5673 O O . THR C 1 56 ? 56.124 -16.059 4.968 1.00 23.24 56 THR C O 1
ATOM 5677 N N . ARG C 1 57 ? 57.666 -15.435 3.460 1.00 22.55 57 ARG C N 1
ATOM 5678 C CA . ARG C 1 57 ? 56.909 -15.792 2.262 1.00 26.32 57 ARG C CA 1
ATOM 5679 C C . ARG C 1 57 ? 56.368 -17.194 2.333 1.00 26.87 57 ARG C C 1
ATOM 5680 O O . ARG C 1 57 ? 55.263 -17.529 1.863 1.00 26.39 57 ARG C O 1
ATOM 5688 N N . ASP C 1 58 ? 57.234 -18.017 2.885 1.00 25.98 58 ASP C N 1
ATOM 5689 C CA . ASP C 1 58 ? 57.010 -19.381 3.065 1.00 31.49 58 ASP C CA 1
ATOM 5690 C C . ASP C 1 58 ? 55.717 -19.623 3.897 1.00 30.40 58 ASP C C 1
ATOM 5691 O O . ASP C 1 58 ? 55.047 -20.628 3.717 1.00 29.21 58 ASP C O 1
ATOM 5696 N N . ARG C 1 59 ? 55.393 -18.716 4.817 1.00 28.11 59 ARG C N 1
ATOM 5697 C CA . ARG C 1 59 ? 54.271 -18.937 5.726 1.00 29.75 59 ARG C CA 1
ATOM 5698 C C . ARG C 1 59 ? 53.069 -18.064 5.308 1.00 29.17 59 ARG C C 1
ATOM 5699 O O . ARG C 1 59 ? 52.046 -18.034 5.971 1.00 26.31 59 ARG C O 1
ATOM 5707 N N . LEU C 1 60 ? 53.262 -17.282 4.258 1.00 23.31 60 LEU C N 1
ATOM 5708 C CA . LEU C 1 60 ? 52.215 -16.467 3.747 1.00 22.49 60 LEU C CA 1
ATOM 5709 C C . LEU C 1 60 ? 51.114 -17.392 3.223 1.00 20.20 60 LEU C C 1
ATOM 5710 O O . LEU C 1 60 ? 51.314 -18.204 2.327 1.00 20.06 60 LEU C O 1
ATOM 5715 N N . ASP C 1 61 ? 49.911 -17.194 3.721 1.00 20.91 61 ASP C N 1
ATOM 5716 C CA . ASP C 1 61 ? 48.755 -17.861 3.124 1.00 18.93 61 ASP C CA 1
ATOM 5717 C C . ASP C 1 61 ? 48.740 -17.783 1.559 1.00 18.64 61 ASP C C 1
ATOM 5718 O O . ASP C 1 61 ? 48.907 -16.730 0.985 1.00 17.45 61 ASP C O 1
ATOM 5723 N N . PRO C 1 62 ? 48.636 -18.932 0.850 1.00 18.95 62 PRO C N 1
ATOM 5724 C CA . PRO C 1 62 ? 48.710 -18.814 -0.618 1.00 17.66 62 PRO C CA 1
ATOM 5725 C C . PRO C 1 62 ? 47.631 -17.934 -1.240 1.00 16.77 62 PRO C C 1
ATOM 5726 O O . PRO C 1 62 ? 47.859 -17.402 -2.335 1.00 15.14 62 PRO C O 1
ATOM 5730 N N . SER C 1 63 ? 46.481 -17.734 -0.585 1.00 15.55 63 SER C N 1
ATOM 5731 C CA . SER C 1 63 ? 45.462 -16.855 -1.186 1.00 15.99 63 SER C CA 1
ATOM 5732 C C . SER C 1 63 ? 45.918 -15.389 -1.228 1.00 17.15 63 SER C C 1
ATOM 5733 O O . SER C 1 63 ? 45.239 -14.495 -1.841 1.00 15.75 63 SER C O 1
ATOM 5736 N N . LEU C 1 64 ? 47.072 -15.137 -0.587 1.00 16.92 64 LEU C N 1
ATOM 5737 C CA . LEU C 1 64 ? 47.556 -13.783 -0.441 1.00 16.95 64 LEU C CA 1
ATOM 5738 C C . LEU C 1 64 ? 48.625 -13.444 -1.473 1.00 17.94 64 LEU C C 1
ATOM 5739 O O . LEU C 1 64 ? 49.050 -12.297 -1.565 1.00 16.82 64 LEU C O 1
ATOM 5744 N N . LYS C 1 65 ? 49.054 -14.449 -2.236 1.00 18.05 65 LYS C N 1
ATOM 5745 C CA . LYS C 1 65 ? 49.982 -14.196 -3.370 1.00 20.97 65 LYS C CA 1
ATOM 5746 C C . LYS C 1 65 ? 49.210 -13.724 -4.580 1.00 20.78 65 LYS C C 1
ATOM 5747 O O . LYS C 1 65 ? 48.954 -14.499 -5.494 1.00 21.92 65 LYS C O 1
ATOM 5753 N N . LEU C 1 66 ? 48.833 -12.457 -4.580 1.00 19.09 66 LEU C N 1
ATOM 5754 C CA . LEU C 1 66 ? 47.985 -11.885 -5.590 1.00 18.97 66 LEU C CA 1
ATOM 5755 C C . LEU C 1 66 ? 48.750 -11.625 -6.914 1.00 22.02 66 LEU C C 1
ATOM 5756 O O . LEU C 1 66 ? 48.181 -11.741 -7.992 1.00 19.82 66 LEU C O 1
ATOM 5761 N N . ILE C 1 67 ? 50.023 -11.254 -6.796 1.00 21.15 67 ILE C N 1
ATOM 5762 C CA . ILE C 1 67 ? 50.903 -10.863 -7.913 1.00 20.64 67 ILE C CA 1
ATOM 5763 C C . ILE C 1 67 ? 52.231 -11.541 -7.686 1.00 20.67 67 ILE C C 1
ATOM 5764 O O . ILE C 1 67 ? 52.502 -12.037 -6.571 1.00 20.97 67 ILE C O 1
ATOM 5769 N N . PRO C 1 68 ? 53.054 -11.639 -8.746 1.00 22.57 68 PRO C N 1
ATOM 5770 C CA . PRO C 1 68 ? 54.398 -12.206 -8.528 1.00 21.11 68 PRO C CA 1
ATOM 5771 C C . PRO C 1 68 ? 55.240 -11.337 -7.550 1.00 20.65 68 PRO C C 1
ATOM 5772 O O . PRO C 1 68 ? 55.116 -10.088 -7.554 1.00 19.88 68 PRO C O 1
ATOM 5776 N N . PHE C 1 69 ? 56.035 -11.971 -6.688 1.00 20.37 69 PHE C N 1
ATOM 5777 C CA . PHE C 1 69 ? 57.102 -11.228 -6.001 1.00 22.81 69 PHE C CA 1
ATOM 5778 C C . PHE C 1 69 ? 58.165 -10.693 -6.970 1.00 23.68 69 PHE C C 1
ATOM 5779 O O . PHE C 1 69 ? 58.407 -11.316 -7.994 1.00 22.50 69 PHE C O 1
ATOM 5787 N N . LYS C 1 70 ? 58.730 -9.505 -6.689 1.00 24.23 70 LYS C N 1
ATOM 5788 C CA . LYS C 1 70 ? 59.835 -8.956 -7.495 1.00 26.66 70 LYS C CA 1
ATOM 5789 C C . LYS C 1 70 ? 61.180 -9.189 -6.806 1.00 23.78 70 LYS C C 1
ATOM 5790 O O . LYS C 1 70 ? 61.628 -8.384 -5.989 1.00 23.44 70 LYS C O 1
ATOM 5796 N N . ASP C 1 71 ? 61.781 -10.320 -7.116 1.00 23.39 71 ASP C N 1
ATOM 5797 C CA . ASP C 1 71 ? 62.993 -10.734 -6.470 1.00 25.91 71 ASP C CA 1
ATOM 5798 C C . ASP C 1 71 ? 64.203 -10.326 -7.282 1.00 28.09 71 ASP C C 1
ATOM 5799 O O . ASP C 1 71 ? 64.116 -10.173 -8.473 1.00 27.78 71 ASP C O 1
ATOM 5804 N N . GLN C 1 72 ? 65.350 -10.135 -6.654 1.00 33.18 72 GLN C N 1
ATOM 5805 C CA . GLN C 1 72 ? 66.543 -9.947 -7.485 1.00 31.76 72 GLN C CA 1
ATOM 5806 C C . GLN C 1 72 ? 67.616 -10.859 -7.005 1.00 34.61 72 GLN C C 1
ATOM 5807 O O . GLN C 1 72 ? 67.443 -11.549 -5.970 1.00 35.33 72 GLN C O 1
ATOM 5813 N N . ALA C 1 73 ? 68.724 -10.885 -7.741 1.00 34.48 73 ALA C N 1
ATOM 5814 C CA . ALA C 1 73 ? 69.862 -11.734 -7.379 1.00 35.56 73 ALA C CA 1
ATOM 5815 C C . ALA C 1 73 ? 70.156 -11.737 -5.882 1.00 34.40 73 ALA C C 1
ATOM 5816 O O . ALA C 1 73 ? 70.244 -12.808 -5.300 1.00 39.68 73 ALA C O 1
ATOM 5818 N N . GLY C 1 74 ? 70.262 -10.598 -5.213 1.00 33.09 74 GLY C N 1
ATOM 5819 C CA . GLY C 1 74 ? 70.577 -10.707 -3.773 1.00 37.71 74 GLY C CA 1
ATOM 5820 C C . GLY C 1 74 ? 69.481 -11.170 -2.796 1.00 39.15 74 GLY C C 1
ATOM 5821 O O . GLY C 1 74 ? 69.715 -11.627 -1.653 1.00 35.28 74 GLY C O 1
ATOM 5822 N N . HIS C 1 75 ? 68.253 -11.053 -3.267 1.00 34.06 75 HIS C N 1
ATOM 5823 C CA . HIS C 1 75 ? 67.258 -10.527 -2.399 1.00 30.84 75 HIS C CA 1
ATOM 5824 C C . HIS C 1 75 ? 65.873 -11.069 -2.631 1.00 25.90 75 HIS C C 1
ATOM 5825 O O . HIS C 1 75 ? 65.352 -10.923 -3.712 1.00 26.92 75 HIS C O 1
ATOM 5832 N N . LYS C 1 76 ? 65.243 -11.643 -1.626 1.00 26.10 76 LYS C N 1
ATOM 5833 C CA . LYS C 1 76 ? 63.819 -11.866 -1.818 1.00 30.16 76 LYS C CA 1
ATOM 5834 C C . LYS C 1 76 ? 62.995 -10.670 -1.335 1.00 26.97 76 LYS C C 1
ATOM 5835 O O . LYS C 1 76 ? 63.255 -10.115 -0.268 1.00 25.23 76 LYS C O 1
ATOM 5841 N N . GLU C 1 77 ? 62.078 -10.229 -2.192 1.00 23.89 77 GLU C N 1
ATOM 5842 C CA . GLU C 1 77 ? 61.204 -9.104 -1.878 1.00 23.04 77 GLU C CA 1
ATOM 5843 C C . GLU C 1 77 ? 60.542 -9.312 -0.513 1.00 21.26 77 GLU C C 1
ATOM 5844 O O . GLU C 1 77 ? 60.049 -10.410 -0.257 1.00 19.42 77 GLU C O 1
ATOM 5850 N N . SER C 1 78 ? 60.588 -8.299 0.366 1.00 19.52 78 SER C N 1
ATOM 5851 C CA . SER C 1 78 ? 59.930 -8.417 1.676 1.00 17.57 78 SER C CA 1
ATOM 5852 C C . SER C 1 78 ? 58.407 -8.353 1.472 1.00 15.52 78 SER C C 1
ATOM 5853 O O . SER C 1 78 ? 57.885 -7.842 0.456 1.00 16.94 78 SER C O 1
ATOM 5856 N N . LEU C 1 79 ? 57.695 -8.895 2.433 1.00 15.49 79 LEU C N 1
ATOM 5857 C CA . LEU C 1 79 ? 56.252 -8.828 2.438 1.00 14.71 79 LEU C CA 1
ATOM 5858 C C . LEU C 1 79 ? 55.849 -7.352 2.590 1.00 13.99 79 LEU C C 1
ATOM 5859 O O . LEU C 1 79 ? 54.818 -6.909 2.108 1.00 13.54 79 LEU C O 1
ATOM 5864 N N . PHE C 1 80 ? 56.682 -6.574 3.252 1.00 14.93 80 PHE C N 1
ATOM 5865 C CA . PHE C 1 80 ? 56.359 -5.151 3.423 1.00 15.27 80 PHE C CA 1
ATOM 5866 C C . PHE C 1 80 ? 56.365 -4.473 2.056 1.00 16.09 80 PHE C C 1
ATOM 5867 O O . PHE C 1 80 ? 55.505 -3.651 1.728 1.00 15.88 80 PHE C O 1
ATOM 5875 N N . SER C 1 81 ? 57.376 -4.813 1.276 1.00 16.32 81 SER C N 1
ATOM 5876 C CA . SER C 1 81 ? 57.553 -4.278 -0.044 1.00 18.24 81 SER C CA 1
ATOM 5877 C C . SER C 1 81 ? 56.350 -4.639 -0.965 1.00 16.06 81 SER C C 1
ATOM 5878 O O . SER C 1 81 ? 55.777 -3.801 -1.647 1.00 18.16 81 SER C O 1
ATOM 5881 N N . TYR C 1 82 ? 56.037 -5.905 -0.952 1.00 15.41 82 TYR C N 1
ATOM 5882 C CA . TYR C 1 82 ? 54.863 -6.500 -1.609 1.00 15.55 82 TYR C CA 1
ATOM 5883 C C . TYR C 1 82 ? 53.607 -5.752 -1.230 1.00 15.04 82 TYR C C 1
ATOM 5884 O O . TYR C 1 82 ? 52.885 -5.315 -2.081 1.00 14.39 82 TYR C O 1
ATOM 5893 N N . TYR C 1 83 ? 53.416 -5.538 0.084 1.00 17.33 83 TYR C N 1
ATOM 5894 C CA . TYR C 1 83 ? 52.338 -4.724 0.622 1.00 16.62 83 TYR C CA 1
ATOM 5895 C C . TYR C 1 83 ? 52.274 -3.379 -0.072 1.00 17.65 83 TYR C C 1
ATOM 5896 O O . TYR C 1 83 ? 51.209 -3.042 -0.637 1.00 14.49 83 TYR C O 1
ATOM 5905 N N . TYR C 1 84 ? 53.394 -2.640 -0.081 1.00 17.94 84 TYR C N 1
ATOM 5906 C CA . TYR C 1 84 ? 53.464 -1.355 -0.800 1.00 21.11 84 TYR C CA 1
ATOM 5907 C C . TYR C 1 84 ? 53.093 -1.483 -2.257 1.00 19.70 84 TYR C C 1
ATOM 5908 O O . TYR C 1 84 ? 52.418 -0.628 -2.769 1.00 19.62 84 TYR C O 1
ATOM 5917 N N . ARG C 1 85 ? 53.551 -2.528 -2.956 1.00 19.12 85 ARG C N 1
ATOM 5918 C CA . ARG C 1 85 ? 53.190 -2.594 -4.388 1.00 16.87 85 ARG C CA 1
ATOM 5919 C C . ARG C 1 85 ? 51.697 -2.932 -4.515 1.00 16.84 85 ARG C C 1
ATOM 5920 O O . ARG C 1 85 ? 51.017 -2.463 -5.451 1.00 17.13 85 ARG C O 1
ATOM 5928 N N . LEU C 1 86 ? 51.169 -3.683 -3.562 1.00 14.99 86 LEU C N 1
ATOM 5929 C CA . LEU C 1 86 ? 49.687 -3.859 -3.541 1.00 15.94 86 LEU C CA 1
ATOM 5930 C C . LEU C 1 86 ? 48.944 -2.535 -3.381 1.00 14.36 86 LEU C C 1
ATOM 5931 O O . LEU C 1 86 ? 47.966 -2.328 -4.075 1.00 13.81 86 LEU C O 1
ATOM 5936 N N . CYS C 1 87 ? 49.411 -1.620 -2.531 1.00 16.33 87 CYS C N 1
ATOM 5937 C CA . CYS C 1 87 ? 48.703 -0.350 -2.352 1.00 17.21 87 CYS C CA 1
ATOM 5938 C C . CYS C 1 87 ? 48.733 0.384 -3.693 1.00 20.61 87 CYS C C 1
ATOM 5939 O O . CYS C 1 87 ? 47.773 1.062 -4.037 1.00 20.16 87 CYS C O 1
ATOM 5942 N N . GLU C 1 88 ? 49.809 0.215 -4.468 1.00 19.99 88 GLU C N 1
ATOM 5943 C CA . GLU C 1 88 ? 49.913 0.952 -5.718 1.00 21.74 88 GLU C CA 1
ATOM 5944 C C . GLU C 1 88 ? 48.860 0.498 -6.653 1.00 20.69 88 GLU C C 1
ATOM 5945 O O . GLU C 1 88 ? 48.469 1.250 -7.547 1.00 21.47 88 GLU C O 1
ATOM 5951 N N . ILE C 1 89 ? 48.404 -0.752 -6.493 1.00 21.40 89 ILE C N 1
ATOM 5952 C CA . ILE C 1 89 ? 47.255 -1.188 -7.260 1.00 19.21 89 ILE C CA 1
ATOM 5953 C C . ILE C 1 89 ? 45.997 -0.415 -6.801 1.00 20.78 89 ILE C C 1
ATOM 5954 O O . ILE C 1 89 ? 45.358 0.253 -7.629 1.00 20.09 89 ILE C O 1
ATOM 5959 N N . ASP C 1 90 ? 45.668 -0.484 -5.497 1.00 17.85 90 ASP C N 1
ATOM 5960 C CA . ASP C 1 90 ? 44.585 0.300 -4.934 1.00 17.22 90 ASP C CA 1
ATOM 5961 C C . ASP C 1 90 ? 44.555 0.137 -3.430 1.00 16.00 90 ASP C C 1
ATOM 5962 O O . ASP C 1 90 ? 44.830 -0.948 -2.930 1.00 15.58 90 ASP C O 1
ATOM 5967 N N . ASP C 1 91 ? 44.209 1.189 -2.703 1.00 14.21 91 ASP C N 1
ATOM 5968 C CA . ASP C 1 91 ? 43.945 0.963 -1.318 1.00 15.80 91 ASP C CA 1
ATOM 5969 C C . ASP C 1 91 ? 43.026 -0.251 -1.039 1.00 15.11 91 ASP C C 1
ATOM 5970 O O . ASP C 1 91 ? 43.239 -0.906 -0.038 1.00 15.25 91 ASP C O 1
ATOM 5975 N N . MET C 1 92 ? 42.001 -0.501 -1.878 1.00 13.14 92 MET C N 1
ATOM 5976 C CA . MET C 1 92 ? 41.088 -1.626 -1.650 1.00 13.56 92 MET C CA 1
ATOM 5977 C C . MET C 1 92 ? 41.777 -2.948 -1.785 1.00 13.86 92 MET C C 1
ATOM 5978 O O . MET C 1 92 ? 41.168 -3.931 -1.404 1.00 15.16 92 MET C O 1
ATOM 5983 N N . VAL C 1 93 ? 43.012 -2.989 -2.328 1.00 13.39 93 VAL C N 1
ATOM 5984 C CA . VAL C 1 93 ? 43.765 -4.239 -2.403 1.00 12.70 93 VAL C CA 1
ATOM 5985 C C . VAL C 1 93 ? 44.572 -4.403 -1.128 1.00 13.41 93 VAL C C 1
ATOM 5986 O O . VAL C 1 93 ? 44.627 -5.492 -0.530 1.00 14.09 93 VAL C O 1
ATOM 5990 N N . CYS C 1 94 ? 45.273 -3.343 -0.734 1.00 13.41 94 CYS C N 1
ATOM 5991 C CA . CYS C 1 94 ? 46.250 -3.521 0.318 1.00 13.51 94 CYS C CA 1
ATOM 5992 C C . CYS C 1 94 ? 45.704 -3.393 1.749 1.00 12.95 94 CYS C C 1
ATOM 5993 O O . CYS C 1 94 ? 46.279 -3.994 2.640 1.00 12.62 94 CYS C O 1
ATOM 5996 N N . TYR C 1 95 ? 44.626 -2.635 1.953 1.00 13.00 95 TYR C N 1
ATOM 5997 C CA . TYR C 1 95 ? 43.941 -2.571 3.255 1.00 12.85 95 TYR C CA 1
ATOM 5998 C C . TYR C 1 95 ? 43.529 -3.953 3.738 1.00 12.32 95 TYR C C 1
ATOM 5999 O O . TYR C 1 95 ? 43.879 -4.299 4.847 1.00 13.55 95 TYR C O 1
ATOM 6008 N N . PRO C 1 96 ? 42.785 -4.754 2.935 1.00 11.89 96 PRO C N 1
ATOM 6009 C CA . PRO C 1 96 ? 42.553 -6.103 3.563 1.00 11.77 96 PRO C CA 1
ATOM 6010 C C . PRO C 1 96 ? 43.836 -6.921 3.709 1.00 11.86 96 PRO C C 1
ATOM 6011 O O . PRO C 1 96 ? 44.030 -7.595 4.703 1.00 12.34 96 PRO C O 1
ATOM 6015 N N . TRP C 1 97 ? 44.740 -6.805 2.746 1.00 13.13 97 TRP C N 1
ATOM 6016 C CA . TRP C 1 97 ? 45.916 -7.695 2.702 1.00 13.00 97 TRP C CA 1
ATOM 6017 C C . TRP C 1 97 ? 46.778 -7.585 3.967 1.00 12.82 97 TRP C C 1
ATOM 6018 O O . TRP C 1 97 ? 47.178 -8.610 4.569 1.00 13.50 97 TRP C O 1
ATOM 6029 N N . VAL C 1 98 ? 47.007 -6.346 4.424 1.00 12.26 98 VAL C N 1
ATOM 6030 C CA . VAL C 1 98 ? 47.933 -6.106 5.504 1.00 11.30 98 VAL C CA 1
ATOM 6031 C C . VAL C 1 98 ? 47.282 -6.438 6.876 1.00 11.82 98 VAL C C 1
ATOM 6032 O O . VAL C 1 98 ? 47.976 -6.445 7.919 1.00 11.42 98 VAL C O 1
ATOM 6036 N N . ALA C 1 99 ? 45.967 -6.756 6.877 1.00 9.94 99 ALA C N 1
ATOM 6037 C CA . ALA C 1 99 ? 45.355 -7.441 8.029 1.00 10.13 99 ALA C CA 1
ATOM 6038 C C . ALA C 1 99 ? 45.459 -8.938 7.809 1.00 10.67 99 ALA C C 1
ATOM 6039 O O . ALA C 1 99 ? 45.695 -9.702 8.765 1.00 11.79 99 ALA C O 1
ATOM 6041 N N . GLN C 1 100 ? 45.180 -9.377 6.578 1.00 10.74 100 GLN C N 1
ATOM 6042 C CA . GLN C 1 100 ? 45.132 -10.818 6.330 1.00 11.40 100 GLN C CA 1
ATOM 6043 C C . GLN C 1 100 ? 46.542 -11.466 6.399 1.00 12.21 100 GLN C C 1
ATOM 6044 O O . GLN C 1 100 ? 46.657 -12.675 6.600 1.00 12.25 100 GLN C O 1
ATOM 6050 N N . VAL C 1 101 ? 47.574 -10.665 6.202 1.00 12.18 101 VAL C N 1
ATOM 6051 C CA . VAL C 1 101 ? 48.949 -11.165 6.180 1.00 13.62 101 VAL C CA 1
ATOM 6052 C C . VAL C 1 101 ? 49.311 -11.948 7.430 1.00 14.19 101 VAL C C 1
ATOM 6053 O O . VAL C 1 101 ? 50.141 -12.862 7.365 1.00 15.68 101 VAL C O 1
ATOM 6057 N N . PHE C 1 102 ? 48.672 -11.640 8.578 1.00 13.52 102 PHE C N 1
ATOM 6058 C CA . PHE C 1 102 ? 48.984 -12.302 9.818 1.00 13.24 102 PHE C CA 1
ATOM 6059 C C . PHE C 1 102 ? 48.250 -13.609 10.010 1.00 15.06 102 PHE C C 1
ATOM 6060 O O . PHE C 1 102 ? 48.377 -14.212 11.042 1.00 15.54 102 PHE C O 1
ATOM 6068 N N . SER C 1 103 ? 47.552 -14.092 8.978 1.00 14.54 103 SER C N 1
ATOM 6069 C CA . SER C 1 103 ? 46.952 -15.416 8.993 1.00 15.29 103 SER C CA 1
ATOM 6070 C C . SER C 1 103 ? 48.018 -16.486 9.207 1.00 16.23 103 SER C C 1
ATOM 6071 O O . SER C 1 103 ? 49.150 -16.346 8.723 1.00 14.77 103 SER C O 1
ATOM 6074 N N . GLY C 1 104 ? 47.612 -17.562 9.877 1.00 16.23 104 GLY C N 1
ATOM 6075 C CA . GLY C 1 104 ? 48.471 -18.710 10.144 1.00 16.82 104 GLY C CA 1
ATOM 6076 C C . GLY C 1 104 ? 48.947 -18.714 11.578 1.00 16.60 104 GLY C C 1
ATOM 6077 O O . GLY C 1 104 ? 49.287 -19.738 12.086 1.00 18.08 104 GLY C O 1
ATOM 6078 N N . PHE C 1 105 ? 48.930 -17.557 12.245 1.00 18.25 105 PHE C N 1
ATOM 6079 C CA . PHE C 1 105 ? 49.227 -17.471 13.691 1.00 17.14 105 PHE C CA 1
ATOM 6080 C C . PHE C 1 105 ? 47.982 -17.555 14.532 1.00 16.72 105 PHE C C 1
ATOM 6081 O O . PHE C 1 105 ? 46.905 -17.114 14.090 1.00 15.25 105 PHE C O 1
ATOM 6089 N N . THR C 1 106 ? 48.121 -18.041 15.771 1.00 16.16 106 THR C N 1
ATOM 6090 C CA . THR C 1 106 ? 47.023 -17.948 16.696 1.00 16.68 106 THR C CA 1
ATOM 6091 C C . THR C 1 106 ? 47.012 -16.553 17.316 1.00 15.63 106 THR C C 1
ATOM 6092 O O . THR C 1 106 ? 48.017 -15.880 17.313 1.00 15.76 106 THR C O 1
ATOM 6096 N N . LEU C 1 107 ? 45.869 -16.140 17.858 1.00 15.29 107 LEU C N 1
ATOM 6097 C CA . LEU C 1 107 ? 45.804 -14.875 18.574 1.00 15.86 107 LEU C CA 1
ATOM 6098 C C . LEU C 1 107 ? 46.766 -14.788 19.777 1.00 16.32 107 LEU C C 1
ATOM 6099 O O . LEU C 1 107 ? 47.318 -13.710 20.032 1.00 16.65 107 LEU C O 1
ATOM 6104 N N . ARG C 1 108 ? 46.887 -15.869 20.550 1.00 16.77 108 ARG C N 1
ATOM 6105 C CA . ARG C 1 108 ? 47.895 -15.906 21.629 1.00 17.61 108 ARG C CA 1
ATOM 6106 C C . ARG C 1 108 ? 49.290 -15.577 21.068 1.00 17.03 108 ARG C C 1
ATOM 6107 O O . ARG C 1 108 ? 49.988 -14.709 21.608 1.00 17.69 108 ARG C O 1
ATOM 6115 N N . GLU C 1 109 ? 49.679 -16.219 19.956 1.00 16.45 109 GLU C N 1
ATOM 6116 C CA . GLU C 1 109 ? 50.958 -15.862 19.325 1.00 16.09 109 GLU C CA 1
ATOM 6117 C C . GLU C 1 109 ? 51.067 -14.393 18.938 1.00 15.70 109 GLU C C 1
ATOM 6118 O O . GLU C 1 109 ? 52.065 -13.742 19.189 1.00 15.31 109 GLU C O 1
ATOM 6124 N N . LEU C 1 110 ? 50.050 -13.890 18.261 1.00 14.54 110 LEU C N 1
ATOM 6125 C CA . LEU C 1 110 ? 50.033 -12.510 17.878 1.00 14.75 110 LEU C CA 1
ATOM 6126 C C . LEU C 1 110 ? 50.049 -11.555 19.067 1.00 14.50 110 LEU C C 1
ATOM 6127 O O . LEU C 1 110 ? 50.702 -10.543 18.986 1.00 13.61 110 LEU C O 1
ATOM 6132 N N . LYS C 1 111 ? 49.301 -11.875 20.136 1.00 14.47 111 LYS C N 1
ATOM 6133 C CA . LYS C 1 111 ? 49.343 -11.085 21.379 1.00 14.29 111 LYS C CA 1
ATOM 6134 C C . LYS C 1 111 ? 50.786 -10.973 21.890 1.00 14.67 111 LYS C C 1
ATOM 6135 O O . LYS C 1 111 ? 51.272 -9.878 22.176 1.00 14.58 111 LYS C O 1
ATOM 6141 N N . GLY C 1 112 ? 51.486 -12.088 21.994 1.00 14.27 112 GLY C N 1
ATOM 6142 C CA . GLY C 1 112 ? 52.914 -11.986 22.403 1.00 15.29 112 GLY C CA 1
ATOM 6143 C C . GLY C 1 112 ? 53.712 -11.044 21.481 1.00 16.36 112 GLY C C 1
ATOM 6144 O O . GLY C 1 112 ? 54.492 -10.200 21.950 1.00 17.24 112 GLY C O 1
ATOM 6145 N N . TYR C 1 113 ? 53.530 -11.149 20.167 1.00 16.13 113 TYR C N 1
ATOM 6146 C CA . TYR C 1 113 ? 54.307 -10.309 19.289 1.00 16.03 113 TYR C CA 1
ATOM 6147 C C . TYR C 1 113 ? 53.877 -8.850 19.351 1.00 15.98 113 TYR C C 1
ATOM 6148 O O . TYR C 1 113 ? 54.743 -7.960 19.282 1.00 15.42 113 TYR C O 1
ATOM 6157 N N . VAL C 1 114 ? 52.575 -8.576 19.503 1.00 14.33 114 VAL C N 1
ATOM 6158 C CA . VAL C 1 114 ? 52.114 -7.172 19.674 1.00 14.78 114 VAL C CA 1
ATOM 6159 C C . VAL C 1 114 ? 52.753 -6.567 20.945 1.00 15.88 114 VAL C C 1
ATOM 6160 O O . VAL C 1 114 ? 53.227 -5.433 20.940 1.00 15.56 114 VAL C O 1
ATOM 6164 N N . ASP C 1 115 ? 52.748 -7.322 22.057 1.00 17.33 115 ASP C N 1
ATOM 6165 C CA . ASP C 1 115 ? 53.341 -6.783 23.287 1.00 16.82 115 ASP C CA 1
ATOM 6166 C C . ASP C 1 115 ? 54.867 -6.572 23.131 1.00 19.12 115 ASP C C 1
ATOM 6167 O O . ASP C 1 115 ? 55.389 -5.524 23.572 1.00 18.55 115 ASP C O 1
ATOM 6172 N N . GLU C 1 116 ? 55.565 -7.537 22.503 1.00 18.88 116 GLU C N 1
ATOM 6173 C CA . GLU C 1 116 ? 56.973 -7.275 22.119 1.00 22.00 116 GLU C CA 1
ATOM 6174 C C . GLU C 1 116 ? 57.129 -5.984 21.320 1.00 21.33 116 GLU C C 1
ATOM 6175 O O . GLU C 1 116 ? 57.930 -5.080 21.664 1.00 22.84 116 GLU C O 1
ATOM 6181 N N . LEU C 1 117 ? 56.395 -5.921 20.219 1.00 19.58 117 LEU C N 1
ATOM 6182 C CA . LEU C 1 117 ? 56.372 -4.731 19.390 1.00 18.68 117 LEU C CA 1
ATOM 6183 C C . LEU C 1 117 ? 56.149 -3.424 20.168 1.00 19.17 117 LEU C C 1
ATOM 6184 O O . LEU C 1 117 ? 56.946 -2.479 20.041 1.00 18.36 117 LEU C O 1
ATOM 6189 N N . MET C 1 118 ? 55.123 -3.378 21.015 1.00 19.13 118 MET C N 1
ATOM 6190 C CA . MET C 1 118 ? 54.807 -2.159 21.729 1.00 18.91 118 MET C CA 1
ATOM 6191 C C . MET C 1 118 ? 55.908 -1.802 22.716 1.00 19.95 118 MET C C 1
ATOM 6192 O O . MET C 1 118 ? 56.020 -0.662 23.095 1.00 19.63 118 MET C O 1
ATOM 6197 N N . ALA C 1 119 ? 56.638 -2.786 23.201 1.00 18.47 119 ALA C N 1
ATOM 6198 C CA . ALA C 1 119 ? 57.694 -2.512 24.147 1.00 22.31 119 ALA C CA 1
ATOM 6199 C C . ALA C 1 119 ? 59.053 -2.279 23.458 1.00 23.67 119 ALA C C 1
ATOM 6200 O O . ALA C 1 119 ? 60.013 -1.951 24.112 1.00 25.65 119 ALA C O 1
ATOM 6202 N N . TYR C 1 120 ? 59.109 -2.473 22.145 1.00 23.98 120 TYR C N 1
ATOM 6203 C CA . TYR C 1 120 ? 60.347 -2.486 21.409 1.00 26.29 120 TYR C CA 1
ATOM 6204 C C . TYR C 1 120 ? 61.076 -1.123 21.338 1.00 28.74 120 TYR C C 1
ATOM 6205 O O . TYR C 1 120 ? 62.268 -1.050 21.628 1.00 29.31 120 TYR C O 1
ATOM 6214 N N . GLY C 1 121 ? 60.410 -0.072 20.911 1.00 26.23 121 GLY C N 1
ATOM 6215 C CA . GLY C 1 121 ? 61.018 1.248 21.084 1.00 32.52 121 GLY C CA 1
ATOM 6216 C C . GLY C 1 121 ? 62.320 1.559 20.339 1.00 36.16 121 GLY C C 1
ATOM 6217 O O . GLY C 1 121 ? 63.116 2.383 20.787 1.00 35.60 121 GLY C O 1
ATOM 6218 N N . LYS C 1 122 ? 62.560 0.883 19.214 1.00 36.25 122 LYS C N 1
ATOM 6219 C CA . LYS C 1 122 ? 63.427 1.445 18.149 1.00 30.56 122 LYS C CA 1
ATOM 6220 C C . LYS C 1 122 ? 62.631 1.309 16.870 1.00 26.29 122 LYS C C 1
ATOM 6221 O O . LYS C 1 122 ? 61.724 0.470 16.806 1.00 24.23 122 LYS C O 1
ATOM 6227 N N . PRO C 1 123 ? 63.002 2.104 15.833 1.00 25.65 123 PRO C N 1
ATOM 6228 C CA . PRO C 1 123 ? 62.511 1.941 14.483 1.00 21.42 123 PRO C CA 1
ATOM 6229 C C . PRO C 1 123 ? 62.825 0.532 13.957 1.00 22.37 123 PRO C C 1
ATOM 6230 O O . PRO C 1 123 ? 63.847 -0.082 14.316 1.00 21.85 123 PRO C O 1
ATOM 6234 N N . ILE C 1 124 ? 61.951 0.018 13.100 1.00 22.99 124 ILE C N 1
ATOM 6235 C CA . ILE C 1 124 ? 62.113 -1.321 12.499 1.00 22.92 124 ILE C CA 1
ATOM 6236 C C . ILE C 1 124 ? 62.502 -1.114 11.046 1.00 22.19 124 ILE C C 1
ATOM 6237 O O . ILE C 1 124 ? 61.829 -0.371 10.331 1.00 24.47 124 ILE C O 1
ATOM 6242 N N . PRO C 1 125 ? 63.659 -1.651 10.618 1.00 22.65 125 PRO C N 1
ATOM 6243 C CA . PRO C 1 125 ? 63.993 -1.357 9.202 1.00 21.03 125 PRO C CA 1
ATOM 6244 C C . PRO C 1 125 ? 63.070 -2.204 8.338 1.00 22.14 125 PRO C C 1
ATOM 6245 O O . PRO C 1 125 ? 62.812 -3.370 8.657 1.00 22.93 125 PRO C O 1
ATOM 6249 N N . ALA C 1 126 ? 62.515 -1.618 7.295 1.00 21.46 126 ALA C N 1
ATOM 6250 C CA . ALA C 1 126 ? 61.607 -2.339 6.387 1.00 23.84 126 ALA C CA 1
ATOM 6251 C C . ALA C 1 126 ? 62.120 -2.062 4.986 1.00 22.91 126 ALA C C 1
ATOM 6252 O O . ALA C 1 126 ? 62.498 -0.930 4.674 1.00 24.06 126 ALA C O 1
ATOM 6254 N N . THR C 1 127 ? 62.157 -3.073 4.126 1.00 24.35 127 THR C N 1
ATOM 6255 C CA . THR C 1 127 ? 62.566 -2.800 2.729 1.00 22.38 127 THR C CA 1
ATOM 6256 C C . THR C 1 127 ? 61.378 -2.692 1.770 1.00 23.95 127 THR C C 1
ATOM 6257 O O . THR C 1 127 ? 60.369 -3.427 1.896 1.00 23.50 127 THR C O 1
ATOM 6261 N N . TYR C 1 128 ? 61.524 -1.815 0.788 1.00 21.92 128 TYR C N 1
ATOM 6262 C CA . TYR C 1 128 ? 60.554 -1.678 -0.242 1.00 22.71 128 TYR C CA 1
ATOM 6263 C C . TYR C 1 128 ? 61.274 -1.225 -1.512 1.00 25.11 128 TYR C C 1
ATOM 6264 O O . TYR C 1 128 ? 62.487 -0.970 -1.471 1.00 25.93 128 TYR C O 1
ATOM 6273 N N . TYR C 1 129 ? 60.534 -1.121 -2.628 1.00 25.15 129 TYR C N 1
ATOM 6274 C CA . TYR C 1 129 ? 61.070 -0.610 -3.887 1.00 26.57 129 TYR C CA 1
ATOM 6275 C C . TYR C 1 129 ? 60.769 0.857 -4.109 1.00 29.75 129 TYR C C 1
ATOM 6276 O O . TYR C 1 129 ? 59.634 1.206 -4.250 1.00 28.28 129 TYR C O 1
ATOM 6285 N N . ASP C 1 130 ? 61.785 1.714 -4.118 1.00 34.62 130 ASP C N 1
ATOM 6286 C CA . ASP C 1 130 ? 61.609 3.092 -4.570 1.00 37.84 130 ASP C CA 1
ATOM 6287 C C . ASP C 1 130 ? 61.830 3.103 -6.073 1.00 40.74 130 ASP C C 1
ATOM 6288 O O . ASP C 1 130 ? 62.982 2.994 -6.556 1.00 39.19 130 ASP C O 1
ATOM 6293 N N . GLY C 1 131 ? 60.707 3.224 -6.784 1.00 37.04 131 GLY C N 1
ATOM 6294 C CA . GLY C 1 131 ? 60.560 2.764 -8.152 1.00 38.03 131 GLY C CA 1
ATOM 6295 C C . GLY C 1 131 ? 61.175 1.386 -8.356 1.00 42.46 131 GLY C C 1
ATOM 6296 O O . GLY C 1 131 ? 60.555 0.335 -8.077 1.00 41.20 131 GLY C O 1
ATOM 6297 N N . ASP C 1 132 ? 62.427 1.414 -8.814 1.00 44.77 132 ASP C N 1
ATOM 6298 C CA . ASP C 1 132 ? 63.207 0.242 -9.250 1.00 45.55 132 ASP C CA 1
ATOM 6299 C C . ASP C 1 132 ? 64.247 -0.170 -8.183 1.00 41.16 132 ASP C C 1
ATOM 6300 O O . ASP C 1 132 ? 64.683 -1.310 -8.163 1.00 37.02 132 ASP C O 1
ATOM 6305 N N . LYS C 1 133 ? 64.615 0.759 -7.295 1.00 38.48 133 LYS C N 1
ATOM 6306 C CA . LYS C 1 133 ? 65.680 0.533 -6.351 1.00 35.33 133 LYS C CA 1
ATOM 6307 C C . LYS C 1 133 ? 65.167 0.048 -4.976 1.00 35.99 133 LYS C C 1
ATOM 6308 O O . LYS C 1 133 ? 64.214 0.586 -4.356 1.00 33.53 133 LYS C O 1
ATOM 6314 N N . LEU C 1 134 ? 65.832 -0.980 -4.505 1.00 29.37 134 LEU C N 1
ATOM 6315 C CA . LEU C 1 134 ? 65.621 -1.504 -3.207 1.00 30.69 134 LEU C CA 1
ATOM 6316 C C . LEU C 1 134 ? 65.989 -0.457 -2.159 1.00 30.50 134 LEU C C 1
ATOM 6317 O O . LEU C 1 134 ? 67.092 0.122 -2.197 1.00 29.35 134 LEU C O 1
ATOM 6322 N N . ALA C 1 135 ? 65.066 -0.143 -1.259 1.00 29.86 135 ALA C N 1
ATOM 6323 C CA . ALA C 1 135 ? 65.388 0.852 -0.218 1.00 30.21 135 ALA C CA 1
ATOM 6324 C C . ALA C 1 135 ? 64.959 0.400 1.167 1.00 31.22 135 ALA C C 1
ATOM 6325 O O . ALA C 1 135 ? 64.196 -0.554 1.332 1.00 31.35 135 ALA C O 1
ATOM 6327 N N . THR C 1 136 ? 65.499 1.055 2.169 1.00 29.84 136 THR C N 1
ATOM 6328 C CA . THR C 1 136 ? 65.078 0.781 3.502 1.00 31.46 136 THR C CA 1
ATOM 6329 C C . THR C 1 136 ? 64.348 1.983 4.103 1.00 31.59 136 THR C C 1
ATOM 6330 O O . THR C 1 136 ? 64.673 3.133 3.864 1.00 29.93 136 THR C O 1
ATOM 6334 N N . LEU C 1 137 ? 63.364 1.694 4.919 1.00 29.28 137 LEU C N 1
ATOM 6335 C CA . LEU C 1 137 ? 62.638 2.755 5.560 1.00 30.94 137 LEU C CA 1
ATOM 6336 C C . LEU C 1 137 ? 62.522 2.298 7.004 1.00 28.22 137 LEU C C 1
ATOM 6337 O O . LEU C 1 137 ? 62.422 1.103 7.263 1.00 26.58 137 LEU C O 1
ATOM 6342 N N . ASP C 1 138 ? 62.646 3.210 7.952 1.00 27.45 138 ASP C N 1
ATOM 6343 C CA . ASP C 1 138 ? 62.423 2.849 9.371 1.00 26.21 138 ASP C CA 1
ATOM 6344 C C . ASP C 1 138 ? 60.948 2.968 9.744 1.00 24.91 138 ASP C C 1
ATOM 6345 O O . ASP C 1 138 ? 60.348 3.994 9.547 1.00 28.13 138 ASP C O 1
ATOM 6350 N N . VAL C 1 139 ? 60.341 1.903 10.232 1.00 23.31 139 VAL C N 1
ATOM 6351 C CA . VAL C 1 139 ? 58.958 2.009 10.641 1.00 22.55 139 VAL C CA 1
ATOM 6352 C C . VAL C 1 139 ? 58.883 2.097 12.168 1.00 21.42 139 VAL C C 1
ATOM 6353 O O . VAL C 1 139 ? 59.460 1.273 12.881 1.00 19.67 139 VAL C O 1
ATOM 6357 N N . GLU C 1 140 ? 58.183 3.113 12.671 1.00 19.55 140 GLU C N 1
ATOM 6358 C CA . GLU C 1 140 ? 58.097 3.285 14.119 1.00 19.81 140 GLU C CA 1
ATOM 6359 C C . GLU C 1 140 ? 57.114 2.311 14.717 1.00 19.74 140 GLU C C 1
ATOM 6360 O O . GLU C 1 140 ? 56.025 2.147 14.210 1.00 22.39 140 GLU C O 1
ATOM 6366 N N . PRO C 1 141 ? 57.449 1.679 15.832 1.00 19.47 141 PRO C N 1
ATOM 6367 C CA . PRO C 1 141 ? 56.313 1.014 16.563 1.00 19.96 141 PRO C CA 1
ATOM 6368 C C . PRO C 1 141 ? 55.274 2.004 17.157 1.00 18.70 141 PRO C C 1
ATOM 6369 O O . PRO C 1 141 ? 55.574 3.198 17.323 1.00 17.91 141 PRO C O 1
ATOM 6373 N N . PRO C 1 142 ? 54.037 1.520 17.465 1.00 18.12 142 PRO C N 1
ATOM 6374 C CA . PRO C 1 142 ? 53.030 2.451 17.925 1.00 17.13 142 PRO C CA 1
ATOM 6375 C C . PRO C 1 142 ? 53.431 3.091 19.235 1.00 18.85 142 PRO C C 1
ATOM 6376 O O . PRO C 1 142 ? 54.112 2.452 20.028 1.00 16.81 142 PRO C O 1
ATOM 6380 N N . ARG C 1 143 ? 53.007 4.342 19.460 1.00 19.24 143 ARG C N 1
ATOM 6381 C CA . ARG C 1 143 ? 53.252 5.040 20.709 1.00 18.20 143 ARG C CA 1
ATOM 6382 C C . ARG C 1 143 ? 51.941 5.595 21.235 1.00 17.09 143 ARG C C 1
ATOM 6383 O O . ARG C 1 143 ? 51.387 6.536 20.642 1.00 16.78 143 ARG C O 1
ATOM 6391 N N . VAL C 1 144 ? 51.514 5.109 22.405 1.00 15.34 144 VAL C N 1
ATOM 6392 C CA . VAL C 1 144 ? 50.252 5.510 22.969 1.00 14.78 144 VAL C CA 1
ATOM 6393 C C . VAL C 1 144 ? 50.158 7.058 23.108 1.00 15.37 144 VAL C C 1
ATOM 6394 O O . VAL C 1 144 ? 51.089 7.658 23.566 1.00 14.15 144 VAL C O 1
ATOM 6398 N N . PHE C 1 145 ? 49.089 7.698 22.582 1.00 14.19 145 PHE C N 1
ATOM 6399 C CA . PHE C 1 145 ? 48.875 9.118 22.785 1.00 14.23 145 PHE C CA 1
ATOM 6400 C C . PHE C 1 145 ? 48.313 9.290 24.197 1.00 15.44 145 PHE C C 1
ATOM 6401 O O . PHE C 1 145 ? 47.164 8.825 24.517 1.00 12.83 145 PHE C O 1
ATOM 6409 N N . SER C 1 146 ? 49.102 9.906 25.083 1.00 15.79 146 SER C N 1
ATOM 6410 C CA . SER C 1 146 ? 48.546 10.156 26.442 1.00 16.52 146 SER C CA 1
ATOM 6411 C C . SER C 1 146 ? 47.187 10.819 26.383 1.00 15.44 146 SER C C 1
ATOM 6412 O O . SER C 1 146 ? 46.325 10.535 27.185 1.00 16.13 146 SER C O 1
ATOM 6415 N N . GLY C 1 147 ? 47.015 11.727 25.431 1.00 14.87 147 GLY C N 1
ATOM 6416 C CA . GLY C 1 147 ? 45.817 12.544 25.412 1.00 14.40 147 GLY C CA 1
ATOM 6417 C C . GLY C 1 147 ? 44.570 11.673 25.073 1.00 14.66 147 GLY C C 1
ATOM 6418 O O . GLY C 1 147 ? 43.474 11.926 25.602 1.00 14.54 147 GLY C O 1
ATOM 6419 N N . GLN C 1 148 ? 44.733 10.693 24.173 1.00 14.10 148 GLN C N 1
ATOM 6420 C CA . GLN C 1 148 ? 43.627 9.795 23.806 1.00 14.14 148 GLN C CA 1
ATOM 6421 C C . GLN C 1 148 ? 43.284 8.841 24.930 1.00 15.06 148 GLN C C 1
ATOM 6422 O O . GLN C 1 148 ? 42.088 8.582 25.263 1.00 15.54 148 GLN C O 1
ATOM 6428 N N . ARG C 1 149 ? 44.336 8.322 25.548 1.00 15.88 149 ARG C N 1
ATOM 6429 C CA . ARG C 1 149 ? 44.223 7.483 26.740 1.00 17.00 149 ARG C CA 1
ATOM 6430 C C . ARG C 1 149 ? 43.319 8.274 27.718 1.00 15.54 149 ARG C C 1
ATOM 6431 O O . ARG C 1 149 ? 42.328 7.735 28.251 1.00 14.13 149 ARG C O 1
ATOM 6439 N N . GLU C 1 150 ? 43.664 9.557 27.929 1.00 14.13 150 GLU C N 1
ATOM 6440 C CA . GLU C 1 150 ? 42.942 10.402 28.896 1.00 13.54 150 GLU C CA 1
ATOM 6441 C C . GLU C 1 150 ? 41.488 10.568 28.403 1.00 13.04 150 GLU C C 1
ATOM 6442 O O . GLU C 1 150 ? 40.526 10.401 29.175 1.00 14.40 150 GLU C O 1
ATOM 6448 N N . LEU C 1 151 ? 41.323 10.836 27.122 1.00 10.39 151 LEU C N 1
ATOM 6449 C CA . LEU C 1 151 ? 39.971 11.085 26.595 1.00 10.64 151 LEU C CA 1
ATOM 6450 C C . LEU C 1 151 ? 39.074 9.809 26.611 1.00 10.26 151 LEU C C 1
ATOM 6451 O O . LEU C 1 151 ? 37.918 9.848 27.064 1.00 11.02 151 LEU C O 1
ATOM 6456 N N . TYR C 1 152 ? 39.611 8.678 26.183 1.00 10.04 152 TYR C N 1
ATOM 6457 C CA . TYR C 1 152 ? 38.889 7.437 26.363 1.00 10.21 152 TYR C CA 1
ATOM 6458 C C . TYR C 1 152 ? 38.298 7.309 27.753 1.00 11.21 152 TYR C C 1
ATOM 6459 O O . TYR C 1 152 ? 37.076 7.004 27.922 1.00 11.26 152 TYR C O 1
ATOM 6468 N N . ASN C 1 153 ? 39.169 7.449 28.759 1.00 12.22 153 ASN C N 1
ATOM 6469 C CA . ASN C 1 153 ? 38.793 7.232 30.145 1.00 13.28 153 ASN C CA 1
ATOM 6470 C C . ASN C 1 153 ? 37.812 8.292 30.612 1.00 14.24 153 ASN C C 1
ATOM 6471 O O . ASN C 1 153 ? 36.856 7.990 31.297 1.00 14.03 153 ASN C O 1
ATOM 6476 N N . LYS C 1 154 ? 38.043 9.531 30.239 1.00 14.76 154 LYS C N 1
ATOM 6477 C CA . LYS C 1 154 ? 37.132 10.530 30.700 1.00 15.49 154 LYS C CA 1
ATOM 6478 C C . LYS C 1 154 ? 35.757 10.319 30.085 1.00 14.98 154 LYS C C 1
ATOM 6479 O O . LYS C 1 154 ? 34.746 10.634 30.733 1.00 15.31 154 LYS C O 1
ATOM 6485 N N . LEU C 1 155 ? 35.719 9.949 28.787 1.00 14.19 155 LEU C N 1
ATOM 6486 C CA . LEU C 1 155 ? 34.424 9.638 28.145 1.00 14.74 155 LEU C CA 1
ATOM 6487 C C . LEU C 1 155 ? 33.735 8.534 28.896 1.00 15.12 155 LEU C C 1
ATOM 6488 O O . LEU C 1 155 ? 32.584 8.681 29.285 1.00 15.77 155 LEU C O 1
ATOM 6493 N N . MET C 1 156 ? 34.455 7.462 29.158 1.00 14.91 156 MET C N 1
ATOM 6494 C CA . MET C 1 156 ? 33.856 6.392 29.890 1.00 18.11 156 MET C CA 1
ATOM 6495 C C . MET C 1 156 ? 33.421 6.803 31.284 1.00 16.59 156 MET C C 1
ATOM 6496 O O . MET C 1 156 ? 32.352 6.453 31.710 1.00 16.99 156 MET C O 1
ATOM 6501 N N . GLU C 1 157 ? 34.238 7.572 31.967 1.00 17.73 157 GLU C N 1
ATOM 6502 C CA . GLU C 1 157 ? 33.881 7.982 33.316 1.00 19.90 157 GLU C CA 1
ATOM 6503 C C . GLU C 1 157 ? 32.583 8.784 33.283 1.00 19.20 157 GLU C C 1
ATOM 6504 O O . GLU C 1 157 ? 31.907 8.870 34.263 1.00 19.62 157 GLU C O 1
ATOM 6510 N N . ASN C 1 158 ? 32.289 9.427 32.162 1.00 17.40 158 ASN C N 1
ATOM 6511 C CA . ASN C 1 158 ? 31.106 10.250 32.064 1.00 17.20 158 ASN C CA 1
ATOM 6512 C C . ASN C 1 158 ? 29.938 9.554 31.383 1.00 16.34 158 ASN C C 1
ATOM 6513 O O . ASN C 1 158 ? 29.011 10.211 30.853 1.00 18.61 158 ASN C O 1
ATOM 6518 N N . GLY C 1 159 ? 29.997 8.233 31.372 1.00 14.73 159 GLY C N 1
ATOM 6519 C CA . GLY C 1 159 ? 28.938 7.377 30.766 1.00 16.04 159 GLY C CA 1
ATOM 6520 C C . GLY C 1 159 ? 28.741 7.655 29.291 1.00 14.66 159 GLY C C 1
ATOM 6521 O O . GLY C 1 159 ? 27.598 7.695 28.825 1.00 14.39 159 GLY C O 1
ATOM 6522 N N . ILE C 1 160 ? 29.855 7.942 28.596 1.00 14.20 160 ILE C N 1
ATOM 6523 C CA . ILE C 1 160 ? 29.866 8.008 27.146 1.00 14.20 160 ILE C CA 1
ATOM 6524 C C . ILE C 1 160 ? 30.654 6.826 26.618 1.00 15.67 160 ILE C C 1
ATOM 6525 O O . ILE C 1 160 ? 31.817 6.621 26.963 1.00 15.02 160 ILE C O 1
ATOM 6530 N N . GLU C 1 161 ? 29.962 5.976 25.874 1.00 17.41 161 GLU C N 1
ATOM 6531 C CA . GLU C 1 161 ? 30.480 4.667 25.550 1.00 15.52 161 GLU C CA 1
ATOM 6532 C C . GLU C 1 161 ? 31.511 4.833 24.466 1.00 14.81 161 GLU C C 1
ATOM 6533 O O . GLU C 1 161 ? 31.386 5.673 23.545 1.00 15.81 161 GLU C O 1
ATOM 6539 N N . VAL C 1 162 ? 32.589 4.075 24.592 1.00 13.21 162 VAL C N 1
ATOM 6540 C CA . VAL C 1 162 ? 33.704 4.294 23.674 1.00 11.73 162 VAL C CA 1
ATOM 6541 C C . VAL C 1 162 ? 33.824 3.120 22.684 1.00 11.25 162 VAL C C 1
ATOM 6542 O O . VAL C 1 162 ? 33.877 1.988 23.106 1.00 11.77 162 VAL C O 1
ATOM 6546 N N . TYR C 1 163 ? 33.884 3.404 21.389 1.00 10.87 163 TYR C N 1
ATOM 6547 C CA . TYR C 1 163 ? 34.121 2.340 20.389 1.00 11.53 163 TYR C CA 1
ATOM 6548 C C . TYR C 1 163 ? 35.352 2.696 19.579 1.00 11.35 163 TYR C C 1
ATOM 6549 O O . TYR C 1 163 ? 35.677 3.867 19.385 1.00 9.93 163 TYR C O 1
ATOM 6558 N N . VAL C 1 164 ? 36.005 1.663 19.082 1.00 10.58 164 VAL C N 1
ATOM 6559 C CA . VAL C 1 164 ? 37.087 1.871 18.171 1.00 10.13 164 VAL C CA 1
ATOM 6560 C C . VAL C 1 164 ? 36.594 1.283 16.880 1.00 9.91 164 VAL C C 1
ATOM 6561 O O . VAL C 1 164 ? 36.116 0.141 16.865 1.00 9.73 164 VAL C O 1
ATOM 6565 N N . ILE C 1 165 ? 36.763 2.029 15.789 1.00 9.84 165 ILE C N 1
ATOM 6566 C CA . ILE C 1 165 ? 36.526 1.492 14.465 1.00 10.06 165 ILE C CA 1
ATOM 6567 C C . ILE C 1 165 ? 37.726 1.704 13.605 1.00 10.84 165 ILE C C 1
ATOM 6568 O O . ILE C 1 165 ? 38.025 2.869 13.160 1.00 11.22 165 ILE C O 1
ATOM 6573 N N . SER C 1 166 ? 38.431 0.589 13.387 1.00 10.73 166 SER C N 1
ATOM 6574 C CA . SER C 1 166 ? 39.753 0.603 12.795 1.00 11.01 166 SER C CA 1
ATOM 6575 C C . SER C 1 166 ? 39.841 -0.160 11.478 1.00 11.47 166 SER C C 1
ATOM 6576 O O . SER C 1 166 ? 39.230 -1.227 11.356 1.00 11.71 166 SER C O 1
ATOM 6579 N N . ALA C 1 167 ? 40.704 0.293 10.563 1.00 10.08 167 ALA C N 1
ATOM 6580 C CA . ALA C 1 167 ? 40.940 -0.432 9.325 1.00 10.44 167 ALA C CA 1
ATOM 6581 C C . ALA C 1 167 ? 42.047 -1.479 9.494 1.00 11.39 167 ALA C C 1
ATOM 6582 O O . ALA C 1 167 ? 42.464 -2.125 8.521 1.00 12.23 167 ALA C O 1
ATOM 6584 N N . ALA C 1 168 ? 42.496 -1.689 10.734 1.00 11.43 168 ALA C N 1
ATOM 6585 C CA . ALA C 1 168 ? 43.377 -2.800 11.037 1.00 9.98 168 ALA C CA 1
ATOM 6586 C C . ALA C 1 168 ? 42.619 -3.979 11.615 1.00 10.68 168 ALA C C 1
ATOM 6587 O O . ALA C 1 168 ? 41.512 -3.821 12.146 1.00 9.17 168 ALA C O 1
ATOM 6589 N N . HIS C 1 169 ? 43.253 -5.168 11.578 1.00 9.74 169 HIS C N 1
ATOM 6590 C CA . HIS C 1 169 ? 42.676 -6.356 12.119 1.00 9.17 169 HIS C CA 1
ATOM 6591 C C . HIS C 1 169 ? 42.118 -6.154 13.533 1.00 9.66 169 HIS C C 1
ATOM 6592 O O . HIS C 1 169 ? 42.800 -5.736 14.470 1.00 9.41 169 HIS C O 1
ATOM 6599 N N . GLU C 1 170 ? 40.821 -6.424 13.648 1.00 9.51 170 GLU C N 1
ATOM 6600 C CA . GLU C 1 170 ? 40.123 -6.193 14.847 1.00 9.86 170 GLU C CA 1
ATOM 6601 C C . GLU C 1 170 ? 40.807 -6.887 16.026 1.00 10.32 170 GLU C C 1
ATOM 6602 O O . GLU C 1 170 ? 40.922 -6.297 17.108 1.00 9.74 170 GLU C O 1
ATOM 6608 N N . GLU C 1 171 ? 41.258 -8.125 15.847 1.00 9.90 171 GLU C N 1
ATOM 6609 C CA . GLU C 1 171 ? 41.858 -8.816 16.997 1.00 11.46 171 GLU C CA 1
ATOM 6610 C C . GLU C 1 171 ? 43.239 -8.162 17.380 1.00 11.52 171 GLU C C 1
ATOM 6611 O O . GLU C 1 171 ? 43.594 -8.085 18.562 1.00 12.25 171 GLU C O 1
ATOM 6617 N N . LEU C 1 172 ? 43.980 -7.652 16.414 1.00 10.38 172 LEU C N 1
ATOM 6618 C CA . LEU C 1 172 ? 45.257 -6.986 16.738 1.00 10.78 172 LEU C CA 1
ATOM 6619 C C . LEU C 1 172 ? 45.032 -5.672 17.436 1.00 10.38 172 LEU C C 1
ATOM 6620 O O . LEU C 1 172 ? 45.718 -5.370 18.376 1.00 10.68 172 LEU C O 1
ATOM 6625 N N . VAL C 1 173 ? 44.059 -4.885 16.964 1.00 11.67 173 VAL C N 1
ATOM 6626 C CA . VAL C 1 173 ? 43.688 -3.580 17.624 1.00 11.57 173 VAL C CA 1
ATOM 6627 C C . VAL C 1 173 ? 43.142 -3.853 19.048 1.00 11.38 173 VAL C C 1
ATOM 6628 O O . VAL C 1 173 ? 43.467 -3.185 19.993 1.00 9.62 173 VAL C O 1
ATOM 6632 N N . ARG C 1 174 ? 42.358 -4.914 19.178 1.00 11.23 174 ARG C N 1
ATOM 6633 C CA . ARG C 1 174 ? 41.860 -5.319 20.481 1.00 10.90 174 ARG C CA 1
ATOM 6634 C C . ARG C 1 174 ? 43.008 -5.588 21.481 1.00 11.14 174 ARG C C 1
ATOM 6635 O O . ARG C 1 174 ? 42.862 -5.269 22.660 1.00 10.18 174 ARG C O 1
ATOM 6643 N N . MET C 1 175 ? 44.106 -6.173 21.002 1.00 11.42 175 MET C N 1
ATOM 6644 C CA . MET C 1 175 ? 45.246 -6.508 21.876 1.00 12.61 175 MET C CA 1
ATOM 6645 C C . MET C 1 175 ? 45.910 -5.279 22.478 1.00 12.39 175 MET C C 1
ATOM 6646 O O . MET C 1 175 ? 46.678 -5.419 23.407 1.00 14.51 175 MET C O 1
ATOM 6651 N N . VAL C 1 176 ? 45.648 -4.100 21.915 1.00 12.46 176 VAL C N 1
ATOM 6652 C CA . VAL C 1 176 ? 46.125 -2.825 22.437 1.00 12.22 176 VAL C CA 1
ATOM 6653 C C . VAL C 1 176 ? 44.957 -2.119 23.113 1.00 11.96 176 VAL C C 1
ATOM 6654 O O . VAL C 1 176 ? 44.998 -1.913 24.271 1.00 13.92 176 VAL C O 1
ATOM 6658 N N . ALA C 1 177 ? 43.878 -1.801 22.386 1.00 11.40 177 ALA C N 1
ATOM 6659 C CA . ALA C 1 177 ? 42.814 -0.992 22.934 1.00 11.83 177 ALA C CA 1
ATOM 6660 C C . ALA C 1 177 ? 42.167 -1.530 24.204 1.00 12.24 177 ALA C C 1
ATOM 6661 O O . ALA C 1 177 ? 41.801 -0.758 25.067 1.00 12.81 177 ALA C O 1
ATOM 6663 N N . ALA C 1 178 ? 42.026 -2.850 24.313 1.00 12.45 178 ALA C N 1
ATOM 6664 C CA . ALA C 1 178 ? 41.337 -3.450 25.429 1.00 11.58 178 ALA C CA 1
ATOM 6665 C C . ALA C 1 178 ? 42.274 -4.043 26.457 1.00 13.50 178 ALA C C 1
ATOM 6666 O O . ALA C 1 178 ? 41.818 -4.708 27.435 1.00 12.84 178 ALA C O 1
ATOM 6668 N N . ASP C 1 179 ? 43.582 -3.848 26.283 1.00 14.07 179 ASP C N 1
ATOM 6669 C CA . ASP C 1 179 ? 44.507 -4.394 27.277 1.00 15.22 179 ASP C CA 1
ATOM 6670 C C . ASP C 1 179 ? 44.813 -3.250 28.277 1.00 14.16 179 ASP C C 1
ATOM 6671 O O . ASP C 1 179 ? 45.475 -2.308 27.924 1.00 15.12 179 ASP C O 1
ATOM 6676 N N . PRO C 1 180 ? 44.380 -3.382 29.521 1.00 14.86 180 PRO C N 1
ATOM 6677 C CA . PRO C 1 180 ? 44.626 -2.370 30.583 1.00 16.13 180 PRO C CA 1
ATOM 6678 C C . PRO C 1 180 ? 46.089 -1.952 30.639 1.00 15.94 180 PRO C C 1
ATOM 6679 O O . PRO C 1 180 ? 46.318 -0.812 30.940 1.00 16.50 180 PRO C O 1
ATOM 6683 N N . ARG C 1 181 ? 47.046 -2.811 30.253 1.00 15.58 181 ARG C N 1
ATOM 6684 C CA . ARG C 1 181 ? 48.456 -2.418 30.210 1.00 15.89 181 ARG C CA 1
ATOM 6685 C C . ARG C 1 181 ? 48.625 -1.118 29.414 1.00 15.38 181 ARG C C 1
ATOM 6686 O O . ARG C 1 181 ? 49.473 -0.301 29.746 1.00 14.88 181 ARG C O 1
ATOM 6694 N N . TYR C 1 182 ? 47.835 -0.907 28.361 1.00 13.41 182 TYR C N 1
ATOM 6695 C CA . TYR C 1 182 ? 48.021 0.322 27.564 1.00 12.79 182 TYR C CA 1
ATOM 6696 C C . TYR C 1 182 ? 47.211 1.554 27.962 1.00 13.16 182 TYR C C 1
ATOM 6697 O O . TYR C 1 182 ? 47.432 2.631 27.410 1.00 12.66 182 TYR C O 1
ATOM 6706 N N . GLY C 1 183 ? 46.285 1.388 28.892 1.00 13.60 183 GLY C N 1
ATOM 6707 C CA . GLY C 1 183 ? 45.661 2.553 29.569 1.00 14.10 183 GLY C CA 1
ATOM 6708 C C . GLY C 1 183 ? 44.359 3.046 28.867 1.00 14.97 183 GLY C C 1
ATOM 6709 O O . GLY C 1 183 ? 43.693 4.000 29.342 1.00 13.99 183 GLY C O 1
ATOM 6710 N N . TYR C 1 184 ? 44.023 2.474 27.715 1.00 13.36 184 TYR C N 1
ATOM 6711 C CA . TYR C 1 184 ? 42.756 2.900 27.041 1.00 13.87 184 TYR C CA 1
ATOM 6712 C C . TYR C 1 184 ? 41.524 2.345 27.754 1.00 14.68 184 TYR C C 1
ATOM 6713 O O . TYR C 1 184 ? 40.472 3.032 27.868 1.00 14.36 184 TYR C O 1
ATOM 6722 N N . ASN C 1 185 ? 41.669 1.101 28.243 1.00 15.31 185 ASN C N 1
ATOM 6723 C CA . ASN C 1 185 ? 40.592 0.408 28.932 1.00 15.80 185 ASN C CA 1
ATOM 6724 C C . ASN C 1 185 ? 39.327 0.308 28.089 1.00 15.90 185 ASN C C 1
ATOM 6725 O O . ASN C 1 185 ? 38.204 0.396 28.606 1.00 15.74 185 ASN C O 1
ATOM 6730 N N . ALA C 1 186 ? 39.475 0.122 26.773 1.00 15.55 186 ALA C N 1
ATOM 6731 C CA . ALA C 1 186 ? 38.270 0.009 25.949 1.00 13.83 186 ALA C CA 1
ATOM 6732 C C . ALA C 1 186 ? 37.699 -1.381 26.259 1.00 14.28 186 ALA C C 1
ATOM 6733 O O . ALA C 1 186 ? 38.441 -2.289 26.567 1.00 12.99 186 ALA C O 1
ATOM 6735 N N . LYS C 1 187 ? 36.379 -1.531 26.141 1.00 14.06 187 LYS C N 1
ATOM 6736 C CA . LYS C 1 187 ? 35.750 -2.819 26.295 1.00 14.51 187 LYS C CA 1
ATOM 6737 C C . LYS C 1 187 ? 36.108 -3.646 25.047 1.00 12.76 187 LYS C C 1
ATOM 6738 O O . LYS C 1 187 ? 36.101 -3.109 23.957 1.00 11.48 187 LYS C O 1
ATOM 6744 N N . PRO C 1 188 ? 36.500 -4.921 25.222 1.00 12.79 188 PRO C N 1
ATOM 6745 C CA . PRO C 1 188 ? 36.952 -5.659 24.031 1.00 12.94 188 PRO C CA 1
ATOM 6746 C C . PRO C 1 188 ? 35.871 -5.753 22.966 1.00 13.42 188 PRO C C 1
ATOM 6747 O O . PRO C 1 188 ? 36.182 -5.612 21.778 1.00 14.45 188 PRO C O 1
ATOM 6751 N N . GLU C 1 189 ? 34.622 -5.919 23.377 1.00 14.02 189 GLU C N 1
ATOM 6752 C CA . GLU C 1 189 ? 33.465 -5.943 22.433 1.00 14.16 189 GLU C CA 1
ATOM 6753 C C . GLU C 1 189 ? 33.225 -4.657 21.729 1.00 14.38 189 GLU C C 1
ATOM 6754 O O . GLU C 1 189 ? 32.537 -4.661 20.718 1.00 14.20 189 GLU C O 1
ATOM 6760 N N . ASN C 1 190 ? 33.774 -3.551 22.228 1.00 13.83 190 ASN C N 1
ATOM 6761 C CA . ASN C 1 190 ? 33.619 -2.255 21.537 1.00 12.96 190 ASN C CA 1
ATOM 6762 C C . ASN C 1 190 ? 34.697 -1.993 20.548 1.00 12.22 190 ASN C C 1
ATOM 6763 O O . ASN C 1 190 ? 34.785 -0.866 19.968 1.00 12.65 190 ASN C O 1
ATOM 6768 N N . VAL C 1 191 ? 35.591 -2.975 20.396 1.00 11.82 191 VAL C N 1
ATOM 6769 C CA . VAL C 1 191 ? 36.695 -2.774 19.445 1.00 11.79 191 VAL C CA 1
ATOM 6770 C C . VAL C 1 191 ? 36.222 -3.437 18.151 1.00 12.53 191 VAL C C 1
ATOM 6771 O O . VAL C 1 191 ? 36.031 -4.689 18.097 1.00 12.00 191 VAL C O 1
ATOM 6775 N N . ILE C 1 192 ? 36.069 -2.596 17.129 1.00 11.85 192 ILE C N 1
ATOM 6776 C CA . ILE C 1 192 ? 35.556 -3.008 15.839 1.00 13.13 192 ILE C CA 1
ATOM 6777 C C . ILE C 1 192 ? 36.587 -2.718 14.740 1.00 12.65 192 ILE C C 1
ATOM 6778 O O . ILE C 1 192 ? 37.036 -1.575 14.582 1.00 13.69 192 ILE C O 1
ATOM 6783 N N . GLY C 1 193 ? 36.966 -3.740 13.986 1.00 11.23 193 GLY C N 1
ATOM 6784 C CA . GLY C 1 193 ? 38.087 -3.604 13.059 1.00 10.74 193 GLY C CA 1
ATOM 6785 C C . GLY C 1 193 ? 37.984 -4.603 11.948 1.00 9.83 193 GLY C C 1
ATOM 6786 O O . GLY C 1 193 ? 36.897 -5.129 11.716 1.00 10.95 193 GLY C O 1
ATOM 6787 N N . VAL C 1 194 ? 39.072 -4.885 11.243 1.00 9.28 194 VAL C N 1
ATOM 6788 C CA . VAL C 1 194 ? 38.959 -5.769 10.069 1.00 8.47 194 VAL C CA 1
ATOM 6789 C C . VAL C 1 194 ? 38.839 -7.161 10.619 1.00 8.29 194 VAL C C 1
ATOM 6790 O O . VAL C 1 194 ? 39.701 -7.607 11.380 1.00 8.45 194 VAL C O 1
ATOM 6794 N N . THR C 1 195 ? 37.738 -7.823 10.333 1.00 8.78 195 THR C N 1
ATOM 6795 C CA . THR C 1 195 ? 37.514 -9.144 10.880 1.00 8.91 195 THR C CA 1
ATOM 6796 C C . THR C 1 195 ? 37.823 -10.234 9.857 1.00 8.89 195 THR C C 1
ATOM 6797 O O . THR C 1 195 ? 37.468 -10.118 8.671 1.00 8.83 195 THR C O 1
ATOM 6801 N N . THR C 1 196 ? 38.496 -11.305 10.277 1.00 9.30 196 THR C N 1
ATOM 6802 C CA . THR C 1 196 ? 38.647 -12.464 9.368 1.00 9.93 196 THR C CA 1
ATOM 6803 C C . THR C 1 196 ? 38.228 -13.719 10.120 1.00 10.43 196 THR C C 1
ATOM 6804 O O . THR C 1 196 ? 38.222 -13.732 11.362 1.00 11.83 196 THR C O 1
ATOM 6808 N N . LEU C 1 197 ? 37.954 -14.798 9.417 1.00 9.69 197 LEU C N 1
ATOM 6809 C CA . LEU C 1 197 ? 37.522 -16.005 10.080 1.00 9.99 197 LEU C CA 1
ATOM 6810 C C . LEU C 1 197 ? 38.645 -16.510 10.949 1.00 10.18 197 LEU C C 1
ATOM 6811 O O . LEU C 1 197 ? 39.809 -16.514 10.514 1.00 9.48 197 LEU C O 1
ATOM 6816 N N . LEU C 1 198 ? 38.268 -16.846 12.195 1.00 11.58 198 LEU C N 1
ATOM 6817 C CA . LEU C 1 198 ? 39.169 -17.480 13.167 1.00 13.29 198 LEU C CA 1
ATOM 6818 C C . LEU C 1 198 ? 38.838 -18.969 13.155 1.00 13.96 198 LEU C C 1
ATOM 6819 O O . LEU C 1 198 ? 37.668 -19.365 13.093 1.00 14.83 198 LEU C O 1
ATOM 6824 N N . LYS C 1 199 ? 39.864 -19.801 13.192 1.00 15.17 199 LYS C N 1
ATOM 6825 C CA . LYS C 1 199 ? 39.670 -21.223 13.022 1.00 14.54 199 LYS C CA 1
ATOM 6826 C C . LYS C 1 199 ? 40.166 -21.993 14.216 1.00 14.74 199 LYS C C 1
ATOM 6827 O O . LYS C 1 199 ? 41.284 -21.791 14.757 1.00 13.49 199 LYS C O 1
ATOM 6833 N N . ASN C 1 200 ? 39.353 -22.953 14.613 1.00 15.71 200 ASN C N 1
ATOM 6834 C CA . ASN C 1 200 ? 39.728 -23.821 15.710 1.00 17.47 200 ASN C CA 1
ATOM 6835 C C . ASN C 1 200 ? 40.491 -24.969 15.120 1.00 18.76 200 ASN C C 1
ATOM 6836 O O . ASN C 1 200 ? 39.959 -25.760 14.336 1.00 21.63 200 ASN C O 1
ATOM 6841 N N . ARG C 1 201 ? 41.753 -25.091 15.496 1.00 21.59 201 ARG C N 1
ATOM 6842 C CA . ARG C 1 201 ? 42.583 -26.121 14.931 1.00 21.38 201 ARG C CA 1
ATOM 6843 C C . ARG C 1 201 ? 42.150 -27.534 15.305 1.00 23.47 201 ARG C C 1
ATOM 6844 O O . ARG C 1 201 ? 42.364 -28.416 14.525 1.00 25.26 201 ARG C O 1
ATOM 6852 N N . LYS C 1 202 ? 41.608 -27.758 16.494 1.00 23.33 202 LYS C N 1
ATOM 6853 C CA . LYS C 1 202 ? 41.052 -29.067 16.856 1.00 26.17 202 LYS C CA 1
ATOM 6854 C C . LYS C 1 202 ? 39.765 -29.439 16.121 1.00 27.07 202 LYS C C 1
ATOM 6855 O O . LYS C 1 202 ? 39.648 -30.573 15.607 1.00 30.17 202 LYS C O 1
ATOM 6861 N N . THR C 1 203 ? 38.792 -28.526 16.058 1.00 23.22 203 THR C N 1
ATOM 6862 C CA . THR C 1 203 ? 37.461 -28.922 15.554 1.00 21.83 203 THR C CA 1
ATOM 6863 C C . THR C 1 203 ? 37.117 -28.448 14.140 1.00 22.26 203 THR C C 1
ATOM 6864 O O . THR C 1 203 ? 36.143 -28.901 13.551 1.00 25.26 203 THR C O 1
ATOM 6868 N N . GLY C 1 204 ? 37.879 -27.520 13.593 1.00 21.02 204 GLY C N 1
ATOM 6869 C CA . GLY C 1 204 ? 37.600 -27.029 12.271 1.00 19.07 204 GLY C CA 1
ATOM 6870 C C . GLY C 1 204 ? 36.625 -25.871 12.323 1.00 19.10 204 GLY C C 1
ATOM 6871 O O . GLY C 1 204 ? 36.363 -25.229 11.309 1.00 18.83 204 GLY C O 1
ATOM 6872 N N . GLU C 1 205 ? 36.063 -25.598 13.491 1.00 18.02 205 GLU C N 1
ATOM 6873 C CA . GLU C 1 205 ? 35.031 -24.583 13.557 1.00 17.47 205 GLU C CA 1
ATOM 6874 C C . GLU C 1 205 ? 35.572 -23.210 13.159 1.00 16.29 205 GLU C C 1
ATOM 6875 O O . GLU C 1 205 ? 36.701 -22.872 13.462 1.00 16.27 205 GLU C O 1
ATOM 6881 N N . LEU C 1 206 ? 34.752 -22.423 12.486 1.00 15.25 206 LEU C N 1
ATOM 6882 C CA . LEU C 1 206 ? 35.152 -21.067 12.093 1.00 15.43 206 LEU C CA 1
ATOM 6883 C C . LEU C 1 206 ? 34.302 -20.093 12.857 1.00 14.62 206 LEU C C 1
ATOM 6884 O O . LEU C 1 206 ? 33.102 -20.285 12.953 1.00 15.06 206 LEU C O 1
ATOM 6889 N N . THR C 1 207 ? 34.889 -19.004 13.308 1.00 13.11 207 THR C N 1
ATOM 6890 C CA . THR C 1 207 ? 34.136 -18.071 14.075 1.00 12.93 207 THR C CA 1
ATOM 6891 C C . THR C 1 207 ? 34.762 -16.688 13.986 1.00 12.37 207 THR C C 1
ATOM 6892 O O . THR C 1 207 ? 35.821 -16.558 13.396 1.00 13.02 207 THR C O 1
ATOM 6896 N N . THR C 1 208 ? 34.077 -15.669 14.528 1.00 11.81 208 THR C N 1
ATOM 6897 C CA . THR C 1 208 ? 34.606 -14.342 14.664 1.00 11.01 208 THR C CA 1
ATOM 6898 C C . THR C 1 208 ? 34.121 -13.743 15.967 1.00 11.21 208 THR C C 1
ATOM 6899 O O . THR C 1 208 ? 33.098 -14.173 16.511 1.00 11.06 208 THR C O 1
ATOM 6903 N N . ALA C 1 209 ? 34.867 -12.789 16.503 1.00 10.33 209 ALA C N 1
ATOM 6904 C CA . ALA C 1 209 ? 34.403 -12.107 17.690 1.00 10.85 209 ALA C CA 1
ATOM 6905 C C . ALA C 1 209 ? 33.084 -11.368 17.344 1.00 11.37 209 ALA C C 1
ATOM 6906 O O . ALA C 1 209 ? 32.147 -11.379 18.140 1.00 13.32 209 ALA C O 1
ATOM 6908 N N . ARG C 1 210 ? 32.975 -10.778 16.147 1.00 10.49 210 ARG C N 1
ATOM 6909 C CA . ARG C 1 210 ? 31.749 -10.030 15.802 1.00 10.53 210 ARG C CA 1
ATOM 6910 C C . ARG C 1 210 ? 30.525 -10.953 15.884 1.00 11.13 210 ARG C C 1
ATOM 6911 O O . ARG C 1 210 ? 29.466 -10.594 16.411 1.00 10.43 210 ARG C O 1
ATOM 6919 N N . LYS C 1 211 ? 30.678 -12.167 15.371 1.00 12.60 211 LYS C N 1
ATOM 6920 C CA . LYS C 1 211 ? 29.575 -13.160 15.465 1.00 13.68 211 LYS C CA 1
ATOM 6921 C C . LYS C 1 211 ? 29.264 -13.551 16.916 1.00 14.47 211 LYS C C 1
ATOM 6922 O O . LYS C 1 211 ? 28.100 -13.653 17.313 1.00 14.75 211 LYS C O 1
ATOM 6928 N N . GLN C 1 212 ? 30.310 -13.748 17.712 1.00 15.48 212 GLN C N 1
ATOM 6929 C CA . GLN C 1 212 ? 30.138 -14.213 19.080 1.00 16.32 212 GLN C CA 1
ATOM 6930 C C . GLN C 1 212 ? 29.467 -13.076 19.833 1.00 17.31 212 GLN C C 1
ATOM 6931 O O . GLN C 1 212 ? 28.536 -13.308 20.615 1.00 18.04 212 GLN C O 1
ATOM 6937 N N . ILE C 1 213 ? 29.891 -11.844 19.559 1.00 16.52 213 ILE C N 1
ATOM 6938 C CA . ILE C 1 213 ? 29.315 -10.697 20.264 1.00 15.95 213 ILE C CA 1
ATOM 6939 C C . ILE C 1 213 ? 27.828 -10.616 19.883 1.00 17.38 213 ILE C C 1
ATOM 6940 O O . ILE C 1 213 ? 27.008 -10.417 20.763 1.00 17.91 213 ILE C O 1
ATOM 6945 N N . ALA C 1 214 ? 27.503 -10.777 18.578 1.00 17.63 214 ALA C N 1
ATOM 6946 C CA . ALA C 1 214 ? 26.111 -10.669 18.042 1.00 18.47 214 ALA C CA 1
ATOM 6947 C C . ALA C 1 214 ? 25.214 -11.701 18.701 1.00 18.63 214 ALA C C 1
ATOM 6948 O O . ALA C 1 214 ? 24.043 -11.463 18.856 1.00 21.33 214 ALA C O 1
ATOM 6950 N N . GLU C 1 215 ? 25.780 -12.819 19.123 1.00 19.45 215 GLU C N 1
ATOM 6951 C CA . GLU C 1 215 ? 25.027 -13.911 19.720 1.00 20.43 215 GLU C CA 1
ATOM 6952 C C . GLU C 1 215 ? 25.114 -13.873 21.238 1.00 21.11 215 GLU C C 1
ATOM 6953 O O . GLU C 1 215 ? 24.713 -14.833 21.885 1.00 23.17 215 GLU C O 1
ATOM 6959 N N . GLY C 1 216 ? 25.700 -12.813 21.800 1.00 21.50 216 GLY C N 1
ATOM 6960 C CA . GLY C 1 216 ? 25.856 -12.710 23.267 1.00 21.80 216 GLY C CA 1
ATOM 6961 C C . GLY C 1 216 ? 26.770 -13.748 23.885 1.00 21.73 216 GLY C C 1
ATOM 6962 O O . GLY C 1 216 ? 26.696 -13.947 25.065 1.00 22.40 216 GLY C O 1
ATOM 6963 N N . LYS C 1 217 ? 27.654 -14.368 23.101 1.00 21.22 217 LYS C N 1
ATOM 6964 C CA . LYS C 1 217 ? 28.530 -15.410 23.600 1.00 23.49 217 LYS C CA 1
ATOM 6965 C C . LYS C 1 217 ? 29.972 -15.083 23.463 1.00 21.34 217 LYS C C 1
ATOM 6966 O O . LYS C 1 217 ? 30.753 -15.954 23.165 1.00 22.07 217 LYS C O 1
ATOM 6972 N N . TYR C 1 218 ? 30.365 -13.851 23.721 1.00 21.50 218 TYR C N 1
ATOM 6973 C CA . TYR C 1 218 ? 31.712 -13.482 23.440 1.00 18.70 218 TYR C CA 1
ATOM 6974 C C . TYR C 1 218 ? 32.642 -13.808 24.622 1.00 19.89 218 TYR C C 1
ATOM 6975 O O . TYR C 1 218 ? 32.528 -13.226 25.706 1.00 19.41 218 TYR C O 1
ATOM 6984 N N . ASP C 1 219 ? 33.625 -14.672 24.448 1.00 21.62 219 ASP C N 1
ATOM 6985 C CA . ASP C 1 219 ? 34.691 -14.636 25.474 1.00 22.28 219 ASP C CA 1
ATOM 6986 C C . ASP C 1 219 ? 36.069 -14.579 24.851 1.00 20.65 219 ASP C C 1
ATOM 6987 O O . ASP C 1 219 ? 36.544 -15.539 24.204 1.00 19.03 219 ASP C O 1
ATOM 6992 N N . PRO C 1 220 ? 36.727 -13.438 25.072 1.00 20.66 220 PRO C N 1
ATOM 6993 C CA . PRO C 1 220 ? 37.994 -13.230 24.407 1.00 21.38 220 PRO C CA 1
ATOM 6994 C C . PRO C 1 220 ? 39.004 -14.314 24.736 1.00 20.48 220 PRO C C 1
ATOM 6995 O O . PRO C 1 220 ? 39.787 -14.656 23.868 1.00 17.88 220 PRO C O 1
ATOM 6999 N N . LYS C 1 221 ? 38.944 -14.886 25.944 1.00 21.31 221 LYS C N 1
ATOM 7000 C CA . LYS C 1 221 ? 39.982 -15.828 26.366 1.00 23.67 221 LYS C CA 1
ATOM 7001 C C . LYS C 1 221 ? 39.926 -17.079 25.529 1.00 24.22 221 LYS C C 1
ATOM 7002 O O . LYS C 1 221 ? 40.963 -17.715 25.269 1.00 22.51 221 LYS C O 1
ATOM 7008 N N . ALA C 1 222 ? 38.712 -17.407 25.080 1.00 22.33 222 ALA C N 1
ATOM 7009 C CA . ALA C 1 222 ? 38.480 -18.648 24.395 1.00 22.55 222 ALA C CA 1
ATOM 7010 C C . ALA C 1 222 ? 39.022 -18.533 22.990 1.00 22.99 222 ALA C C 1
ATOM 7011 O O . ALA C 1 222 ? 39.268 -19.529 22.355 1.00 23.23 222 ALA C O 1
ATOM 7013 N N . ASN C 1 223 ? 39.149 -17.319 22.473 1.00 19.37 223 ASN C N 1
ATOM 7014 C CA . ASN C 1 223 ? 39.571 -17.176 21.089 1.00 17.74 223 ASN C CA 1
ATOM 7015 C C . ASN C 1 223 ? 41.100 -17.161 21.003 1.00 16.82 223 ASN C C 1
ATOM 7016 O O . ASN C 1 223 ? 41.647 -17.137 19.911 1.00 16.57 223 ASN C O 1
ATOM 7021 N N . LEU C 1 224 ? 41.781 -17.142 22.159 1.00 16.92 224 LEU C N 1
ATOM 7022 C CA . LEU C 1 224 ? 43.262 -17.024 22.185 1.00 17.42 224 LEU C CA 1
ATOM 7023 C C . LEU C 1 224 ? 43.965 -18.047 21.344 1.00 17.05 224 LEU C C 1
ATOM 7024 O O . LEU C 1 224 ? 44.927 -17.719 20.636 1.00 15.49 224 LEU C O 1
ATOM 7029 N N . ASP C 1 225 ? 43.487 -19.283 21.363 1.00 16.88 225 ASP C N 1
ATOM 7030 C CA . ASP C 1 225 ? 44.218 -20.273 20.561 1.00 19.40 225 ASP C CA 1
ATOM 7031 C C . ASP C 1 225 ? 43.598 -20.584 19.209 1.00 17.51 225 ASP C C 1
ATOM 7032 O O . ASP C 1 225 ? 44.022 -21.480 18.507 1.00 15.81 225 ASP C O 1
ATOM 7037 N N . LEU C 1 226 ? 42.638 -19.779 18.811 1.00 16.22 226 LEU C N 1
ATOM 7038 C CA . LEU C 1 226 ? 42.194 -19.836 17.418 1.00 17.30 226 LEU C CA 1
ATOM 7039 C C . LEU C 1 226 ? 43.227 -19.265 16.464 1.00 16.13 226 LEU C C 1
ATOM 7040 O O . LEU C 1 226 ? 43.965 -18.337 16.817 1.00 15.55 226 LEU C O 1
ATOM 7045 N N . GLU C 1 227 ? 43.274 -19.809 15.242 1.00 15.21 227 GLU C N 1
ATOM 7046 C CA . GLU C 1 227 ? 44.198 -19.345 14.216 1.00 16.32 227 GLU C CA 1
ATOM 7047 C C . GLU C 1 227 ? 43.503 -18.338 13.275 1.00 15.20 227 GLU C C 1
ATOM 7048 O O . GLU C 1 227 ? 42.345 -18.562 12.822 1.00 14.55 227 GLU C O 1
ATOM 7054 N N . VAL C 1 228 ? 44.172 -17.222 13.018 1.00 13.57 228 VAL C N 1
ATOM 7055 C CA . VAL C 1 228 ? 43.685 -16.250 12.036 1.00 12.29 228 VAL C CA 1
ATOM 7056 C C . VAL C 1 228 ? 43.794 -16.862 10.650 1.00 12.57 228 VAL C C 1
ATOM 7057 O O . VAL C 1 228 ? 44.841 -17.413 10.261 1.00 14.19 228 VAL C O 1
ATOM 7061 N N . THR C 1 229 ? 42.690 -16.842 9.919 1.00 12.76 229 THR C N 1
ATOM 7062 C CA . THR C 1 229 ? 42.651 -17.181 8.522 1.00 11.96 229 THR C CA 1
ATOM 7063 C C . THR C 1 229 ? 42.363 -15.844 7.798 1.00 12.29 229 THR C C 1
ATOM 7064 O O . THR C 1 229 ? 41.980 -14.853 8.438 1.00 12.28 229 THR C O 1
ATOM 7068 N N . PRO C 1 230 ? 42.626 -15.787 6.492 1.00 11.88 230 PRO C N 1
ATOM 7069 C CA . PRO C 1 230 ? 42.448 -14.546 5.759 1.00 11.71 230 PRO C CA 1
ATOM 7070 C C . PRO C 1 230 ? 41.009 -14.218 5.337 1.00 11.67 230 PRO C C 1
ATOM 7071 O O . PRO C 1 230 ? 40.772 -13.177 4.792 1.00 12.91 230 PRO C O 1
ATOM 7075 N N . TYR C 1 231 ? 40.074 -15.129 5.492 1.00 12.80 231 TYR C N 1
ATOM 7076 C CA . TYR C 1 231 ? 38.776 -14.999 4.809 1.00 11.54 231 TYR C CA 1
ATOM 7077 C C . TYR C 1 231 ? 38.063 -13.820 5.464 1.00 11.27 231 TYR C C 1
ATOM 7078 O O . TYR C 1 231 ? 37.768 -13.832 6.684 1.00 10.96 231 TYR C O 1
ATOM 7087 N N . LEU C 1 232 ? 37.776 -12.825 4.654 1.00 10.49 232 LEU C N 1
ATOM 7088 C CA . LEU C 1 232 ? 37.339 -11.542 5.082 1.00 10.04 232 LEU C CA 1
ATOM 7089 C C . LEU C 1 232 ? 35.797 -11.471 5.502 1.00 11.10 232 LEU C C 1
ATOM 7090 O O . LEU C 1 232 ? 34.873 -11.875 4.747 1.00 10.24 232 LEU C O 1
ATOM 7095 N N . TRP C 1 233 ? 35.548 -11.015 6.739 1.00 10.73 233 TRP C N 1
ATOM 7096 C CA . TRP C 1 233 ? 34.206 -10.757 7.219 1.00 11.18 233 TRP C CA 1
ATOM 7097 C C . TRP C 1 233 ? 33.915 -9.307 6.943 1.00 11.80 233 TRP C C 1
ATOM 7098 O O . TRP C 1 233 ? 34.806 -8.522 6.746 1.00 13.31 233 TRP C O 1
ATOM 7109 N N . THR C 1 234 ? 32.652 -8.955 6.858 1.00 11.43 234 THR C N 1
ATOM 7110 C CA . THR C 1 234 ? 32.227 -7.603 6.499 1.00 11.60 234 THR C CA 1
ATOM 7111 C C . THR C 1 234 ? 31.139 -7.185 7.490 1.00 11.40 234 THR C C 1
ATOM 7112 O O . THR C 1 234 ? 30.517 -8.028 8.141 1.00 11.10 234 THR C O 1
ATOM 7116 N N . PRO C 1 235 ? 30.931 -5.892 7.640 1.00 11.80 235 PRO C N 1
ATOM 7117 C CA . PRO C 1 235 ? 31.642 -4.803 6.934 1.00 12.34 235 PRO C CA 1
ATOM 7118 C C . PRO C 1 235 ? 33.157 -4.794 7.183 1.00 13.14 235 PRO C C 1
ATOM 7119 O O . PRO C 1 235 ? 33.639 -5.111 8.304 1.00 13.05 235 PRO C O 1
ATOM 7123 N N . ALA C 1 236 ? 33.882 -4.413 6.123 1.00 12.64 236 ALA C N 1
ATOM 7124 C CA . ALA C 1 236 ? 35.314 -4.136 6.161 1.00 12.40 236 ALA C CA 1
ATOM 7125 C C . ALA C 1 236 ? 35.406 -2.681 6.602 1.00 12.40 236 ALA C C 1
ATOM 7126 O O . ALA C 1 236 ? 34.914 -1.767 5.934 1.00 12.17 236 ALA C O 1
ATOM 7128 N N . THR C 1 237 ? 36.009 -2.493 7.747 1.00 11.39 237 THR C N 1
ATOM 7129 C CA . THR C 1 237 ? 35.977 -1.222 8.455 1.00 10.94 237 THR C CA 1
ATOM 7130 C C . THR C 1 237 ? 37.015 -0.210 7.952 1.00 10.91 237 THR C C 1
ATOM 7131 O O . THR C 1 237 ? 37.961 0.122 8.678 1.00 10.98 237 THR C O 1
ATOM 7135 N N . TRP C 1 238 ? 36.831 0.283 6.739 1.00 10.67 238 TRP C N 1
ATOM 7136 C CA . TRP C 1 238 ? 37.613 1.420 6.199 1.00 11.54 238 TRP C CA 1
ATOM 7137 C C . TRP C 1 238 ? 36.711 2.117 5.240 1.00 12.02 238 TRP C C 1
ATOM 7138 O O . TRP C 1 238 ? 35.742 1.487 4.715 1.00 12.30 238 TRP C O 1
ATOM 7149 N N . MET C 1 239 ? 36.980 3.404 5.053 1.00 11.71 239 MET C N 1
ATOM 7150 C CA . MET C 1 239 ? 36.248 4.233 4.120 1.00 12.76 239 MET C CA 1
ATOM 7151 C C . MET C 1 239 ? 34.750 4.133 4.517 1.00 11.86 239 MET C C 1
ATOM 7152 O O . MET C 1 239 ? 34.454 4.234 5.706 1.00 9.85 239 MET C O 1
ATOM 7157 N N . ALA C 1 240 ? 33.839 3.849 3.572 1.00 11.37 240 ALA C N 1
ATOM 7158 C CA . ALA C 1 240 ? 32.398 3.837 3.913 1.00 10.40 240 ALA C CA 1
ATOM 7159 C C . ALA C 1 240 ? 32.055 2.689 4.820 1.00 9.85 240 ALA C C 1
ATOM 7160 O O . ALA C 1 240 ? 31.030 2.776 5.524 1.00 11.33 240 ALA C O 1
ATOM 7162 N N . GLY C 1 241 ? 32.872 1.624 4.796 1.00 8.90 241 GLY C N 1
ATOM 7163 C CA . GLY C 1 241 ? 32.748 0.479 5.717 1.00 8.89 241 GLY C CA 1
ATOM 7164 C C . GLY C 1 241 ? 32.809 0.865 7.199 1.00 9.77 241 GLY C C 1
ATOM 7165 O O . GLY C 1 241 ? 32.218 0.153 8.096 1.00 9.97 241 GLY C O 1
ATOM 7166 N N . LYS C 1 242 ? 33.493 1.973 7.529 1.00 9.54 242 LYS C N 1
ATOM 7167 C CA . LYS C 1 242 ? 33.427 2.434 8.930 1.00 9.71 242 LYS C CA 1
ATOM 7168 C C . LYS C 1 242 ? 32.018 2.882 9.344 1.00 10.33 242 LYS C C 1
ATOM 7169 O O . LYS C 1 242 ? 31.572 2.598 10.428 1.00 10.21 242 LYS C O 1
ATOM 7175 N N . GLN C 1 243 ? 31.352 3.643 8.479 1.00 11.64 243 GLN C N 1
ATOM 7176 C CA . GLN C 1 243 ? 29.976 4.101 8.674 1.00 11.32 243 GLN C CA 1
ATOM 7177 C C . GLN C 1 243 ? 29.097 2.859 8.618 1.00 11.66 243 GLN C C 1
ATOM 7178 O O . GLN C 1 243 ? 28.209 2.689 9.443 1.00 11.96 243 GLN C O 1
ATOM 7184 N N . ALA C 1 244 ? 29.377 1.930 7.709 1.00 11.44 244 ALA C N 1
ATOM 7185 C CA . ALA C 1 244 ? 28.594 0.680 7.742 1.00 11.79 244 ALA C CA 1
ATOM 7186 C C . ALA C 1 244 ? 28.780 -0.011 9.105 1.00 11.63 244 ALA C C 1
ATOM 7187 O O . ALA C 1 244 ? 27.848 -0.611 9.647 1.00 11.59 244 ALA C O 1
ATOM 7189 N N . ALA C 1 245 ? 30.001 0.010 9.635 1.00 11.58 245 ALA C N 1
ATOM 7190 C CA . ALA C 1 245 ? 30.239 -0.642 10.951 1.00 10.54 245 ALA C CA 1
ATOM 7191 C C . ALA C 1 245 ? 29.459 0.050 12.086 1.00 10.61 245 ALA C C 1
ATOM 7192 O O . ALA C 1 245 ? 28.903 -0.616 12.958 1.00 11.44 245 ALA C O 1
ATOM 7194 N N . ILE C 1 246 ? 29.362 1.374 12.060 1.00 9.52 246 ILE C N 1
ATOM 7195 C CA . ILE C 1 246 ? 28.508 2.062 13.025 1.00 9.34 246 ILE C CA 1
ATOM 7196 C C . ILE C 1 246 ? 27.050 1.507 12.974 1.00 10.08 246 ILE C C 1
ATOM 7197 O O . ILE C 1 246 ? 26.443 1.146 13.996 1.00 9.85 246 ILE C O 1
ATOM 7202 N N . LEU C 1 247 ? 26.490 1.466 11.779 1.00 10.66 247 LEU C N 1
ATOM 7203 C CA . LEU C 1 247 ? 25.084 1.030 11.563 1.00 12.52 247 LEU C CA 1
ATOM 7204 C C . LEU C 1 247 ? 24.907 -0.407 11.955 1.00 11.43 247 LEU C C 1
ATOM 7205 O O . LEU C 1 247 ? 23.921 -0.772 12.505 1.00 11.88 247 LEU C O 1
ATOM 7210 N N . THR C 1 248 ? 25.891 -1.217 11.667 1.00 11.38 248 THR C N 1
ATOM 7211 C CA . THR C 1 248 ? 25.751 -2.622 11.927 1.00 11.92 248 THR C CA 1
ATOM 7212 C C . THR C 1 248 ? 25.947 -2.949 13.426 1.00 12.58 248 THR C C 1
ATOM 7213 O O . THR C 1 248 ? 25.217 -3.756 13.955 1.00 12.69 248 THR C O 1
ATOM 7217 N N . TYR C 1 249 ? 26.992 -2.384 14.048 1.00 11.52 249 TYR C N 1
ATOM 7218 C CA . TYR C 1 249 ? 27.467 -2.850 15.343 1.00 11.20 249 TYR C CA 1
ATOM 7219 C C . TYR C 1 249 ? 27.126 -1.885 16.445 1.00 11.96 249 TYR C C 1
ATOM 7220 O O . TYR C 1 249 ? 27.206 -2.241 17.634 1.00 13.88 249 TYR C O 1
ATOM 7229 N N . ILE C 1 250 ? 26.660 -0.685 16.115 1.00 10.80 250 ILE C N 1
ATOM 7230 C CA . ILE C 1 250 ? 26.489 0.280 17.229 1.00 11.55 250 ILE C CA 1
ATOM 7231 C C . ILE C 1 250 ? 25.059 0.761 17.248 1.00 11.62 250 ILE C C 1
ATOM 7232 O O . ILE C 1 250 ? 24.365 0.458 18.151 1.00 12.90 250 ILE C O 1
ATOM 7237 N N . ASP C 1 251 ? 24.621 1.477 16.246 1.00 11.87 251 ASP C N 1
ATOM 7238 C CA . ASP C 1 251 ? 23.276 2.014 16.262 1.00 13.52 251 ASP C CA 1
ATOM 7239 C C . ASP C 1 251 ? 22.861 2.455 14.849 1.00 13.78 251 ASP C C 1
ATOM 7240 O O . ASP C 1 251 ? 23.646 3.048 14.123 1.00 12.25 251 ASP C O 1
ATOM 7245 N N . ARG C 1 252 ? 21.611 2.162 14.487 1.00 13.12 252 ARG C N 1
ATOM 7246 C CA . ARG C 1 252 ? 21.084 2.479 13.170 1.00 13.43 252 ARG C CA 1
ATOM 7247 C C . ARG C 1 252 ? 20.715 3.948 13.084 1.00 14.07 252 ARG C C 1
ATOM 7248 O O . ARG C 1 252 ? 20.620 4.446 11.979 1.00 15.61 252 ARG C O 1
ATOM 7256 N N . TRP C 1 253 ? 20.486 4.624 14.235 1.00 13.36 253 TRP C N 1
ATOM 7257 C CA . TRP C 1 253 ? 19.865 5.980 14.179 1.00 13.93 253 TRP C CA 1
ATOM 7258 C C . TRP C 1 253 ? 20.558 7.030 15.043 1.00 14.41 253 TRP C C 1
ATOM 7259 O O . TRP C 1 253 ? 20.649 8.196 14.646 1.00 13.69 253 TRP C O 1
ATOM 7270 N N . LYS C 1 254 ? 21.027 6.626 16.218 1.00 13.62 254 LYS C N 1
ATOM 7271 C CA . LYS C 1 254 ? 21.720 7.579 17.102 1.00 15.71 254 LYS C CA 1
ATOM 7272 C C . LYS C 1 254 ? 23.116 7.656 16.522 1.00 15.01 254 LYS C C 1
ATOM 7273 O O . LYS C 1 254 ? 23.747 6.622 16.222 1.00 14.02 254 LYS C O 1
ATOM 7279 N N . ARG C 1 255 ? 23.627 8.864 16.435 1.00 14.19 255 ARG C N 1
ATOM 7280 C CA . ARG C 1 255 ? 24.947 9.088 15.858 1.00 14.33 255 ARG C CA 1
ATOM 7281 C C . ARG C 1 255 ? 25.995 9.325 16.964 1.00 13.04 255 ARG C C 1
ATOM 7282 O O . ARG C 1 255 ? 25.651 9.838 18.029 1.00 13.17 255 ARG C O 1
ATOM 7290 N N . PRO C 1 256 ? 27.286 8.920 16.734 1.00 12.07 256 PRO C N 1
ATOM 7291 C CA . PRO C 1 256 ? 28.339 9.227 17.726 1.00 12.26 256 PRO C CA 1
ATOM 7292 C C . PRO C 1 256 ? 28.487 10.738 18.019 1.00 12.76 256 PRO C C 1
ATOM 7293 O O . PRO C 1 256 ? 28.493 11.549 17.092 1.00 12.39 256 PRO C O 1
ATOM 7297 N N . ILE C 1 257 ? 28.666 11.116 19.271 1.00 13.12 257 ILE C N 1
ATOM 7298 C CA . ILE C 1 257 ? 28.907 12.553 19.550 1.00 15.43 257 ILE C CA 1
ATOM 7299 C C . ILE C 1 257 ? 30.358 12.996 19.292 1.00 14.51 257 ILE C C 1
ATOM 7300 O O . ILE C 1 257 ? 30.674 14.197 19.332 1.00 17.41 257 ILE C O 1
ATOM 7305 N N . LEU C 1 258 ? 31.239 12.042 18.978 1.00 13.87 258 LEU C N 1
ATOM 7306 C CA . LEU C 1 258 ? 32.600 12.371 18.642 1.00 13.03 258 LEU C CA 1
ATOM 7307 C C . LEU C 1 258 ? 33.131 11.295 17.749 1.00 12.85 258 LEU C C 1
ATOM 7308 O O . LEU C 1 258 ? 32.937 10.130 18.043 1.00 12.29 258 LEU C O 1
ATOM 7313 N N . VAL C 1 259 ? 33.755 11.685 16.635 1.00 12.66 259 VAL C N 1
ATOM 7314 C CA . VAL C 1 259 ? 34.471 10.753 15.758 1.00 12.67 259 VAL C CA 1
ATOM 7315 C C . VAL C 1 259 ? 35.896 11.276 15.633 1.00 11.99 259 VAL C C 1
ATOM 7316 O O . VAL C 1 259 ? 36.113 12.490 15.418 1.00 11.57 259 VAL C O 1
ATOM 7320 N N . ALA C 1 260 ? 36.858 10.373 15.786 1.00 10.38 260 ALA C N 1
ATOM 7321 C CA . ALA C 1 260 ? 38.222 10.760 15.687 1.00 10.80 260 ALA C CA 1
ATOM 7322 C C . ALA C 1 260 ? 38.897 9.969 14.578 1.00 11.02 260 ALA C C 1
ATOM 7323 O O . ALA C 1 260 ? 38.836 8.726 14.535 1.00 10.29 260 ALA C O 1
ATOM 7325 N N . GLY C 1 261 ? 39.607 10.671 13.715 1.00 11.59 261 GLY C N 1
ATOM 7326 C CA . GLY C 1 261 ? 40.400 9.969 12.664 1.00 11.00 261 GLY C CA 1
ATOM 7327 C C . GLY C 1 261 ? 41.630 10.806 12.308 1.00 11.56 261 GLY C C 1
ATOM 7328 O O . GLY C 1 261 ? 41.908 11.862 12.935 1.00 10.19 261 GLY C O 1
ATOM 7329 N N . ASP C 1 262 ? 42.377 10.296 11.320 1.00 12.20 262 ASP C N 1
ATOM 7330 C CA . ASP C 1 262 ? 43.646 10.895 10.887 1.00 12.94 262 ASP C CA 1
ATOM 7331 C C . ASP C 1 262 ? 43.879 10.651 9.383 1.00 13.17 262 ASP C C 1
ATOM 7332 O O . ASP C 1 262 ? 44.771 11.234 8.800 1.00 13.60 262 ASP C O 1
ATOM 7337 N N . THR C 1 263 ? 43.117 9.750 8.755 1.00 14.72 263 THR C N 1
ATOM 7338 C CA . THR C 1 263 ? 43.324 9.457 7.294 1.00 15.85 263 THR C CA 1
ATOM 7339 C C . THR C 1 263 ? 42.078 9.964 6.567 1.00 16.69 263 THR C C 1
ATOM 7340 O O . THR C 1 263 ? 40.973 9.442 6.830 1.00 17.01 263 THR C O 1
ATOM 7344 N N . PRO C 1 264 ? 42.248 10.996 5.675 1.00 16.57 264 PRO C N 1
ATOM 7345 C CA . PRO C 1 264 ? 41.066 11.652 5.064 1.00 16.42 264 PRO C CA 1
ATOM 7346 C C . PRO C 1 264 ? 40.105 10.657 4.403 1.00 16.43 264 PRO C C 1
ATOM 7347 O O . PRO C 1 264 ? 38.940 10.609 4.809 1.00 15.39 264 PRO C O 1
ATOM 7351 N N . ASP C 1 265 ? 40.557 9.831 3.472 1.00 15.20 265 ASP C N 1
ATOM 7352 C CA . ASP C 1 265 ? 39.576 8.890 2.877 1.00 16.60 265 ASP C CA 1
ATOM 7353 C C . ASP C 1 265 ? 39.071 7.790 3.781 1.00 15.21 265 ASP C C 1
ATOM 7354 O O . ASP C 1 265 ? 37.887 7.543 3.846 1.00 14.98 265 ASP C O 1
ATOM 7359 N N . SER C 1 266 ? 39.952 7.171 4.539 1.00 15.40 266 SER C N 1
ATOM 7360 C CA . SER C 1 266 ? 39.565 6.002 5.301 1.00 16.17 266 SER C CA 1
ATOM 7361 C C . SER C 1 266 ? 38.662 6.348 6.464 1.00 14.54 266 SER C C 1
ATOM 7362 O O . SER C 1 266 ? 37.723 5.598 6.726 1.00 14.77 266 SER C O 1
ATOM 7365 N N . ASP C 1 267 ? 38.869 7.520 7.062 1.00 12.83 267 ASP C N 1
ATOM 7366 C CA . ASP C 1 267 ? 38.060 7.991 8.171 1.00 12.14 267 ASP C CA 1
ATOM 7367 C C . ASP C 1 267 ? 36.969 8.945 7.803 1.00 11.61 267 ASP C C 1
ATOM 7368 O O . ASP C 1 267 ? 36.172 9.269 8.662 1.00 11.02 267 ASP C O 1
ATOM 7373 N N . GLY C 1 268 ? 36.949 9.414 6.560 1.00 12.11 268 GLY C N 1
ATOM 7374 C CA . GLY C 1 268 ? 36.146 10.584 6.203 1.00 11.25 268 GLY C CA 1
ATOM 7375 C C . GLY C 1 268 ? 34.665 10.247 6.157 1.00 12.19 268 GLY C C 1
ATOM 7376 O O . GLY C 1 268 ? 33.810 11.136 6.364 1.00 11.70 268 GLY C O 1
ATOM 7377 N N . TYR C 1 269 ? 34.317 8.968 5.987 1.00 11.12 269 TYR C N 1
ATOM 7378 C CA . TYR C 1 269 ? 32.882 8.623 5.993 1.00 11.34 269 TYR C CA 1
ATOM 7379 C C . TYR C 1 269 ? 32.325 8.652 7.413 1.00 11.20 269 TYR C C 1
ATOM 7380 O O . TYR C 1 269 ? 31.260 9.250 7.669 1.00 11.00 269 TYR C O 1
ATOM 7389 N N . MET C 1 270 ? 32.986 7.974 8.344 1.00 10.53 270 MET C N 1
ATOM 7390 C CA . MET C 1 270 ? 32.477 8.100 9.700 1.00 11.89 270 MET C CA 1
ATOM 7391 C C . MET C 1 270 ? 32.551 9.565 10.195 1.00 11.48 270 MET C C 1
ATOM 7392 O O . MET C 1 270 ? 31.698 10.037 10.923 1.00 10.86 270 MET C O 1
ATOM 7397 N N . LEU C 1 271 ? 33.597 10.260 9.831 1.00 11.67 271 LEU C N 1
ATOM 7398 C CA . LEU C 1 271 ? 33.759 11.644 10.331 1.00 12.02 271 LEU C CA 1
ATOM 7399 C C . LEU C 1 271 ? 32.672 12.548 9.839 1.00 11.70 271 LEU C C 1
ATOM 7400 O O . LEU C 1 271 ? 32.084 13.306 10.596 1.00 12.28 271 LEU C O 1
ATOM 7405 N N . PHE C 1 272 ? 32.397 12.480 8.554 1.00 12.39 272 PHE C N 1
ATOM 7406 C CA . PHE C 1 272 ? 31.416 13.382 7.974 1.00 12.53 272 PHE C CA 1
ATOM 7407 C C . PHE C 1 272 ? 29.979 12.859 7.949 1.00 12.92 272 PHE C C 1
ATOM 7408 O O . PHE C 1 272 ? 29.071 13.586 8.284 1.00 13.32 272 PHE C O 1
ATOM 7416 N N . ASN C 1 273 ? 29.763 11.642 7.492 1.00 13.07 273 ASN C N 1
ATOM 7417 C CA . ASN C 1 273 ? 28.429 11.075 7.568 1.00 13.68 273 ASN C CA 1
ATOM 7418 C C . ASN C 1 273 ? 28.031 10.555 8.935 1.00 14.58 273 ASN C C 1
ATOM 7419 O O . ASN C 1 273 ? 26.842 10.519 9.186 1.00 15.02 273 ASN C O 1
ATOM 7424 N N . GLY C 1 274 ? 28.983 10.103 9.765 1.00 13.38 274 GLY C N 1
ATOM 7425 C CA . GLY C 1 274 ? 28.687 9.587 11.117 1.00 13.83 274 GLY C CA 1
ATOM 7426 C C . GLY C 1 274 ? 28.460 10.648 12.237 1.00 13.57 274 GLY C C 1
ATOM 7427 O O . GLY C 1 274 ? 27.443 10.640 12.879 1.00 14.25 274 GLY C O 1
ATOM 7428 N N . THR C 1 275 ? 29.396 11.559 12.447 1.00 13.57 275 THR C N 1
ATOM 7429 C CA . THR C 1 275 ? 29.357 12.536 13.571 1.00 13.77 275 THR C CA 1
ATOM 7430 C C . THR C 1 275 ? 27.993 13.180 13.712 1.00 14.08 275 THR C C 1
ATOM 7431 O O . THR C 1 275 ? 27.482 13.758 12.723 1.00 13.63 275 THR C O 1
ATOM 7435 N N . ALA C 1 276 ? 27.375 13.041 14.899 1.00 14.04 276 ALA C N 1
ATOM 7436 C CA . ALA C 1 276 ? 26.062 13.669 15.184 1.00 14.90 276 ALA C CA 1
ATOM 7437 C C . ALA C 1 276 ? 26.166 15.167 14.874 1.00 17.74 276 ALA C C 1
ATOM 7438 O O . ALA C 1 276 ? 27.279 15.732 14.913 1.00 15.73 276 ALA C O 1
ATOM 7440 N N . GLU C 1 277 ? 25.027 15.813 14.615 1.00 18.20 277 GLU C N 1
ATOM 7441 C CA . GLU C 1 277 ? 25.057 17.173 14.094 1.00 22.67 277 GLU C CA 1
ATOM 7442 C C . GLU C 1 277 ? 25.798 18.123 15.003 1.00 21.69 277 GLU C C 1
ATOM 7443 O O . GLU C 1 277 ? 26.426 19.046 14.500 1.00 24.12 277 GLU C O 1
ATOM 7449 N N . ASN C 1 278 ? 25.719 17.875 16.323 1.00 20.75 278 ASN C N 1
ATOM 7450 C CA . ASN C 1 278 ? 26.402 18.685 17.319 1.00 25.41 278 ASN C CA 1
ATOM 7451 C C . ASN C 1 278 ? 27.573 17.915 17.943 1.00 23.16 278 ASN C C 1
ATOM 7452 O O . ASN C 1 278 ? 28.043 18.254 19.049 1.00 19.74 278 ASN C O 1
ATOM 7457 N N . GLY C 1 279 ? 28.016 16.870 17.242 1.00 18.71 279 GLY C N 1
ATOM 7458 C CA . GLY C 1 279 ? 29.189 16.142 17.700 1.00 18.65 279 GLY C CA 1
ATOM 7459 C C . GLY C 1 279 ? 30.512 16.776 17.266 1.00 16.72 279 GLY C C 1
ATOM 7460 O O . GLY C 1 279 ? 30.535 17.615 16.371 1.00 16.38 279 GLY C O 1
ATOM 7461 N N . VAL C 1 280 ? 31.595 16.334 17.903 1.00 15.17 280 VAL C N 1
ATOM 7462 C CA . VAL C 1 280 ? 32.944 16.781 17.619 1.00 14.30 280 VAL C CA 1
ATOM 7463 C C . VAL C 1 280 ? 33.614 15.929 16.552 1.00 14.15 280 VAL C C 1
ATOM 7464 O O . VAL C 1 280 ? 33.506 14.696 16.585 1.00 12.99 280 VAL C O 1
ATOM 7468 N N . HIS C 1 281 ? 34.281 16.602 15.589 1.00 13.85 281 HIS C N 1
ATOM 7469 C CA . HIS C 1 281 ? 35.154 15.989 14.587 1.00 13.64 281 HIS C CA 1
ATOM 7470 C C . HIS C 1 281 ? 36.534 16.110 15.202 1.00 14.97 281 HIS C C 1
ATOM 7471 O O . HIS C 1 281 ? 37.091 17.219 15.370 1.00 16.82 281 HIS C O 1
ATOM 7478 N N . LEU C 1 282 ? 37.089 14.993 15.633 1.00 14.45 282 LEU C N 1
ATOM 7479 C CA . LEU C 1 282 ? 38.411 14.999 16.272 1.00 14.18 282 LEU C CA 1
ATOM 7480 C C . LEU C 1 282 ? 39.395 14.503 15.249 1.00 14.33 282 LEU C C 1
ATOM 7481 O O . LEU C 1 282 ? 39.275 13.394 14.682 1.00 14.15 282 LEU C O 1
ATOM 7486 N N . TRP C 1 283 ? 40.343 15.382 14.954 1.00 15.71 283 TRP C N 1
ATOM 7487 C CA . TRP C 1 283 ? 41.268 15.173 13.867 1.00 13.82 283 TRP C CA 1
ATOM 7488 C C . TRP C 1 283 ? 42.682 15.241 14.337 1.00 15.14 283 TRP C C 1
ATOM 7489 O O . TRP C 1 283 ? 43.117 16.255 14.929 1.00 14.78 283 TRP C O 1
ATOM 7500 N N . VAL C 1 284 ? 43.438 14.177 14.073 1.00 14.35 284 VAL C N 1
ATOM 7501 C CA . VAL C 1 284 ? 44.816 14.133 14.460 1.00 14.31 284 VAL C CA 1
ATOM 7502 C C . VAL C 1 284 ? 45.582 14.347 13.135 1.00 15.96 284 VAL C C 1
ATOM 7503 O O . VAL C 1 284 ? 45.543 13.498 12.199 1.00 13.69 284 VAL C O 1
ATOM 7507 N N . ASN C 1 285 ? 46.244 15.504 13.076 1.00 16.55 285 ASN C N 1
ATOM 7508 C CA . ASN C 1 285 ? 46.883 15.967 11.856 1.00 17.35 285 ASN C CA 1
ATOM 7509 C C . ASN C 1 285 ? 48.351 15.575 11.849 1.00 18.60 285 ASN C C 1
ATOM 7510 O O . ASN C 1 285 ? 49.180 16.263 12.496 1.00 18.70 285 ASN C O 1
ATOM 7515 N N . ARG C 1 286 ? 48.651 14.475 11.150 1.00 19.61 286 ARG C N 1
ATOM 7516 C CA . ARG C 1 286 ? 50.013 13.952 10.991 1.00 23.30 286 ARG C CA 1
ATOM 7517 C C . ARG C 1 286 ? 50.709 14.327 9.670 1.00 25.29 286 ARG C C 1
ATOM 7518 O O . ARG C 1 286 ? 51.854 13.963 9.515 1.00 28.21 286 ARG C O 1
ATOM 7526 N N . LYS C 1 287 ? 50.020 14.977 8.710 1.00 26.86 287 LYS C N 1
ATOM 7527 C CA . LYS C 1 287 ? 50.588 15.318 7.381 1.00 26.81 287 LYS C CA 1
ATOM 7528 C C . LYS C 1 287 ? 49.901 16.535 6.872 1.00 29.10 287 LYS C C 1
ATOM 7529 O O . LYS C 1 287 ? 48.679 16.543 6.822 1.00 30.41 287 LYS C O 1
ATOM 7535 N N . ALA C 1 288 ? 50.653 17.542 6.430 1.00 27.35 288 ALA C N 1
ATOM 7536 C CA . ALA C 1 288 ? 50.080 18.720 5.770 1.00 25.12 288 ALA C CA 1
ATOM 7537 C C . ALA C 1 288 ? 49.157 18.345 4.612 1.00 24.87 288 ALA C C 1
ATOM 7538 O O . ALA C 1 288 ? 48.083 18.897 4.424 1.00 25.42 288 ALA C O 1
ATOM 7540 N N . LYS C 1 289 ? 49.617 17.415 3.809 1.00 24.49 289 LYS C N 1
ATOM 7541 C CA . LYS C 1 289 ? 48.863 16.966 2.687 1.00 27.66 289 LYS C CA 1
ATOM 7542 C C . LYS C 1 289 ? 47.432 16.542 3.144 1.00 25.36 289 LYS C C 1
ATOM 7543 O O . LYS C 1 289 ? 46.438 17.014 2.592 1.00 21.54 289 LYS C O 1
ATOM 7549 N N . TYR C 1 290 ? 47.343 15.683 4.175 1.00 23.99 290 TYR C N 1
ATOM 7550 C CA . TYR C 1 290 ? 46.030 15.228 4.682 1.00 21.40 290 TYR C CA 1
ATOM 7551 C C . TYR C 1 290 ? 45.226 16.383 5.275 1.00 21.01 290 TYR C C 1
ATOM 7552 O O . TYR C 1 290 ? 43.982 16.441 5.178 1.00 20.01 290 TYR C O 1
ATOM 7561 N N . MET C 1 291 ? 45.934 17.316 5.901 1.00 20.94 291 MET C N 1
ATOM 7562 C CA . MET C 1 291 ? 45.239 18.467 6.503 1.00 20.79 291 MET C CA 1
ATOM 7563 C C . MET C 1 291 ? 44.530 19.231 5.392 1.00 21.69 291 MET C C 1
ATOM 7564 O O . MET C 1 291 ? 43.388 19.714 5.569 1.00 21.33 291 MET C O 1
ATOM 7569 N N . GLU C 1 292 ? 45.197 19.318 4.239 1.00 23.15 292 GLU C N 1
ATOM 7570 C CA . GLU C 1 292 ? 44.651 20.079 3.105 1.00 25.14 292 GLU C CA 1
ATOM 7571 C C . GLU C 1 292 ? 43.445 19.350 2.570 1.00 21.28 292 GLU C C 1
ATOM 7572 O O . GLU C 1 292 ? 42.445 19.998 2.300 1.00 18.95 292 GLU C O 1
ATOM 7578 N N . GLN C 1 293 ? 43.572 18.011 2.408 1.00 23.17 293 GLN C N 1
ATOM 7579 C CA . GLN C 1 293 ? 42.507 17.127 1.893 1.00 22.20 293 GLN C CA 1
ATOM 7580 C C . GLN C 1 293 ? 41.275 17.365 2.791 1.00 22.88 293 GLN C C 1
ATOM 7581 O O . GLN C 1 293 ? 40.166 17.709 2.337 1.00 21.73 293 GLN C O 1
ATOM 7587 N N . ILE C 1 294 ? 41.492 17.234 4.099 1.00 22.32 294 ILE C N 1
ATOM 7588 C CA . ILE C 1 294 ? 40.401 17.372 5.048 1.00 23.55 294 ILE C CA 1
ATOM 7589 C C . ILE C 1 294 ? 39.725 18.785 5.025 1.00 24.89 294 ILE C C 1
ATOM 7590 O O . ILE C 1 294 ? 38.484 18.898 5.031 1.00 20.76 294 ILE C O 1
ATOM 7595 N N . ASN C 1 295 ? 40.526 19.849 4.890 1.00 23.32 295 ASN C N 1
ATOM 7596 C CA . ASN C 1 295 ? 39.976 21.172 4.676 1.00 23.13 295 ASN C CA 1
ATOM 7597 C C . ASN C 1 295 ? 39.140 21.267 3.414 1.00 22.05 295 ASN C C 1
ATOM 7598 O O . ASN C 1 295 ? 38.083 21.874 3.446 1.00 21.91 295 ASN C O 1
ATOM 7603 N N . GLY C 1 296 ? 39.641 20.707 2.309 1.00 21.42 296 GLY C N 1
ATOM 7604 C CA . GLY C 1 296 ? 38.858 20.633 1.091 1.00 22.73 296 GLY C CA 1
ATOM 7605 C C . GLY C 1 296 ? 37.530 19.909 1.329 1.00 24.93 296 GLY C C 1
ATOM 7606 O O . GLY C 1 296 ? 36.442 20.395 0.941 1.00 25.02 296 GLY C O 1
ATOM 7607 N N . MET C 1 297 ? 37.600 18.733 1.967 1.00 24.79 297 MET C N 1
ATOM 7608 C CA . MET C 1 297 ? 36.409 17.917 2.192 1.00 23.89 297 MET C CA 1
ATOM 7609 C C . MET C 1 297 ? 35.397 18.633 3.090 1.00 23.77 297 MET C C 1
ATOM 7610 O O . MET C 1 297 ? 34.187 18.546 2.868 1.00 20.05 297 MET C O 1
ATOM 7615 N N . ILE C 1 298 ? 35.902 19.374 4.077 1.00 22.49 298 ILE C N 1
ATOM 7616 C CA . ILE C 1 298 ? 35.019 20.175 4.927 1.00 23.24 298 ILE C CA 1
ATOM 7617 C C . ILE C 1 298 ? 34.189 21.129 4.033 1.00 23.49 298 ILE C C 1
ATOM 7618 O O . ILE C 1 298 ? 32.977 21.114 4.135 1.00 24.90 298 ILE C O 1
ATOM 7623 N N . LYS C 1 299 ? 34.829 21.910 3.164 1.00 24.68 299 LYS C N 1
ATOM 7624 C CA . LYS C 1 299 ? 34.083 22.850 2.314 1.00 27.04 299 LYS C CA 1
ATOM 7625 C C . LYS C 1 299 ? 33.241 22.065 1.318 1.00 25.64 299 LYS C C 1
ATOM 7626 O O . LYS C 1 299 ? 32.090 22.408 1.050 1.00 26.46 299 LYS C O 1
ATOM 7632 N N . GLN C 1 300 ? 33.754 20.956 0.824 1.00 23.80 300 GLN C N 1
ATOM 7633 C CA . GLN C 1 300 ? 32.964 20.233 -0.141 1.00 25.85 300 GLN C CA 1
ATOM 7634 C C . GLN C 1 300 ? 31.678 19.670 0.503 1.00 25.40 300 GLN C C 1
ATOM 7635 O O . GLN C 1 300 ? 30.587 19.971 0.044 1.00 23.94 300 GLN C O 1
ATOM 7641 N N . HIS C 1 301 ? 31.816 18.898 1.585 1.00 23.28 301 HIS C N 1
ATOM 7642 C CA . HIS C 1 301 ? 30.655 18.396 2.335 1.00 22.84 301 HIS C CA 1
ATOM 7643 C C . HIS C 1 301 ? 29.702 19.466 2.880 1.00 23.56 301 HIS C C 1
ATOM 7644 O O . HIS C 1 301 ? 28.472 19.323 2.757 1.00 23.09 301 HIS C O 1
ATOM 7651 N N . SER C 1 302 ? 30.234 20.580 3.419 1.00 21.52 302 SER C N 1
ATOM 7652 C CA . SER C 1 302 ? 29.355 21.689 3.872 1.00 22.18 302 SER C CA 1
ATOM 7653 C C . SER C 1 302 ? 28.459 22.175 2.745 1.00 20.63 302 SER C C 1
ATOM 7654 O O . SER C 1 302 ? 27.246 22.313 2.930 1.00 22.26 302 SER C O 1
ATOM 7657 N N . ALA C 1 303 ? 29.038 22.430 1.575 1.00 20.10 303 ALA C N 1
ATOM 7658 C CA . ALA C 1 303 ? 28.220 22.892 0.463 1.00 22.12 303 ALA C CA 1
ATOM 7659 C C . ALA C 1 303 ? 27.211 21.834 0.065 1.00 22.65 303 ALA C C 1
ATOM 7660 O O . ALA C 1 303 ? 26.019 22.129 -0.099 1.00 24.64 303 ALA C O 1
ATOM 7662 N N . ALA C 1 304 ? 27.653 20.575 -0.014 1.00 22.37 304 ALA C N 1
ATOM 7663 C CA . ALA C 1 304 ? 26.775 19.491 -0.442 1.00 22.62 304 ALA C CA 1
ATOM 7664 C C . ALA C 1 304 ? 25.613 19.277 0.547 1.00 24.51 304 ALA C C 1
ATOM 7665 O O . ALA C 1 304 ? 24.509 19.014 0.114 1.00 26.09 304 ALA C O 1
ATOM 7667 N N . GLN C 1 305 ? 25.839 19.445 1.854 1.00 24.22 305 GLN C N 1
ATOM 7668 C CA . GLN C 1 305 ? 24.768 19.281 2.829 1.00 24.99 305 GLN C CA 1
ATOM 7669 C C . GLN C 1 305 ? 23.769 20.402 2.611 1.00 25.64 305 GLN C C 1
ATOM 7670 O O . GLN C 1 305 ? 22.566 20.171 2.641 1.00 25.85 305 GLN C O 1
ATOM 7676 N N . ALA C 1 306 ? 24.287 21.597 2.354 1.00 23.84 306 ALA C N 1
ATOM 7677 C CA . ALA C 1 306 ? 23.434 22.754 2.107 1.00 27.89 306 ALA C CA 1
ATOM 7678 C C . ALA C 1 306 ? 22.570 22.492 0.852 1.00 28.06 306 ALA C C 1
ATOM 7679 O O . ALA C 1 306 ? 21.366 22.687 0.900 1.00 28.70 306 ALA C O 1
ATOM 7681 N N . LYS C 1 307 ? 23.171 22.019 -0.250 1.00 29.79 307 LYS C N 1
ATOM 7682 C CA . LYS C 1 307 ? 22.376 21.790 -1.456 1.00 33.66 307 LYS C CA 1
ATOM 7683 C C . LYS C 1 307 ? 21.367 20.696 -1.261 1.00 34.50 307 LYS C C 1
ATOM 7684 O O . LYS C 1 307 ? 20.280 20.759 -1.781 1.00 40.48 307 LYS C O 1
ATOM 7690 N N . ALA C 1 308 ? 21.704 19.710 -0.458 1.00 35.63 308 ALA C N 1
ATOM 7691 C CA . ALA C 1 308 ? 20.826 18.580 -0.268 1.00 30.81 308 ALA C CA 1
ATOM 7692 C C . ALA C 1 308 ? 19.758 18.988 0.698 1.00 31.06 308 ALA C C 1
ATOM 7693 O O . ALA C 1 308 ? 18.942 18.183 1.095 1.00 31.49 308 ALA C O 1
ATOM 7695 N N . GLY C 1 309 ? 19.781 20.244 1.135 1.00 32.29 309 GLY C N 1
ATOM 7696 C CA . GLY C 1 309 ? 18.793 20.707 2.136 1.00 33.77 309 GLY C CA 1
ATOM 7697 C C . GLY C 1 309 ? 18.944 20.196 3.560 1.00 31.44 309 GLY C C 1
ATOM 7698 O O . GLY C 1 309 ? 17.956 20.052 4.263 1.00 34.93 309 GLY C O 1
ATOM 7699 N N . LEU C 1 310 ? 20.184 19.950 3.992 1.00 27.85 310 LEU C N 1
ATOM 7700 C CA . LEU C 1 310 ? 20.474 19.379 5.291 1.00 26.49 310 LEU C CA 1
ATOM 7701 C C . LEU C 1 310 ? 21.120 20.389 6.183 1.00 26.71 310 LEU C C 1
ATOM 7702 O O . LEU C 1 310 ? 21.767 21.297 5.711 1.00 27.45 310 LEU C O 1
ATOM 7707 N N . PRO C 1 311 ? 21.019 20.213 7.505 1.00 27.41 311 PRO C N 1
ATOM 7708 C CA . PRO C 1 311 ? 21.787 21.189 8.276 1.00 26.29 311 PRO C CA 1
ATOM 7709 C C . PRO C 1 311 ? 23.274 21.045 7.968 1.00 24.19 311 PRO C C 1
ATOM 7710 O O . PRO C 1 311 ? 23.723 19.936 7.731 1.00 24.86 311 PRO C O 1
ATOM 7714 N N . VAL C 1 312 ? 24.024 22.143 7.938 1.00 22.44 312 VAL C N 1
ATOM 7715 C CA . VAL C 1 312 ? 25.451 22.063 7.556 1.00 22.03 312 VAL C CA 1
ATOM 7716 C C . VAL C 1 312 ? 26.262 21.730 8.815 1.00 22.39 312 VAL C C 1
ATOM 7717 O O . VAL C 1 312 ? 26.372 22.538 9.744 1.00 22.62 312 VAL C O 1
ATOM 7721 N N . THR C 1 313 ? 26.784 20.518 8.877 1.00 22.14 313 THR C N 1
ATOM 7722 C CA . THR C 1 313 ? 27.497 20.106 10.088 1.00 19.82 313 THR C CA 1
ATOM 7723 C C . THR C 1 313 ? 28.925 19.725 9.770 1.00 17.87 313 THR C C 1
ATOM 7724 O O . THR C 1 313 ? 29.723 19.574 10.692 1.00 17.19 313 THR C O 1
ATOM 7728 N N . ALA C 1 314 ? 29.252 19.614 8.480 1.00 15.99 314 ALA C N 1
ATOM 7729 C CA . ALA C 1 314 ? 30.566 19.167 8.075 1.00 16.30 314 ALA C CA 1
ATOM 7730 C C . ALA C 1 314 ? 31.638 20.039 8.701 1.00 17.78 314 ALA C C 1
ATOM 7731 O O . ALA C 1 314 ? 32.788 19.589 8.985 1.00 16.00 314 ALA C O 1
ATOM 7733 N N . ASP C 1 315 ? 31.244 21.289 8.955 1.00 18.59 315 ASP C N 1
ATOM 7734 C CA . ASP C 1 315 ? 32.203 22.275 9.362 1.00 20.26 315 ASP C CA 1
ATOM 7735 C C . ASP C 1 315 ? 32.171 22.578 10.824 1.00 20.23 315 ASP C C 1
ATOM 7736 O O . ASP C 1 315 ? 32.816 23.521 11.243 1.00 20.45 315 ASP C O 1
ATOM 7741 N N . ARG C 1 316 ? 31.482 21.782 11.630 1.00 19.20 316 ARG C N 1
ATOM 7742 C CA . ARG C 1 316 ? 31.331 22.188 13.007 1.00 20.15 316 ARG C CA 1
ATOM 7743 C C . ARG C 1 316 ? 32.218 21.417 13.889 1.00 20.73 316 ARG C C 1
ATOM 7744 O O . ARG C 1 316 ? 32.418 20.228 13.685 1.00 20.45 316 ARG C O 1
ATOM 7752 N N . ASN C 1 317 ? 32.704 22.092 14.914 1.00 18.58 317 ASN C N 1
ATOM 7753 C CA . ASN C 1 317 ? 33.210 21.431 16.086 1.00 19.81 317 ASN C CA 1
ATOM 7754 C C . ASN C 1 317 ? 34.452 20.615 15.788 1.00 19.70 317 ASN C C 1
ATOM 7755 O O . ASN C 1 317 ? 34.594 19.487 16.273 1.00 20.49 317 ASN C O 1
ATOM 7760 N N . TRP C 1 318 ? 35.346 21.163 14.980 1.00 18.42 318 TRP C N 1
ATOM 7761 C CA . TRP C 1 318 ? 36.594 20.493 14.668 1.00 18.26 318 TRP C CA 1
ATOM 7762 C C . TRP C 1 318 ? 37.563 20.670 15.802 1.00 18.65 318 TRP C C 1
ATOM 7763 O O . TRP C 1 318 ? 37.758 21.781 16.294 1.00 16.65 318 TRP C O 1
ATOM 7774 N N . VAL C 1 319 ? 38.125 19.562 16.286 1.00 18.25 319 VAL C N 1
ATOM 7775 C CA . VAL C 1 319 ? 39.201 19.648 17.267 1.00 17.62 319 VAL C CA 1
ATOM 7776 C C . VAL C 1 319 ? 40.403 19.082 16.581 1.00 17.33 319 VAL C C 1
ATOM 7777 O O . VAL C 1 319 ? 40.427 17.879 16.260 1.00 17.94 319 VAL C O 1
ATOM 7781 N N . ILE C 1 320 ? 41.348 19.952 16.223 1.00 16.84 320 ILE C N 1
ATOM 7782 C CA . ILE C 1 320 ? 42.495 19.495 15.412 1.00 17.05 320 ILE C CA 1
ATOM 7783 C C . ILE C 1 320 ? 43.748 19.577 16.224 1.00 18.54 320 ILE C C 1
ATOM 7784 O O . ILE C 1 320 ? 44.019 20.650 16.787 1.00 19.23 320 ILE C O 1
ATOM 7789 N N . VAL C 1 321 ? 44.490 18.467 16.323 1.00 17.46 321 VAL C N 1
ATOM 7790 C CA . VAL C 1 321 ? 45.707 18.411 17.147 1.00 17.65 321 VAL C CA 1
ATOM 7791 C C . VAL C 1 321 ? 46.736 17.678 16.309 1.00 18.57 321 VAL C C 1
ATOM 7792 O O . VAL C 1 321 ? 46.352 16.864 15.483 1.00 18.57 321 VAL C O 1
ATOM 7796 N N . THR C 1 322 ? 48.027 17.999 16.501 1.00 18.27 322 THR C N 1
ATOM 7797 C CA . THR C 1 322 ? 49.149 17.209 15.964 1.00 17.17 322 THR C CA 1
ATOM 7798 C C . THR C 1 322 ? 49.446 16.048 16.916 1.00 16.13 322 THR C C 1
ATOM 7799 O O . THR C 1 322 ? 49.107 16.110 18.128 1.00 18.92 322 THR C O 1
ATOM 7803 N N . PRO C 1 323 ? 50.145 15.028 16.425 1.00 16.63 323 PRO C N 1
ATOM 7804 C CA . PRO C 1 323 ? 50.497 13.918 17.289 1.00 18.19 323 PRO C CA 1
ATOM 7805 C C . PRO C 1 323 ? 51.273 14.370 18.525 1.00 19.31 323 PRO C C 1
ATOM 7806 O O . PRO C 1 323 ? 51.044 13.859 19.630 1.00 18.36 323 PRO C O 1
ATOM 7810 N N . GLU C 1 324 ? 52.186 15.326 18.351 1.00 21.26 324 GLU C N 1
ATOM 7811 C CA . GLU C 1 324 ? 53.003 15.751 19.499 1.00 21.71 324 GLU C CA 1
ATOM 7812 C C . GLU C 1 324 ? 52.154 16.404 20.572 1.00 20.64 324 GLU C C 1
ATOM 7813 O O . GLU C 1 324 ? 52.376 16.212 21.784 1.00 19.04 324 GLU C O 1
ATOM 7819 N N . GLN C 1 325 ? 51.138 17.155 20.147 1.00 19.33 325 GLN C N 1
ATOM 7820 C CA . GLN C 1 325 ? 50.278 17.866 21.132 1.00 17.35 325 GLN C CA 1
ATOM 7821 C C . GLN C 1 325 ? 49.535 16.914 22.048 1.00 18.85 325 GLN C C 1
ATOM 7822 O O . GLN C 1 325 ? 49.177 17.281 23.165 1.00 17.71 325 GLN C O 1
ATOM 7828 N N . ILE C 1 326 ? 49.318 15.662 21.602 1.00 17.90 326 ILE C N 1
ATOM 7829 C CA . ILE C 1 326 ? 48.547 14.713 22.473 1.00 17.64 326 ILE C CA 1
ATOM 7830 C C . ILE C 1 326 ? 49.386 13.516 22.907 1.00 18.61 326 ILE C C 1
ATOM 7831 O O . ILE C 1 326 ? 48.855 12.584 23.524 1.00 17.46 326 ILE C O 1
ATOM 7836 N N . GLN C 1 327 ? 50.688 13.560 22.596 1.00 18.80 327 GLN C N 1
ATOM 7837 C CA . GLN C 1 327 ? 51.561 12.399 22.844 1.00 20.45 327 GLN C CA 1
ATOM 7838 C C . GLN C 1 327 ? 51.653 12.099 24.332 1.00 21.19 327 GLN C C 1
ATOM 7839 O O . GLN C 1 327 ? 51.793 13.029 25.151 1.00 22.73 327 GLN C O 1
ATOM 7846 N N . THR D 1 1 ? 7.133 5.050 -21.570 1.00 27.36 1 THR D N 1
ATOM 7847 C CA . THR D 1 1 ? 6.930 3.656 -20.965 1.00 25.92 1 THR D CA 1
ATOM 7848 C C . THR D 1 1 ? 5.836 3.703 -19.924 1.00 24.86 1 THR D C 1
ATOM 7849 O O . THR D 1 1 ? 5.812 4.558 -19.035 1.00 25.62 1 THR D O 1
ATOM 7853 N N . GLU D 1 2 ? 4.903 2.782 -20.049 1.00 22.92 2 GLU D N 1
ATOM 7854 C CA . GLU D 1 2 ? 3.801 2.708 -19.109 1.00 23.32 2 GLU D CA 1
ATOM 7855 C C . GLU D 1 2 ? 3.982 1.626 -18.051 1.00 19.60 2 GLU D C 1
ATOM 7856 O O . GLU D 1 2 ? 4.529 0.548 -18.338 1.00 17.93 2 GLU D O 1
ATOM 7862 N N . LEU D 1 3 ? 3.470 1.878 -16.853 1.00 18.90 3 LEU D N 1
ATOM 7863 C CA . LEU D 1 3 ? 3.589 0.898 -15.786 1.00 18.60 3 LEU D CA 1
ATOM 7864 C C . LEU D 1 3 ? 2.466 -0.175 -15.902 1.00 19.36 3 LEU D C 1
ATOM 7865 O O . LEU D 1 3 ? 1.629 -0.338 -14.999 1.00 20.57 3 LEU D O 1
ATOM 7870 N N . GLU D 1 4 ? 2.461 -0.897 -17.007 1.00 19.40 4 GLU D N 1
ATOM 7871 C CA . GLU D 1 4 ? 1.403 -1.889 -17.305 1.00 21.50 4 GLU D CA 1
ATOM 7872 C C . GLU D 1 4 ? 1.423 -3.099 -16.359 1.00 19.31 4 GLU D C 1
ATOM 7873 O O . GLU D 1 4 ? 0.361 -3.571 -15.963 1.00 17.31 4 GLU D O 1
ATOM 7879 N N . HIS D 1 5 ? 2.612 -3.621 -16.025 1.00 16.16 5 HIS D N 1
ATOM 7880 C CA . HIS D 1 5 ? 2.699 -4.824 -15.187 1.00 15.65 5 HIS D CA 1
ATOM 7881 C C . HIS D 1 5 ? 2.846 -4.563 -13.701 1.00 16.14 5 HIS D C 1
ATOM 7882 O O . HIS D 1 5 ? 3.777 -5.019 -13.038 1.00 15.84 5 HIS D O 1
ATOM 7889 N N . TRP D 1 6 ? 1.890 -3.806 -13.174 1.00 16.53 6 TRP D N 1
ATOM 7890 C CA . TRP D 1 6 ? 1.842 -3.285 -11.817 1.00 15.54 6 TRP D CA 1
ATOM 7891 C C . TRP D 1 6 ? 0.406 -3.249 -11.394 1.00 14.92 6 TRP D C 1
ATOM 7892 O O . TRP D 1 6 ? -0.444 -2.811 -12.187 1.00 14.21 6 TRP D O 1
ATOM 7903 N N . PRO D 1 7 ? 0.108 -3.597 -10.135 1.00 15.22 7 PRO D N 1
ATOM 7904 C CA . PRO D 1 7 ? -1.217 -3.235 -9.631 1.00 14.90 7 PRO D CA 1
ATOM 7905 C C . PRO D 1 7 ? -1.421 -1.709 -9.749 1.00 13.53 7 PRO D C 1
ATOM 7906 O O . PRO D 1 7 ? -0.467 -0.935 -9.592 1.00 12.08 7 PRO D O 1
ATOM 7910 N N . ALA D 1 8 ? -2.650 -1.290 -10.086 1.00 13.26 8 ALA D N 1
ATOM 7911 C CA . ALA D 1 8 ? -2.914 0.136 -10.408 1.00 11.98 8 ALA D CA 1
ATOM 7912 C C . ALA D 1 8 ? -2.618 1.045 -9.200 1.00 12.30 8 ALA D C 1
ATOM 7913 O O . ALA D 1 8 ? -2.162 2.159 -9.397 1.00 13.17 8 ALA D O 1
ATOM 7915 N N . PRO D 1 9 ? -2.892 0.596 -7.967 1.00 12.20 9 PRO D N 1
ATOM 7916 C CA . PRO D 1 9 ? -2.626 1.608 -6.917 1.00 13.46 9 PRO D CA 1
ATOM 7917 C C . PRO D 1 9 ? -1.136 1.830 -6.731 1.00 12.74 9 PRO D C 1
ATOM 7918 O O . PRO D 1 9 ? -0.736 2.971 -6.488 1.00 14.35 9 PRO D O 1
ATOM 7922 N N . ALA D 1 10 ? -0.339 0.765 -6.915 1.00 12.77 10 ALA D N 1
ATOM 7923 C CA . ALA D 1 10 ? 1.170 0.836 -6.930 1.00 12.22 10 ALA D CA 1
ATOM 7924 C C . ALA D 1 10 ? 1.655 1.723 -8.095 1.00 12.41 10 ALA D C 1
ATOM 7925 O O . ALA D 1 10 ? 2.419 2.646 -7.900 1.00 13.18 10 ALA D O 1
ATOM 7927 N N . ALA D 1 11 ? 1.168 1.483 -9.309 1.00 12.72 11 ALA D N 1
ATOM 7928 C CA . ALA D 1 11 ? 1.494 2.298 -10.472 1.00 12.65 11 ALA D CA 1
ATOM 7929 C C . ALA D 1 11 ? 1.197 3.754 -10.186 1.00 13.96 11 ALA D C 1
ATOM 7930 O O . ALA D 1 11 ? 1.958 4.656 -10.526 1.00 14.64 11 ALA D O 1
ATOM 7932 N N . ARG D 1 12 ? 0.083 4.008 -9.535 1.00 15.89 12 ARG D N 1
ATOM 7933 C CA . ARG D 1 12 ? -0.267 5.405 -9.258 1.00 16.34 12 ARG D CA 1
ATOM 7934 C C . ARG D 1 12 ? 0.783 6.051 -8.347 1.00 17.00 12 ARG D C 1
ATOM 7935 O O . ARG D 1 12 ? 1.281 7.170 -8.625 1.00 16.13 12 ARG D O 1
ATOM 7943 N N . GLN D 1 13 ? 1.108 5.369 -7.241 1.00 16.81 13 GLN D N 1
ATOM 7944 C CA . GLN D 1 13 ? 2.116 5.906 -6.340 1.00 15.96 13 GLN D CA 1
ATOM 7945 C C . GLN D 1 13 ? 3.473 6.074 -6.995 1.00 16.56 13 GLN D C 1
ATOM 7946 O O . GLN D 1 13 ? 4.131 7.085 -6.814 1.00 16.27 13 GLN D O 1
ATOM 7952 N N . LEU D 1 14 ? 3.876 5.103 -7.813 1.00 15.71 14 LEU D N 1
ATOM 7953 C CA . LEU D 1 14 ? 5.124 5.203 -8.501 1.00 15.29 14 LEU D CA 1
ATOM 7954 C C . LEU D 1 14 ? 5.080 6.378 -9.480 1.00 16.04 14 LEU D C 1
ATOM 7955 O O . LEU D 1 14 ? 6.018 7.164 -9.583 1.00 14.57 14 LEU D O 1
ATOM 7960 N N . ASN D 1 15 ? 4.025 6.445 -10.278 1.00 17.63 15 ASN D N 1
ATOM 7961 C CA . ASN D 1 15 ? 3.822 7.593 -11.134 1.00 17.58 15 ASN D CA 1
ATOM 7962 C C . ASN D 1 15 ? 3.862 8.944 -10.450 1.00 17.22 15 ASN D C 1
ATOM 7963 O O . ASN D 1 15 ? 4.485 9.863 -10.978 1.00 17.96 15 ASN D O 1
ATOM 7968 N N . ALA D 1 16 ? 3.272 9.065 -9.257 1.00 16.51 16 ALA D N 1
ATOM 7969 C CA . ALA D 1 16 ? 3.294 10.332 -8.525 1.00 16.48 16 ALA D CA 1
ATOM 7970 C C . ALA D 1 16 ? 4.712 10.646 -8.078 1.00 18.67 16 ALA D C 1
ATOM 7971 O O . ALA D 1 16 ? 5.209 11.782 -8.260 1.00 16.28 16 ALA D O 1
ATOM 7973 N N . LEU D 1 17 ? 5.389 9.625 -7.511 1.00 17.39 17 LEU D N 1
ATOM 7974 C CA . LEU D 1 17 ? 6.860 9.759 -7.245 1.00 15.91 17 LEU D CA 1
ATOM 7975 C C . LEU D 1 17 ? 7.649 10.243 -8.465 1.00 15.07 17 LEU D C 1
ATOM 7976 O O . LEU D 1 17 ? 8.464 11.159 -8.366 1.00 13.72 17 LEU D O 1
ATOM 7981 N N . ILE D 1 18 ? 7.419 9.626 -9.621 1.00 15.51 18 ILE D N 1
ATOM 7982 C CA . ILE D 1 18 ? 8.232 9.941 -10.758 1.00 16.78 18 ILE D CA 1
ATOM 7983 C C . ILE D 1 18 ? 7.955 11.383 -11.211 1.00 19.34 18 ILE D C 1
ATOM 7984 O O . ILE D 1 18 ? 8.861 12.144 -11.642 1.00 18.48 18 ILE D O 1
ATOM 7989 N N . GLU D 1 19 ? 6.683 11.724 -11.144 1.00 20.78 19 GLU D N 1
ATOM 7990 C CA . GLU D 1 19 ? 6.206 13.022 -11.542 1.00 24.81 19 GLU D CA 1
ATOM 7991 C C . GLU D 1 19 ? 6.871 14.107 -10.748 1.00 23.48 19 GLU D C 1
ATOM 7992 O O . GLU D 1 19 ? 7.333 15.068 -11.333 1.00 23.53 19 GLU D O 1
ATOM 7998 N N . ALA D 1 20 ? 6.837 13.970 -9.417 1.00 19.94 20 ALA D N 1
ATOM 7999 C CA . ALA D 1 20 ? 7.374 14.921 -8.485 1.00 18.73 20 ALA D CA 1
ATOM 8000 C C . ALA D 1 20 ? 8.903 15.043 -8.541 1.00 20.72 20 ALA D C 1
ATOM 8001 O O . ALA D 1 20 ? 9.462 16.061 -8.160 1.00 22.79 20 ALA D O 1
ATOM 8003 N N . ASN D 1 21 ? 9.605 13.998 -8.986 1.00 20.72 21 ASN D N 1
ATOM 8004 C CA . ASN D 1 21 ? 11.072 14.001 -9.017 1.00 18.73 21 ASN D CA 1
ATOM 8005 C C . ASN D 1 21 ? 11.701 13.960 -10.387 1.00 18.53 21 ASN D C 1
ATOM 8006 O O . ASN D 1 21 ? 12.889 13.683 -10.495 1.00 17.90 21 ASN D O 1
ATOM 8011 N N . ALA D 1 22 ? 10.933 14.209 -11.450 1.00 18.14 22 ALA D N 1
ATOM 8012 C CA . ALA D 1 22 ? 11.519 14.071 -12.810 1.00 19.62 22 ALA D CA 1
ATOM 8013 C C . ALA D 1 22 ? 12.516 15.203 -13.047 1.00 19.98 22 ALA D C 1
ATOM 8014 O O . ALA D 1 22 ? 12.365 16.290 -12.477 1.00 19.49 22 ALA D O 1
ATOM 8016 N N . ASN D 1 23 ? 13.572 14.898 -13.781 1.00 20.17 23 ASN D N 1
ATOM 8017 C CA . ASN D 1 23 ? 14.545 15.873 -14.270 1.00 21.97 23 ASN D CA 1
ATOM 8018 C C . ASN D 1 23 ? 15.026 16.810 -13.217 1.00 23.58 23 ASN D C 1
ATOM 8019 O O . ASN D 1 23 ? 14.992 18.067 -13.373 1.00 22.56 23 ASN D O 1
ATOM 8024 N N . LYS D 1 24 ? 15.455 16.207 -12.121 1.00 21.67 24 LYS D N 1
ATOM 8025 C CA . LYS D 1 24 ? 15.890 16.974 -10.984 1.00 22.55 24 LYS D CA 1
ATOM 8026 C C . LYS D 1 24 ? 17.188 16.388 -10.413 1.00 20.56 24 LYS D C 1
ATOM 8027 O O . LYS D 1 24 ? 17.497 16.663 -9.288 1.00 19.51 24 LYS D O 1
ATOM 8033 N N . GLY D 1 25 ? 17.888 15.519 -11.143 1.00 21.06 25 GLY D N 1
ATOM 8034 C CA . GLY D 1 25 ? 19.128 14.898 -10.592 1.00 18.15 25 GLY D CA 1
ATOM 8035 C C . GLY D 1 25 ? 18.849 13.815 -9.539 1.00 18.33 25 GLY D C 1
ATOM 8036 O O . GLY D 1 25 ? 19.746 13.418 -8.791 1.00 16.69 25 GLY D O 1
ATOM 8037 N N . ALA D 1 26 ? 17.606 13.351 -9.430 1.00 15.93 26 ALA D N 1
ATOM 8038 C CA . ALA D 1 26 ? 17.279 12.325 -8.446 1.00 13.43 26 ALA D CA 1
ATOM 8039 C C . ALA D 1 26 ? 17.711 10.951 -8.935 1.00 13.52 26 ALA D C 1
ATOM 8040 O O . ALA D 1 26 ? 17.986 10.749 -10.120 1.00 14.34 26 ALA D O 1
ATOM 8042 N N . TYR D 1 27 ? 17.758 9.966 -8.048 1.00 12.29 27 TYR D N 1
ATOM 8043 C CA . TYR D 1 27 ? 18.133 8.635 -8.525 1.00 12.62 27 TYR D CA 1
ATOM 8044 C C . TYR D 1 27 ? 17.376 7.624 -7.681 1.00 12.80 27 TYR D C 1
ATOM 8045 O O . TYR D 1 27 ? 16.790 8.001 -6.642 1.00 12.51 27 TYR D O 1
ATOM 8054 N N . ALA D 1 28 ? 17.437 6.353 -8.112 1.00 12.06 28 ALA D N 1
ATOM 8055 C CA . ALA D 1 28 ? 16.706 5.316 -7.479 1.00 10.87 28 ALA D CA 1
ATOM 8056 C C . ALA D 1 28 ? 17.680 4.141 -7.377 1.00 11.04 28 ALA D C 1
ATOM 8057 O O . ALA D 1 28 ? 18.607 4.078 -8.162 1.00 10.46 28 ALA D O 1
ATOM 8059 N N . VAL D 1 29 ? 17.485 3.209 -6.439 1.00 10.87 29 VAL D N 1
ATOM 8060 C CA . VAL D 1 29 ? 18.372 2.049 -6.333 1.00 11.45 29 VAL D CA 1
ATOM 8061 C C . VAL D 1 29 ? 17.516 0.817 -6.246 1.00 11.82 29 VAL D C 1
ATOM 8062 O O . VAL D 1 29 ? 16.574 0.817 -5.456 1.00 13.99 29 VAL D O 1
ATOM 8066 N N . PHE D 1 30 ? 17.882 -0.241 -6.969 1.00 11.00 30 PHE D N 1
ATOM 8067 C CA . PHE D 1 30 ? 17.172 -1.537 -6.976 1.00 11.45 30 PHE D CA 1
ATOM 8068 C C . PHE D 1 30 ? 18.180 -2.618 -6.605 1.00 12.15 30 PHE D C 1
ATOM 8069 O O . PHE D 1 30 ? 19.331 -2.663 -7.149 1.00 12.84 30 PHE D O 1
ATOM 8077 N N . ASP D 1 31 ? 17.774 -3.450 -5.659 1.00 10.77 31 ASP D N 1
ATOM 8078 C CA . ASP D 1 31 ? 18.375 -4.752 -5.531 1.00 11.42 31 ASP D CA 1
ATOM 8079 C C . ASP D 1 31 ? 18.098 -5.501 -6.852 1.00 11.21 31 ASP D C 1
ATOM 8080 O O . ASP D 1 31 ? 17.195 -5.110 -7.607 1.00 10.85 31 ASP D O 1
ATOM 8085 N N . MET D 1 32 ? 18.883 -6.513 -7.168 1.00 11.11 32 MET D N 1
ATOM 8086 C CA . MET D 1 32 ? 18.633 -7.278 -8.402 1.00 10.55 32 MET D CA 1
ATOM 8087 C C . MET D 1 32 ? 17.840 -8.590 -8.156 1.00 11.30 32 MET D C 1
ATOM 8088 O O . MET D 1 32 ? 16.684 -8.713 -8.577 1.00 10.30 32 MET D O 1
ATOM 8093 N N . ASP D 1 33 ? 18.491 -9.585 -7.543 1.00 10.56 33 ASP D N 1
ATOM 8094 C CA . ASP D 1 33 ? 17.866 -10.911 -7.404 1.00 11.58 33 ASP D CA 1
ATOM 8095 C C . ASP D 1 33 ? 16.544 -10.817 -6.602 1.00 12.24 33 ASP D C 1
ATOM 8096 O O . ASP D 1 33 ? 16.534 -10.300 -5.465 1.00 10.70 33 ASP D O 1
ATOM 8101 N N . ASN D 1 34 ? 15.452 -11.317 -7.180 1.00 12.30 34 ASN D N 1
ATOM 8102 C CA . ASN D 1 34 ? 14.195 -11.347 -6.453 1.00 12.82 34 ASN D CA 1
ATOM 8103 C C . ASN D 1 34 ? 13.616 -9.966 -6.207 1.00 13.11 34 ASN D C 1
ATOM 8104 O O . ASN D 1 34 ? 12.635 -9.817 -5.483 1.00 14.18 34 ASN D O 1
ATOM 8109 N N . THR D 1 35 ? 14.181 -8.965 -6.849 1.00 12.59 35 THR D N 1
ATOM 8110 C CA . THR D 1 35 ? 13.618 -7.604 -6.763 1.00 11.72 35 THR D CA 1
ATOM 8111 C C . THR D 1 35 ? 13.427 -7.084 -8.162 1.00 11.79 35 THR D C 1
ATOM 8112 O O . THR D 1 35 ? 12.308 -6.736 -8.525 1.00 10.48 35 THR D O 1
ATOM 8116 N N . SER D 1 36 ? 14.499 -7.117 -8.979 1.00 12.15 36 SER D N 1
ATOM 8117 C CA . SER D 1 36 ? 14.415 -6.679 -10.372 1.00 12.32 36 SER D CA 1
ATOM 8118 C C . SER D 1 36 ? 14.008 -7.781 -11.290 1.00 13.23 36 SER D C 1
ATOM 8119 O O . SER D 1 36 ? 13.409 -7.528 -12.343 1.00 14.80 36 SER D O 1
ATOM 8122 N N . TYR D 1 37 ? 14.325 -9.008 -10.936 1.00 12.52 37 TYR D N 1
ATOM 8123 C CA . TYR D 1 37 ? 13.796 -10.158 -11.668 1.00 11.64 37 TYR D CA 1
ATOM 8124 C C . TYR D 1 37 ? 13.469 -11.144 -10.576 1.00 12.66 37 TYR D C 1
ATOM 8125 O O . TYR D 1 37 ? 13.974 -11.039 -9.450 1.00 11.23 37 TYR D O 1
ATOM 8134 N N . ARG D 1 38 ? 12.599 -12.091 -10.917 1.00 13.26 38 ARG D N 1
ATOM 8135 C CA . ARG D 1 38 ? 12.286 -13.197 -10.053 1.00 12.70 38 ARG D CA 1
ATOM 8136 C C . ARG D 1 38 ? 13.471 -14.161 -9.981 1.00 11.96 38 ARG D C 1
ATOM 8137 O O . ARG D 1 38 ? 14.177 -14.375 -10.986 1.00 11.51 38 ARG D O 1
ATOM 8145 N N . TYR D 1 39 ? 13.640 -14.738 -8.774 1.00 11.18 39 TYR D N 1
ATOM 8146 C CA . TYR D 1 39 ? 14.654 -15.757 -8.464 1.00 12.12 39 TYR D CA 1
ATOM 8147 C C . TYR D 1 39 ? 16.042 -15.141 -8.410 1.00 11.60 39 TYR D C 1
ATOM 8148 O O . TYR D 1 39 ? 16.202 -13.915 -8.381 1.00 9.99 39 TYR D O 1
ATOM 8157 N N . ASP D 1 40 ? 17.029 -16.008 -8.411 1.00 12.39 40 ASP D N 1
ATOM 8158 C CA . ASP D 1 40 ? 18.339 -15.636 -7.958 1.00 13.22 40 ASP D CA 1
ATOM 8159 C C . ASP D 1 40 ? 19.405 -16.143 -8.963 1.00 13.78 40 ASP D C 1
ATOM 8160 O O . ASP D 1 40 ? 19.471 -17.342 -9.331 1.00 13.09 40 ASP D O 1
ATOM 8165 N N . LEU D 1 41 ? 20.250 -15.224 -9.405 1.00 13.18 41 LEU D N 1
ATOM 8166 C CA . LEU D 1 41 ? 21.205 -15.567 -10.435 1.00 12.35 41 LEU D CA 1
ATOM 8167 C C . LEU D 1 41 ? 22.335 -16.519 -9.902 1.00 11.77 41 LEU D C 1
ATOM 8168 O O . LEU D 1 41 ? 22.572 -17.609 -10.457 1.00 10.40 41 LEU D O 1
ATOM 8173 N N . GLU D 1 42 ? 23.018 -16.129 -8.826 1.00 11.51 42 GLU D N 1
ATOM 8174 C CA . GLU D 1 42 ? 24.115 -16.973 -8.352 1.00 12.19 42 GLU D CA 1
ATOM 8175 C C . GLU D 1 42 ? 23.645 -18.324 -7.853 1.00 12.11 42 GLU D C 1
ATOM 8176 O O . GLU D 1 42 ? 24.369 -19.349 -7.979 1.00 12.48 42 GLU D O 1
ATOM 8182 N N . GLU D 1 43 ? 22.474 -18.349 -7.225 1.00 11.42 43 GLU D N 1
ATOM 8183 C CA . GLU D 1 43 ? 22.002 -19.656 -6.649 1.00 12.36 43 GLU D CA 1
ATOM 8184 C C . GLU D 1 43 ? 21.497 -20.681 -7.687 1.00 12.25 43 GLU D C 1
ATOM 8185 O O . GLU D 1 43 ? 21.389 -21.859 -7.391 1.00 14.25 43 GLU D O 1
ATOM 8191 N N . SER D 1 44 ? 21.127 -20.226 -8.868 1.00 11.70 44 SER D N 1
ATOM 8192 C CA . SER D 1 44 ? 20.784 -21.126 -9.990 1.00 12.75 44 SER D CA 1
ATOM 8193 C C . SER D 1 44 ? 22.020 -21.350 -10.906 1.00 12.38 44 SER D C 1
ATOM 8194 O O . SER D 1 44 ? 22.209 -22.437 -11.457 1.00 12.75 44 SER D O 1
ATOM 8197 N N . LEU D 1 45 ? 22.875 -20.339 -11.015 1.00 11.85 45 LEU D N 1
ATOM 8198 C CA . LEU D 1 45 ? 24.024 -20.401 -11.898 1.00 11.69 45 LEU D CA 1
ATOM 8199 C C . LEU D 1 45 ? 24.981 -21.400 -11.329 1.00 13.00 45 LEU D C 1
ATOM 8200 O O . LEU D 1 45 ? 25.590 -22.206 -12.051 1.00 12.67 45 LEU D O 1
ATOM 8205 N N . LEU D 1 46 ? 25.129 -21.379 -10.025 1.00 12.71 46 LEU D N 1
ATOM 8206 C CA . LEU D 1 46 ? 26.071 -22.321 -9.437 1.00 12.82 46 LEU D CA 1
ATOM 8207 C C . LEU D 1 46 ? 25.597 -23.772 -9.732 1.00 13.42 46 LEU D C 1
ATOM 8208 O O . LEU D 1 46 ? 26.324 -24.525 -10.398 1.00 13.82 46 LEU D O 1
ATOM 8213 N N . PRO D 1 47 ? 24.404 -24.165 -9.279 1.00 13.69 47 PRO D N 1
ATOM 8214 C CA . PRO D 1 47 ? 24.147 -25.574 -9.548 1.00 14.16 47 PRO D CA 1
ATOM 8215 C C . PRO D 1 47 ? 23.955 -25.844 -11.075 1.00 15.29 47 PRO D C 1
ATOM 8216 O O . PRO D 1 47 ? 24.125 -26.999 -11.494 1.00 14.78 47 PRO D O 1
ATOM 8220 N N . TYR D 1 48 ? 23.635 -24.809 -11.886 1.00 14.28 48 TYR D N 1
ATOM 8221 C CA . TYR D 1 48 ? 23.586 -25.035 -13.363 1.00 15.59 48 TYR D CA 1
ATOM 8222 C C . TYR D 1 48 ? 24.946 -25.464 -13.863 1.00 14.87 48 TYR D C 1
ATOM 8223 O O . TYR D 1 48 ? 25.057 -26.437 -14.636 1.00 15.35 48 TYR D O 1
ATOM 8232 N N . LEU D 1 49 ? 25.968 -24.690 -13.484 1.00 13.93 49 LEU D N 1
ATOM 8233 C CA . LEU D 1 49 ? 27.321 -24.993 -13.944 1.00 15.58 49 LEU D CA 1
ATOM 8234 C C . LEU D 1 49 ? 27.810 -26.277 -13.321 1.00 15.65 49 LEU D C 1
ATOM 8235 O O . LEU D 1 49 ? 28.623 -26.907 -13.923 1.00 16.35 49 LEU D O 1
ATOM 8240 N N . GLU D 1 50 ? 27.385 -26.629 -12.096 1.00 16.53 50 GLU D N 1
ATOM 8241 C CA . GLU D 1 50 ? 27.797 -27.916 -11.539 1.00 19.76 50 GLU D CA 1
ATOM 8242 C C . GLU D 1 50 ? 27.246 -29.110 -12.392 1.00 18.73 50 GLU D C 1
ATOM 8243 O O . GLU D 1 50 ? 27.966 -30.023 -12.745 1.00 20.63 50 GLU D O 1
ATOM 8249 N N . MET D 1 51 ? 25.958 -29.052 -12.693 1.00 18.53 51 MET D N 1
ATOM 8250 C CA . MET D 1 51 ? 25.208 -30.041 -13.469 1.00 19.58 51 MET D CA 1
ATOM 8251 C C . MET D 1 51 ? 25.855 -30.240 -14.861 1.00 19.12 51 MET D C 1
ATOM 8252 O O . MET D 1 51 ? 25.935 -31.378 -15.342 1.00 17.67 51 MET D O 1
ATOM 8257 N N . LYS D 1 52 ? 26.303 -29.124 -15.459 1.00 17.09 52 LYS D N 1
ATOM 8258 C CA . LYS D 1 52 ? 27.088 -29.095 -16.700 1.00 17.39 52 LYS D CA 1
ATOM 8259 C C . LYS D 1 52 ? 28.515 -29.674 -16.547 1.00 17.14 52 LYS D C 1
ATOM 8260 O O . LYS D 1 52 ? 29.196 -29.882 -17.522 1.00 16.85 52 LYS D O 1
ATOM 8266 N N . GLY D 1 53 ? 29.000 -29.867 -15.334 1.00 16.34 53 GLY D N 1
ATOM 8267 C CA . GLY D 1 53 ? 30.323 -30.448 -15.198 1.00 18.28 53 GLY D CA 1
ATOM 8268 C C . GLY D 1 53 ? 31.369 -29.386 -15.418 1.00 18.11 53 GLY D C 1
ATOM 8269 O O . GLY D 1 53 ? 32.573 -29.644 -15.490 1.00 18.28 53 GLY D O 1
ATOM 8270 N N . VAL D 1 54 ? 30.912 -28.150 -15.439 1.00 17.83 54 VAL D N 1
ATOM 8271 C CA . VAL D 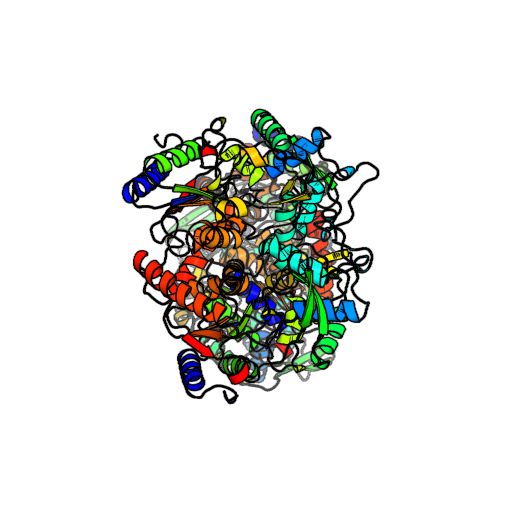1 54 ? 31.831 -27.034 -15.667 1.00 19.18 54 VAL D CA 1
ATOM 8272 C C . VAL D 1 54 ? 32.490 -26.470 -14.366 1.00 21.77 54 VAL D C 1
ATOM 8273 O O . VAL D 1 54 ? 33.731 -26.279 -14.295 1.00 21.37 54 VAL D O 1
ATOM 8277 N N . LEU D 1 55 ? 31.646 -26.219 -13.352 1.00 19.71 55 LEU D N 1
ATOM 8278 C CA . LEU D 1 55 ? 32.087 -25.746 -12.042 1.00 19.10 55 LEU D CA 1
ATOM 8279 C C . LEU D 1 55 ? 31.930 -26.886 -11.075 1.00 19.35 55 LEU D C 1
ATOM 8280 O O . LEU D 1 55 ? 30.787 -27.366 -10.813 1.00 21.26 55 LEU D O 1
ATOM 8285 N N . THR D 1 56 ? 33.058 -27.323 -10.530 1.00 19.35 56 THR D N 1
ATOM 8286 C CA . THR D 1 56 ? 33.091 -28.459 -9.590 1.00 22.40 56 THR D CA 1
ATOM 8287 C C . THR D 1 56 ? 34.129 -28.176 -8.525 1.00 24.60 56 THR D C 1
ATOM 8288 O O . THR D 1 56 ? 34.884 -27.199 -8.605 1.00 23.71 56 THR D O 1
ATOM 8292 N N . ARG D 1 57 ? 34.194 -29.048 -7.529 1.00 25.80 57 ARG D N 1
ATOM 8293 C CA . ARG D 1 57 ? 35.076 -28.743 -6.451 1.00 28.01 57 ARG D CA 1
ATOM 8294 C C . ARG D 1 57 ? 36.585 -28.756 -6.820 1.00 28.75 57 ARG D C 1
ATOM 8295 O O . ARG D 1 57 ? 37.301 -27.911 -6.328 1.00 28.17 57 ARG D O 1
ATOM 8303 N N . ASP D 1 58 ? 37.028 -29.626 -7.743 1.00 29.42 58 ASP D N 1
ATOM 8304 C CA . ASP D 1 58 ? 38.436 -29.643 -8.204 1.00 31.49 58 ASP D CA 1
ATOM 8305 C C . ASP D 1 58 ? 38.707 -28.387 -9.032 1.00 30.35 58 ASP D C 1
ATOM 8306 O O . ASP D 1 58 ? 39.835 -28.060 -9.318 1.00 30.78 58 ASP D O 1
ATOM 8311 N N . ARG D 1 59 ? 37.667 -27.690 -9.463 1.00 32.15 59 ARG D N 1
ATOM 8312 C CA . ARG D 1 59 ? 37.911 -26.434 -10.148 1.00 31.87 59 ARG D CA 1
ATOM 8313 C C . ARG D 1 59 ? 37.935 -25.218 -9.144 1.00 31.03 59 ARG D C 1
ATOM 8314 O O . ARG D 1 59 ? 38.475 -24.156 -9.444 1.00 30.03 59 ARG D O 1
ATOM 8322 N N . LEU D 1 60 ? 37.356 -25.423 -7.971 1.00 26.50 60 LEU D N 1
ATOM 8323 C CA . LEU D 1 60 ? 37.160 -24.402 -6.968 1.00 27.51 60 LEU D CA 1
ATOM 8324 C C . LEU D 1 60 ? 38.459 -23.802 -6.465 1.00 25.24 60 LEU D C 1
ATOM 8325 O O . LEU D 1 60 ? 39.313 -24.508 -5.943 1.00 26.66 60 LEU D O 1
ATOM 8330 N N . ASP D 1 61 ? 38.623 -22.489 -6.608 1.00 26.35 61 ASP D N 1
ATOM 8331 C CA . ASP D 1 61 ? 39.749 -21.779 -5.977 1.00 24.06 61 ASP D CA 1
ATOM 8332 C C . ASP D 1 61 ? 40.042 -22.305 -4.564 1.00 24.82 61 ASP D C 1
ATOM 8333 O O . ASP D 1 61 ? 39.116 -22.445 -3.728 1.00 23.70 61 ASP D O 1
ATOM 8338 N N . PRO D 1 62 ? 41.313 -22.685 -4.302 1.00 25.45 62 PRO D N 1
ATOM 8339 C CA . PRO D 1 62 ? 41.652 -23.350 -3.031 1.00 21.37 62 PRO D CA 1
ATOM 8340 C C . PRO D 1 62 ? 41.393 -22.450 -1.834 1.00 19.80 62 PRO D C 1
ATOM 8341 O O . PRO D 1 62 ? 41.125 -22.934 -0.759 1.00 19.56 62 PRO D O 1
ATOM 8345 N N . SER D 1 63 ? 41.439 -21.135 -2.038 1.00 19.19 63 SER D N 1
ATOM 8346 C CA . SER D 1 63 ? 41.055 -20.188 -1.028 1.00 18.45 63 SER D CA 1
ATOM 8347 C C . SER D 1 63 ? 39.602 -20.327 -0.553 1.00 19.78 63 SER D C 1
ATOM 8348 O O . SER D 1 63 ? 39.237 -19.816 0.514 1.00 17.93 63 SER D O 1
ATOM 8351 N N . LEU D 1 64 ? 38.763 -21.016 -1.330 1.00 18.24 64 LEU D N 1
ATOM 8352 C CA . LEU D 1 64 ? 37.349 -21.035 -0.997 1.00 17.37 64 LEU D CA 1
ATOM 8353 C C . LEU D 1 64 ? 37.019 -22.307 -0.317 1.00 17.53 64 LEU D C 1
ATOM 8354 O O . LEU D 1 64 ? 35.884 -22.481 0.109 1.00 17.28 64 LEU D O 1
ATOM 8359 N N . LYS D 1 65 ? 38.001 -23.197 -0.178 1.00 18.58 65 LYS D N 1
ATOM 8360 C CA . LYS D 1 65 ? 37.736 -24.436 0.578 1.00 21.26 65 LYS D CA 1
ATOM 8361 C C . LYS D 1 65 ? 37.884 -24.131 2.070 1.00 20.42 65 LYS D C 1
ATOM 8362 O O . LYS D 1 65 ? 38.920 -24.319 2.651 1.00 21.04 65 LYS D O 1
ATOM 8368 N N . LEU D 1 66 ? 36.844 -23.638 2.699 1.00 18.44 66 LEU D N 1
ATOM 8369 C CA . LEU D 1 66 ? 36.991 -23.140 4.049 1.00 18.07 66 LEU D CA 1
ATOM 8370 C C . LEU D 1 66 ? 36.849 -24.213 5.087 1.00 19.15 66 LEU D C 1
ATOM 8371 O O . LEU D 1 66 ? 37.395 -24.117 6.169 1.00 18.75 66 LEU D O 1
ATOM 8376 N N . ILE D 1 67 ? 36.028 -25.199 4.786 1.00 19.27 67 ILE D N 1
ATOM 8377 C CA . ILE D 1 67 ? 35.693 -26.251 5.731 1.00 18.78 67 ILE D CA 1
ATOM 8378 C C . ILE D 1 67 ? 35.751 -27.570 4.946 1.00 21.86 67 ILE D C 1
ATOM 8379 O O . ILE D 1 67 ? 35.777 -27.571 3.670 1.00 19.89 67 ILE D O 1
ATOM 8384 N N . PRO D 1 68 ? 35.813 -28.707 5.680 1.00 21.68 68 PRO D N 1
ATOM 8385 C CA . PRO D 1 68 ? 35.932 -29.938 4.906 1.00 22.25 68 PRO D CA 1
ATOM 8386 C C . PRO D 1 68 ? 34.608 -30.213 4.215 1.00 22.95 68 PRO D C 1
ATOM 8387 O O . PRO D 1 68 ? 33.529 -29.916 4.773 1.00 21.91 68 PRO D O 1
ATOM 8391 N N . PHE D 1 69 ? 34.672 -30.828 3.043 1.00 25.44 69 PHE D N 1
ATOM 8392 C CA . PHE D 1 69 ? 33.457 -31.411 2.434 1.00 25.03 69 PHE D CA 1
ATOM 8393 C C . PHE D 1 69 ? 32.838 -32.574 3.220 1.00 27.98 69 PHE D C 1
ATOM 8394 O O . PHE D 1 69 ? 33.558 -33.374 3.859 1.00 25.52 69 PHE D O 1
ATOM 8402 N N . LYS D 1 70 ? 31.500 -32.596 3.225 1.00 26.27 70 LYS D N 1
ATOM 8403 C CA . LYS D 1 70 ? 30.728 -33.583 3.967 1.00 31.11 70 LYS D CA 1
ATOM 8404 C C . LYS D 1 70 ? 30.237 -34.626 2.987 1.00 33.40 70 LYS D C 1
ATOM 8405 O O . LYS D 1 70 ? 29.104 -34.537 2.476 1.00 32.87 70 LYS D O 1
ATOM 8411 N N . ASP D 1 71 ? 31.140 -35.560 2.692 1.00 34.69 71 ASP D N 1
ATOM 8412 C CA . ASP D 1 71 ? 30.906 -36.680 1.792 1.00 39.19 71 ASP D CA 1
ATOM 8413 C C . ASP D 1 71 ? 30.301 -37.920 2.463 1.00 41.30 71 ASP D C 1
ATOM 8414 O O . ASP D 1 71 ? 30.451 -38.159 3.663 1.00 40.75 71 ASP D O 1
ATOM 8419 N N . GLN D 1 72 ? 29.516 -38.639 1.679 1.00 47.50 72 GLN D N 1
ATOM 8420 C CA . GLN D 1 72 ? 29.095 -39.996 2.020 1.00 52.60 72 GLN D CA 1
ATOM 8421 C C . GLN D 1 72 ? 29.770 -40.960 1.017 1.00 57.24 72 GLN D C 1
ATOM 8422 O O . GLN D 1 72 ? 30.282 -40.527 -0.038 1.00 56.82 72 GLN D O 1
ATOM 8428 N N . ALA D 1 73 ? 29.843 -42.246 1.352 1.00 56.75 73 ALA D N 1
ATOM 8429 C CA . ALA D 1 73 ? 30.217 -43.220 0.331 1.00 55.34 73 ALA D CA 1
ATOM 8430 C C . ALA D 1 73 ? 29.076 -43.235 -0.699 1.00 52.08 73 ALA D C 1
ATOM 8431 O O . ALA D 1 73 ? 29.331 -43.335 -1.909 1.00 48.54 73 ALA D O 1
ATOM 8433 N N . GLY D 1 74 ? 27.835 -43.049 -0.221 1.00 54.30 74 GLY D N 1
ATOM 8434 C CA . GLY D 1 74 ? 26.670 -42.902 -1.123 1.00 51.98 74 GLY D CA 1
ATOM 8435 C C . GLY D 1 74 ? 26.691 -41.676 -2.040 1.00 59.53 74 GLY D C 1
ATOM 8436 O O . GLY D 1 74 ? 26.237 -41.761 -3.192 1.00 58.64 74 GLY D O 1
ATOM 8437 N N . HIS D 1 75 ? 27.261 -40.555 -1.548 1.00 57.84 75 HIS D N 1
ATOM 8438 C CA . HIS D 1 75 ? 27.064 -39.210 -2.135 1.00 50.55 75 HIS D CA 1
ATOM 8439 C C . HIS D 1 75 ? 28.191 -38.207 -1.971 1.00 46.15 75 HIS D C 1
ATOM 8440 O O . HIS D 1 75 ? 28.557 -37.884 -0.840 1.00 43.71 75 HIS D O 1
ATOM 8447 N N . LYS D 1 76 ? 28.740 -37.686 -3.076 1.00 39.91 76 LYS D N 1
ATOM 8448 C CA . LYS D 1 76 ? 29.731 -36.592 -3.002 1.00 36.65 76 LYS D CA 1
ATOM 8449 C C . LYS D 1 76 ? 29.021 -35.241 -2.726 1.00 34.19 76 LYS D C 1
ATOM 8450 O O . LYS D 1 76 ? 27.946 -34.986 -3.254 1.00 32.24 76 LYS D O 1
ATOM 8456 N N . GLU D 1 77 ? 29.584 -34.394 -1.872 1.00 29.25 77 GLU D N 1
ATOM 8457 C CA . GLU D 1 77 ? 28.845 -33.178 -1.536 1.00 26.49 77 GLU D CA 1
ATOM 8458 C C . GLU D 1 77 ? 28.887 -32.147 -2.686 1.00 22.31 77 GLU D C 1
ATOM 8459 O O . GLU D 1 77 ? 29.940 -31.873 -3.208 1.00 20.07 77 GLU D O 1
ATOM 8465 N N . SER D 1 78 ? 27.741 -31.588 -3.081 1.00 20.14 78 SER D N 1
ATOM 8466 C CA . SER D 1 78 ? 27.774 -30.532 -4.114 1.00 18.57 78 SER D CA 1
ATOM 8467 C C . SER D 1 78 ? 28.264 -29.167 -3.590 1.00 17.42 78 SER D C 1
ATOM 8468 O O . SER D 1 78 ? 28.324 -28.911 -2.426 1.00 18.57 78 SER D O 1
ATOM 8471 N N . LEU D 1 79 ? 28.681 -28.324 -4.494 1.00 17.79 79 LEU D N 1
ATOM 8472 C CA . LEU D 1 79 ? 29.008 -26.952 -4.169 1.00 16.27 79 LEU D CA 1
ATOM 8473 C C . LEU D 1 79 ? 27.810 -26.225 -3.647 1.00 15.80 79 LEU D C 1
ATOM 8474 O O . LEU D 1 79 ? 27.937 -25.443 -2.700 1.00 16.38 79 LEU D O 1
ATOM 8479 N N . PHE D 1 80 ? 26.626 -26.517 -4.191 1.00 15.60 80 PHE D N 1
ATOM 8480 C CA . PHE D 1 80 ? 25.435 -25.837 -3.710 1.00 16.18 80 PHE D CA 1
ATOM 8481 C C . PHE D 1 80 ? 25.193 -26.175 -2.237 1.00 16.75 80 PHE D C 1
ATOM 8482 O O . PHE D 1 80 ? 24.862 -25.289 -1.389 1.00 16.03 80 PHE D O 1
ATOM 8490 N N . SER D 1 81 ? 25.344 -27.457 -1.926 1.00 15.64 81 SER D N 1
ATOM 8491 C CA . SER D 1 81 ? 25.199 -27.944 -0.554 1.00 18.78 81 SER D CA 1
ATOM 8492 C C . SER D 1 81 ? 26.236 -27.281 0.374 1.00 16.75 81 SER D C 1
ATOM 8493 O O . SER D 1 81 ? 25.904 -26.844 1.498 1.00 18.45 81 SER D O 1
ATOM 8496 N N . TYR D 1 82 ? 27.470 -27.236 -0.109 1.00 16.36 82 TYR D N 1
ATOM 8497 C CA . TYR D 1 82 ? 28.599 -26.626 0.600 1.00 16.38 82 TYR D CA 1
ATOM 8498 C C . TYR D 1 82 ? 28.286 -25.179 0.870 1.00 16.35 82 TYR D C 1
ATOM 8499 O O . TYR D 1 82 ? 28.520 -24.683 1.971 1.00 14.69 82 TYR D O 1
ATOM 8508 N N . TYR D 1 83 ? 27.775 -24.497 -0.166 1.00 16.05 83 TYR D N 1
ATOM 8509 C CA . TYR D 1 83 ? 27.331 -23.115 0.010 1.00 15.95 83 TYR D CA 1
ATOM 8510 C C . TYR D 1 83 ? 26.293 -22.987 1.148 1.00 16.53 83 TYR D C 1
ATOM 8511 O O . TYR D 1 83 ? 26.444 -22.075 2.000 1.00 15.20 83 TYR D O 1
ATOM 8520 N N . TYR D 1 84 ? 25.262 -23.861 1.184 1.00 16.92 84 TYR D N 1
ATOM 8521 C CA . TYR D 1 84 ? 24.250 -23.807 2.280 1.00 19.37 84 TYR D CA 1
ATOM 8522 C C . TYR D 1 84 ? 24.867 -24.029 3.645 1.00 18.15 84 TYR D C 1
ATOM 8523 O O . TYR D 1 84 ? 24.553 -23.318 4.569 1.00 19.61 84 TYR D O 1
ATOM 8532 N N . ARG D 1 85 ? 25.749 -25.018 3.778 1.00 18.87 85 ARG D N 1
ATOM 8533 C CA . ARG D 1 85 ? 26.486 -25.195 5.065 1.00 16.16 85 ARG D CA 1
ATOM 8534 C C . ARG D 1 85 ? 27.321 -23.950 5.405 1.00 16.54 85 ARG D C 1
ATOM 8535 O O . ARG D 1 85 ? 27.343 -23.554 6.565 1.00 16.65 85 ARG D O 1
ATOM 8543 N N . LEU D 1 86 ? 27.977 -23.317 4.432 1.00 14.14 86 LEU D N 1
ATOM 8544 C CA . LEU D 1 86 ? 28.616 -22.065 4.774 1.00 14.15 86 LEU D CA 1
ATOM 8545 C C . LEU D 1 86 ? 27.624 -21.040 5.326 1.00 14.73 86 LEU D C 1
ATOM 8546 O O . LEU D 1 86 ? 27.971 -20.304 6.267 1.00 15.61 86 LEU D O 1
ATOM 8551 N N . CYS D 1 87 ? 26.415 -20.931 4.759 1.00 14.59 87 CYS D N 1
ATOM 8552 C CA . CYS D 1 87 ? 25.455 -19.952 5.326 1.00 15.80 87 CYS D CA 1
ATOM 8553 C C . CYS D 1 87 ? 25.100 -20.244 6.786 1.00 16.95 87 CYS D C 1
ATOM 8554 O O . CYS D 1 87 ? 24.783 -19.336 7.544 1.00 18.04 87 CYS D O 1
ATOM 8557 N N . GLU D 1 88 ? 25.079 -21.518 7.148 1.00 17.48 88 GLU D N 1
ATOM 8558 C CA . GLU D 1 88 ? 24.832 -21.937 8.529 1.00 20.80 88 GLU D CA 1
ATOM 8559 C C . GLU D 1 88 ? 25.916 -21.424 9.409 1.00 21.01 88 GLU D C 1
ATOM 8560 O O . GLU D 1 88 ? 25.649 -21.107 10.554 1.00 22.56 88 GLU D O 1
ATOM 8566 N N . ILE D 1 89 ? 27.154 -21.313 8.905 1.00 19.39 89 ILE D N 1
ATOM 8567 C CA . ILE D 1 89 ? 28.131 -20.636 9.704 1.00 17.58 89 ILE D CA 1
ATOM 8568 C C . ILE D 1 89 ? 27.673 -19.193 9.866 1.00 18.45 89 ILE D C 1
ATOM 8569 O O . ILE D 1 89 ? 27.477 -18.723 10.981 1.00 16.55 89 ILE D O 1
ATOM 8574 N N . ASP D 1 90 ? 27.451 -18.490 8.756 1.00 16.22 90 ASP D N 1
ATOM 8575 C CA . ASP D 1 90 ? 26.926 -17.138 8.867 1.00 14.42 90 ASP D CA 1
ATOM 8576 C C . ASP D 1 90 ? 26.681 -16.616 7.469 1.00 14.28 90 ASP D C 1
ATOM 8577 O O . ASP D 1 90 ? 27.464 -16.899 6.551 1.00 15.62 90 ASP D O 1
ATOM 8582 N N . ASP D 1 91 ? 25.666 -15.802 7.270 1.00 14.00 91 ASP D N 1
ATOM 8583 C CA . ASP D 1 91 ? 25.611 -15.053 6.026 1.00 14.53 91 ASP D CA 1
ATOM 8584 C C . ASP D 1 91 ? 26.939 -14.378 5.590 1.00 14.60 91 ASP D C 1
ATOM 8585 O O . ASP D 1 91 ? 27.225 -14.275 4.399 1.00 13.27 91 ASP D O 1
ATOM 8590 N N . MET D 1 92 ? 27.699 -13.852 6.553 1.00 14.08 92 MET D N 1
ATOM 8591 C CA . MET D 1 92 ? 28.908 -13.101 6.196 1.00 13.20 92 MET D CA 1
ATOM 8592 C C . MET D 1 92 ? 29.979 -14.026 5.629 1.00 12.62 92 MET D C 1
ATOM 8593 O O . MET D 1 92 ? 30.999 -13.565 5.044 1.00 12.76 92 MET D O 1
ATOM 8598 N N . VAL D 1 93 ? 29.779 -15.318 5.812 1.00 11.81 93 VAL D N 1
ATOM 8599 C CA . VAL D 1 93 ? 30.619 -16.285 5.114 1.00 11.40 93 VAL D CA 1
ATOM 8600 C C . VAL D 1 93 ? 30.092 -16.627 3.758 1.00 12.11 93 VAL D C 1
ATOM 8601 O O . VAL D 1 93 ? 30.822 -16.504 2.777 1.00 13.13 93 VAL D O 1
ATOM 8605 N N . CYS D 1 94 ? 28.814 -16.989 3.649 1.00 11.60 94 CYS D N 1
ATOM 8606 C CA . CYS D 1 94 ? 28.367 -17.507 2.358 1.00 12.24 94 CYS D CA 1
ATOM 8607 C C . CYS D 1 94 ? 28.031 -16.443 1.330 1.00 12.13 94 CYS D C 1
ATOM 8608 O O . CYS D 1 94 ? 28.115 -16.705 0.159 1.00 11.44 94 CYS D O 1
ATOM 8611 N N . TYR D 1 95 ? 27.694 -15.214 1.754 1.00 11.95 95 TYR D N 1
ATOM 8612 C CA . TYR D 1 95 ? 27.446 -14.152 0.765 1.00 11.08 95 TYR D CA 1
ATOM 8613 C C . TYR D 1 95 ? 28.698 -13.884 -0.110 1.00 9.97 95 TYR D C 1
ATOM 8614 O O . TYR D 1 95 ? 28.578 -13.862 -1.350 1.00 10.08 95 TYR D O 1
ATOM 8623 N N . PRO D 1 96 ? 29.897 -13.586 0.511 1.00 9.28 96 PRO D N 1
ATOM 8624 C CA . PRO D 1 96 ? 30.971 -13.394 -0.444 1.00 8.61 96 PRO D CA 1
ATOM 8625 C C . PRO D 1 96 ? 31.233 -14.705 -1.209 1.00 9.32 96 PRO D C 1
ATOM 8626 O O . PRO D 1 96 ? 31.585 -14.681 -2.392 1.00 9.39 96 PRO D O 1
ATOM 8630 N N . TRP D 1 97 ? 31.132 -15.828 -0.536 1.00 9.48 97 TRP D N 1
ATOM 8631 C CA . TRP D 1 97 ? 31.515 -17.098 -1.143 1.00 10.51 97 TRP D CA 1
ATOM 8632 C C . TRP D 1 97 ? 30.809 -17.381 -2.465 1.00 11.02 97 TRP D C 1
ATOM 8633 O O . TRP D 1 97 ? 31.427 -17.733 -3.484 1.00 12.08 97 TRP D O 1
ATOM 8644 N N . VAL D 1 98 ? 29.508 -17.162 -2.506 1.00 10.49 98 VAL D N 1
ATOM 8645 C CA . VAL D 1 98 ? 28.739 -17.565 -3.654 1.00 9.98 98 VAL D CA 1
ATOM 8646 C C . VAL D 1 98 ? 28.860 -16.528 -4.799 1.00 10.98 98 VAL D C 1
ATOM 8647 O O . VAL D 1 98 ? 28.377 -16.751 -5.928 1.00 12.15 98 VAL D O 1
ATOM 8651 N N . ALA D 1 99 ? 29.547 -15.428 -4.547 1.00 10.66 99 ALA D N 1
ATOM 8652 C CA . ALA D 1 99 ? 30.053 -14.607 -5.685 1.00 10.84 99 ALA D CA 1
ATOM 8653 C C . ALA D 1 99 ? 31.439 -15.150 -6.088 1.00 11.35 99 ALA D C 1
ATOM 8654 O O . ALA D 1 99 ? 31.777 -15.214 -7.313 1.00 12.35 99 ALA D O 1
ATOM 8656 N N . GLN D 1 100 ? 32.270 -15.446 -5.075 1.00 10.65 100 GLN D N 1
ATOM 8657 C CA . GLN D 1 100 ? 33.647 -15.792 -5.340 1.00 11.81 100 GLN D CA 1
ATOM 8658 C C . GLN D 1 100 ? 33.701 -17.166 -6.022 1.00 12.30 100 GLN D C 1
ATOM 8659 O O . GLN D 1 100 ? 34.653 -17.491 -6.707 1.00 13.92 100 GLN D O 1
ATOM 8665 N N . VAL D 1 101 ? 32.680 -17.979 -5.842 1.00 12.55 101 VAL D N 1
ATOM 8666 C CA . VAL D 1 101 ? 32.715 -19.342 -6.412 1.00 13.30 101 VAL D CA 1
ATOM 8667 C C . VAL D 1 101 ? 32.919 -19.297 -7.919 1.00 14.05 101 VAL D C 1
ATOM 8668 O O . VAL D 1 101 ? 33.359 -20.262 -8.499 1.00 15.33 101 VAL D O 1
ATOM 8672 N N . PHE D 1 102 ? 32.642 -18.151 -8.542 1.00 15.35 102 PHE D N 1
ATOM 8673 C CA . PHE D 1 102 ? 32.722 -18.051 -9.999 1.00 15.66 102 PHE D CA 1
ATOM 8674 C C . PHE D 1 102 ? 34.111 -17.654 -10.506 1.00 16.17 102 PHE D C 1
ATOM 8675 O O . PHE D 1 102 ? 34.332 -17.454 -11.725 1.00 16.24 102 PHE D O 1
ATOM 8683 N N . SER D 1 103 ? 35.047 -17.625 -9.556 1.00 15.27 103 SER D N 1
ATOM 8684 C CA . SER D 1 103 ? 36.427 -17.370 -9.833 1.00 15.95 103 SER D CA 1
ATOM 8685 C C . SER D 1 103 ? 37.006 -18.395 -10.795 1.00 17.41 103 SER D C 1
ATOM 8686 O O . SER D 1 103 ? 36.713 -19.613 -10.669 1.00 14.34 103 SER D O 1
ATOM 8689 N N . GLY D 1 104 ? 37.896 -17.908 -11.648 1.00 15.83 104 GLY D N 1
ATOM 8690 C CA . GLY D 1 104 ? 38.601 -18.823 -12.577 1.00 18.94 104 GLY D CA 1
ATOM 8691 C C . GLY D 1 104 ? 38.032 -18.778 -13.999 1.00 21.79 104 GLY D C 1
ATOM 8692 O O . GLY D 1 104 ? 38.683 -19.255 -14.948 1.00 22.50 104 GLY D O 1
ATOM 8693 N N . PHE D 1 105 ? 36.826 -18.216 -14.169 1.00 20.04 105 PHE D N 1
ATOM 8694 C CA . PHE D 1 105 ? 36.292 -17.971 -15.528 1.00 17.89 105 PHE D CA 1
ATOM 8695 C C . PHE D 1 105 ? 36.547 -16.552 -15.858 1.00 18.61 105 PHE D C 1
ATOM 8696 O O . PHE D 1 105 ? 36.799 -15.701 -14.928 1.00 18.38 105 PHE D O 1
ATOM 8704 N N . THR D 1 106 ? 36.514 -16.261 -17.164 1.00 16.71 106 THR D N 1
ATOM 8705 C CA . THR D 1 106 ? 36.589 -14.882 -17.592 1.00 17.28 106 THR D CA 1
ATOM 8706 C C . THR D 1 106 ? 35.177 -14.328 -17.672 1.00 15.87 106 THR D C 1
ATOM 8707 O O . THR D 1 106 ? 34.185 -15.080 -17.738 1.00 16.96 106 THR D O 1
ATOM 8711 N N . LEU D 1 107 ? 35.080 -13.019 -17.741 1.00 16.28 107 LEU D N 1
ATOM 8712 C CA . LEU D 1 107 ? 33.788 -12.370 -17.900 1.00 17.30 107 LEU D CA 1
ATOM 8713 C C . LEU D 1 107 ? 33.070 -12.903 -19.159 1.00 18.94 107 LEU D C 1
ATOM 8714 O O . LEU D 1 107 ? 31.866 -13.224 -19.105 1.00 17.39 107 LEU D O 1
ATOM 8719 N N . ARG D 1 108 ? 33.807 -13.009 -20.284 1.00 20.59 108 ARG D N 1
ATOM 8720 C CA . ARG D 1 108 ? 33.238 -13.542 -21.569 1.00 22.16 108 ARG D CA 1
ATOM 8721 C C . ARG D 1 108 ? 32.616 -14.878 -21.335 1.00 19.56 108 ARG D C 1
ATOM 8722 O O . ARG D 1 108 ? 31.519 -15.151 -21.810 1.00 19.82 108 ARG D O 1
ATOM 8730 N N . GLU D 1 109 ? 33.332 -15.743 -20.634 1.00 20.26 109 GLU D N 1
ATOM 8731 C CA . GLU D 1 109 ? 32.801 -17.092 -20.392 1.00 21.18 109 GLU D CA 1
ATOM 8732 C C . GLU D 1 109 ? 31.571 -16.999 -19.498 1.00 21.06 109 GLU D C 1
ATOM 8733 O O . GLU D 1 109 ? 30.559 -17.694 -19.750 1.00 20.93 109 GLU D O 1
ATOM 8739 N N . LEU D 1 110 ? 31.629 -16.116 -18.497 1.00 17.29 110 LEU D N 1
ATOM 8740 C CA . LEU D 1 110 ? 30.501 -16.027 -17.555 1.00 18.42 110 LEU D CA 1
ATOM 8741 C C . LEU D 1 110 ? 29.293 -15.472 -18.244 1.00 18.03 110 LEU D C 1
ATOM 8742 O O . LEU D 1 110 ? 28.169 -15.910 -17.988 1.00 18.20 110 LEU D O 1
ATOM 8747 N N . LYS D 1 111 ? 29.556 -14.536 -19.152 1.00 19.10 111 LYS D N 1
ATOM 8748 C CA . LYS D 1 111 ? 28.476 -13.900 -19.894 1.00 19.92 111 LYS D CA 1
ATOM 8749 C C . LYS D 1 111 ? 27.760 -14.989 -20.741 1.00 18.42 111 LYS D C 1
ATOM 8750 O O . LYS D 1 111 ? 26.497 -15.073 -20.794 1.00 21.68 111 LYS D O 1
ATOM 8756 N N . GLY D 1 112 ? 28.538 -15.844 -21.386 1.00 17.64 112 GLY D N 1
ATOM 8757 C CA . GLY D 1 112 ? 27.939 -16.937 -22.193 1.00 15.98 112 GLY D CA 1
ATOM 8758 C C . GLY D 1 112 ? 27.058 -17.769 -21.287 1.00 16.06 112 GLY D C 1
ATOM 8759 O O . GLY D 1 112 ? 25.946 -18.051 -21.630 1.00 15.84 112 GLY D O 1
ATOM 8760 N N . TYR D 1 113 ? 27.566 -18.171 -20.124 1.00 16.54 113 TYR D N 1
ATOM 8761 C CA . TYR D 1 113 ? 26.774 -18.992 -19.203 1.00 16.43 113 TYR D CA 1
ATOM 8762 C C . TYR D 1 113 ? 25.602 -18.231 -18.626 1.00 16.51 113 TYR D C 1
ATOM 8763 O O . TYR D 1 113 ? 24.512 -18.832 -18.452 1.00 14.75 113 TYR D O 1
ATOM 8772 N N . VAL D 1 114 ? 25.779 -16.924 -18.341 1.00 15.20 114 VAL D N 1
ATOM 8773 C CA . VAL D 1 114 ? 24.598 -16.206 -17.852 1.00 15.52 114 VAL D CA 1
ATOM 8774 C C . VAL D 1 114 ? 23.416 -16.265 -18.846 1.00 15.43 114 VAL D C 1
ATOM 8775 O O . VAL D 1 114 ? 22.280 -16.626 -18.502 1.00 15.11 114 VAL D O 1
ATOM 8779 N N . ASP D 1 115 ? 23.702 -15.889 -20.091 1.00 17.01 115 ASP D N 1
ATOM 8780 C CA . ASP D 1 115 ? 22.688 -15.856 -21.139 1.00 17.28 115 ASP D CA 1
ATOM 8781 C C . ASP D 1 115 ? 22.150 -17.269 -21.332 1.00 18.04 115 ASP D C 1
ATOM 8782 O O . ASP D 1 115 ? 20.977 -17.414 -21.545 1.00 18.31 115 ASP D O 1
ATOM 8787 N N . GLU D 1 116 ? 22.990 -18.318 -21.235 1.00 19.16 116 GLU D N 1
ATOM 8788 C CA . GLU D 1 116 ? 22.446 -19.701 -21.272 1.00 20.62 116 GLU D CA 1
ATOM 8789 C C . GLU D 1 116 ? 21.494 -19.937 -20.172 1.00 19.71 116 GLU D C 1
ATOM 8790 O O . GLU D 1 116 ? 20.446 -20.526 -20.394 1.00 18.99 116 GLU D O 1
ATOM 8796 N N . LEU D 1 117 ? 21.895 -19.504 -18.965 1.00 19.47 117 LEU D N 1
ATOM 8797 C CA . LEU D 1 117 ? 21.113 -19.721 -17.781 1.00 18.79 117 LEU D CA 1
ATOM 8798 C C . LEU D 1 117 ? 19.752 -19.056 -18.016 1.00 20.18 117 LEU D C 1
ATOM 8799 O O . LEU D 1 117 ? 18.721 -19.669 -17.789 1.00 18.19 117 LEU D O 1
ATOM 8804 N N . MET D 1 118 ? 19.788 -17.798 -18.456 1.00 21.42 118 MET D N 1
ATOM 8805 C CA . MET D 1 118 ? 18.585 -17.001 -18.709 1.00 22.32 118 MET D CA 1
ATOM 8806 C C . MET D 1 118 ? 17.740 -17.657 -19.812 1.00 23.35 118 MET D C 1
ATOM 8807 O O . MET D 1 118 ? 16.545 -17.691 -19.674 1.00 24.91 118 MET D O 1
ATOM 8812 N N . ALA D 1 119 ? 18.346 -18.231 -20.846 1.00 19.59 119 ALA D N 1
ATOM 8813 C CA . ALA D 1 119 ? 17.523 -18.853 -21.879 1.00 20.99 119 ALA D CA 1
ATOM 8814 C C . ALA D 1 119 ? 16.967 -20.234 -21.485 1.00 23.15 119 ALA D C 1
ATOM 8815 O O . ALA D 1 119 ? 15.968 -20.650 -22.026 1.00 27.24 119 ALA D O 1
ATOM 8817 N N . TYR D 1 120 ? 17.604 -20.911 -20.536 1.00 21.70 120 TYR D N 1
ATOM 8818 C CA . TYR D 1 120 ? 17.309 -22.270 -20.175 1.00 21.06 120 TYR D CA 1
ATOM 8819 C C . TYR D 1 120 ? 15.945 -22.440 -19.577 1.00 22.09 120 TYR D C 1
ATOM 8820 O O . TYR D 1 120 ? 15.214 -23.358 -19.958 1.00 22.87 120 TYR D O 1
ATOM 8829 N N . GLY D 1 121 ? 15.605 -21.608 -18.595 1.00 22.52 121 GLY D N 1
ATOM 8830 C CA . GLY D 1 121 ? 14.212 -21.430 -18.263 1.00 21.17 121 GLY D CA 1
ATOM 8831 C C . GLY D 1 121 ? 13.640 -22.516 -17.341 1.00 23.68 121 GLY D C 1
ATOM 8832 O O . GLY D 1 121 ? 12.604 -22.314 -16.737 1.00 24.30 121 GLY D O 1
ATOM 8833 N N . LYS D 1 122 ? 14.298 -23.662 -17.204 1.00 22.23 122 LYS D N 1
ATOM 8834 C CA . LYS D 1 122 ? 13.720 -24.770 -16.445 1.00 22.76 122 LYS D CA 1
ATOM 8835 C C . LYS D 1 122 ? 14.355 -24.808 -15.032 1.00 19.86 122 LYS D C 1
ATOM 8836 O O . LYS D 1 122 ? 15.503 -24.399 -14.841 1.00 19.12 122 LYS D O 1
ATOM 8842 N N . PRO D 1 123 ? 13.650 -25.382 -14.079 1.00 18.49 123 PRO D N 1
ATOM 8843 C CA . PRO D 1 123 ? 14.268 -25.501 -12.791 1.00 16.72 123 PRO D CA 1
ATOM 8844 C C . PRO D 1 123 ? 15.494 -26.423 -12.784 1.00 17.14 123 PRO D C 1
ATOM 8845 O O . PRO D 1 123 ? 15.552 -27.377 -13.526 1.00 15.70 123 PRO D O 1
ATOM 8849 N N . ILE D 1 124 ? 16.497 -26.088 -11.955 1.00 17.05 124 ILE D N 1
ATOM 8850 C CA . ILE D 1 124 ? 17.750 -26.837 -11.869 1.00 16.97 124 ILE D CA 1
ATOM 8851 C C . ILE D 1 124 ? 17.748 -27.627 -10.541 1.00 19.67 124 ILE D C 1
ATOM 8852 O O . ILE D 1 124 ? 17.629 -27.023 -9.443 1.00 17.84 124 ILE D O 1
ATOM 8857 N N . PRO D 1 125 ? 17.844 -28.964 -10.643 1.00 19.73 125 PRO D N 1
ATOM 8858 C CA . PRO D 1 125 ? 17.838 -29.839 -9.468 1.00 23.21 125 PRO D CA 1
ATOM 8859 C C . PRO D 1 125 ? 19.083 -29.554 -8.664 1.00 23.22 125 PRO D C 1
ATOM 8860 O O . PRO D 1 125 ? 20.158 -29.446 -9.248 1.00 25.88 125 PRO D O 1
ATOM 8864 N N . ALA D 1 126 ? 18.958 -29.393 -7.356 1.00 24.64 126 ALA D N 1
ATOM 8865 C CA . ALA D 1 126 ? 20.178 -29.304 -6.551 1.00 25.71 126 ALA D CA 1
ATOM 8866 C C . ALA D 1 126 ? 19.993 -30.120 -5.285 1.00 27.07 126 ALA D C 1
ATOM 8867 O O . ALA D 1 126 ? 18.852 -30.561 -4.970 1.00 28.96 126 ALA D O 1
ATOM 8869 N N . THR D 1 127 ? 21.095 -30.343 -4.553 1.00 28.83 127 THR D N 1
ATOM 8870 C CA . THR D 1 127 ? 21.016 -31.045 -3.239 1.00 28.36 127 THR D CA 1
ATOM 8871 C C . THR D 1 127 ? 21.781 -30.346 -2.126 1.00 27.21 127 THR D C 1
ATOM 8872 O O . THR D 1 127 ? 22.810 -29.716 -2.324 1.00 27.30 127 THR D O 1
ATOM 8876 N N . TYR D 1 128 ? 21.253 -30.476 -0.935 1.00 28.82 128 TYR D N 1
ATOM 8877 C CA . TYR D 1 128 ? 21.853 -29.871 0.235 1.00 27.88 128 TYR D CA 1
ATOM 8878 C C . TYR D 1 128 ? 21.533 -30.748 1.418 1.00 28.09 128 TYR D C 1
ATOM 8879 O O . TYR D 1 128 ? 20.715 -31.676 1.308 1.00 27.86 128 TYR D O 1
ATOM 8888 N N . TYR D 1 129 ? 22.125 -30.408 2.561 1.00 28.60 129 TYR D N 1
ATOM 8889 C CA . TYR D 1 129 ? 21.888 -31.130 3.832 1.00 30.62 129 TYR D CA 1
ATOM 8890 C C . TYR D 1 129 ? 20.843 -30.481 4.689 1.00 30.76 129 TYR D C 1
ATOM 8891 O O . TYR D 1 129 ? 20.936 -29.298 5.001 1.00 30.93 129 TYR D O 1
ATOM 8900 N N . ASP D 1 130 ? 19.781 -31.232 4.959 1.00 32.10 130 ASP D N 1
ATOM 8901 C CA . ASP D 1 130 ? 18.829 -30.884 6.004 1.00 34.55 130 ASP D CA 1
ATOM 8902 C C . ASP D 1 130 ? 19.389 -31.491 7.310 1.00 36.60 130 ASP D C 1
ATOM 8903 O O . ASP D 1 130 ? 19.149 -32.676 7.636 1.00 32.79 130 ASP D O 1
ATOM 8908 N N . GLY D 1 131 ? 20.198 -30.706 8.024 1.00 36.57 131 GLY D N 1
ATOM 8909 C CA . GLY D 1 131 ? 20.985 -31.274 9.092 1.00 36.36 131 GLY D CA 1
ATOM 8910 C C . GLY D 1 131 ? 21.824 -32.387 8.499 1.00 40.23 131 GLY D C 1
ATOM 8911 O O . GLY D 1 131 ? 22.689 -32.129 7.671 1.00 42.05 131 GLY D O 1
ATOM 8912 N N . ASP D 1 132 ? 21.524 -33.629 8.881 1.00 41.39 132 ASP D N 1
ATOM 8913 C CA . ASP D 1 132 ? 22.297 -34.825 8.516 1.00 42.95 132 ASP D CA 1
ATOM 8914 C C . ASP D 1 132 ? 21.693 -35.547 7.318 1.00 40.44 132 ASP D C 1
ATOM 8915 O O . ASP D 1 132 ? 22.325 -36.416 6.721 1.00 40.86 132 ASP D O 1
ATOM 8920 N N . LYS D 1 133 ? 20.458 -35.204 6.979 1.00 37.20 133 LYS D N 1
ATOM 8921 C CA . LYS D 1 133 ? 19.812 -35.772 5.839 1.00 36.73 133 LYS D CA 1
ATOM 8922 C C . LYS D 1 133 ? 20.034 -34.948 4.568 1.00 38.64 133 LYS D C 1
ATOM 8923 O O . LYS D 1 133 ? 19.853 -33.695 4.545 1.00 37.04 133 LYS D O 1
ATOM 8929 N N . LEU D 1 134 ? 20.412 -35.671 3.519 1.00 39.16 134 LEU D N 1
ATOM 8930 C CA . LEU D 1 134 ? 20.404 -35.197 2.128 1.00 40.11 134 LEU D CA 1
ATOM 8931 C C . LEU D 1 134 ? 18.976 -34.759 1.748 1.00 38.38 134 LEU D C 1
ATOM 8932 O O . LEU D 1 134 ? 18.011 -35.468 1.996 1.00 39.65 134 LEU D O 1
ATOM 8937 N N . ALA D 1 135 ? 18.826 -33.544 1.231 1.00 33.91 135 ALA D N 1
ATOM 8938 C CA . ALA D 1 135 ? 17.518 -33.023 0.856 1.00 30.21 135 ALA D CA 1
ATOM 8939 C C . ALA D 1 135 ? 17.644 -32.474 -0.565 1.00 30.44 135 ALA D C 1
ATOM 8940 O O . ALA D 1 135 ? 18.739 -32.402 -1.073 1.00 29.79 135 ALA D O 1
ATOM 8942 N N . THR D 1 136 ? 16.525 -32.146 -1.221 1.00 31.98 136 THR D N 1
ATOM 8943 C CA . THR D 1 136 ? 16.584 -31.774 -2.650 1.00 32.56 136 THR D CA 1
ATOM 8944 C C . THR D 1 136 ? 15.669 -30.629 -2.936 1.00 30.75 136 THR D C 1
ATOM 8945 O O . THR D 1 136 ? 14.752 -30.270 -2.147 1.00 31.66 136 THR D O 1
ATOM 8949 N N . LEU D 1 137 ? 15.958 -30.011 -4.065 1.00 29.71 137 LEU D N 1
ATOM 8950 C CA . LEU D 1 137 ? 15.494 -28.680 -4.334 1.00 26.46 137 LEU D CA 1
ATOM 8951 C C . LEU D 1 137 ? 15.584 -28.548 -5.833 1.00 24.45 137 LEU D C 1
ATOM 8952 O O . LEU D 1 137 ? 16.481 -29.149 -6.427 1.00 24.70 137 LEU D O 1
ATOM 8957 N N . ASP D 1 138 ? 14.679 -27.774 -6.417 1.00 22.14 138 ASP D N 1
ATOM 8958 C CA . ASP D 1 138 ? 14.830 -27.296 -7.765 1.00 22.19 138 ASP D CA 1
ATOM 8959 C C . ASP D 1 138 ? 15.067 -25.799 -7.667 1.00 23.35 138 ASP D C 1
ATOM 8960 O O . ASP D 1 138 ? 14.296 -25.130 -7.062 1.00 25.97 138 ASP D O 1
ATOM 8965 N N . VAL D 1 139 ? 16.108 -25.269 -8.291 1.00 20.37 139 VAL D N 1
ATOM 8966 C CA . VAL D 1 139 ? 16.371 -23.833 -8.243 1.00 18.96 139 VAL D CA 1
ATOM 8967 C C . VAL D 1 139 ? 15.965 -23.215 -9.578 1.00 18.58 139 VAL D C 1
ATOM 8968 O O . VAL D 1 139 ? 16.369 -23.660 -10.629 1.00 15.42 139 VAL D O 1
ATOM 8972 N N . GLU D 1 140 ? 15.125 -22.189 -9.512 1.00 19.64 140 GLU D N 1
ATOM 8973 C CA . GLU D 1 140 ? 14.705 -21.477 -10.701 1.00 20.02 140 GLU D CA 1
ATOM 8974 C C . GLU D 1 140 ? 15.743 -20.517 -11.221 1.00 18.06 140 GLU D C 1
ATOM 8975 O O . GLU D 1 140 ? 16.294 -19.761 -10.461 1.00 18.44 140 GLU D O 1
ATOM 8981 N N . PRO D 1 141 ? 15.975 -20.510 -12.533 1.00 19.29 141 PRO D N 1
ATOM 8982 C CA . PRO D 1 141 ? 16.800 -19.458 -13.102 1.00 16.83 141 PRO D CA 1
ATOM 8983 C C . PRO D 1 141 ? 16.032 -18.127 -13.072 1.00 16.65 141 PRO D C 1
ATOM 8984 O O . PRO D 1 141 ? 14.783 -18.105 -12.933 1.00 14.62 141 PRO D O 1
ATOM 8988 N N . PRO D 1 142 ? 16.776 -16.994 -13.168 1.00 15.37 142 PRO D N 1
ATOM 8989 C CA . PRO D 1 142 ? 16.054 -15.731 -13.093 1.00 14.22 142 PRO D CA 1
ATOM 8990 C C . PRO D 1 142 ? 14.944 -15.604 -14.183 1.00 14.99 142 PRO D C 1
ATOM 8991 O O . PRO D 1 142 ? 15.070 -16.123 -15.245 1.00 12.52 142 PRO D O 1
ATOM 8995 N N . ARG D 1 143 ? 13.885 -14.890 -13.850 1.00 15.40 143 ARG D N 1
ATOM 8996 C CA . ARG D 1 143 ? 12.881 -14.557 -14.783 1.00 16.98 143 ARG D CA 1
ATOM 8997 C C . ARG D 1 143 ? 12.619 -13.047 -14.669 1.00 14.75 143 ARG D C 1
ATOM 8998 O O . ARG D 1 143 ? 12.222 -12.543 -13.605 1.00 14.23 143 ARG D O 1
ATOM 9006 N N . VAL D 1 144 ? 12.858 -12.346 -15.779 1.00 13.48 144 VAL D N 1
ATOM 9007 C CA . VAL D 1 144 ? 12.696 -10.894 -15.831 1.00 13.89 144 VAL D CA 1
ATOM 9008 C C . VAL D 1 144 ? 11.317 -10.442 -15.328 1.00 14.22 144 VAL D C 1
ATOM 9009 O O . VAL D 1 144 ? 10.301 -10.974 -15.745 1.00 13.54 144 VAL D O 1
ATOM 9013 N N . PHE D 1 145 ? 11.289 -9.471 -14.407 1.00 14.54 145 PHE D N 1
ATOM 9014 C CA . PHE D 1 145 ? 10.006 -8.916 -13.982 1.00 13.72 145 PHE D CA 1
ATOM 9015 C C . PHE D 1 145 ? 9.641 -7.849 -15.003 1.00 13.85 145 PHE D C 1
ATOM 9016 O O . PHE D 1 145 ? 10.314 -6.791 -15.088 1.00 14.02 145 PHE D O 1
ATOM 9024 N N . SER D 1 146 ? 8.570 -8.096 -15.754 1.00 13.09 146 SER D N 1
ATOM 9025 C CA . SER D 1 146 ? 8.071 -7.120 -16.723 1.00 13.48 146 SER D CA 1
ATOM 9026 C C . SER D 1 146 ? 7.830 -5.781 -16.057 1.00 13.09 146 SER D C 1
ATOM 9027 O O . SER D 1 146 ? 8.183 -4.779 -16.646 1.00 11.86 146 SER D O 1
ATOM 9030 N N . GLY D 1 147 ? 7.193 -5.753 -14.864 1.00 11.95 147 GLY D N 1
ATOM 9031 C CA . GLY D 1 147 ? 6.932 -4.431 -14.218 1.00 12.04 147 GLY D CA 1
ATOM 9032 C C . GLY D 1 147 ? 8.205 -3.664 -13.852 1.00 13.42 147 GLY D C 1
ATOM 9033 O O . GLY D 1 147 ? 8.187 -2.448 -13.814 1.00 14.15 147 GLY D O 1
ATOM 9034 N N . GLN D 1 148 ? 9.292 -4.374 -13.490 1.00 13.42 148 GLN D N 1
ATOM 9035 C CA . GLN D 1 148 ? 10.570 -3.675 -13.114 1.00 14.78 148 GLN D CA 1
ATOM 9036 C C . GLN D 1 148 ? 11.285 -3.106 -14.331 1.00 13.58 148 GLN D C 1
ATOM 9037 O O . GLN D 1 148 ? 11.838 -2.024 -14.314 1.00 14.31 148 GLN D O 1
ATOM 9043 N N . ARG D 1 149 ? 11.201 -3.851 -15.392 1.00 13.74 149 ARG D N 1
ATOM 9044 C CA . ARG D 1 149 ? 11.687 -3.436 -16.658 1.00 15.24 149 ARG D CA 1
ATOM 9045 C C . ARG D 1 149 ? 11.000 -2.106 -16.959 1.00 14.33 149 ARG D C 1
ATOM 9046 O O . ARG D 1 149 ? 11.648 -1.105 -17.317 1.00 12.79 149 ARG D O 1
ATOM 9054 N N . GLU D 1 150 ? 9.680 -2.082 -16.821 1.00 14.15 150 GLU D N 1
ATOM 9055 C CA . GLU D 1 150 ? 8.915 -0.865 -17.172 1.00 13.61 150 GLU D CA 1
ATOM 9056 C C . GLU D 1 150 ? 9.367 0.234 -16.253 1.00 12.91 150 GLU D C 1
ATOM 9057 O O . GLU D 1 150 ? 9.534 1.354 -16.691 1.00 11.14 150 GLU D O 1
ATOM 9063 N N . LEU D 1 151 ? 9.459 -0.081 -14.948 1.00 11.80 151 LEU D N 1
ATOM 9064 C CA . LEU D 1 151 ? 9.769 0.969 -13.969 1.00 13.31 151 LEU D CA 1
ATOM 9065 C C . LEU D 1 151 ? 11.219 1.532 -14.170 1.00 14.44 151 LEU D C 1
ATOM 9066 O O . LEU D 1 151 ? 11.403 2.768 -14.120 1.00 13.48 151 LEU D O 1
ATOM 9071 N N . TYR D 1 152 ? 12.209 0.641 -14.434 1.00 12.89 152 TYR D N 1
ATOM 9072 C CA . TYR D 1 152 ? 13.561 1.097 -14.731 1.00 14.19 152 TYR D CA 1
ATOM 9073 C C . TYR D 1 152 ? 13.528 2.118 -15.875 1.00 14.25 152 TYR D C 1
ATOM 9074 O O . TYR D 1 152 ? 14.126 3.213 -15.815 1.00 14.81 152 TYR D O 1
ATOM 9083 N N . ASN D 1 153 ? 12.816 1.761 -16.922 1.00 14.50 153 ASN D N 1
ATOM 9084 C CA . ASN D 1 153 ? 12.819 2.621 -18.123 1.00 15.85 153 ASN D CA 1
ATOM 9085 C C . ASN D 1 153 ? 12.071 3.864 -17.907 1.00 16.43 153 ASN D C 1
ATOM 9086 O O . ASN D 1 153 ? 12.544 4.908 -18.311 1.00 17.66 153 ASN D O 1
ATOM 9091 N N . LYS D 1 154 ? 10.911 3.776 -17.240 1.00 16.79 154 LYS D N 1
ATOM 9092 C CA . LYS D 1 154 ? 10.173 4.974 -16.905 1.00 17.45 154 LYS D CA 1
ATOM 9093 C C . LYS D 1 154 ? 10.993 5.933 -16.016 1.00 16.47 154 LYS D C 1
ATOM 9094 O O . LYS D 1 154 ? 10.960 7.152 -16.187 1.00 14.35 154 LYS D O 1
ATOM 9100 N N . LEU D 1 155 ? 11.729 5.391 -15.058 1.00 17.13 155 LEU D N 1
ATOM 9101 C CA . LEU D 1 155 ? 12.534 6.256 -14.211 1.00 15.68 155 LEU D CA 1
ATOM 9102 C C . LEU D 1 155 ? 13.542 7.034 -15.087 1.00 16.76 155 LEU D C 1
ATOM 9103 O O . LEU D 1 155 ? 13.575 8.271 -15.048 1.00 15.02 155 LEU D O 1
ATOM 9108 N N . MET D 1 156 ? 14.278 6.295 -15.907 1.00 15.45 156 MET D N 1
ATOM 9109 C CA . MET D 1 156 ? 15.299 6.825 -16.744 1.00 18.40 156 MET D CA 1
ATOM 9110 C C . MET D 1 156 ? 14.739 7.816 -17.763 1.00 18.84 156 MET D C 1
ATOM 9111 O O . MET D 1 156 ? 15.322 8.836 -17.964 1.00 17.70 156 MET D O 1
ATOM 9116 N N . GLU D 1 157 ? 13.576 7.537 -18.344 1.00 19.43 157 GLU D N 1
ATOM 9117 C CA . GLU D 1 157 ? 12.943 8.450 -19.307 1.00 21.11 157 GLU D CA 1
ATOM 9118 C C . GLU D 1 157 ? 12.598 9.750 -18.673 1.00 20.16 157 GLU D C 1
ATOM 9119 O O . GLU D 1 157 ? 12.460 10.749 -19.360 1.00 21.73 157 GLU D O 1
ATOM 9125 N N . ASN D 1 158 ? 12.425 9.740 -17.367 1.00 18.74 158 ASN D N 1
ATOM 9126 C CA . ASN D 1 158 ? 12.111 10.959 -16.644 1.00 18.22 158 ASN D CA 1
ATOM 9127 C C . ASN D 1 158 ? 13.330 11.584 -15.934 1.00 18.05 158 ASN D C 1
ATOM 9128 O O . ASN D 1 158 ? 13.165 12.388 -15.010 1.00 18.12 158 ASN D O 1
ATOM 9133 N N . GLY D 1 159 ? 14.551 11.255 -16.374 1.00 16.36 159 GLY D N 1
ATOM 9134 C CA . GLY D 1 159 ? 15.712 11.920 -15.770 1.00 15.98 159 GLY D CA 1
ATOM 9135 C C . GLY D 1 159 ? 15.898 11.471 -14.325 1.00 17.16 159 GLY D C 1
ATOM 9136 O O . GLY D 1 159 ? 16.381 12.252 -13.453 1.00 15.55 159 GLY D O 1
ATOM 9137 N N . ILE D 1 160 ? 15.490 10.218 -14.045 1.00 15.39 160 ILE D N 1
ATOM 9138 C CA . ILE D 1 160 ? 15.771 9.680 -12.724 1.00 16.38 160 ILE D CA 1
ATOM 9139 C C . ILE D 1 160 ? 16.763 8.554 -12.975 1.00 15.95 160 ILE D C 1
ATOM 9140 O O . ILE D 1 160 ? 16.475 7.560 -13.626 1.00 14.08 160 ILE D O 1
ATOM 9145 N N . GLU D 1 161 ? 17.952 8.744 -12.440 1.00 17.04 161 GLU D N 1
ATOM 9146 C CA . GLU D 1 161 ? 18.967 7.793 -12.701 1.00 17.70 161 GLU D CA 1
ATOM 9147 C C . GLU D 1 161 ? 18.759 6.506 -11.928 1.00 17.22 161 GLU D C 1
ATOM 9148 O O . GLU D 1 161 ? 18.356 6.530 -10.772 1.00 19.25 161 GLU D O 1
ATOM 9154 N N . VAL D 1 162 ? 19.033 5.383 -12.575 1.00 14.85 162 VAL D N 1
ATOM 9155 C CA . VAL D 1 162 ? 18.815 4.101 -11.933 1.00 13.46 162 VAL D CA 1
ATOM 9156 C C . VAL D 1 162 ? 20.146 3.370 -11.628 1.00 12.05 162 VAL D C 1
ATOM 9157 O O . VAL D 1 162 ? 20.960 3.148 -12.522 1.00 11.97 162 VAL D O 1
ATOM 9161 N N . TYR D 1 163 ? 20.295 2.932 -10.391 1.00 11.02 163 TYR D N 1
ATOM 9162 C CA . TYR D 1 163 ? 21.416 2.112 -9.969 1.00 11.50 163 TYR D CA 1
ATOM 9163 C C . TYR D 1 163 ? 20.899 0.784 -9.525 1.00 11.77 163 TYR D C 1
ATOM 9164 O O . TYR D 1 163 ? 19.758 0.696 -9.028 1.00 12.34 163 TYR D O 1
ATOM 9173 N N . VAL D 1 164 ? 21.756 -0.226 -9.605 1.00 11.87 164 VAL D N 1
ATOM 9174 C CA . VAL D 1 164 ? 21.456 -1.501 -9.051 1.00 10.78 164 VAL D CA 1
ATOM 9175 C C . VAL D 1 164 ? 22.500 -1.627 -7.915 1.00 12.28 164 VAL D C 1
ATOM 9176 O O . VAL D 1 164 ? 23.700 -1.352 -8.148 1.00 12.75 164 VAL D O 1
ATOM 9180 N N . ILE D 1 165 ? 22.054 -2.049 -6.711 1.00 11.32 165 ILE D N 1
ATOM 9181 C CA . ILE D 1 165 ? 22.992 -2.434 -5.627 1.00 10.97 165 ILE D CA 1
ATOM 9182 C C . ILE D 1 165 ? 22.623 -3.819 -5.148 1.00 12.81 165 ILE D C 1
ATOM 9183 O O . ILE D 1 165 ? 21.584 -4.067 -4.450 1.00 11.86 165 ILE D O 1
ATOM 9188 N N . SER D 1 166 ? 23.483 -4.745 -5.536 1.00 12.96 166 SER D N 1
ATOM 9189 C CA . SER D 1 166 ? 23.181 -6.121 -5.464 1.00 13.21 166 SER D CA 1
ATOM 9190 C C . SER D 1 166 ? 24.244 -6.793 -4.601 1.00 12.60 166 SER D C 1
ATOM 9191 O O . SER D 1 166 ? 25.404 -6.476 -4.720 1.00 12.30 166 SER D O 1
ATOM 9194 N N . ALA D 1 167 ? 23.818 -7.791 -3.844 1.00 12.15 167 ALA D N 1
ATOM 9195 C CA . ALA D 1 167 ? 24.739 -8.666 -3.101 1.00 12.42 167 ALA D CA 1
ATOM 9196 C C . ALA D 1 167 ? 25.250 -9.871 -3.947 1.00 12.59 167 ALA D C 1
ATOM 9197 O O . ALA D 1 167 ? 25.931 -10.761 -3.409 1.00 13.67 167 ALA D O 1
ATOM 9199 N N . ALA D 1 168 ? 25.019 -9.855 -5.263 1.00 11.89 168 ALA D N 1
ATOM 9200 C CA . ALA D 1 168 ? 25.671 -10.772 -6.179 1.00 11.83 168 ALA D CA 1
ATOM 9201 C C . ALA D 1 168 ? 26.849 -10.119 -6.893 1.00 12.02 168 ALA D C 1
ATOM 9202 O O . ALA D 1 168 ? 26.976 -8.847 -6.881 1.00 12.17 168 ALA D O 1
ATOM 9204 N N . HIS D 1 169 ? 27.726 -10.953 -7.483 1.00 10.94 169 HIS D N 1
ATOM 9205 C CA . HIS D 1 169 ? 28.876 -10.419 -8.217 1.00 12.16 169 HIS D CA 1
ATOM 9206 C C . HIS D 1 169 ? 28.460 -9.312 -9.123 1.00 12.42 169 HIS D C 1
ATOM 9207 O O . HIS D 1 169 ? 27.632 -9.500 -10.018 1.00 13.98 169 HIS D O 1
ATOM 9214 N N . GLU D 1 170 ? 29.101 -8.174 -8.985 1.00 12.77 170 GLU D N 1
ATOM 9215 C CA . GLU D 1 170 ? 28.764 -7.012 -9.845 1.00 12.20 170 GLU D CA 1
ATOM 9216 C C . GLU D 1 170 ? 28.813 -7.364 -11.337 1.00 12.51 170 GLU D C 1
ATOM 9217 O O . GLU D 1 170 ? 27.964 -6.885 -12.150 1.00 11.28 170 GLU D O 1
ATOM 9223 N N . GLU D 1 171 ? 29.779 -8.217 -11.712 1.00 11.85 171 GLU D N 1
ATOM 9224 C CA . GLU D 1 171 ? 29.921 -8.523 -13.142 1.00 13.21 171 GLU D CA 1
ATOM 9225 C C . GLU D 1 171 ? 28.774 -9.411 -13.643 1.00 12.74 171 GLU D C 1
ATOM 9226 O O . GLU D 1 171 ? 28.276 -9.185 -14.768 1.00 12.67 171 GLU D O 1
ATOM 9232 N N . LEU D 1 172 ? 28.356 -10.364 -12.802 1.00 11.67 172 LEU D N 1
ATOM 9233 C CA . LEU D 1 172 ? 27.224 -11.223 -13.103 1.00 11.21 172 LEU D CA 1
ATOM 9234 C C . LEU D 1 172 ? 25.933 -10.434 -13.280 1.00 11.81 172 LEU D C 1
ATOM 9235 O O . LEU D 1 172 ? 25.220 -10.589 -14.336 1.00 12.09 172 LEU D O 1
ATOM 9240 N N . VAL D 1 173 ? 25.644 -9.582 -12.319 1.00 12.16 173 VAL D N 1
ATOM 9241 C CA . VAL D 1 173 ? 24.407 -8.767 -12.349 1.00 13.82 173 VAL D CA 1
ATOM 9242 C C . VAL D 1 173 ? 24.390 -7.826 -13.536 1.00 14.63 173 VAL D C 1
ATOM 9243 O O . VAL D 1 173 ? 23.346 -7.640 -14.187 1.00 14.81 173 VAL D O 1
ATOM 9247 N N . ARG D 1 174 ? 25.557 -7.266 -13.848 1.00 14.98 174 ARG D N 1
ATOM 9248 C CA . ARG D 1 174 ? 25.716 -6.356 -15.000 1.00 15.00 174 ARG D CA 1
ATOM 9249 C C . ARG D 1 174 ? 25.385 -7.049 -16.317 1.00 14.37 174 ARG D C 1
ATOM 9250 O O . ARG D 1 174 ? 24.825 -6.449 -17.208 1.00 13.98 174 ARG D O 1
ATOM 9258 N N . MET D 1 175 ? 25.791 -8.308 -16.450 1.00 15.20 175 MET D N 1
ATOM 9259 C CA . MET D 1 175 ? 25.478 -9.093 -17.640 1.00 14.72 175 MET D CA 1
ATOM 9260 C C . MET D 1 175 ? 23.965 -9.214 -17.850 1.00 15.43 175 MET D C 1
ATOM 9261 O O . MET D 1 175 ? 23.507 -9.508 -18.958 1.00 16.11 175 MET D O 1
ATOM 9266 N N . VAL D 1 176 ? 23.173 -8.964 -16.812 1.00 13.71 176 VAL D N 1
ATOM 9267 C CA . VAL D 1 176 ? 21.713 -8.955 -17.052 1.00 14.33 176 VAL D CA 1
ATOM 9268 C C . VAL D 1 176 ? 21.212 -7.528 -17.135 1.00 14.34 176 VAL D C 1
ATOM 9269 O O . VAL D 1 176 ? 20.565 -7.123 -18.102 1.00 16.15 176 VAL D O 1
ATOM 9273 N N . ALA D 1 177 ? 21.477 -6.765 -16.094 1.00 14.67 177 ALA D N 1
ATOM 9274 C CA . ALA D 1 177 ? 20.888 -5.450 -15.915 1.00 14.45 177 ALA D CA 1
ATOM 9275 C C . ALA D 1 177 ? 21.265 -4.503 -17.043 1.00 16.63 177 ALA D C 1
ATOM 9276 O O . ALA D 1 177 ? 20.468 -3.646 -17.396 1.00 16.90 177 ALA D O 1
ATOM 9278 N N . ALA D 1 178 ? 22.505 -4.603 -17.546 1.00 17.02 178 ALA D N 1
ATOM 9279 C CA . ALA D 1 178 ? 23.007 -3.634 -18.520 1.00 16.46 178 ALA D CA 1
ATOM 9280 C C . ALA D 1 178 ? 22.991 -4.186 -19.955 1.00 18.09 178 ALA D C 1
ATOM 9281 O O . ALA D 1 178 ? 23.333 -3.483 -20.877 1.00 17.46 178 ALA D O 1
ATOM 9283 N N . ASP D 1 179 ? 22.556 -5.421 -20.167 1.00 16.88 179 ASP D N 1
ATOM 9284 C CA . ASP D 1 179 ? 22.414 -5.887 -21.546 1.00 16.82 179 ASP D CA 1
ATOM 9285 C C . ASP D 1 179 ? 20.982 -5.622 -21.998 1.00 17.06 179 ASP D C 1
ATOM 9286 O O . ASP D 1 179 ? 20.026 -6.259 -21.422 1.00 15.15 179 ASP D O 1
ATOM 9291 N N . PRO D 1 180 ? 20.832 -4.756 -23.043 1.00 17.23 180 PRO D N 1
ATOM 9292 C CA . PRO D 1 180 ? 19.523 -4.309 -23.552 1.00 19.78 180 PRO D CA 1
ATOM 9293 C C . PRO D 1 180 ? 18.625 -5.464 -23.958 1.00 18.64 180 PRO D C 1
ATOM 9294 O O . PRO D 1 180 ? 17.432 -5.338 -23.882 1.00 21.56 180 PRO D O 1
ATOM 9298 N N . ARG D 1 181 ? 19.168 -6.601 -24.315 1.00 18.78 181 ARG D N 1
ATOM 9299 C CA . ARG D 1 181 ? 18.341 -7.770 -24.536 1.00 19.63 181 ARG D CA 1
ATOM 9300 C C . ARG D 1 181 ? 17.367 -8.155 -23.375 1.00 20.93 181 ARG D C 1
ATOM 9301 O O . ARG D 1 181 ? 16.307 -8.732 -23.616 1.00 19.50 181 ARG D O 1
ATOM 9309 N N . TYR D 1 182 ? 17.691 -7.805 -22.126 1.00 19.29 182 TYR D N 1
ATOM 9310 C CA . TYR D 1 182 ? 16.796 -8.090 -21.022 1.00 18.67 182 TYR D CA 1
ATOM 9311 C C . TYR D 1 182 ? 15.838 -6.944 -20.748 1.00 18.98 182 TYR D C 1
ATOM 9312 O O . TYR D 1 182 ? 14.914 -7.096 -19.931 1.00 17.67 182 TYR D O 1
ATOM 9321 N N . GLY D 1 183 ? 16.059 -5.822 -21.436 1.00 18.48 183 GLY D N 1
ATOM 9322 C CA . GLY D 1 183 ? 15.133 -4.719 -21.415 1.00 17.27 183 GLY D CA 1
ATOM 9323 C C . GLY D 1 183 ? 15.173 -3.845 -20.182 1.00 18.66 183 GLY D C 1
ATOM 9324 O O . GLY D 1 183 ? 14.380 -2.882 -20.067 1.00 17.62 183 GLY D O 1
ATOM 9325 N N . TYR D 1 184 ? 16.079 -4.116 -19.251 1.00 16.75 184 TYR D N 1
ATOM 9326 C CA . TYR D 1 184 ? 16.296 -3.110 -18.148 1.00 15.16 184 TYR D CA 1
ATOM 9327 C C . TYR D 1 184 ? 17.001 -1.870 -18.608 1.00 14.86 184 TYR D C 1
ATOM 9328 O O . TYR D 1 184 ? 16.717 -0.798 -18.108 1.00 14.84 184 TYR D O 1
ATOM 9337 N N . ASN D 1 185 ? 17.970 -2.029 -19.506 1.00 16.60 185 ASN D N 1
ATOM 9338 C CA . ASN D 1 185 ? 18.786 -0.879 -19.963 1.00 19.04 185 ASN D CA 1
ATOM 9339 C C . ASN D 1 185 ? 19.460 -0.086 -18.836 1.00 16.83 185 ASN D C 1
ATOM 9340 O O . ASN D 1 185 ? 19.594 1.110 -18.924 1.00 15.36 185 ASN D O 1
ATOM 9345 N N . ALA D 1 186 ? 19.926 -0.761 -17.797 1.00 16.51 186 ALA D N 1
ATOM 9346 C CA . ALA D 1 186 ? 20.726 -0.024 -16.815 1.00 16.47 186 ALA D CA 1
ATOM 9347 C C . ALA D 1 186 ? 22.051 0.335 -17.475 1.00 15.80 186 ALA D C 1
ATOM 9348 O O . ALA D 1 186 ? 22.552 -0.435 -18.282 1.00 14.63 186 ALA D O 1
ATOM 9350 N N . LYS D 1 187 ? 22.601 1.494 -17.126 1.00 16.77 187 LYS D N 1
ATOM 9351 C CA . LYS D 1 187 ? 23.988 1.796 -17.504 1.00 19.76 187 LYS D CA 1
ATOM 9352 C C . LYS D 1 187 ? 24.977 0.842 -16.825 1.00 18.26 187 LYS D C 1
ATOM 9353 O O . LYS D 1 187 ? 24.872 0.603 -15.630 1.00 19.88 187 LYS D O 1
ATOM 9359 N N . PRO D 1 188 ? 25.957 0.318 -17.580 1.00 18.80 188 PRO D N 1
ATOM 9360 C CA . PRO D 1 188 ? 26.875 -0.657 -16.984 1.00 17.34 188 PRO D CA 1
ATOM 9361 C C . PRO D 1 188 ? 27.512 -0.112 -15.693 1.00 16.03 188 PRO D C 1
ATOM 9362 O O . PRO D 1 188 ? 27.631 -0.823 -14.690 1.00 13.85 188 PRO D O 1
ATOM 9366 N N . GLU D 1 189 ? 27.860 1.170 -15.704 1.00 16.02 189 GLU D N 1
ATOM 9367 C CA . GLU D 1 189 ? 28.614 1.763 -14.612 1.00 16.38 189 GLU D CA 1
ATOM 9368 C C . GLU D 1 189 ? 27.719 2.001 -13.371 1.00 16.01 189 GLU D C 1
ATOM 9369 O O . GLU D 1 189 ? 28.246 2.291 -12.302 1.00 13.07 189 GLU D O 1
ATOM 9375 N N . ASN D 1 190 ? 26.401 1.842 -13.539 1.00 14.30 190 ASN D N 1
ATOM 9376 C CA . ASN D 1 190 ? 25.444 2.071 -12.478 1.00 13.51 190 ASN D CA 1
ATOM 9377 C C . ASN D 1 190 ? 25.074 0.756 -11.818 1.00 13.30 190 ASN D C 1
ATOM 9378 O O . ASN D 1 190 ? 24.245 0.712 -10.924 1.00 12.91 190 ASN D O 1
ATOM 9383 N N . VAL D 1 191 ? 25.720 -0.306 -12.253 1.00 12.64 191 VAL D N 1
ATOM 9384 C CA . VAL D 1 191 ? 25.508 -1.581 -11.639 1.00 13.88 191 VAL D CA 1
ATOM 9385 C C . VAL D 1 191 ? 26.568 -1.765 -10.568 1.00 13.77 191 VAL D C 1
ATOM 9386 O O . VAL D 1 191 ? 27.751 -1.849 -10.882 1.00 13.59 191 VAL D O 1
ATOM 9390 N N . ILE D 1 192 ? 26.113 -1.874 -9.312 1.00 12.59 192 ILE D N 1
ATOM 9391 C CA . ILE D 1 192 ? 27.041 -1.999 -8.168 1.00 12.02 192 ILE D CA 1
ATOM 9392 C C . ILE D 1 192 ? 26.743 -3.312 -7.478 1.00 12.36 192 ILE D C 1
ATOM 9393 O O . ILE D 1 192 ? 25.576 -3.529 -7.083 1.00 13.05 192 ILE D O 1
ATOM 9398 N N . GLY D 1 193 ? 27.759 -4.161 -7.295 1.00 10.38 193 GLY D N 1
ATOM 9399 C CA . GLY D 1 193 ? 27.563 -5.509 -6.810 1.00 11.47 193 GLY D CA 1
ATOM 9400 C C . GLY D 1 193 ? 28.834 -5.877 -6.047 1.00 13.11 193 GLY D C 1
ATOM 9401 O O . GLY D 1 193 ? 29.677 -4.995 -5.769 1.00 10.75 193 GLY D O 1
ATOM 9402 N N . VAL D 1 194 ? 28.954 -7.174 -5.730 1.00 12.63 194 VAL D N 1
ATOM 9403 C CA . VAL D 1 194 ? 30.115 -7.719 -5.043 1.00 12.32 194 VAL D CA 1
ATOM 9404 C C . VAL D 1 194 ? 31.249 -7.718 -6.054 1.00 13.14 194 VAL D C 1
ATOM 9405 O O . VAL D 1 194 ? 31.154 -8.299 -7.158 1.00 14.62 194 VAL D O 1
ATOM 9409 N N . THR D 1 195 ? 32.309 -7.006 -5.707 1.00 12.20 195 THR D N 1
ATOM 9410 C CA . THR D 1 195 ? 33.366 -6.886 -6.651 1.00 12.45 195 THR D CA 1
ATOM 9411 C C . THR D 1 195 ? 34.581 -7.733 -6.229 1.00 11.96 195 THR D C 1
ATOM 9412 O O . THR D 1 195 ? 34.884 -7.795 -5.046 1.00 10.95 195 THR D O 1
ATOM 9416 N N . THR D 1 196 ? 35.218 -8.425 -7.177 1.00 11.07 196 THR D N 1
ATOM 9417 C CA . THR D 1 196 ? 36.421 -9.081 -6.830 1.00 10.95 196 THR D CA 1
ATOM 9418 C C . THR D 1 196 ? 37.441 -8.667 -7.840 1.00 11.68 196 THR D C 1
ATOM 9419 O O . THR D 1 196 ? 37.071 -8.194 -8.944 1.00 11.29 196 THR D O 1
ATOM 9423 N N . LEU D 1 197 ? 38.714 -8.918 -7.512 1.00 11.19 197 LEU D N 1
ATOM 9424 C CA . LEU D 1 197 ? 39.768 -8.497 -8.412 1.00 11.77 197 LEU D CA 1
ATOM 9425 C C . LEU D 1 197 ? 39.623 -9.220 -9.697 1.00 12.59 197 LEU D C 1
ATOM 9426 O O . LEU D 1 197 ? 39.436 -10.461 -9.698 1.00 12.60 197 LEU D O 1
ATOM 9431 N N . LEU D 1 198 ? 39.750 -8.480 -10.810 1.00 14.26 198 LEU D N 1
ATOM 9432 C CA . LEU D 1 198 ? 39.784 -9.116 -12.129 1.00 16.81 198 LEU D CA 1
ATOM 9433 C C . LEU D 1 198 ? 41.234 -9.153 -12.658 1.00 17.80 198 LEU D C 1
ATOM 9434 O O . LEU D 1 198 ? 41.951 -8.157 -12.537 1.00 19.08 198 LEU D O 1
ATOM 9439 N N . LYS D 1 199 ? 41.635 -10.291 -13.234 1.00 19.97 199 LYS D N 1
ATOM 9440 C CA . LYS D 1 199 ? 43.042 -10.522 -13.688 1.00 20.60 199 LYS D CA 1
ATOM 9441 C C . LYS D 1 199 ? 43.198 -10.550 -15.199 1.00 22.12 199 LYS D C 1
ATOM 9442 O O . LYS D 1 199 ? 42.634 -11.387 -15.900 1.00 21.71 199 LYS D O 1
ATOM 9448 N N . ASN D 1 200 ? 43.952 -9.594 -15.690 1.00 25.11 200 ASN D N 1
ATOM 9449 C CA . ASN D 1 200 ? 44.425 -9.579 -17.070 1.00 27.27 200 ASN D CA 1
ATOM 9450 C C . ASN D 1 200 ? 45.496 -10.654 -17.220 1.00 29.89 200 ASN D C 1
ATOM 9451 O O . ASN D 1 200 ? 46.602 -10.508 -16.707 1.00 28.95 200 ASN D O 1
ATOM 9456 N N . ARG D 1 201 ? 45.160 -11.752 -17.889 1.00 32.43 201 ARG D N 1
ATOM 9457 C CA . ARG D 1 201 ? 46.082 -12.862 -18.037 1.00 36.26 201 ARG D CA 1
ATOM 9458 C C . ARG D 1 201 ? 47.248 -12.450 -18.948 1.00 39.82 201 ARG D C 1
ATOM 9459 O O . ARG D 1 201 ? 48.358 -12.894 -18.755 1.00 38.02 201 ARG D O 1
ATOM 9467 N N . LYS D 1 202 ? 46.984 -11.553 -19.898 1.00 45.20 202 LYS D N 1
ATOM 9468 C CA . LYS D 1 202 ? 48.014 -10.989 -20.803 1.00 51.53 202 LYS D CA 1
ATOM 9469 C C . LYS D 1 202 ? 49.012 -10.142 -19.989 1.00 53.61 202 LYS D C 1
ATOM 9470 O O . LYS D 1 202 ? 50.155 -10.563 -19.809 1.00 57.88 202 LYS D O 1
ATOM 9476 N N . THR D 1 203 ? 48.568 -8.999 -19.451 1.00 52.02 203 THR D N 1
ATOM 9477 C CA . THR D 1 203 ? 49.478 -8.036 -18.790 1.00 40.25 203 THR D CA 1
ATOM 9478 C C . THR D 1 203 ? 49.744 -8.298 -17.326 1.00 36.38 203 THR D C 1
ATOM 9479 O O . THR D 1 203 ? 50.714 -7.781 -16.806 1.00 36.17 203 THR D O 1
ATOM 9483 N N . GLY D 1 204 ? 48.908 -9.097 -16.653 1.00 38.99 204 GLY D N 1
ATOM 9484 C CA . GLY D 1 204 ? 49.100 -9.478 -15.221 1.00 29.72 204 GLY D CA 1
ATOM 9485 C C . GLY D 1 204 ? 48.453 -8.467 -14.266 1.00 28.74 204 GLY D C 1
ATOM 9486 O O . GLY D 1 204 ? 48.468 -8.609 -13.037 1.00 26.95 204 GLY D O 1
ATOM 9487 N N . GLU D 1 205 ? 47.924 -7.409 -14.850 1.00 26.40 205 GLU D N 1
ATOM 9488 C CA . GLU D 1 205 ? 47.302 -6.346 -14.109 1.00 28.95 205 GLU D CA 1
ATOM 9489 C C . GLU D 1 205 ? 46.076 -6.899 -13.372 1.00 26.96 205 GLU D C 1
ATOM 9490 O O . GLU D 1 205 ? 45.371 -7.739 -13.909 1.00 23.08 205 GLU D O 1
ATOM 9496 N N . LEU D 1 206 ? 45.847 -6.395 -12.164 1.00 23.22 206 LEU D N 1
ATOM 9497 C CA . LEU D 1 206 ? 44.638 -6.689 -11.393 1.00 22.19 206 LEU D CA 1
ATOM 9498 C C . LEU D 1 206 ? 43.831 -5.434 -11.410 1.00 19.96 206 LEU D C 1
ATOM 9499 O O . LEU D 1 206 ? 44.387 -4.375 -11.232 1.00 19.44 206 LEU D O 1
ATOM 9504 N N . THR D 1 207 ? 42.513 -5.543 -11.608 1.00 19.11 207 THR D N 1
ATOM 9505 C CA . THR D 1 207 ? 41.703 -4.340 -11.608 1.00 15.99 207 THR D CA 1
ATOM 9506 C C . THR D 1 207 ? 40.242 -4.672 -11.256 1.00 14.89 207 THR D C 1
ATOM 9507 O O . THR D 1 207 ? 39.848 -5.860 -11.101 1.00 14.39 207 THR D O 1
ATOM 9511 N N . THR D 1 208 ? 39.391 -3.653 -11.209 1.00 13.96 208 THR D N 1
ATOM 9512 C CA . THR D 1 208 ? 37.915 -3.957 -11.119 1.00 12.91 208 THR D CA 1
ATOM 9513 C C . THR D 1 208 ? 37.224 -2.867 -11.882 1.00 13.04 208 THR D C 1
ATOM 9514 O O . THR D 1 208 ? 37.832 -1.814 -12.120 1.00 12.19 208 THR D O 1
ATOM 9518 N N . ALA D 1 209 ? 35.947 -3.096 -12.256 1.00 12.93 209 ALA D N 1
ATOM 9519 C CA . ALA D 1 209 ? 35.113 -2.039 -12.840 1.00 12.31 209 ALA D CA 1
ATOM 9520 C C . ALA D 1 209 ? 34.975 -0.817 -11.909 1.00 13.39 209 ALA D C 1
ATOM 9521 O O . ALA D 1 209 ? 35.043 0.334 -12.381 1.00 12.79 209 ALA D O 1
ATOM 9523 N N . ARG D 1 210 ? 34.793 -1.063 -10.599 1.00 12.31 210 ARG D N 1
ATOM 9524 C CA . ARG D 1 210 ? 34.692 0.046 -9.644 1.00 12.39 210 ARG D CA 1
ATOM 9525 C C . ARG D 1 210 ? 35.932 0.936 -9.717 1.00 13.82 210 ARG D C 1
ATOM 9526 O O . ARG D 1 210 ? 35.785 2.199 -9.739 1.00 13.26 210 ARG D O 1
ATOM 9534 N N . LYS D 1 211 ? 37.130 0.311 -9.686 1.00 13.10 211 LYS D N 1
ATOM 9535 C CA . LYS D 1 211 ? 38.331 1.113 -9.874 1.00 16.40 211 LYS D CA 1
ATOM 9536 C C . LYS D 1 211 ? 38.311 1.921 -11.208 1.00 17.30 211 LYS D C 1
ATOM 9537 O O . LYS D 1 211 ? 38.624 3.131 -11.217 1.00 16.70 211 LYS D O 1
ATOM 9543 N N . GLN D 1 212 ? 37.988 1.254 -12.317 1.00 18.20 212 GLN D N 1
ATOM 9544 C CA . GLN D 1 212 ? 38.028 1.912 -13.618 1.00 20.05 212 GLN D CA 1
ATOM 9545 C C . GLN D 1 212 ? 36.993 3.021 -13.702 1.00 19.18 212 GLN D C 1
ATOM 9546 O O . GLN D 1 212 ? 37.268 4.109 -14.222 1.00 19.81 212 GLN D O 1
ATOM 9552 N N . ILE D 1 213 ? 35.812 2.750 -13.169 1.00 17.85 213 ILE D N 1
ATOM 9553 C CA . ILE D 1 213 ? 34.756 3.736 -13.147 1.00 18.94 213 ILE D CA 1
ATOM 9554 C C . ILE D 1 213 ? 35.230 4.966 -12.352 1.00 22.16 213 ILE D C 1
ATOM 9555 O O . ILE D 1 213 ? 35.045 6.104 -12.799 1.00 24.04 213 ILE D O 1
ATOM 9560 N N . ALA D 1 214 ? 35.829 4.757 -11.186 1.00 20.41 214 ALA D N 1
ATOM 9561 C CA . ALA D 1 214 ? 36.318 5.898 -10.376 1.00 23.15 214 ALA D CA 1
ATOM 9562 C C . ALA D 1 214 ? 37.407 6.683 -11.143 1.00 23.54 214 ALA D C 1
ATOM 9563 O O . ALA D 1 214 ? 37.421 7.867 -11.106 1.00 23.74 214 ALA D O 1
ATOM 9565 N N . GLU D 1 215 ? 38.295 5.997 -11.848 1.00 25.16 215 GLU D N 1
ATOM 9566 C CA . GLU D 1 215 ? 39.362 6.647 -12.577 1.00 28.62 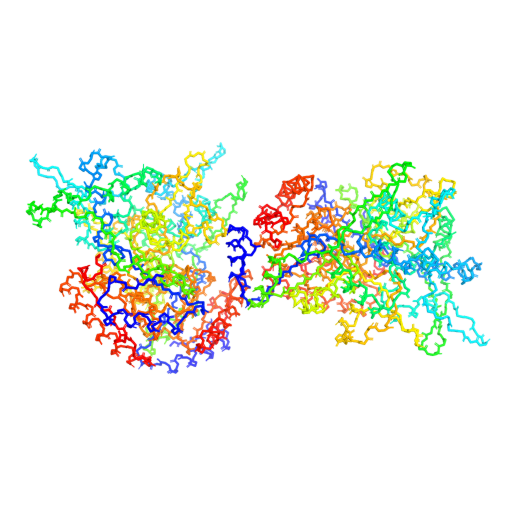215 GLU D CA 1
ATOM 9567 C C . GLU D 1 215 ? 38.839 7.247 -13.919 1.00 31.41 215 GLU D C 1
ATOM 9568 O O . GLU D 1 215 ? 39.570 7.911 -14.617 1.00 31.19 215 GLU D O 1
ATOM 9574 N N . GLY D 1 216 ? 37.551 7.069 -14.260 1.00 32.52 216 GLY D N 1
ATOM 9575 C CA . GLY D 1 216 ? 37.028 7.462 -15.594 1.00 29.36 216 GLY D CA 1
ATOM 9576 C C . GLY D 1 216 ? 37.506 6.670 -16.815 1.00 30.30 216 GLY D C 1
ATOM 9577 O O . GLY D 1 216 ? 37.345 7.115 -17.920 1.00 30.85 216 GLY D O 1
ATOM 9578 N N . LYS D 1 217 ? 38.063 5.479 -16.643 1.00 29.48 217 LYS D N 1
ATOM 9579 C CA . LYS D 1 217 ? 38.539 4.681 -17.785 1.00 29.67 217 LYS D CA 1
ATOM 9580 C C . LYS D 1 217 ? 37.784 3.393 -17.907 1.00 26.88 217 LYS D C 1
ATOM 9581 O O . LYS D 1 217 ? 38.384 2.351 -18.117 1.00 29.50 217 LYS D O 1
ATOM 9587 N N . TYR D 1 218 ? 36.483 3.416 -17.766 1.00 24.83 218 TYR D N 1
ATOM 9588 C CA . TYR D 1 218 ? 35.791 2.156 -17.787 1.00 24.70 218 TYR D CA 1
ATOM 9589 C C . TYR D 1 218 ? 35.338 1.807 -19.187 1.00 25.34 218 TYR D C 1
ATOM 9590 O O . TYR D 1 218 ? 34.607 2.544 -19.779 1.00 28.17 218 TYR D O 1
ATOM 9599 N N . ASP D 1 219 ? 35.704 0.645 -19.680 1.00 27.84 219 ASP D N 1
ATOM 9600 C CA . ASP D 1 219 ? 35.096 0.178 -20.900 1.00 30.27 219 ASP D CA 1
ATOM 9601 C C . ASP D 1 219 ? 34.759 -1.306 -20.705 1.00 29.42 219 ASP D C 1
ATOM 9602 O O . ASP D 1 219 ? 35.648 -2.138 -20.499 1.00 26.76 219 ASP D O 1
ATOM 9607 N N . PRO D 1 220 ? 33.455 -1.641 -20.739 1.00 32.40 220 PRO D N 1
ATOM 9608 C CA . PRO D 1 220 ? 33.079 -3.025 -20.400 1.00 31.49 220 PRO D CA 1
ATOM 9609 C C . PRO D 1 220 ? 33.563 -4.059 -21.418 1.00 33.31 220 PRO D C 1
ATOM 9610 O O . PRO D 1 220 ? 33.859 -5.212 -21.058 1.00 31.71 220 PRO D O 1
ATOM 9614 N N . LYS D 1 221 ? 33.630 -3.685 -22.691 1.00 33.84 221 LYS D N 1
ATOM 9615 C CA . LYS D 1 221 ? 34.070 -4.664 -23.705 1.00 34.70 221 LYS D CA 1
ATOM 9616 C C . LYS D 1 221 ? 35.504 -5.052 -23.446 1.00 31.90 221 LYS D C 1
ATOM 9617 O O . LYS D 1 221 ? 35.869 -6.213 -23.594 1.00 32.58 221 LYS D O 1
ATOM 9623 N N . ALA D 1 222 ? 36.272 -4.089 -22.948 1.00 33.20 222 ALA D N 1
ATOM 9624 C CA . ALA D 1 222 ? 37.691 -4.267 -22.642 1.00 31.96 222 ALA D CA 1
ATOM 9625 C C . ALA D 1 222 ? 37.907 -5.238 -21.494 1.00 32.44 222 ALA D C 1
ATOM 9626 O O . ALA D 1 222 ? 38.951 -5.851 -21.383 1.00 33.30 222 ALA D O 1
ATOM 9628 N N . ASN D 1 223 ? 36.928 -5.389 -20.609 1.00 30.70 223 ASN D N 1
ATOM 9629 C CA . ASN D 1 223 ? 37.100 -6.327 -19.484 1.00 25.18 223 ASN D CA 1
ATOM 9630 C C . ASN D 1 223 ? 36.653 -7.736 -19.778 1.00 23.55 223 ASN D C 1
ATOM 9631 O O . ASN D 1 223 ? 36.700 -8.583 -18.884 1.00 25.69 223 ASN D O 1
ATOM 9636 N N . LEU D 1 224 ? 36.195 -8.020 -20.993 1.00 23.14 224 LEU D N 1
ATOM 9637 C CA . LEU D 1 224 ? 35.581 -9.357 -21.228 1.00 23.01 224 LEU D CA 1
ATOM 9638 C C . LEU D 1 224 ? 36.547 -10.483 -21.051 1.00 22.60 224 LEU D C 1
ATOM 9639 O O . LEU D 1 224 ? 36.177 -11.587 -20.663 1.00 22.19 224 LEU D O 1
ATOM 9644 N N . ASP D 1 225 ? 37.821 -10.217 -21.312 1.00 21.50 225 ASP D N 1
ATOM 9645 C CA . ASP D 1 225 ? 38.742 -11.284 -21.157 1.00 22.10 225 ASP D CA 1
ATOM 9646 C C . ASP D 1 225 ? 39.489 -11.370 -19.877 1.00 20.44 225 ASP D C 1
ATOM 9647 O O . ASP D 1 225 ? 40.340 -12.217 -19.755 1.00 22.06 225 ASP D O 1
ATOM 9652 N N . LEU D 1 226 ? 39.030 -10.633 -18.875 1.00 19.63 226 LEU D N 1
ATOM 9653 C CA . LEU D 1 226 ? 39.639 -10.647 -17.577 1.00 19.47 226 LEU D CA 1
ATOM 9654 C C . LEU D 1 226 ? 39.116 -11.831 -16.826 1.00 18.43 226 LEU D C 1
ATOM 9655 O O . LEU D 1 226 ? 37.990 -12.301 -17.029 1.00 15.87 226 LEU D O 1
ATOM 9660 N N . GLU D 1 227 ? 39.952 -12.359 -15.974 1.00 17.90 227 GLU D N 1
ATOM 9661 C CA . GLU D 1 227 ? 39.579 -13.551 -15.300 1.00 20.39 227 GLU D CA 1
ATOM 9662 C C . GLU D 1 227 ? 39.113 -13.151 -13.907 1.00 18.18 227 GLU D C 1
ATOM 9663 O O . GLU D 1 227 ? 39.749 -12.318 -13.291 1.00 18.60 227 GLU D O 1
ATOM 9669 N N . VAL D 1 228 ? 38.057 -13.793 -13.405 1.00 17.99 228 VAL D N 1
ATOM 9670 C CA . VAL D 1 228 ? 37.539 -13.444 -12.081 1.00 16.87 228 VAL D CA 1
ATOM 9671 C C . VAL D 1 228 ? 38.413 -14.135 -11.057 1.00 15.52 228 VAL D C 1
ATOM 9672 O O . VAL D 1 228 ? 38.663 -15.334 -11.191 1.00 16.49 228 VAL D O 1
ATOM 9676 N N . THR D 1 229 ? 38.911 -13.378 -10.084 1.00 14.59 229 THR D N 1
ATOM 9677 C CA . THR D 1 229 ? 39.627 -13.973 -8.954 1.00 14.80 229 THR D CA 1
ATOM 9678 C C . THR D 1 229 ? 38.734 -13.757 -7.720 1.00 13.87 229 THR D C 1
ATOM 9679 O O . THR D 1 229 ? 37.814 -12.984 -7.802 1.00 14.41 229 THR D O 1
ATOM 9683 N N . PRO D 1 230 ? 38.976 -14.494 -6.621 1.00 13.32 230 PRO D N 1
ATOM 9684 C CA . PRO D 1 230 ? 38.118 -14.337 -5.477 1.00 13.68 230 PRO D CA 1
ATOM 9685 C C . PRO D 1 230 ? 38.457 -13.182 -4.572 1.00 12.61 230 PRO D C 1
ATOM 9686 O O . PRO D 1 230 ? 37.740 -12.976 -3.579 1.00 12.02 230 PRO D O 1
ATOM 9690 N N . TYR D 1 231 ? 39.554 -12.483 -4.859 1.00 12.45 231 TYR D N 1
ATOM 9691 C CA . TYR D 1 231 ? 40.019 -11.433 -3.953 1.00 12.62 231 TYR D CA 1
ATOM 9692 C C . TYR D 1 231 ? 38.964 -10.307 -3.799 1.00 13.28 231 TYR D C 1
ATOM 9693 O O . TYR D 1 231 ? 38.682 -9.624 -4.728 1.00 12.06 231 TYR D O 1
ATOM 9702 N N . LEU D 1 232 ? 38.431 -10.165 -2.574 1.00 13.90 232 LEU D N 1
ATOM 9703 C CA . LEU D 1 232 ? 37.245 -9.328 -2.320 1.00 14.25 232 LEU D CA 1
ATOM 9704 C C . LEU D 1 232 ? 37.549 -7.828 -2.282 1.00 14.29 232 LEU D C 1
ATOM 9705 O O . LEU D 1 232 ? 38.363 -7.365 -1.522 1.00 14.50 232 LEU D O 1
ATOM 9710 N N . TRP D 1 233 ? 36.853 -7.081 -3.095 1.00 14.02 233 TRP D N 1
ATOM 9711 C CA . TRP D 1 233 ? 36.942 -5.617 -3.065 1.00 14.40 233 TRP D CA 1
ATOM 9712 C C . TRP D 1 233 ? 35.799 -5.184 -2.219 1.00 14.71 233 TRP D C 1
ATOM 9713 O O . TRP D 1 233 ? 34.831 -5.954 -2.033 1.00 16.11 233 TRP D O 1
ATOM 9724 N N . THR D 1 234 ? 35.878 -3.973 -1.671 1.00 14.65 234 THR D N 1
ATOM 9725 C CA . THR D 1 234 ? 34.868 -3.440 -0.755 1.00 14.42 234 THR D CA 1
ATOM 9726 C C . THR D 1 234 ? 34.511 -1.997 -1.220 1.00 15.61 234 THR D C 1
ATOM 9727 O O . THR D 1 234 ? 35.289 -1.382 -1.954 1.00 14.72 234 THR D O 1
ATOM 9731 N N . PRO D 1 235 ? 33.364 -1.436 -0.767 1.00 15.37 235 PRO D N 1
ATOM 9732 C CA . PRO D 1 235 ? 32.292 -2.016 0.089 1.00 14.98 235 PRO D CA 1
ATOM 9733 C C . PRO D 1 235 ? 31.826 -3.374 -0.492 1.00 14.58 235 PRO D C 1
ATOM 9734 O O . PRO D 1 235 ? 31.738 -3.523 -1.753 1.00 13.44 235 PRO D O 1
ATOM 9738 N N . ALA D 1 236 ? 31.559 -4.322 0.404 1.00 12.18 236 ALA D N 1
ATOM 9739 C CA . ALA D 1 236 ? 30.791 -5.526 0.102 1.00 12.37 236 ALA D CA 1
ATOM 9740 C C . ALA D 1 236 ? 29.294 -5.212 0.205 1.00 11.56 236 ALA D C 1
ATOM 9741 O O . ALA D 1 236 ? 28.800 -4.804 1.245 1.00 13.82 236 ALA D O 1
ATOM 9743 N N . THR D 1 237 ? 28.594 -5.415 -0.892 1.00 11.68 237 THR D N 1
ATOM 9744 C CA . THR D 1 237 ? 27.300 -4.814 -1.155 1.00 10.73 237 THR D CA 1
ATOM 9745 C C . THR D 1 237 ? 26.135 -5.674 -0.631 1.00 10.93 237 THR D C 1
ATOM 9746 O O . THR D 1 237 ? 25.308 -6.140 -1.396 1.00 10.39 237 THR D O 1
ATOM 9750 N N . TRP D 1 238 ? 26.077 -5.859 0.688 1.00 11.07 238 TRP D N 1
ATOM 9751 C CA . TRP D 1 238 ? 24.973 -6.535 1.358 1.00 10.12 238 TRP D CA 1
ATOM 9752 C C . TRP D 1 238 ? 24.875 -5.905 2.739 1.00 10.24 238 TRP D C 1
ATOM 9753 O O . TRP D 1 238 ? 25.891 -5.399 3.300 1.00 9.53 238 TRP D O 1
ATOM 9764 N N . MET D 1 239 ? 23.692 -5.954 3.326 1.00 10.34 239 MET D N 1
ATOM 9765 C CA . MET D 1 239 ? 23.436 -5.427 4.659 1.00 11.83 239 MET D CA 1
ATOM 9766 C C . MET D 1 239 ? 23.988 -3.991 4.654 1.00 11.50 239 MET D C 1
ATOM 9767 O O . MET D 1 239 ? 23.705 -3.321 3.722 1.00 11.94 239 MET D O 1
ATOM 9772 N N . ALA D 1 240 ? 24.788 -3.562 5.637 1.00 10.39 240 ALA D N 1
ATOM 9773 C CA . ALA D 1 240 ? 25.134 -2.135 5.742 1.00 9.86 240 ALA D CA 1
ATOM 9774 C C . ALA D 1 240 ? 26.045 -1.755 4.582 1.00 9.96 240 ALA D C 1
ATOM 9775 O O . ALA D 1 240 ? 26.131 -0.565 4.226 1.00 9.16 240 ALA D O 1
ATOM 9777 N N . GLY D 1 241 ? 26.593 -2.780 3.891 1.00 8.98 241 GLY D N 1
ATOM 9778 C CA . GLY D 1 241 ? 27.466 -2.503 2.733 1.00 9.08 241 GLY D CA 1
ATOM 9779 C C . GLY D 1 241 ? 26.721 -1.848 1.551 1.00 10.51 241 GLY D C 1
ATOM 9780 O O . GLY D 1 241 ? 27.317 -1.177 0.697 1.00 10.54 241 GLY D O 1
ATOM 9781 N N . LYS D 1 242 ? 25.392 -2.074 1.458 1.00 10.47 242 LYS D N 1
ATOM 9782 C CA . LYS D 1 242 ? 24.647 -1.462 0.351 1.00 9.40 242 LYS D CA 1
ATOM 9783 C C . LYS D 1 242 ? 24.549 0.022 0.630 1.00 10.37 242 LYS D C 1
ATOM 9784 O O . LYS D 1 242 ? 24.558 0.861 -0.290 1.00 12.32 242 LYS D O 1
ATOM 9790 N N . GLN D 1 243 ? 24.443 0.366 1.903 1.00 9.91 243 GLN D N 1
ATOM 9791 C CA . GLN D 1 243 ? 24.403 1.764 2.249 1.00 10.13 243 GLN D CA 1
ATOM 9792 C C . GLN D 1 243 ? 25.797 2.355 2.056 1.00 9.86 243 GLN D C 1
ATOM 9793 O O . GLN D 1 243 ? 25.917 3.477 1.505 1.00 10.06 243 GLN D O 1
ATOM 9799 N N . ALA D 1 244 ? 26.831 1.634 2.494 1.00 8.94 244 ALA D N 1
ATOM 9800 C CA . ALA D 1 244 ? 28.212 2.047 2.154 1.00 10.69 244 ALA D CA 1
ATOM 9801 C C . ALA D 1 244 ? 28.417 2.269 0.653 1.00 11.23 244 ALA D C 1
ATOM 9802 O O . ALA D 1 244 ? 29.064 3.237 0.237 1.00 12.54 244 ALA D O 1
ATOM 9804 N N . ALA D 1 245 ? 27.826 1.400 -0.153 1.00 10.76 245 ALA D N 1
ATOM 9805 C CA . ALA D 1 245 ? 27.981 1.500 -1.587 1.00 11.12 245 ALA D CA 1
ATOM 9806 C C . ALA D 1 245 ? 27.307 2.806 -2.078 1.00 11.91 245 ALA D C 1
ATOM 9807 O O . ALA D 1 245 ? 27.791 3.469 -3.004 1.00 12.29 245 ALA D O 1
ATOM 9809 N N . ILE D 1 246 ? 26.145 3.138 -1.518 1.00 11.74 246 ILE D N 1
ATOM 9810 C CA . ILE D 1 246 ? 25.427 4.361 -1.939 1.00 12.27 246 ILE D CA 1
ATOM 9811 C C . ILE D 1 246 ? 26.398 5.534 -1.692 1.00 11.00 246 ILE D C 1
ATOM 9812 O O . ILE D 1 246 ? 26.696 6.333 -2.582 1.00 12.68 246 ILE D O 1
ATOM 9817 N N . LEU D 1 247 ? 26.959 5.541 -0.521 1.00 10.68 247 LEU D N 1
ATOM 9818 C CA . LEU D 1 247 ? 27.877 6.615 -0.111 1.00 12.04 247 LEU D CA 1
ATOM 9819 C C . LEU D 1 247 ? 29.130 6.712 -0.945 1.00 11.89 247 LEU D C 1
ATOM 9820 O O . LEU D 1 247 ? 29.627 7.821 -1.221 1.00 13.26 247 LEU D O 1
ATOM 9825 N N . THR D 1 248 ? 29.647 5.560 -1.337 1.00 12.22 248 THR D N 1
ATOM 9826 C CA . THR D 1 248 ? 30.920 5.509 -1.988 1.00 12.47 248 THR D CA 1
ATOM 9827 C C . THR D 1 248 ? 30.753 5.747 -3.464 1.00 13.16 248 THR D C 1
ATOM 9828 O O . THR D 1 248 ? 31.582 6.361 -4.019 1.00 12.90 248 THR D O 1
ATOM 9832 N N . TYR D 1 249 ? 29.713 5.215 -4.086 1.00 13.33 249 TYR D N 1
ATOM 9833 C CA . TYR D 1 249 ? 29.635 5.208 -5.556 1.00 13.67 249 TYR D CA 1
ATOM 9834 C C . TYR D 1 249 ? 28.519 6.065 -6.106 1.00 14.62 249 TYR D C 1
ATOM 9835 O O . TYR D 1 249 ? 28.475 6.267 -7.290 1.00 17.38 249 TYR D O 1
ATOM 9844 N N . ILE D 1 250 ? 27.628 6.599 -5.275 1.00 15.07 250 ILE D N 1
ATOM 9845 C CA . ILE D 1 250 ? 26.549 7.421 -5.808 1.00 13.49 250 ILE D CA 1
ATOM 9846 C C . ILE D 1 250 ? 26.565 8.800 -5.187 1.00 14.87 250 ILE D C 1
ATOM 9847 O O . ILE D 1 250 ? 26.815 9.726 -5.904 1.00 13.69 250 ILE D O 1
ATOM 9852 N N . ASP D 1 251 ? 26.237 8.955 -3.896 1.00 13.94 251 ASP D N 1
ATOM 9853 C CA . ASP D 1 251 ? 26.271 10.258 -3.342 1.00 14.34 251 ASP D CA 1
ATOM 9854 C C . ASP D 1 251 ? 26.347 10.219 -1.877 1.00 15.32 251 ASP D C 1
ATOM 9855 O O . ASP D 1 251 ? 25.659 9.387 -1.212 1.00 16.63 251 ASP D O 1
ATOM 9860 N N . ARG D 1 252 ? 27.139 11.129 -1.357 1.00 14.23 252 ARG D N 1
ATOM 9861 C CA . ARG D 1 252 ? 27.418 11.259 0.060 1.00 15.84 252 ARG D CA 1
ATOM 9862 C C . ARG D 1 252 ? 26.277 11.850 0.849 1.00 17.90 252 ARG D C 1
ATOM 9863 O O . ARG D 1 252 ? 26.209 11.593 2.066 1.00 18.18 252 ARG D O 1
ATOM 9871 N N . TRP D 1 253 ? 25.380 12.610 0.190 1.00 16.94 253 TRP D N 1
ATOM 9872 C CA . TRP D 1 253 ? 24.327 13.335 0.924 1.00 16.91 253 TRP D CA 1
ATOM 9873 C C . TRP D 1 253 ? 22.951 13.189 0.279 1.00 16.33 253 TRP D C 1
ATOM 9874 O O . TRP D 1 253 ? 22.007 13.049 0.978 1.00 16.71 253 TRP D O 1
ATOM 9885 N N . LYS D 1 254 ? 22.854 13.214 -1.048 1.00 14.69 254 LYS D N 1
ATOM 9886 C CA . LYS D 1 254 ? 21.589 13.099 -1.682 1.00 14.36 254 LYS D CA 1
ATOM 9887 C C . LYS D 1 254 ? 21.140 11.622 -1.562 1.00 14.22 254 LYS D C 1
ATOM 9888 O O . LYS D 1 254 ? 21.913 10.710 -1.803 1.00 12.57 254 LYS D O 1
ATOM 9894 N N . ARG D 1 255 ? 19.902 11.435 -1.204 1.00 13.07 255 ARG D N 1
ATOM 9895 C CA . ARG D 1 255 ? 19.380 10.100 -0.945 1.00 15.50 255 ARG D CA 1
ATOM 9896 C C . ARG D 1 255 ? 18.455 9.641 -2.068 1.00 14.03 255 ARG D C 1
ATOM 9897 O O . ARG D 1 255 ? 17.754 10.445 -2.652 1.00 11.14 255 ARG D O 1
ATOM 9905 N N . PRO D 1 256 ? 18.410 8.339 -2.319 1.00 13.02 256 PRO D N 1
ATOM 9906 C CA . PRO D 1 256 ? 17.595 7.868 -3.415 1.00 14.29 256 PRO D CA 1
ATOM 9907 C C . PRO D 1 256 ? 16.128 8.061 -3.090 1.00 13.97 256 PRO D C 1
ATOM 9908 O O . PRO D 1 256 ? 15.727 7.840 -1.959 1.00 14.38 256 PRO D O 1
ATOM 9912 N N . ILE D 1 257 ? 15.363 8.473 -4.087 1.00 13.53 257 ILE D N 1
ATOM 9913 C CA . ILE D 1 257 ? 13.914 8.696 -3.952 1.00 13.81 257 ILE D CA 1
ATOM 9914 C C . ILE D 1 257 ? 13.130 7.386 -4.069 1.00 12.95 257 ILE D C 1
ATOM 9915 O O . ILE D 1 257 ? 11.956 7.332 -3.816 1.00 13.21 257 ILE D O 1
ATOM 9920 N N . LEU D 1 258 ? 13.824 6.316 -4.452 1.00 12.37 258 LEU D N 1
ATOM 9921 C CA . LEU D 1 258 ? 13.251 5.019 -4.427 1.00 11.06 258 LEU D CA 1
ATOM 9922 C C . LEU D 1 258 ? 14.316 3.957 -4.102 1.00 11.36 258 LEU D C 1
ATOM 9923 O O . LEU D 1 258 ? 15.405 3.982 -4.671 1.00 11.46 258 LEU D O 1
ATOM 9928 N N . VAL D 1 259 ? 14.010 3.052 -3.169 1.00 10.50 259 VAL D N 1
ATOM 9929 C CA . VAL D 1 259 ? 14.890 1.949 -2.944 1.00 10.61 259 VAL D CA 1
ATOM 9930 C C . VAL D 1 259 ? 14.031 0.680 -3.063 1.00 11.05 259 VAL D C 1
ATOM 9931 O O . VAL D 1 259 ? 12.930 0.587 -2.458 1.00 12.69 259 VAL D O 1
ATOM 9935 N N . ALA D 1 260 ? 14.494 -0.299 -3.816 1.00 10.08 260 ALA D N 1
ATOM 9936 C CA . ALA D 1 260 ? 13.694 -1.543 -3.939 1.00 9.67 260 ALA D CA 1
ATOM 9937 C C . ALA D 1 260 ? 14.465 -2.735 -3.396 1.00 10.23 260 ALA D C 1
ATOM 9938 O O . ALA D 1 260 ? 15.643 -2.869 -3.733 1.00 11.34 260 ALA D O 1
ATOM 9940 N N . GLY D 1 261 ? 13.820 -3.658 -2.666 1.00 9.85 261 GLY D N 1
ATOM 9941 C CA . GLY D 1 261 ? 14.508 -4.829 -2.131 1.00 9.77 261 GLY D CA 1
ATOM 9942 C C . GLY D 1 261 ? 13.484 -5.933 -1.816 1.00 11.34 261 GLY D C 1
ATOM 9943 O O . GLY D 1 261 ? 12.251 -5.779 -2.055 1.00 11.02 261 GLY D O 1
ATOM 9944 N N . ASP D 1 262 ? 13.966 -7.053 -1.301 1.00 11.03 262 ASP D N 1
ATOM 9945 C CA . ASP D 1 262 ? 13.133 -8.224 -1.126 1.00 11.10 262 ASP D CA 1
ATOM 9946 C C . ASP D 1 262 ? 13.697 -9.078 0.029 1.00 11.67 262 ASP D C 1
ATOM 9947 O O . ASP D 1 262 ? 13.040 -10.025 0.446 1.00 13.51 262 ASP D O 1
ATOM 9952 N N . THR D 1 263 ? 14.910 -8.792 0.490 1.00 11.19 263 THR D N 1
ATOM 9953 C CA . THR D 1 263 ? 15.495 -9.552 1.556 1.00 12.26 263 THR D CA 1
ATOM 9954 C C . THR D 1 263 ? 15.679 -8.652 2.778 1.00 12.31 263 THR D C 1
ATOM 9955 O O . THR D 1 263 ? 16.471 -7.702 2.738 1.00 10.33 263 THR D O 1
ATOM 9959 N N . PRO D 1 264 ? 14.884 -8.917 3.858 1.00 12.42 264 PRO D N 1
ATOM 9960 C CA . PRO D 1 264 ? 14.905 -7.973 4.973 1.00 12.15 264 PRO D CA 1
ATOM 9961 C C . PRO D 1 264 ? 16.323 -7.651 5.436 1.00 12.86 264 PRO D C 1
ATOM 9962 O O . PRO D 1 264 ? 16.684 -6.471 5.420 1.00 11.29 264 PRO D O 1
ATOM 9966 N N . ASP D 1 265 ? 17.165 -8.617 5.796 1.00 13.42 265 ASP D N 1
ATOM 9967 C CA . ASP D 1 265 ? 18.457 -8.100 6.318 1.00 15.94 265 ASP D CA 1
ATOM 9968 C C . ASP D 1 265 ? 19.391 -7.501 5.240 1.00 15.33 265 ASP D C 1
ATOM 9969 O O . ASP D 1 265 ? 19.920 -6.400 5.447 1.00 13.44 265 ASP D O 1
ATOM 9974 N N . SER D 1 266 ? 19.561 -8.193 4.097 1.00 12.38 266 SER D N 1
ATOM 9975 C CA . SER D 1 266 ? 20.473 -7.689 3.086 1.00 12.77 266 SER D CA 1
ATOM 9976 C C . SER D 1 266 ? 20.105 -6.321 2.509 1.00 11.86 266 SER D C 1
ATOM 9977 O O . SER D 1 266 ? 20.990 -5.512 2.190 1.00 11.83 266 SER D O 1
ATOM 9980 N N . ASP D 1 267 ? 18.809 -6.067 2.326 1.00 11.09 267 ASP D N 1
ATOM 9981 C CA . ASP D 1 267 ? 18.324 -4.755 1.765 1.00 9.84 267 ASP D CA 1
ATOM 9982 C C . ASP D 1 267 ? 17.872 -3.753 2.799 1.00 9.33 267 ASP D C 1
ATOM 9983 O O . ASP D 1 267 ? 17.640 -2.577 2.448 1.00 8.04 267 ASP D O 1
ATOM 9988 N N . GLY D 1 268 ? 17.735 -4.190 4.069 1.00 9.10 268 GLY D N 1
ATOM 9989 C CA . GLY D 1 268 ? 17.147 -3.282 5.102 1.00 8.91 268 GLY D CA 1
ATOM 9990 C C . GLY D 1 268 ? 17.919 -1.971 5.366 1.00 9.86 268 GLY D C 1
ATOM 9991 O O . GLY D 1 268 ? 17.312 -0.938 5.745 1.00 9.66 268 GLY D O 1
ATOM 9992 N N . TYR D 1 269 ? 19.261 -2.002 5.250 1.00 10.21 269 TYR D N 1
ATOM 9993 C CA . TYR D 1 269 ? 20.043 -0.802 5.487 1.00 10.03 269 TYR D CA 1
ATOM 9994 C C . TYR D 1 269 ? 19.820 0.270 4.398 1.00 10.42 269 TYR D C 1
ATOM 9995 O O . TYR D 1 269 ? 19.606 1.403 4.738 1.00 10.09 269 TYR D O 1
ATOM 10004 N N . MET D 1 270 ? 19.894 -0.084 3.111 1.00 10.72 270 MET D N 1
ATOM 10005 C CA . MET D 1 270 ? 19.527 0.873 2.093 1.00 10.56 270 MET D CA 1
ATOM 10006 C C . MET D 1 270 ? 18.064 1.238 2.178 1.00 11.48 270 MET D C 1
ATOM 10007 O O . MET D 1 270 ? 17.708 2.426 2.018 1.00 12.21 270 MET D O 1
ATOM 10012 N N . LEU D 1 271 ? 17.188 0.263 2.446 1.00 10.78 271 LEU D N 1
ATOM 10013 C CA . LEU D 1 271 ? 15.781 0.632 2.525 1.00 10.84 271 LEU D CA 1
ATOM 10014 C C . LEU D 1 271 ? 15.554 1.620 3.652 1.00 10.64 271 LEU D C 1
ATOM 10015 O O . LEU D 1 271 ? 14.829 2.597 3.486 1.00 13.64 271 LEU D O 1
ATOM 10020 N N . PHE D 1 272 ? 16.130 1.382 4.816 1.00 9.72 272 PHE D N 1
ATOM 10021 C CA . PHE D 1 272 ? 15.712 2.219 5.933 1.00 9.58 272 PHE D CA 1
ATOM 10022 C C . PHE D 1 272 ? 16.596 3.435 6.100 1.00 10.40 272 PHE D C 1
ATOM 10023 O O . PHE D 1 272 ? 16.084 4.505 6.325 1.00 11.95 272 PHE D O 1
ATOM 10031 N N . ASN D 1 273 ? 17.911 3.259 6.024 1.00 11.28 273 ASN D N 1
ATOM 10032 C CA . ASN D 1 273 ? 18.857 4.349 6.122 1.00 11.81 273 ASN D CA 1
ATOM 10033 C C . ASN D 1 273 ? 19.096 5.072 4.814 1.00 12.94 273 ASN D C 1
ATOM 10034 O O . ASN D 1 273 ? 19.416 6.207 4.841 1.00 13.26 273 ASN D O 1
ATOM 10039 N N . GLY D 1 274 ? 18.882 4.435 3.656 1.00 13.12 274 GLY D N 1
ATOM 10040 C CA . GLY D 1 274 ? 19.163 5.111 2.405 1.00 12.76 274 GLY D CA 1
ATOM 10041 C C . GLY D 1 274 ? 17.974 5.944 1.883 1.00 14.39 274 GLY D C 1
ATOM 10042 O O . GLY D 1 274 ? 18.169 7.073 1.475 1.00 14.03 274 GLY D O 1
ATOM 10043 N N . THR D 1 275 ? 16.777 5.370 1.839 1.00 12.66 275 THR D N 1
ATOM 10044 C CA . THR D 1 275 ? 15.622 5.998 1.186 1.00 13.87 275 THR D CA 1
ATOM 10045 C C . THR D 1 275 ? 15.435 7.419 1.685 1.00 14.45 275 THR D C 1
ATOM 10046 O O . THR D 1 275 ? 15.368 7.646 2.907 1.00 13.35 275 THR D O 1
ATOM 10050 N N . ALA D 1 276 ? 15.354 8.373 0.750 1.00 14.42 276 ALA D N 1
ATOM 10051 C CA . ALA D 1 276 ? 15.030 9.758 1.104 1.00 16.05 276 ALA D CA 1
ATOM 10052 C C . ALA D 1 276 ? 13.758 9.836 1.952 1.00 17.18 276 ALA D C 1
ATOM 10053 O O . ALA D 1 276 ? 12.886 8.903 1.885 1.00 16.92 276 ALA D O 1
ATOM 10055 N N . GLU D 1 277 ? 13.629 10.916 2.730 1.00 16.94 277 GLU D N 1
ATOM 10056 C CA . GLU D 1 277 ? 12.499 11.091 3.689 1.00 20.28 277 GLU D CA 1
ATOM 10057 C C . GLU D 1 277 ? 11.131 10.923 2.964 1.00 20.63 277 GLU D C 1
ATOM 10058 O O . GLU D 1 277 ? 10.155 10.334 3.513 1.00 19.21 277 GLU D O 1
ATOM 10064 N N . ASN D 1 278 ? 11.094 11.442 1.734 1.00 19.30 278 ASN D N 1
ATOM 10065 C CA . ASN D 1 278 ? 9.924 11.440 0.899 1.00 22.13 278 ASN D CA 1
ATOM 10066 C C . ASN D 1 278 ? 10.019 10.389 -0.190 1.00 20.16 278 ASN D C 1
ATOM 10067 O O . ASN D 1 278 ? 9.211 10.380 -1.128 1.00 19.75 278 ASN D O 1
ATOM 10072 N N . GLY D 1 279 ? 10.943 9.438 -0.024 1.00 16.82 279 GLY D N 1
ATOM 10073 C CA . GLY D 1 279 ? 11.142 8.430 -1.063 1.00 15.94 279 GLY D CA 1
ATOM 10074 C C . GLY D 1 279 ? 10.223 7.218 -0.908 1.00 16.30 279 GLY D C 1
ATOM 10075 O O . GLY D 1 279 ? 9.508 7.068 0.088 1.00 15.23 279 GLY D O 1
ATOM 10076 N N . VAL D 1 280 ? 10.239 6.342 -1.904 1.00 14.02 280 VAL D N 1
ATOM 10077 C CA . VAL D 1 280 ? 9.399 5.162 -1.848 1.00 12.67 280 VAL D CA 1
ATOM 10078 C C . VAL D 1 280 ? 10.252 3.969 -1.408 1.00 11.83 280 VAL D C 1
ATOM 10079 O O . VAL D 1 280 ? 11.332 3.798 -1.889 1.00 12.27 280 VAL D O 1
ATOM 10083 N N . HIS D 1 281 ? 9.719 3.137 -0.526 1.00 11.24 281 HIS D N 1
ATOM 10084 C CA . HIS D 1 281 ? 10.264 1.847 -0.193 1.00 11.04 281 HIS D CA 1
ATOM 10085 C C . HIS D 1 281 ? 9.521 0.889 -1.059 1.00 10.79 281 HIS D C 1
ATOM 10086 O O . HIS D 1 281 ? 8.333 0.622 -0.821 1.00 11.17 281 HIS D O 1
ATOM 10093 N N . LEU D 1 282 ? 10.165 0.354 -2.097 1.00 10.56 282 LEU D N 1
ATOM 10094 C CA . LEU D 1 282 ? 9.459 -0.553 -2.994 1.00 9.50 282 LEU D CA 1
ATOM 10095 C C . LEU D 1 282 ? 9.839 -1.917 -2.523 1.00 9.45 282 LEU D C 1
ATOM 10096 O O . LEU D 1 282 ? 11.029 -2.232 -2.419 1.00 10.15 282 LEU D O 1
ATOM 10101 N N . TRP D 1 283 ? 8.876 -2.773 -2.277 1.00 9.11 283 TRP D N 1
ATOM 10102 C CA . TRP D 1 283 ? 9.156 -4.058 -1.628 1.00 8.88 283 TRP D CA 1
ATOM 10103 C C . TRP D 1 283 ? 8.566 -5.150 -2.431 1.00 9.26 283 TRP D C 1
ATOM 10104 O O . TRP D 1 283 ? 7.361 -5.138 -2.740 1.00 10.69 283 TRP D O 1
ATOM 10115 N N . VAL D 1 284 ? 9.375 -6.115 -2.821 1.00 10.09 284 VAL D N 1
ATOM 10116 C CA . VAL D 1 284 ? 8.814 -7.224 -3.545 1.00 10.23 284 VAL D CA 1
ATOM 10117 C C . VAL D 1 284 ? 8.684 -8.372 -2.565 1.00 11.02 284 VAL D C 1
ATOM 10118 O O . VAL D 1 284 ? 9.692 -8.907 -2.121 1.00 10.67 284 VAL D O 1
ATOM 10122 N N . ASN D 1 285 ? 7.443 -8.777 -2.287 1.00 11.03 285 ASN D N 1
ATOM 10123 C CA . ASN D 1 285 ? 7.163 -9.708 -1.251 1.00 13.25 285 ASN D CA 1
ATOM 10124 C C . ASN D 1 285 ? 7.160 -11.108 -1.782 1.00 14.81 285 ASN D C 1
ATOM 10125 O O . ASN D 1 285 ? 6.153 -11.552 -2.314 1.00 16.14 285 ASN D O 1
ATOM 10130 N N . ARG D 1 286 ? 8.251 -11.828 -1.642 1.00 16.85 286 ARG D N 1
ATOM 10131 C CA . ARG D 1 286 ? 8.294 -13.191 -2.175 1.00 19.91 286 ARG D CA 1
ATOM 10132 C C . ARG D 1 286 ? 8.235 -14.263 -1.103 1.00 21.29 286 ARG D C 1
ATOM 10133 O O . ARG D 1 286 ? 8.249 -15.385 -1.446 1.00 25.10 286 ARG D O 1
ATOM 10141 N N . LYS D 1 287 ? 8.188 -13.938 0.180 1.00 21.74 287 LYS D N 1
ATOM 10142 C CA . LYS D 1 287 ? 8.254 -14.983 1.216 1.00 21.66 287 LYS D CA 1
ATOM 10143 C C . LYS D 1 287 ? 7.466 -14.403 2.342 1.00 20.52 287 LYS D C 1
ATOM 10144 O O . LYS D 1 287 ? 7.723 -13.248 2.770 1.00 16.99 287 LYS D O 1
ATOM 10150 N N . ALA D 1 288 ? 6.497 -15.169 2.830 1.00 19.31 288 ALA D N 1
ATOM 10151 C CA . ALA D 1 288 ? 5.657 -14.654 3.948 1.00 21.39 288 ALA D CA 1
ATOM 10152 C C . ALA D 1 288 ? 6.480 -14.334 5.207 1.00 18.53 288 ALA D C 1
ATOM 10153 O O . ALA D 1 288 ? 6.249 -13.326 5.861 1.00 18.35 288 ALA D O 1
ATOM 10155 N N . LYS D 1 289 ? 7.444 -15.202 5.511 1.00 18.16 289 LYS D N 1
ATOM 10156 C CA . LYS D 1 289 ? 8.364 -14.968 6.628 1.00 20.12 289 LYS D CA 1
ATOM 10157 C C . LYS D 1 289 ? 9.008 -13.555 6.481 1.00 16.66 289 LYS D C 1
ATOM 10158 O O . LYS D 1 289 ? 9.146 -12.823 7.467 1.00 16.19 289 LYS D O 1
ATOM 10164 N N . TYR D 1 290 ? 9.428 -13.232 5.258 1.00 14.42 290 TYR D N 1
ATOM 10165 C CA . TYR D 1 290 ? 10.089 -11.924 4.974 1.00 15.60 290 TYR D CA 1
ATOM 10166 C C . TYR D 1 290 ? 9.131 -10.752 5.061 1.00 14.35 290 TYR D C 1
ATOM 10167 O O . TYR D 1 290 ? 9.522 -9.637 5.429 1.00 14.41 290 TYR D O 1
ATOM 10176 N N . MET D 1 291 ? 7.863 -10.987 4.717 1.00 14.75 291 MET D N 1
ATOM 10177 C CA . MET D 1 291 ? 6.858 -9.914 4.802 1.00 14.67 291 MET D CA 1
ATOM 10178 C C . MET D 1 291 ? 6.669 -9.603 6.284 1.00 14.21 291 MET D C 1
ATOM 10179 O O . MET D 1 291 ? 6.684 -8.470 6.673 1.00 14.69 291 MET D O 1
ATOM 10184 N N . GLU D 1 292 ? 6.500 -10.629 7.101 1.00 14.74 292 GLU D N 1
ATOM 10185 C CA . GLU D 1 292 ? 6.455 -10.434 8.548 1.00 15.87 292 GLU D CA 1
ATOM 10186 C C . GLU D 1 292 ? 7.730 -9.706 9.079 1.00 14.29 292 GLU D C 1
ATOM 10187 O O . GLU D 1 292 ? 7.622 -8.731 9.866 1.00 13.57 292 GLU D O 1
ATOM 10193 N N . GLN D 1 293 ? 8.910 -10.162 8.647 1.00 13.40 293 GLN D N 1
ATOM 10194 C CA . GLN D 1 293 ? 10.189 -9.603 9.196 1.00 14.81 293 GLN D CA 1
ATOM 10195 C C . GLN D 1 293 ? 10.291 -8.140 8.785 1.00 13.99 293 GLN D C 1
ATOM 10196 O O . GLN D 1 293 ? 10.617 -7.313 9.590 1.00 12.85 293 GLN D O 1
ATOM 10202 N N . ILE D 1 294 ? 10.007 -7.852 7.510 1.00 11.98 294 ILE D N 1
ATOM 10203 C CA . ILE D 1 294 ? 10.167 -6.474 7.054 1.00 12.12 294 ILE D CA 1
ATOM 10204 C C . ILE D 1 294 ? 9.147 -5.592 7.783 1.00 11.97 294 ILE D C 1
ATOM 10205 O O . ILE D 1 294 ? 9.494 -4.517 8.250 1.00 12.21 294 ILE D O 1
ATOM 10210 N N . ASN D 1 295 ? 7.907 -6.071 7.951 1.00 12.71 295 ASN D N 1
ATOM 10211 C CA . ASN D 1 295 ? 6.945 -5.331 8.763 1.00 12.92 295 ASN D CA 1
ATOM 10212 C C . ASN D 1 295 ? 7.408 -5.113 10.226 1.00 11.95 295 ASN D C 1
ATOM 10213 O O . AS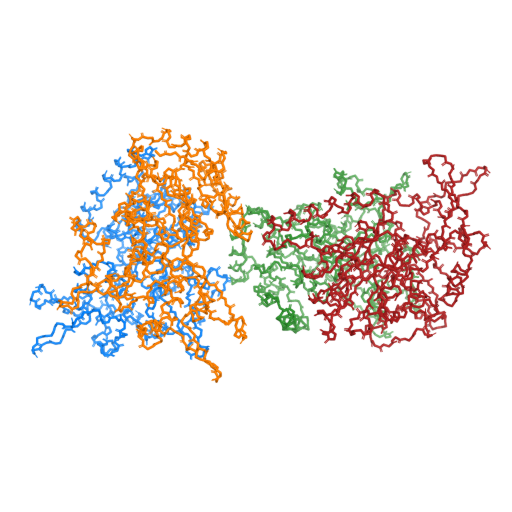N D 1 295 ? 7.216 -4.034 10.774 1.00 10.88 295 ASN D O 1
ATOM 10218 N N . GLY D 1 296 ? 7.983 -6.144 10.858 1.00 11.89 296 GLY D N 1
ATOM 10219 C CA . GLY D 1 296 ? 8.483 -5.952 12.250 1.00 11.79 296 GLY D CA 1
ATOM 10220 C C . GLY D 1 296 ? 9.611 -4.902 12.261 1.00 12.76 296 GLY D C 1
ATOM 10221 O O . GLY D 1 296 ? 9.702 -4.111 13.218 1.00 11.43 296 GLY D O 1
ATOM 10222 N N . MET D 1 297 ? 10.436 -4.844 11.175 1.00 11.85 297 MET D N 1
ATOM 10223 C CA . MET D 1 297 ? 11.549 -3.845 11.118 1.00 13.08 297 MET D CA 1
ATOM 10224 C C . MET D 1 297 ? 11.019 -2.456 10.877 1.00 12.39 297 MET D C 1
ATOM 10225 O O . MET D 1 297 ? 11.544 -1.463 11.400 1.00 10.83 297 MET D O 1
ATOM 10230 N N . ILE D 1 298 ? 9.947 -2.368 10.075 1.00 13.06 298 ILE D N 1
ATOM 10231 C CA . ILE D 1 298 ? 9.311 -1.028 9.864 1.00 12.47 298 ILE D CA 1
ATOM 10232 C C . ILE D 1 298 ? 8.923 -0.430 11.211 1.00 13.94 298 ILE D C 1
ATOM 10233 O O . ILE D 1 298 ? 9.193 0.744 11.501 1.00 14.24 298 ILE D O 1
ATOM 10238 N N . LYS D 1 299 ? 8.235 -1.236 12.018 1.00 16.01 299 LYS D N 1
ATOM 10239 C CA . LYS D 1 299 ? 7.826 -0.846 13.387 1.00 16.58 299 LYS D CA 1
ATOM 10240 C C . LYS D 1 299 ? 9.031 -0.517 14.237 1.00 17.16 299 LYS D C 1
ATOM 10241 O O . LYS D 1 299 ? 9.137 0.603 14.784 1.00 18.79 299 LYS D O 1
ATOM 10247 N N . GLN D 1 300 ? 9.983 -1.458 14.328 1.00 17.16 300 GLN D N 1
ATOM 10248 C CA . GLN D 1 300 ? 11.157 -1.190 15.168 1.00 18.51 300 GLN D CA 1
ATOM 10249 C C . GLN D 1 300 ? 11.870 0.135 14.759 1.00 16.22 300 GLN D C 1
ATOM 10250 O O . GLN D 1 300 ? 12.166 0.969 15.596 1.00 17.50 300 GLN D O 1
ATOM 10256 N N . HIS D 1 301 ? 12.144 0.305 13.479 1.00 14.89 301 HIS D N 1
ATOM 10257 C CA . HIS D 1 301 ? 12.812 1.503 13.010 1.00 15.36 301 HIS D CA 1
ATOM 10258 C C . HIS D 1 301 ? 11.987 2.746 13.226 1.00 14.61 301 HIS D C 1
ATOM 10259 O O . HIS D 1 301 ? 12.581 3.781 13.465 1.00 15.15 301 HIS D O 1
ATOM 10266 N N . SER D 1 302 ? 10.648 2.661 13.076 1.00 12.77 302 SER D N 1
ATOM 10267 C CA . SER D 1 302 ? 9.837 3.842 13.211 1.00 13.84 302 SER D CA 1
ATOM 10268 C C . SER D 1 302 ? 9.894 4.306 14.671 1.00 13.61 302 SER D C 1
ATOM 10269 O O . SER D 1 302 ? 10.048 5.531 14.880 1.00 13.51 302 SER D O 1
ATOM 10272 N N . ALA D 1 303 ? 9.819 3.330 15.625 1.00 14.15 303 ALA D N 1
ATOM 10273 C CA . ALA D 1 303 ? 9.948 3.589 17.077 1.00 17.00 303 ALA D CA 1
ATOM 10274 C C . ALA D 1 303 ? 11.355 4.175 17.363 1.00 18.68 303 ALA D C 1
ATOM 10275 O O . ALA D 1 303 ? 11.485 5.233 18.036 1.00 18.21 303 ALA D O 1
ATOM 10277 N N . ALA D 1 304 ? 12.399 3.498 16.824 1.00 17.91 304 ALA D N 1
ATOM 10278 C CA . ALA D 1 304 ? 13.761 3.944 17.067 1.00 18.09 304 ALA D CA 1
ATOM 10279 C C . ALA D 1 304 ? 14.015 5.327 16.445 1.00 16.90 304 ALA D C 1
ATOM 10280 O O . ALA D 1 304 ? 14.779 6.109 16.969 1.00 18.95 304 ALA D O 1
ATOM 10282 N N . GLN D 1 305 ? 13.414 5.629 15.304 1.00 17.84 305 GLN D N 1
ATOM 10283 C CA . GLN D 1 305 ? 13.594 6.975 14.763 1.00 18.45 305 GLN D CA 1
ATOM 10284 C C . GLN D 1 305 ? 13.044 8.013 15.743 1.00 18.68 305 GLN D C 1
ATOM 10285 O O . GLN D 1 305 ? 13.736 8.965 16.066 1.00 17.75 305 GLN D O 1
ATOM 10291 N N . ALA D 1 306 ? 11.804 7.823 16.185 1.00 19.46 306 ALA D N 1
ATOM 10292 C CA . ALA D 1 306 ? 11.157 8.744 17.121 1.00 21.72 306 ALA D CA 1
ATOM 10293 C C . ALA D 1 306 ? 11.973 8.827 18.476 1.00 23.19 306 ALA D C 1
ATOM 10294 O O . ALA D 1 306 ? 12.239 9.909 18.926 1.00 22.48 306 ALA D O 1
ATOM 10296 N N . LYS D 1 307 ? 12.432 7.698 19.039 1.00 22.95 307 LYS D N 1
ATOM 10297 C CA . LYS D 1 307 ? 13.285 7.711 20.228 1.00 24.18 307 LYS D CA 1
ATOM 10298 C C . LYS D 1 307 ? 14.568 8.512 19.984 1.00 24.68 307 LYS D C 1
ATOM 10299 O O . LYS D 1 307 ? 15.047 9.168 20.888 1.00 25.15 307 LYS D O 1
ATOM 10305 N N . ALA D 1 308 ? 15.100 8.505 18.767 1.00 25.24 308 ALA D N 1
ATOM 10306 C CA . ALA D 1 308 ? 16.325 9.296 18.416 1.00 23.86 308 ALA D CA 1
ATOM 10307 C C . ALA D 1 308 ? 16.025 10.768 18.139 1.00 25.25 308 ALA D C 1
ATOM 10308 O O . ALA D 1 308 ? 16.921 11.529 17.709 1.00 27.30 308 ALA D O 1
ATOM 10310 N N . GLY D 1 309 ? 14.770 11.165 18.332 1.00 23.38 309 GLY D N 1
ATOM 10311 C CA . GLY D 1 309 ? 14.379 12.537 18.010 1.00 24.00 309 GLY D CA 1
ATOM 10312 C C . GLY D 1 309 ? 14.280 12.916 16.551 1.00 24.22 309 GLY D C 1
ATOM 10313 O O . GLY D 1 309 ? 14.320 14.097 16.259 1.00 25.45 309 GLY D O 1
ATOM 10314 N N . LEU D 1 310 ? 14.200 11.943 15.625 1.00 24.21 310 LEU D N 1
ATOM 10315 C CA . LEU D 1 310 ? 14.124 12.226 14.168 1.00 24.07 310 LEU D CA 1
ATOM 10316 C C . LEU D 1 310 ? 12.677 12.045 13.661 1.00 24.13 310 LEU D C 1
ATOM 10317 O O . LEU D 1 310 ? 11.896 11.318 14.279 1.00 22.10 310 LEU D O 1
ATOM 10322 N N . PRO D 1 311 ? 12.322 12.725 12.551 1.00 24.93 311 PRO D N 1
ATOM 10323 C CA . PRO D 1 311 ? 11.096 12.411 11.797 1.00 23.56 311 PRO D CA 1
ATOM 10324 C C . PRO D 1 311 ? 11.007 10.898 11.511 1.00 21.37 311 PRO D C 1
ATOM 10325 O O . PRO D 1 311 ? 12.012 10.223 11.308 1.00 21.78 311 PRO D O 1
ATOM 10329 N N . VAL D 1 312 ? 9.806 10.370 11.506 1.00 18.12 312 VAL D N 1
ATOM 10330 C CA . VAL D 1 312 ? 9.633 8.948 11.374 1.00 17.85 312 VAL D CA 1
ATOM 10331 C C . VAL D 1 312 ? 9.413 8.788 9.907 1.00 17.56 312 VAL D C 1
ATOM 10332 O O . VAL D 1 312 ? 8.465 9.363 9.344 1.00 18.59 312 VAL D O 1
ATOM 10336 N N . THR D 1 313 ? 10.326 8.085 9.259 1.00 15.64 313 THR D N 1
ATOM 10337 C CA . THR D 1 313 ? 10.234 7.975 7.815 1.00 15.68 313 THR D CA 1
ATOM 10338 C C . THR D 1 313 ? 10.148 6.483 7.436 1.00 14.87 313 THR D C 1
ATOM 10339 O O . THR D 1 313 ? 9.783 6.145 6.297 1.00 15.81 313 THR D O 1
ATOM 10343 N N . ALA D 1 314 ? 10.493 5.608 8.393 1.00 12.71 314 ALA D N 1
ATOM 10344 C CA . ALA D 1 314 ? 10.645 4.205 8.134 1.00 13.56 314 ALA D CA 1
ATOM 10345 C C . ALA D 1 314 ? 9.334 3.612 7.607 1.00 13.82 314 ALA D C 1
ATOM 10346 O O . ALA D 1 314 ? 9.360 2.628 6.854 1.00 15.25 314 ALA D O 1
ATOM 10348 N N . ASP D 1 315 ? 8.193 4.168 8.041 1.00 13.81 315 ASP D N 1
ATOM 10349 C CA . ASP D 1 315 ? 6.861 3.574 7.719 1.00 13.17 315 ASP D CA 1
ATOM 10350 C C . ASP D 1 315 ? 6.166 4.320 6.558 1.00 13.70 315 ASP D C 1
ATOM 10351 O O . ASP D 1 315 ? 4.978 4.073 6.294 1.00 12.88 315 ASP D O 1
ATOM 10356 N N . ARG D 1 316 ? 6.880 5.225 5.893 1.00 12.85 316 ARG D N 1
ATOM 10357 C CA . ARG D 1 316 ? 6.256 6.007 4.798 1.00 14.62 316 ARG D CA 1
ATOM 10358 C C . ARG D 1 316 ? 6.400 5.352 3.458 1.00 12.77 316 ARG D C 1
ATOM 10359 O O . ARG D 1 316 ? 7.433 4.704 3.184 1.00 13.60 316 ARG D O 1
ATOM 10367 N N . ASN D 1 317 ? 5.385 5.532 2.622 1.00 12.37 317 ASN D N 1
ATOM 10368 C CA . ASN D 1 317 ? 5.502 5.291 1.179 1.00 13.26 317 ASN D CA 1
ATOM 10369 C C . ASN D 1 317 ? 6.009 3.893 0.830 1.00 14.47 317 ASN D C 1
ATOM 10370 O O . ASN D 1 317 ? 6.939 3.760 -0.004 1.00 15.39 317 ASN D O 1
ATOM 10375 N N . TRP D 1 318 ? 5.442 2.873 1.478 1.00 12.68 318 TRP D N 1
ATOM 10376 C CA . TRP D 1 318 ? 5.669 1.484 1.070 1.00 11.50 318 TRP D CA 1
ATOM 10377 C C . TRP D 1 318 ? 4.845 1.098 -0.115 1.00 12.18 318 TRP D C 1
ATOM 10378 O O . TRP D 1 318 ? 3.641 1.160 -0.059 1.00 12.15 318 TRP D O 1
ATOM 10389 N N . VAL D 1 319 ? 5.484 0.656 -1.199 1.00 11.72 319 VAL D N 1
ATOM 10390 C CA . VAL D 1 319 ? 4.779 0.022 -2.315 1.00 11.43 319 VAL D CA 1
ATOM 10391 C C . VAL D 1 319 ? 5.162 -1.420 -2.292 1.00 11.81 319 VAL D C 1
ATOM 10392 O O . VAL D 1 319 ? 6.360 -1.771 -2.328 1.00 12.25 319 VAL D O 1
ATOM 10396 N N . ILE D 1 320 ? 4.174 -2.281 -2.116 1.00 12.29 320 ILE D N 1
ATOM 10397 C CA . ILE D 1 320 ? 4.461 -3.639 -1.816 1.00 13.00 320 ILE D CA 1
ATOM 10398 C C . ILE D 1 320 ? 3.775 -4.423 -2.902 1.00 14.18 320 ILE D C 1
ATOM 10399 O O . ILE D 1 320 ? 2.584 -4.224 -3.086 1.00 14.84 320 ILE D O 1
ATOM 10404 N N . VAL D 1 321 ? 4.545 -5.240 -3.651 1.00 13.69 321 VAL D N 1
ATOM 10405 C CA . VAL D 1 321 ? 3.995 -6.110 -4.710 1.00 13.60 321 VAL D CA 1
ATOM 10406 C C . VAL D 1 321 ? 4.525 -7.527 -4.542 1.00 13.38 321 VAL D C 1
ATOM 10407 O O . VAL D 1 321 ? 5.567 -7.719 -3.913 1.00 15.37 321 VAL D O 1
ATOM 10411 N N . THR D 1 322 ? 3.798 -8.513 -5.034 1.00 12.38 322 THR D N 1
ATOM 10412 C CA . THR D 1 322 ? 4.345 -9.857 -5.090 1.00 12.43 322 THR D CA 1
ATOM 10413 C C . THR D 1 322 ? 4.933 -10.124 -6.463 1.00 11.96 322 THR D C 1
ATOM 10414 O O . THR D 1 322 ? 4.621 -9.415 -7.396 1.00 11.48 322 THR D O 1
ATOM 10418 N N . PRO D 1 323 ? 5.750 -11.179 -6.591 1.00 11.92 323 PRO D N 1
ATOM 10419 C CA . PRO D 1 323 ? 6.325 -11.437 -7.883 1.00 13.43 323 PRO D CA 1
ATOM 10420 C C . PRO D 1 323 ? 5.258 -11.584 -8.945 1.00 14.48 323 PRO D C 1
ATOM 10421 O O . PRO D 1 323 ? 5.471 -11.075 -10.021 1.00 13.63 323 PRO D O 1
ATOM 10425 N N . GLU D 1 324 ? 4.156 -12.302 -8.671 1.00 15.33 324 GLU D N 1
ATOM 10426 C CA . GLU D 1 324 ? 3.123 -12.497 -9.703 1.00 17.71 324 GLU D CA 1
ATOM 10427 C C . GLU D 1 324 ? 2.550 -11.174 -10.223 1.00 15.10 324 GLU D C 1
ATOM 10428 O O . GLU D 1 324 ? 2.230 -11.063 -11.437 1.00 14.24 324 GLU D O 1
ATOM 10434 N N . GLN D 1 325 ? 2.505 -10.161 -9.344 1.00 15.15 325 GLN D N 1
ATOM 10435 C CA . GLN D 1 325 ? 1.882 -8.870 -9.698 1.00 15.44 325 GLN D CA 1
ATOM 10436 C C . GLN D 1 325 ? 2.707 -8.112 -10.669 1.00 16.43 325 GLN D C 1
ATOM 10437 O O . GLN D 1 325 ? 2.165 -7.278 -11.382 1.00 18.49 325 GLN D O 1
ATOM 10443 N N . ILE D 1 326 ? 4.033 -8.353 -10.710 1.00 14.37 326 ILE D N 1
ATOM 10444 C CA . ILE D 1 326 ? 4.886 -7.500 -11.548 1.00 13.70 326 ILE D CA 1
ATOM 10445 C C . ILE D 1 326 ? 5.620 -8.320 -12.616 1.00 13.84 326 ILE D C 1
ATOM 10446 O O . ILE D 1 326 ? 6.527 -7.840 -13.316 1.00 14.69 326 ILE D O 1
ATOM 10451 N N . GLN D 1 327 ? 5.287 -9.602 -12.654 1.00 13.98 327 GLN D N 1
ATOM 10452 C CA . GLN D 1 327 ? 5.936 -10.556 -13.506 1.00 14.35 327 GLN D CA 1
ATOM 10453 C C . GLN D 1 327 ? 5.859 -10.203 -15.022 1.00 16.21 327 GLN D C 1
ATOM 10454 O O . GLN D 1 327 ? 4.781 -9.806 -15.471 1.00 14.57 327 GLN D O 1
#